Protein AF-0000000076587288 (afdb_homodimer)

Foldseek 3Di:
DCPVPPVPPVPVPPPPPPPPPPPPPPPDLPLFFQQQDPDPCLLLQLQALLLLLLLLLLLLLLVLQLVQLDDDPCSPVVSLVSLVVSVVSLVVSVVSPVCNCVVVVVCVVLCLLDLQRVLSLLSNLSSLLSSLLCLLSNVCVPPNQVSLVVSLVSLVVSVVSLVCLLPVSVVCCVPRDDDDLQPDALSNLSSLLSLLSSLLSLLSSLQRHPDLVSNVVSLVSSVVSLVRSLVVLVVSVVSNVVSCVVHPQDDLQQLLLLLLSLRSLLSSLSSQLSSLQSCLNSVLVVCVVVPDPVDDSVCSNPPVSLVSNVVSLVVSVVSLVVSVVSVVVSVVSNVVCPVVDRDDASSNSSNLSSLSSSLSSLCSSCVSVVNVVSSVVSNVSSVVSVVSSVVNVVVCVVCNRNSNHSHNVSVVVVVVVVVLVVLVVVCVPDDPPVSVVVNVVVVVVVVPPPVPVPPPDPDDPPPPPPDPDDDDDDDDDDPDDDDDDDDDDDDDDDDDDPDDDDD/DCPPPVVPPPPVPPPPPCPPPVPVPPPDLPLFFQQQDPDPCLLLQLQALLQLLLLLLLLLLLVLQLVQPDDDPCSNVVSVVSLVVSVVSLVVSVVSPVCNCVVVVVCVVLQLQDLQRVLSLLSNLSSLLSSLLCLLSRVCVPPNQVSLVVSLVSLVVSVVSLVCLLPVSVVSCVPRDDDDLQNDALSNLSSLLSLLSSLLSLLSSLQRHPDLVSNVVSLVSSVVSLVRSLVVLVVSVVSNVVSCVVHPQDDLQQLLLLLLSLRSLLSSLSSQQSSLQSCLNSVLVVCVVVPDVVDDSVCSNPPVSLVSNVVSLVVSVVSLVVSVVSVVVSVVSNVVCPVVDHDDASSNSSNLSSLSSSLSSLCSSCVSVVHVVSSVVSNVSSVVSVVSSVVNVVVCVVCNRNSNHSHNVSVVVVVVVVVLVVLVVVCVPDDPDVSVVVNVVVCVVVVPPPVPPDPPDPDDDDDDDDDDDDDDDDPDDDDDDDDDDDDDDYDDDDDDDDDDDDD

Sequence (1006 aa):
MDESRTSKSGCSSYDAMDLCSTAAPKRKRSWALLSGLPRKREAVRQFTPSWFTVTMGTGSVAITLGTFPYAFTGQQAIAWAIWWLTALLFVFFCIMLLGRAVLFSSTLPHLFRHPNQSLFLGAVPMSVSTLTNGLVLFWIPRFGAAAGVAAHAMFWVNLPGVLGCILLVPLFMFTRHEHGLHTMSALWLLPVVPACVAANTAGVLASKMADSGHALVVFYLGVCLLGVGFMLSHQICTIYYSRLTFHSLPARELIISSFLPVGPMAMTAWALLNLGTAGGVQLEAYYSKHFDPTIDVQWLHDVAVPMAAAAAAGLGLFLWGYATWWLLLALASVGTCLRKGIPFNLGWWGAIFPMGVYTGATAQLGHAAHSNTFLVFGAIATCAHVVMWLVVIVLTAVNAWSGRLFHAPCLSQSGAVQQAAAAAAAAADGGTAAAAAQIELLRVKSGVEEQLQQPATPGDVLHKHGSGRHAGHHQHDDVAAARPCCEDEEAAIGRNAISGFLVMDESRTSKSGCSSYDAMDLCSTAAPKRKRSWALLSGLPRKREAVRQFTPSWFTVTMGTGSVAITLGTFPYAFTGQQAIAWAIWWLTALLFVFFCIMLLGRAVLFSSTLPHLFRHPNQSLFLGAVPMSVSTLTNGLVLFWIPRFGAAAGVAAHAMFWVNLPGVLGCILLVPLFMFTRHEHGLHTMSALWLLPVVPACVAANTAGVLASKMADSGHALVVFYLGVCLLGVGFMLSHQICTIYYSRLTFHSLPARELIISSFLPVGPMAMTAWALLNLGTAGGVQLEAYYSKHFDPTIDVQWLHDVAVPMAAAAAAGLGLFLWGYATWWLLLALASVGTCLRKGIPFNLGWWGAIFPMGVYTGATAQLGHAAHSNTFLVFGAIATCAHVVMWLVVIVLTAVNAWSGRLFHAPCLSQSGAVQQAAAAAAAAADGGTAAAAAQIELLRVKSGVEEQLQQPATPGDVLHKHGSGRHAGHHQHDDVAAARPCCEDEEAAIGRNAISGFLV

Radius of gyration: 38.06 Å; Cα contacts (8 Å, |Δi|>4): 1273; chains: 2; bounding box: 138×104×117 Å

Organism: Tetradesmus obliquus (NCBI:txid3088)

Secondary structure (DSSP, 8-state):
-------------------------------STTTTSSSTHHHHHT--GGGHHHHHHHHHHHHHHHT-SS--TTHHHHHHHHHHHHHHHHHHHHHHHHHHHHH-GGGHHHHHHSTTTGGGGGHHHHHHHHHHHHIIIIIHHHHTHHHHHHHHHHHHHHHHHHHHHHHHHHHHHHHT----GGG--GGGGTTTHHHHHHHHHHHHHHTT-S-HHHHHHHHHHHHHHHHHHHHHHHHHHHHHHHHHHHS-PPPGGGGGGGGTTHHHHHHHHHHHHHHHHHHHHHHHHHHHHS--TT--HHHIIIIIHHHHHHHHHHHHHHHHHHHHHHHHHHHHHHHHHHTT-----GGGGGGHHHHHHHHHHHHHHHHHTT-HHHHHHHHHHHHHHHHHHHHHHHHHHHHHHHTTT---HHHHHHHHHHHHHHHHHHHHHS-HHHHHHHHHHHHHHTT--------------------------------------------------------/-------------------------------STTTTSSSTHHHHHT--GGGHHHHHHHHHHHHHHHT-SS--TTHHHHHHHHHHHHHHHHHHHHHHHHHHHHH-GGGHHHHHHSTTTGGGGGHHHHHHHHHHHHIIIIIHHHHTHHHHHHHHHHHHHHHHHHHHHHHHHHHHHHHT----GGG--GGGGTTTHHHHHHHHHHHHHHTT-S-HHHHHHHHHHHHHHHHHHHHHHHHHHHHHHHHHHHS-PPPGGGGGGGGTTHHHHHHHHHHHHHHHHHHHHHHHHHHHHS--TTS-HHHIIIIIHHHHHHHHHHHHHHHHHHHHHHHHHHHHHHHHHHTT-----GGGGGGHHHHHHHHHHHHHHHHHTT-HHHHHHHHHHHHHHHHHHHHHHHHHHHHHHHTTT---HHHHHHHHHHHHHHHHHHHHHS-HHHHHHHHHHHHHHTT--------------------------------------------------------

Nearest PDB structures (foldseek):
  7en0-assembly1_A  TM=7.155E-01  e=1.802E-06  Brachypodium distachyon
  5cwq-assembly1_A  TM=5.570E-01  e=8.765E-01  synthetic construct
  5cwq-assembly1_A  TM=5.570E-01  e=7.790E-01  synthetic construct
  6u86-assembly1_A  TM=2.592E-01  e=8.938E+00  Rattus norvegicus
  7p3r-assembly1_C  TM=1.736E-01  e=3.615E+00  Vibrio cholerae O1 biovar El Tor str. N16961

InterPro domains:
  IPR004695 Transporter protein SLAC1/Mae1/ Ssu1/TehA [PF03595] (46-396)
  IPR038665 Voltage-dependent anion channel superfamily [G3DSA:1.50.10.150] (40-407)
  IPR051629 Sulfite Efflux Tellurite-Resistance Transporter [PTHR31686] (23-415)

pLDDT: mean 75.54, std 28.27, range [13.73, 98.62]

Structure (mmCIF, N/CA/C/O backbone):
data_AF-0000000076587288-model_v1
#
loop_
_entity.id
_entity.type
_entity.pdbx_description
1 polymer 'C4-dicarboxylate transporter/malic acid transport protein'
#
loop_
_atom_site.group_PDB
_atom_site.id
_atom_site.type_symbol
_atom_site.label_atom_id
_atom_site.label_alt_id
_atom_site.label_comp_id
_atom_site.label_asym_id
_atom_site.label_entity_id
_atom_site.label_seq_id
_atom_site.pdbx_PDB_ins_code
_atom_site.Cartn_x
_atom_site.Cartn_y
_atom_site.Cartn_z
_atom_site.occupancy
_atom_site.B_iso_or_equiv
_atom_site.auth_seq_id
_atom_site.auth_comp_id
_atom_site.auth_asym_id
_atom_site.auth_atom_id
_atom_site.pdbx_PDB_model_num
ATOM 1 N N . MET A 1 1 ? -87.438 60.812 -6.555 1 23.58 1 MET A N 1
ATOM 2 C CA . MET A 1 1 ? -86.812 60.906 -5.219 1 23.58 1 MET A CA 1
ATOM 3 C C . MET A 1 1 ? -85.75 59.844 -5.043 1 23.58 1 MET A C 1
ATOM 5 O O . MET A 1 1 ? -86 58.656 -5.043 1 23.58 1 MET A O 1
ATOM 9 N N . ASP A 1 2 ? -84.625 60.156 -5.695 1 24.09 2 ASP A N 1
ATOM 10 C CA . ASP A 1 2 ? -83.375 59.562 -6.203 1 24.09 2 ASP A CA 1
ATOM 11 C C . ASP A 1 2 ? -82.5 59.125 -5.059 1 24.09 2 ASP A C 1
ATOM 13 O O . ASP A 1 2 ? -81.875 59.969 -4.367 1 24.09 2 ASP A O 1
ATOM 17 N N . GLU A 1 3 ? -83.125 58.281 -4.18 1 24.41 3 GLU A N 1
ATOM 18 C CA . GLU A 1 3 ? -82.5 57.781 -2.941 1 24.41 3 GLU A CA 1
ATOM 19 C C . GLU A 1 3 ? -81.125 57.156 -3.205 1 24.41 3 GLU A C 1
ATOM 21 O O . GLU A 1 3 ? -81.062 56.156 -3.918 1 24.41 3 GLU A O 1
ATOM 26 N N . SER A 1 4 ? -80.125 58 -3.406 1 23.23 4 SER A N 1
ATOM 27 C CA . SER A 1 4 ? -78.688 57.812 -3.68 1 23.23 4 SER A CA 1
ATOM 28 C C . SER A 1 4 ? -78.062 56.969 -2.596 1 23.23 4 SER A C 1
ATOM 30 O O . SER A 1 4 ? -77.938 57.406 -1.438 1 23.23 4 SER A O 1
ATOM 32 N N . ARG A 1 5 ? -78.438 55.688 -2.5 1 23.73 5 ARG A N 1
ATOM 33 C CA . ARG A 1 5 ? -78 54.719 -1.521 1 23.73 5 ARG A CA 1
ATOM 34 C C . ARG A 1 5 ? -76.438 54.75 -1.428 1 23.73 5 ARG A C 1
ATOM 36 O O . ARG A 1 5 ? -75.75 54.469 -2.41 1 23.73 5 ARG A O 1
ATOM 43 N N . THR A 1 6 ? -75.938 55.75 -0.769 1 23.97 6 THR A N 1
ATOM 44 C CA . THR A 1 6 ? -74.5 56 -0.502 1 23.97 6 THR A CA 1
ATOM 45 C C . THR A 1 6 ? -73.875 54.812 0.162 1 23.97 6 THR A C 1
ATOM 47 O O . THR A 1 6 ? -74.188 54.438 1.281 1 23.97 6 THR A O 1
ATOM 50 N N . SER A 1 7 ? -73.875 53.625 -0.512 1 23.78 7 SER A N 1
ATOM 51 C CA . SER A 1 7 ? -73.312 52.406 0.052 1 23.78 7 SER A CA 1
ATOM 52 C C . SER A 1 7 ? -71.875 52.688 0.572 1 23.78 7 SER A C 1
ATOM 54 O O . SER A 1 7 ? -71 53.156 -0.172 1 23.78 7 SER A O 1
ATOM 56 N N . LYS A 1 8 ? -71.875 53.188 1.837 1 25 8 LYS A N 1
ATOM 57 C CA . LYS A 1 8 ? -70.688 53.469 2.645 1 25 8 LYS A CA 1
ATOM 58 C C . LYS A 1 8 ? -69.75 52.281 2.635 1 25 8 LYS A C 1
ATOM 60 O O . LYS A 1 8 ? -70.125 51.188 3.051 1 25 8 LYS A O 1
ATOM 65 N N . SER A 1 9 ? -69.125 52.062 1.444 1 23.48 9 SER A N 1
ATOM 66 C CA . SER A 1 9 ? -68 51.094 1.321 1 23.48 9 SER A CA 1
ATOM 67 C C . SER A 1 9 ? -67 51.25 2.451 1 23.48 9 SER A C 1
ATOM 69 O O . SER A 1 9 ? -66.375 52.312 2.576 1 23.48 9 SER A O 1
ATOM 71 N N . GLY A 1 10 ? -67.5 51.094 3.736 1 23.7 10 GLY A N 1
ATOM 72 C CA . GLY A 1 10 ? -66.625 51.188 4.891 1 23.7 10 GLY A CA 1
ATOM 73 C C . GLY A 1 10 ? -65.312 50.469 4.688 1 23.7 10 GLY A C 1
ATOM 74 O O . GLY A 1 10 ? -65.25 49.219 4.547 1 23.7 10 GLY A O 1
ATOM 75 N N . CYS A 1 11 ? -64.375 51 3.822 1 25.12 11 CYS A N 1
ATOM 76 C CA . CYS A 1 11 ? -63 50.562 3.705 1 25.12 11 CYS A CA 1
ATOM 77 C C . CYS A 1 11 ? -62.344 50.438 5.078 1 25.12 11 CYS A C 1
ATOM 79 O O . CYS A 1 11 ? -62.156 51.438 5.777 1 25.12 11 CYS A O 1
ATOM 81 N N . SER A 1 12 ? -62.906 49.562 5.953 1 25.88 12 SER A N 1
ATOM 82 C CA . SER A 1 12 ? -62.188 49.312 7.207 1 25.88 12 SER A CA 1
ATOM 83 C C . SER A 1 12 ? -60.688 49.281 6.992 1 25.88 12 SER A C 1
ATOM 85 O O . SER A 1 12 ? -60.188 48.531 6.16 1 25.88 12 SER A O 1
ATOM 87 N N . SER A 1 13 ? -60.031 50.438 7.051 1 26.53 13 SER A N 1
ATOM 88 C CA . SER A 1 13 ? -58.594 50.656 7.113 1 26.53 13 SER A CA 1
ATOM 89 C C . SER A 1 13 ? -57.906 49.719 8.109 1 26.53 13 SER A C 1
ATOM 91 O O . SER A 1 13 ? -58.156 49.812 9.32 1 26.53 13 SER A O 1
ATOM 93 N N . TYR A 1 14 ? -57.906 48.375 7.863 1 26.66 14 TYR A N 1
ATOM 94 C CA . TYR A 1 14 ? -57.031 47.531 8.656 1 26.66 14 TYR A CA 1
ATOM 95 C C . TYR A 1 14 ? -55.688 48.219 8.922 1 26.66 14 TYR A C 1
ATOM 97 O O . TYR A 1 14 ? -55 48.688 7.992 1 26.66 14 TYR A O 1
ATOM 105 N N . ASP A 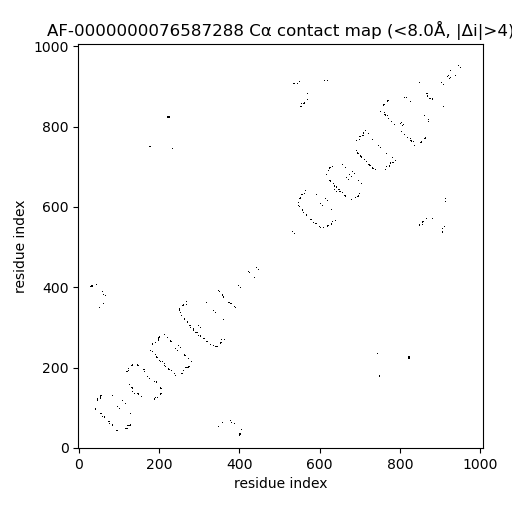1 15 ? -55.562 48.938 10.039 1 27 15 ASP A N 1
ATOM 106 C CA . ASP A 1 15 ? -54.375 49.531 10.648 1 27 15 ASP A CA 1
ATOM 107 C C . ASP A 1 15 ? -53.156 48.625 10.461 1 27 15 ASP A C 1
ATOM 109 O O . ASP A 1 15 ? -53.25 47.406 10.688 1 27 15 ASP A O 1
ATOM 113 N N . ALA A 1 16 ? -52.219 48.969 9.539 1 28.5 16 ALA A N 1
ATOM 114 C CA . ALA A 1 16 ? -50.844 48.531 9.383 1 28.5 16 ALA A CA 1
ATOM 115 C C . ALA A 1 16 ? -50.188 48.344 10.742 1 28.5 16 ALA A C 1
ATOM 117 O O . ALA A 1 16 ? -49.812 49.312 11.414 1 28.5 16 ALA A O 1
ATOM 118 N N . MET A 1 17 ? -50.719 47.469 11.656 1 28.11 17 MET A N 1
ATOM 119 C CA . MET A 1 17 ? -49.875 47.062 12.781 1 28.11 17 MET A CA 1
ATOM 120 C C . MET A 1 17 ? -48.406 46.969 12.344 1 28.11 17 MET A C 1
ATOM 122 O O . MET A 1 17 ? -48.094 46.25 11.375 1 28.11 17 MET A O 1
ATOM 126 N N . ASP A 1 18 ? -47.625 48 12.586 1 27.02 18 ASP A N 1
ATOM 127 C CA . ASP A 1 18 ? -46.156 48.125 12.523 1 27.02 18 ASP A CA 1
ATOM 128 C C . ASP A 1 18 ? -45.5 46.875 13.062 1 27.02 18 ASP A C 1
ATOM 130 O O . ASP A 1 18 ? -45.594 46.562 14.25 1 27.02 18 ASP A O 1
ATOM 134 N N . LEU A 1 19 ? -45.625 45.719 12.422 1 28.09 19 LEU A N 1
ATOM 135 C CA . LEU A 1 19 ? -44.656 44.688 12.727 1 28.09 19 LEU A CA 1
ATOM 136 C C . LEU A 1 19 ? -43.281 45.281 12.891 1 28.09 19 LEU A C 1
ATOM 138 O O . LEU A 1 19 ? -42.594 45.562 11.898 1 28.09 19 LEU A O 1
ATOM 142 N N . CYS A 1 20 ? -43.094 46.281 13.766 1 27.86 20 CYS A N 1
ATOM 143 C CA . CYS A 1 20 ? -41.75 46.656 14.219 1 27.86 20 CYS A CA 1
ATOM 144 C C . CYS A 1 20 ? -40.812 45.469 14.297 1 27.86 20 CYS A C 1
ATOM 146 O O . CYS A 1 20 ? -41.188 44.438 14.891 1 27.86 20 CYS A O 1
ATOM 148 N N . SER A 1 21 ? -40 45.375 13.273 1 31.22 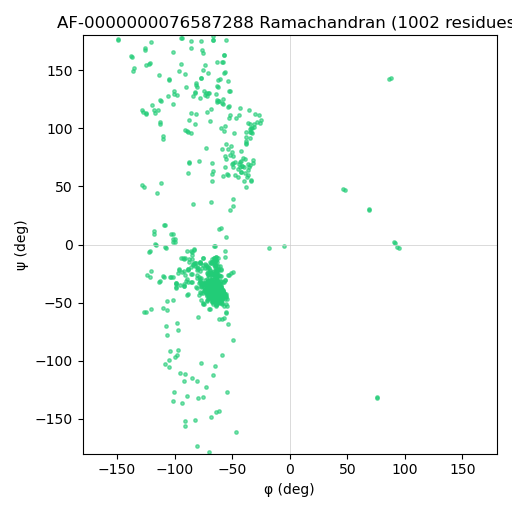21 SER A N 1
ATOM 149 C CA . SER A 1 21 ? -38.812 44.531 13.188 1 31.22 21 SER A CA 1
ATOM 150 C C . SER A 1 21 ? -38.125 44.406 14.539 1 31.22 21 SER A C 1
ATOM 152 O O . SER A 1 21 ? -37.531 45.375 15.023 1 31.22 21 SER A O 1
ATOM 154 N N . THR A 1 22 ? -38.812 43.969 15.562 1 33.62 22 THR A N 1
ATOM 155 C CA . THR A 1 22 ? -38 43.688 16.734 1 33.62 22 THR A CA 1
ATOM 156 C C . THR A 1 22 ? -36.688 43.062 16.328 1 33.62 22 THR A C 1
ATOM 158 O O . THR A 1 22 ? -36.625 41.938 15.844 1 33.62 22 THR A O 1
ATOM 161 N N . ALA A 1 23 ? -35.844 43.875 15.789 1 32.41 23 ALA A N 1
ATOM 162 C CA . ALA A 1 23 ? -34.438 43.5 15.719 1 32.41 23 ALA A CA 1
ATOM 163 C C . ALA A 1 23 ? -34.031 42.656 16.922 1 32.41 23 ALA A C 1
ATOM 165 O O . ALA A 1 23 ? -34.312 43.031 18.078 1 32.41 23 ALA A O 1
ATOM 166 N N . ALA A 1 24 ? -34.031 41.469 16.812 1 38.69 24 ALA A N 1
ATOM 167 C CA . ALA A 1 24 ? -33.469 40.625 17.859 1 38.69 24 ALA A CA 1
ATOM 168 C C . ALA A 1 24 ? -32.312 41.344 18.562 1 38.69 24 ALA A C 1
ATOM 170 O O . ALA A 1 24 ? -31.484 41.969 17.938 1 38.69 24 ALA A O 1
ATOM 171 N N . PRO A 1 25 ? -32.594 41.906 19.781 1 32.19 25 PRO A N 1
ATOM 172 C CA . PRO A 1 25 ? -31.453 42.594 20.391 1 32.19 25 PRO A CA 1
ATOM 173 C C . PRO A 1 25 ? -30.109 42.031 19.922 1 32.19 25 PRO A C 1
ATOM 175 O O . PRO A 1 25 ? -30.016 40.844 19.578 1 32.19 25 PRO A O 1
ATOM 178 N N . LYS A 1 26 ? -29.438 42.719 19.25 1 43.22 26 LYS A N 1
ATOM 179 C CA . LYS A 1 26 ? -28.016 42.438 19.109 1 43.22 26 LYS A CA 1
ATOM 180 C C . LYS A 1 26 ? -27.453 41.812 20.391 1 43.22 26 LYS A C 1
ATOM 182 O O . LYS A 1 26 ? -27.469 42.469 21.453 1 43.22 26 LYS A O 1
ATOM 187 N N . ARG A 1 27 ? -27.75 40.625 20.75 1 44.16 27 ARG A N 1
ATOM 188 C CA . ARG A 1 27 ? -27.141 40 21.922 1 44.16 27 ARG A CA 1
ATOM 189 C C . ARG A 1 27 ? -25.781 40.594 22.219 1 44.16 27 ARG A C 1
ATOM 191 O O . ARG A 1 27 ? -24.938 40.719 21.328 1 44.16 27 ARG A O 1
ATOM 198 N N . LYS A 1 28 ? -25.594 41.312 23.047 1 44.84 28 LYS A N 1
ATOM 199 C CA . LYS A 1 28 ? -24.375 41.844 23.641 1 44.84 28 LYS A CA 1
ATOM 200 C C . LYS A 1 28 ? -23.25 40.812 23.641 1 44.84 28 LYS A C 1
ATOM 202 O O . LYS A 1 28 ? -23.406 39.719 24.172 1 44.84 28 LYS A O 1
ATOM 207 N N . ARG A 1 29 ? -22.281 40.844 22.719 1 50.41 29 ARG A N 1
ATOM 208 C CA . ARG A 1 29 ? -21.062 40.031 22.688 1 50.41 29 ARG A CA 1
ATOM 209 C C . ARG A 1 29 ? -20.359 40.062 24.031 1 50.41 29 ARG A C 1
ATOM 211 O O . ARG A 1 29 ? -19.797 41.062 24.422 1 50.41 29 ARG A O 1
ATOM 218 N N . SER A 1 30 ? -20.906 39.531 25.031 1 53.25 30 SER A N 1
ATOM 219 C CA . SER A 1 30 ? -20.219 39.406 26.312 1 53.25 30 SER A CA 1
ATOM 220 C C . SER A 1 30 ? -18.812 38.875 26.125 1 53.25 30 SER A C 1
ATOM 222 O O . SER A 1 30 ? -18.594 37.938 25.328 1 53.25 30 SER A O 1
ATOM 224 N N . TRP A 1 31 ? -17.781 39.656 26.312 1 63.66 31 TRP A N 1
ATOM 225 C CA . TRP A 1 31 ? -16.359 39.344 26.281 1 63.66 31 TRP A CA 1
ATOM 226 C C . TRP A 1 31 ? -16.016 38.281 27.328 1 63.66 31 TRP A C 1
ATOM 228 O O . TRP A 1 31 ? -14.836 38.062 27.625 1 63.66 31 TRP A O 1
ATOM 238 N N . ALA A 1 32 ? -16.969 37.625 27.859 1 66.38 32 ALA A N 1
ATOM 239 C CA . ALA A 1 32 ? -16.688 36.625 28.875 1 66.38 32 ALA A CA 1
ATOM 240 C C . ALA A 1 32 ? -16.266 35.312 28.219 1 66.38 32 ALA A C 1
ATOM 242 O O . ALA A 1 32 ? -16.766 34.938 27.156 1 66.38 32 ALA A O 1
ATOM 243 N N . LEU A 1 33 ? -15.273 34.719 28.781 1 70 33 LEU A N 1
ATOM 244 C CA . LEU A 1 33 ? -14.75 33.406 28.344 1 70 33 LEU A CA 1
ATOM 245 C C . LEU A 1 33 ? -15.867 32.375 28.281 1 70 33 LEU A C 1
ATOM 247 O O . LEU A 1 33 ? -16.609 32.188 29.25 1 70 33 LEU A O 1
ATOM 251 N N . LEU A 1 34 ? -16.141 31.797 27.094 1 75.19 34 LEU A N 1
ATOM 252 C CA . LEU A 1 34 ? -17.094 30.703 26.844 1 75.19 34 LEU A CA 1
ATOM 253 C C . LEU A 1 34 ? -18.531 31.188 27.047 1 75.19 34 LEU A C 1
ATOM 255 O O . LEU A 1 34 ? -19.359 30.453 27.578 1 75.19 34 LEU A O 1
ATOM 259 N N . SER A 1 35 ? -18.812 32.312 26.828 1 69.38 35 SER A N 1
ATOM 260 C CA . SER A 1 35 ? -20.141 32.906 27.031 1 69.38 35 SER A CA 1
ATOM 261 C C . SER A 1 35 ? -21.172 32.281 26.125 1 69.38 35 SER A C 1
ATOM 263 O O . SER A 1 35 ? -22.375 32.312 26.422 1 69.38 35 SER A O 1
ATOM 265 N N . GLY A 1 36 ? -20.656 31.641 25.141 1 67.31 36 GLY A N 1
ATOM 266 C CA . GLY A 1 36 ? -21.594 31.047 24.203 1 67.31 36 GLY A CA 1
ATOM 267 C C . GLY A 1 36 ? -22.062 29.672 24.625 1 67.31 36 GLY A C 1
ATOM 268 O O . GLY A 1 36 ? -22.969 29.109 24 1 67.31 36 GLY A O 1
ATOM 269 N N . LEU A 1 37 ? -21.5 29.188 25.672 1 73.56 37 LEU A N 1
ATOM 270 C CA . LEU A 1 37 ? -21.891 27.875 26.188 1 73.56 37 LEU A CA 1
ATOM 271 C C . LEU A 1 37 ? -22.75 28 27.438 1 73.56 37 LEU A C 1
ATOM 273 O O . LEU A 1 37 ? -22.562 28.922 28.234 1 73.56 37 LEU A O 1
ATOM 277 N N . PRO A 1 38 ? -23.688 27.188 27.594 1 69.94 38 PRO A N 1
ATOM 278 C CA . PRO A 1 38 ? -24.516 27.234 28.812 1 69.94 38 PRO A CA 1
ATOM 279 C C . PRO A 1 38 ? -23.703 26.969 30.078 1 69.94 38 PRO A C 1
ATOM 281 O O . PRO A 1 38 ? -23.891 27.641 31.094 1 69.94 38 PRO A O 1
ATOM 284 N N . ARG A 1 39 ? -22.812 26 30.078 1 77.25 39 ARG A N 1
ATOM 285 C CA . ARG A 1 39 ? -21.906 25.641 31.172 1 77.25 39 ARG A CA 1
ATOM 286 C C . ARG A 1 39 ? -20.5 25.375 30.656 1 77.25 39 ARG A C 1
ATOM 288 O O . ARG A 1 39 ? -20.312 24.891 29.531 1 77.25 39 ARG A O 1
ATOM 295 N N . LYS A 1 40 ? -19.609 25.641 31.453 1 77.44 40 LYS A N 1
ATOM 296 C CA . LYS A 1 40 ? -18.203 25.469 31.078 1 77.44 40 LYS A CA 1
ATOM 297 C C . LYS A 1 40 ? -17.875 24 30.828 1 77.44 40 LYS A C 1
ATOM 299 O O . LYS A 1 40 ? -17.031 23.688 29.984 1 77.44 40 LYS A O 1
ATOM 304 N N . ARG A 1 41 ? -18.531 23.109 31.422 1 79.44 41 ARG A N 1
ATOM 305 C CA . ARG A 1 41 ? -18.297 21.672 31.281 1 79.44 41 ARG A CA 1
ATOM 306 C C . ARG A 1 41 ? -18.688 21.203 29.891 1 79.44 41 ARG A C 1
ATOM 308 O O . ARG A 1 41 ? -18.25 20.125 29.453 1 79.44 41 ARG A O 1
ATOM 315 N N . GLU A 1 42 ? -19.406 22.047 29.297 1 82.56 42 GLU A N 1
ATOM 316 C CA . GLU A 1 42 ? -19.859 21.703 27.953 1 82.56 42 GLU A CA 1
ATOM 317 C C . GLU A 1 42 ? -18.719 21.734 26.953 1 82.56 42 GLU A C 1
ATOM 319 O O . GLU A 1 42 ? -18.766 21.062 25.906 1 82.56 42 GLU A O 1
ATOM 324 N N . ALA A 1 43 ? -17.812 22.5 27.312 1 85.12 43 ALA A N 1
ATOM 325 C CA . ALA A 1 43 ? -16.641 22.547 26.438 1 85.12 43 ALA A CA 1
ATOM 326 C C . ALA A 1 43 ? -15.922 21.203 26.406 1 85.12 43 ALA A C 1
ATOM 328 O O . ALA A 1 43 ? -15.43 20.797 25.344 1 85.12 43 ALA A O 1
ATOM 329 N N . VAL A 1 44 ? -15.891 20.547 27.469 1 85.88 44 VAL A N 1
ATOM 330 C CA . VAL A 1 44 ? -15.266 19.234 27.562 1 85.88 44 VAL A CA 1
ATOM 331 C C . VAL A 1 44 ? -16.156 18.188 26.891 1 85.88 44 VAL A C 1
ATOM 333 O O . VAL A 1 44 ? -15.664 17.328 26.141 1 85.88 44 VAL A O 1
ATOM 336 N N . ARG A 1 45 ? -17.359 18.328 27.016 1 82.5 45 ARG A N 1
ATOM 337 C CA . ARG A 1 45 ? -18.328 17.375 26.484 1 82.5 45 ARG A CA 1
ATOM 338 C C . ARG A 1 45 ? -18.375 17.453 24.953 1 82.5 45 ARG A C 1
ATOM 340 O O . ARG A 1 45 ? -18.531 16.438 24.281 1 82.5 45 ARG A O 1
ATOM 347 N N . GLN A 1 46 ? -18.125 18.625 24.469 1 82.75 46 GLN A N 1
ATOM 348 C CA . GLN A 1 46 ? -18.281 18.828 23.047 1 82.75 46 GLN A CA 1
ATOM 349 C C . GLN A 1 46 ? -16.938 18.812 22.328 1 82.75 46 GLN A C 1
ATOM 351 O O . GLN A 1 46 ? -16.859 19.125 21.141 1 82.75 46 GLN A O 1
ATOM 356 N N . PHE A 1 47 ? -15.984 18.438 23.125 1 88.06 47 PHE A N 1
ATOM 357 C CA . PHE A 1 47 ? -14.648 18.391 22.531 1 88.06 47 PHE A CA 1
ATOM 358 C C . PHE A 1 47 ? -14.531 17.25 21.531 1 88.06 47 PHE A C 1
ATOM 360 O O . PHE A 1 47 ? -14.945 16.125 21.812 1 88.06 47 PHE A O 1
ATOM 367 N N . THR A 1 48 ? -14.031 17.547 20.328 1 87.56 48 THR A N 1
ATOM 368 C CA . THR A 1 48 ? -13.914 16.578 19.25 1 87.56 48 THR A CA 1
ATOM 369 C C . THR A 1 48 ? -12.461 16.438 18.797 1 87.56 48 THR A C 1
ATOM 371 O O . THR A 1 48 ? -11.648 17.328 19.031 1 87.56 48 THR A O 1
ATOM 374 N N . PRO A 1 49 ? -12.094 15.336 18.203 1 90.94 49 PRO A N 1
ATOM 375 C CA . PRO A 1 49 ? -10.727 15.117 17.734 1 90.94 49 PRO A CA 1
ATOM 376 C C . PRO A 1 49 ? -10.32 16.094 16.641 1 90.94 49 PRO A C 1
ATOM 378 O O . PRO A 1 49 ? -9.141 16.203 16.297 1 90.94 49 PRO A O 1
ATOM 381 N N . SER A 1 50 ? -11.242 16.859 16.078 1 91.75 50 SER A N 1
ATOM 382 C CA . SER A 1 50 ? -10.93 17.844 15.055 1 91.75 50 SER A CA 1
ATOM 383 C C . SER A 1 50 ? -10.016 18.938 15.594 1 91.75 50 SER A C 1
ATOM 385 O O . SER A 1 50 ? -9.297 19.594 14.828 1 91.75 50 SER A O 1
ATOM 387 N N . TRP A 1 51 ? -10.016 19.125 16.922 1 94.06 51 TRP A N 1
ATOM 388 C CA . TRP A 1 51 ? -9.18 20.141 17.547 1 94.06 51 TRP A CA 1
ATOM 389 C C . TRP A 1 51 ? -7.699 19.828 17.344 1 94.06 51 TRP A C 1
ATOM 391 O O . TRP A 1 51 ? -6.855 20.719 17.375 1 94.06 51 TRP A O 1
ATOM 401 N N . PHE A 1 52 ? -7.387 18.609 17.094 1 96.69 52 PHE A N 1
ATOM 402 C CA . PHE A 1 52 ? -5.992 18.219 16.922 1 96.69 52 PHE A CA 1
ATOM 403 C C . PHE A 1 52 ? -5.465 18.656 15.562 1 96.69 52 PHE A C 1
ATOM 405 O O . PHE A 1 52 ? -4.258 18.594 15.312 1 96.69 52 PHE A O 1
ATOM 412 N N . THR A 1 53 ? -6.344 19.078 14.68 1 96.06 53 THR A N 1
ATOM 413 C CA . THR A 1 53 ? -5.875 19.688 13.438 1 96.06 53 THR A CA 1
ATOM 414 C C . THR A 1 53 ? -5.137 21 13.727 1 96.06 53 THR A C 1
ATOM 416 O O . THR A 1 53 ? -4.246 21.391 12.977 1 96.06 53 THR A O 1
ATOM 419 N N . VAL A 1 54 ? -5.461 21.625 14.875 1 97.38 54 VAL A N 1
ATOM 420 C CA . VAL A 1 54 ? -4.789 22.844 15.305 1 97.38 54 VAL A CA 1
ATOM 421 C C . VAL A 1 54 ? -3.328 22.547 15.633 1 97.38 54 VAL A C 1
ATOM 423 O O . VAL A 1 54 ? -2.426 23.281 15.203 1 97.38 54 VAL A O 1
ATOM 426 N N . THR A 1 55 ? -3.123 21.422 16.297 1 97.94 55 THR A N 1
ATOM 427 C CA . THR A 1 55 ? -1.765 21.094 16.719 1 97.94 55 THR A CA 1
ATOM 428 C C . THR A 1 55 ? -0.947 20.578 15.531 1 97.94 55 THR A C 1
ATOM 430 O O . THR A 1 55 ? 0.225 20.922 15.383 1 97.94 55 THR A O 1
ATOM 433 N N . MET A 1 56 ? -1.494 19.766 14.695 1 96.5 56 MET A N 1
ATOM 434 C CA . MET A 1 56 ? -0.723 19.281 13.555 1 96.5 56 MET A CA 1
ATOM 435 C C . MET A 1 56 ? -0.386 20.438 12.609 1 96.5 56 MET A C 1
ATOM 437 O O . MET A 1 56 ? 0.727 20.516 12.086 1 96.5 56 MET A O 1
ATOM 441 N N . GLY A 1 57 ? -1.352 21.375 12.461 1 98 57 GLY A N 1
ATOM 442 C CA . GLY A 1 57 ? -1.103 22.547 11.633 1 98 57 GLY A CA 1
ATOM 443 C C . GLY A 1 57 ? -0.059 23.484 12.219 1 98 57 GLY A C 1
ATOM 444 O O . GLY A 1 57 ? 0.882 23.875 11.523 1 98 57 GLY A O 1
ATOM 445 N N . THR A 1 58 ? -0.23 23.812 13.461 1 98.38 58 THR A N 1
ATOM 446 C CA . THR A 1 58 ? 0.71 24.703 14.133 1 98.38 58 THR A CA 1
ATOM 447 C C . THR A 1 58 ? 2.107 24.094 14.164 1 98.38 58 THR A C 1
ATOM 449 O O . THR A 1 58 ? 3.1 24.797 13.93 1 98.38 58 THR A O 1
ATOM 452 N N . GLY A 1 59 ? 2.152 22.859 14.414 1 98.31 59 GLY A N 1
ATOM 453 C CA . GLY A 1 59 ? 3.432 22.172 14.406 1 98.31 59 GLY A CA 1
ATOM 454 C C . GLY A 1 59 ? 4.117 22.219 13.055 1 98.31 59 GLY A C 1
ATOM 455 O O . GLY A 1 59 ? 5.344 22.328 12.977 1 98.31 59 GLY A O 1
ATOM 456 N N . SER A 1 60 ? 3.359 22.062 12 1 98.25 60 SER A N 1
ATOM 457 C CA . SER A 1 60 ? 3.941 22.109 10.664 1 98.25 60 SER A CA 1
ATOM 458 C C . SER A 1 60 ? 4.559 23.469 10.375 1 98.25 60 SER A C 1
ATOM 460 O O . SER A 1 60 ? 5.559 23.578 9.664 1 98.25 60 SER A O 1
ATOM 462 N N . VAL A 1 61 ? 3.998 24.531 10.938 1 98.5 61 VAL A N 1
ATOM 463 C CA . VAL A 1 61 ? 4.547 25.875 10.781 1 98.5 61 VAL A CA 1
ATOM 464 C C . VAL A 1 61 ? 5.898 25.969 11.477 1 98.5 61 VAL A C 1
ATOM 466 O O . VAL A 1 61 ? 6.84 26.562 10.945 1 98.5 61 VAL A O 1
ATOM 469 N N . ALA A 1 62 ? 5.988 25.406 12.648 1 98.44 62 ALA A N 1
ATOM 470 C CA . ALA A 1 62 ? 7.266 25.375 13.359 1 98.44 62 ALA A CA 1
ATOM 471 C C . ALA A 1 62 ? 8.344 24.703 12.516 1 98.44 62 ALA A C 1
ATOM 473 O O . ALA A 1 62 ? 9.461 25.219 12.414 1 98.44 62 ALA A O 1
ATOM 474 N N . ILE A 1 63 ? 7.992 23.641 11.906 1 97.81 63 ILE A N 1
ATOM 475 C CA . ILE A 1 63 ? 8.953 22.859 11.133 1 97.81 63 ILE A CA 1
ATOM 476 C C . ILE A 1 63 ? 9.352 23.625 9.875 1 97.81 63 ILE A C 1
ATOM 478 O O . ILE A 1 63 ? 10.531 23.688 9.531 1 97.81 63 ILE A O 1
ATOM 482 N N . THR A 1 64 ? 8.367 24.188 9.141 1 97.56 64 THR A N 1
ATOM 483 C CA . THR A 1 64 ? 8.68 24.891 7.895 1 97.56 64 THR A CA 1
ATOM 484 C C . THR A 1 64 ? 9.492 26.156 8.172 1 97.56 64 THR A C 1
ATOM 486 O O . THR A 1 64 ? 10.375 26.516 7.391 1 97.56 64 THR A O 1
ATOM 489 N N . LEU A 1 65 ? 9.219 26.812 9.297 1 97.5 65 LEU A N 1
ATOM 490 C CA . LEU A 1 65 ? 10.023 27.969 9.68 1 97.5 65 LEU A CA 1
ATOM 491 C C . LEU A 1 65 ? 11.43 27.531 10.102 1 97.5 65 LEU A C 1
ATOM 493 O O . LEU A 1 65 ? 12.406 28.203 9.781 1 97.5 65 LEU A O 1
ATOM 497 N N . GLY A 1 66 ? 11.523 26.453 10.812 1 96.44 66 GLY A N 1
ATOM 498 C CA . GLY A 1 66 ? 12.812 25.938 11.242 1 96.44 66 GLY A CA 1
ATOM 499 C C . GLY A 1 66 ? 13.703 25.5 10.094 1 96.44 66 GLY A C 1
ATOM 500 O O . GLY A 1 66 ? 14.93 25.547 10.195 1 96.44 66 GLY A O 1
ATOM 501 N N . THR A 1 67 ? 13.055 25.094 9 1 94.81 67 THR A N 1
ATOM 502 C CA . THR A 1 67 ? 13.805 24.609 7.848 1 94.81 67 THR A CA 1
ATOM 503 C C . THR A 1 67 ? 13.734 25.609 6.699 1 94.81 67 THR A C 1
ATOM 505 O O . THR A 1 67 ? 13.945 25.25 5.539 1 94.81 67 THR A O 1
ATOM 508 N N . PHE A 1 68 ? 13.344 26.844 6.98 1 96.06 68 PHE A N 1
ATOM 509 C CA . PHE A 1 68 ? 13.281 27.906 5.984 1 96.06 68 PHE A CA 1
ATOM 510 C C . PHE A 1 68 ? 14.602 28.016 5.234 1 96.06 68 PHE A C 1
ATOM 512 O O . PHE A 1 68 ? 15.672 28.031 5.848 1 96.06 68 PHE A O 1
ATOM 519 N N . PRO A 1 69 ? 14.57 28.078 3.926 1 94.19 69 PRO A N 1
ATOM 520 C CA . PRO A 1 69 ? 15.789 27.969 3.131 1 94.19 69 PRO A CA 1
ATOM 521 C C . PRO A 1 69 ? 16.719 29.172 3.285 1 94.19 69 PRO A C 1
ATOM 523 O O . PRO A 1 69 ? 17.922 29.062 3.076 1 94.19 69 PRO A O 1
ATOM 526 N N . TYR A 1 70 ? 16.172 30.375 3.658 1 95.06 70 TYR A N 1
ATOM 527 C CA . TYR A 1 70 ? 16.984 31.578 3.82 1 95.06 70 TYR A CA 1
ATOM 528 C C . TYR A 1 70 ? 17.031 32 5.281 1 95.06 70 TYR A C 1
ATOM 530 O O . TYR A 1 70 ? 16.094 32.625 5.785 1 95.06 70 TYR A O 1
ATOM 538 N N . ALA A 1 71 ? 18.156 31.734 5.852 1 92.88 71 ALA A N 1
ATOM 539 C CA . ALA A 1 71 ? 18.328 31.969 7.285 1 92.88 71 ALA A CA 1
ATOM 540 C C . ALA A 1 71 ? 18.188 33.438 7.613 1 92.88 71 ALA A C 1
ATOM 542 O O . ALA A 1 71 ? 18.656 34.312 6.855 1 92.88 71 ALA A O 1
ATOM 543 N N . PHE A 1 72 ? 17.484 33.75 8.648 1 94.06 72 PHE A N 1
ATOM 544 C CA . PHE A 1 72 ? 17.391 35.125 9.164 1 94.06 72 PHE A CA 1
ATOM 545 C C . PHE A 1 72 ? 17.469 35.125 10.688 1 94.06 72 PHE A C 1
ATOM 547 O O . PHE A 1 72 ? 17.328 34.094 11.328 1 94.06 72 PHE A O 1
ATOM 554 N N . THR A 1 73 ? 17.766 36.281 11.227 1 94.31 73 THR A N 1
ATOM 555 C CA . THR A 1 73 ? 17.938 36.438 12.664 1 94.31 73 THR A CA 1
ATOM 556 C C . THR A 1 73 ? 16.641 36.125 13.398 1 94.31 73 THR A C 1
ATOM 558 O O . THR A 1 73 ? 15.586 36.625 13.055 1 94.31 73 THR A O 1
ATOM 561 N N . GLY A 1 74 ? 16.703 35.156 14.336 1 95.5 74 GLY A N 1
ATOM 562 C CA . GLY A 1 74 ? 15.562 34.844 15.164 1 95.5 74 GLY A CA 1
ATOM 563 C C . GLY A 1 74 ? 14.727 33.688 14.609 1 95.5 74 GLY A C 1
ATOM 564 O O . GLY A 1 74 ? 13.734 33.281 15.219 1 95.5 74 GLY A O 1
ATOM 565 N N . GLN A 1 75 ? 15.086 33.188 13.492 1 95.81 75 GLN A N 1
ATOM 566 C CA . GLN A 1 75 ? 14.344 32.125 12.82 1 95.81 75 GLN A CA 1
ATOM 567 C C . GLN A 1 75 ? 14.148 30.922 13.742 1 95.81 75 GLN A C 1
ATOM 569 O O . GLN A 1 75 ? 13.023 30.484 13.969 1 95.81 75 GLN A O 1
ATOM 574 N N . GLN A 1 76 ? 15.234 30.438 14.297 1 95.12 76 GLN A N 1
ATOM 575 C CA . GLN A 1 76 ? 15.195 29.234 15.125 1 95.12 76 GLN A CA 1
ATOM 576 C C . GLN A 1 76 ? 14.438 29.484 16.422 1 95.12 76 GLN A C 1
ATOM 578 O O . GLN A 1 76 ? 13.711 28.609 16.906 1 95.12 76 GLN A O 1
ATOM 583 N N . ALA A 1 77 ? 14.578 30.703 16.922 1 95.44 77 ALA A N 1
ATOM 584 C CA . ALA A 1 77 ? 13.883 31.062 18.172 1 95.44 77 ALA A CA 1
ATOM 585 C C . ALA A 1 77 ? 12.375 31.094 17.953 1 95.44 77 ALA A C 1
ATOM 587 O O . ALA A 1 77 ? 11.609 30.609 18.797 1 95.44 77 ALA A O 1
ATOM 588 N N . ILE A 1 78 ? 12 31.688 16.891 1 97.5 78 ILE A N 1
ATOM 589 C CA . ILE A 1 78 ? 10.578 31.781 16.562 1 97.5 78 ILE A CA 1
ATOM 590 C C . ILE A 1 78 ? 10 30.391 16.344 1 97.5 78 ILE A C 1
ATOM 592 O O . ILE A 1 78 ? 8.945 30.047 16.875 1 97.5 78 ILE A O 1
ATOM 596 N N . ALA A 1 79 ? 10.695 29.578 15.516 1 97.88 79 ALA A N 1
ATOM 597 C CA . ALA A 1 79 ? 10.258 28.219 15.242 1 97.88 79 ALA A CA 1
ATOM 598 C C . ALA A 1 79 ? 10.164 27.391 16.531 1 97.88 79 ALA A C 1
ATOM 600 O O . ALA A 1 79 ? 9.195 26.656 16.719 1 97.88 79 ALA A O 1
ATOM 601 N N . TRP A 1 80 ? 11.109 27.578 17.359 1 96.44 80 TRP A N 1
ATOM 602 C CA . TRP A 1 80 ? 11.156 26.891 18.641 1 96.44 80 TRP A CA 1
ATOM 603 C C . TRP A 1 80 ? 9.969 27.297 19.516 1 96.44 80 TRP A C 1
ATOM 605 O O . TRP A 1 80 ? 9.359 26.453 20.172 1 96.44 80 TRP A O 1
ATOM 615 N N . ALA A 1 81 ? 9.688 28.516 19.562 1 97.62 81 ALA A N 1
ATOM 616 C CA . ALA A 1 81 ? 8.562 29.016 20.328 1 97.62 81 ALA A CA 1
ATOM 617 C C . ALA A 1 81 ? 7.242 28.438 19.828 1 97.62 81 ALA A C 1
ATOM 619 O O . ALA A 1 81 ? 6.375 28.062 20.625 1 97.62 81 ALA A O 1
ATOM 620 N N . ILE A 1 82 ? 7.098 28.375 18.562 1 98.38 82 ILE A N 1
ATOM 621 C CA . ILE A 1 82 ? 5.871 27.859 17.969 1 98.38 82 ILE A CA 1
ATOM 622 C C . ILE A 1 82 ? 5.758 26.359 18.266 1 98.38 82 ILE A C 1
ATOM 624 O O . ILE A 1 82 ? 4.656 25.844 18.484 1 98.38 82 ILE A O 1
ATOM 628 N N . TRP A 1 83 ? 6.863 25.625 18.219 1 98.06 83 TRP A N 1
ATOM 629 C CA . TRP A 1 83 ? 6.848 24.219 18.578 1 98.06 83 TRP A CA 1
ATOM 630 C C . TRP A 1 83 ? 6.348 24.016 20 1 98.06 83 TRP A C 1
ATOM 632 O O . TRP A 1 83 ? 5.543 23.125 20.266 1 98.06 83 TRP A O 1
ATOM 642 N N . TRP A 1 84 ? 6.848 24.875 20.938 1 97.94 84 TRP A N 1
ATOM 643 C CA . TRP A 1 84 ? 6.398 24.797 22.312 1 97.94 84 TRP A CA 1
ATOM 644 C C . TRP A 1 84 ? 4.906 25.109 22.422 1 97.94 84 TRP A C 1
ATOM 646 O O . TRP A 1 84 ? 4.199 24.484 23.234 1 97.94 84 TRP A O 1
ATOM 656 N N . LEU A 1 85 ? 4.457 26.078 21.656 1 98.06 85 LEU A N 1
ATOM 657 C CA . LEU A 1 85 ? 3.025 26.359 21.609 1 98.06 85 LEU A CA 1
ATOM 658 C C . LEU A 1 85 ? 2.248 25.109 21.172 1 98.06 85 LEU A C 1
ATOM 660 O O . LEU A 1 85 ? 1.215 24.797 21.766 1 98.06 85 LEU A O 1
ATOM 664 N N . THR A 1 86 ? 2.746 24.438 20.172 1 98.38 86 THR A N 1
ATOM 665 C CA . THR A 1 86 ? 2.119 23.219 19.672 1 98.38 86 THR A CA 1
ATOM 666 C C . THR A 1 86 ? 2.061 22.156 20.766 1 98.38 86 THR A C 1
ATOM 668 O O . THR A 1 86 ? 1.028 21.5 20.953 1 98.38 86 THR A O 1
ATOM 671 N N . ALA A 1 87 ? 3.16 21.969 21.469 1 98.12 87 ALA A N 1
ATOM 672 C CA . ALA A 1 87 ? 3.238 20.969 22.531 1 98.12 87 ALA A CA 1
ATOM 673 C C . ALA A 1 87 ? 2.238 21.266 23.656 1 98.12 87 ALA A C 1
ATOM 675 O O . ALA A 1 87 ? 1.543 20.375 24.125 1 98.12 87 ALA A O 1
ATOM 676 N N . LEU A 1 88 ? 2.17 22.516 24 1 98.12 88 LEU A N 1
ATOM 677 C CA . LEU A 1 88 ? 1.258 22.938 25.062 1 98.12 88 LEU A CA 1
ATOM 678 C C . LEU A 1 88 ? -0.193 22.719 24.641 1 98.12 88 LEU A C 1
ATOM 680 O O . LEU A 1 88 ? -0.998 22.203 25.438 1 98.12 88 LEU A O 1
ATOM 684 N N . LEU A 1 89 ? -0.51 23.141 23.469 1 97.94 89 LEU A N 1
ATOM 685 C CA . LEU A 1 89 ? -1.862 22.938 22.969 1 97.94 89 LEU A CA 1
ATOM 686 C C . LEU A 1 89 ? -2.201 21.453 22.891 1 97.94 89 LEU A C 1
ATOM 688 O O . LEU A 1 89 ? -3.314 21.047 23.234 1 97.94 89 LEU A O 1
ATOM 692 N N . PHE A 1 90 ? -1.271 20.656 22.438 1 98.12 90 PHE A N 1
ATOM 693 C CA . PHE A 1 90 ? -1.49 19.219 22.344 1 98.12 90 PHE A CA 1
ATOM 694 C C . PHE A 1 90 ? -1.819 18.609 23.703 1 98.12 90 PHE A C 1
ATOM 696 O O . PHE A 1 90 ? -2.768 17.844 23.828 1 98.12 90 PHE A O 1
ATOM 703 N N . VAL A 1 91 ? -0.992 18.922 24.703 1 97.56 91 VAL A N 1
ATOM 704 C CA . VAL A 1 91 ? -1.214 18.422 26.062 1 97.56 91 VAL A CA 1
ATOM 705 C C . VAL A 1 91 ? -2.58 18.875 26.562 1 97.56 91 VAL A C 1
ATOM 707 O O . VAL A 1 91 ? -3.332 18.094 27.141 1 97.56 91 VAL A O 1
ATOM 710 N N . PHE A 1 92 ? -2.879 20.125 26.297 1 96.44 92 PHE A N 1
ATOM 711 C CA . PHE A 1 92 ? -4.168 20.672 26.703 1 96.44 92 PHE A CA 1
ATOM 712 C C . PHE A 1 92 ? -5.312 19.906 26.062 1 96.44 92 PHE A C 1
ATOM 714 O O . PHE A 1 92 ? -6.277 19.531 26.734 1 96.44 92 PHE A O 1
ATOM 721 N N . PHE A 1 93 ? -5.246 19.656 24.781 1 96.56 93 PHE A N 1
ATOM 722 C CA . PHE A 1 93 ? -6.293 18.953 24.062 1 96.56 93 PHE A CA 1
ATOM 723 C C . PHE A 1 93 ? -6.398 17.5 24.531 1 96.56 93 PHE A C 1
ATOM 725 O O . PHE A 1 93 ? -7.492 16.938 24.578 1 96.56 93 PHE A O 1
ATOM 732 N N . CYS A 1 94 ? -5.273 16.891 24.828 1 95.94 94 CYS A N 1
ATOM 733 C CA . CYS A 1 94 ? -5.301 15.531 25.375 1 95.94 94 CYS A CA 1
ATOM 734 C C . CYS A 1 94 ? -6.062 15.492 26.703 1 95.94 94 CYS A C 1
ATOM 736 O O . CYS A 1 94 ? -6.852 14.578 26.938 1 95.94 94 CYS A O 1
ATOM 738 N N . ILE A 1 95 ? -5.809 16.5 27.5 1 94.88 95 ILE A N 1
ATOM 739 C CA . ILE A 1 95 ? -6.492 16.578 28.797 1 94.88 95 ILE A CA 1
ATOM 740 C C . ILE A 1 95 ? -7.996 16.75 28.562 1 94.88 95 ILE A C 1
ATOM 742 O O . ILE A 1 95 ? -8.805 16.109 29.25 1 94.88 95 ILE A O 1
ATOM 746 N N . MET A 1 96 ? -8.367 17.594 27.609 1 92.38 96 MET A N 1
ATOM 747 C CA . MET A 1 96 ? -9.773 17.797 27.297 1 92.38 96 MET A CA 1
ATOM 748 C C . MET A 1 96 ? -10.422 16.516 26.797 1 92.38 96 MET A C 1
ATOM 750 O O . MET A 1 96 ? -11.531 16.172 27.203 1 92.38 96 MET A O 1
ATOM 754 N N . LEU A 1 97 ? -9.75 15.852 25.906 1 90.69 97 LEU A N 1
ATOM 755 C CA . LEU A 1 97 ? -10.289 14.617 25.359 1 90.69 97 LEU A CA 1
ATOM 756 C C . LEU A 1 97 ? -10.391 13.539 26.438 1 90.69 97 LEU A C 1
ATOM 758 O O . LEU A 1 97 ? -11.383 12.805 26.5 1 90.69 97 LEU A O 1
ATOM 762 N N . LEU A 1 98 ? -9.383 13.438 27.297 1 90.69 98 LEU A N 1
ATOM 763 C CA . LEU A 1 98 ? -9.414 12.5 28.406 1 90.69 98 LEU A CA 1
ATOM 764 C C . LEU A 1 98 ? -10.523 12.852 29.391 1 90.69 98 LEU A C 1
ATOM 766 O O . LEU A 1 98 ? -11.172 11.961 29.953 1 90.69 98 LEU A O 1
ATOM 770 N N . GLY A 1 99 ? -10.648 14.086 29.672 1 90.12 99 GLY A N 1
ATOM 771 C CA . GLY A 1 99 ? -11.75 14.531 30.5 1 90.12 99 GLY A CA 1
ATOM 772 C C . GLY A 1 99 ? -13.109 14.109 29.969 1 90.12 99 GLY A C 1
ATOM 773 O O . GLY A 1 99 ? -13.961 13.656 30.734 1 90.12 99 GLY A O 1
ATOM 774 N N . ARG A 1 100 ? -13.242 14.273 28.688 1 87.44 100 ARG A N 1
ATOM 775 C CA . ARG A 1 100 ? -14.492 13.828 28.078 1 87.44 100 ARG A CA 1
ATOM 776 C C . ARG A 1 100 ? -14.68 12.328 28.25 1 87.44 100 ARG A C 1
ATOM 778 O O . ARG A 1 100 ? -15.789 11.859 28.531 1 87.44 100 ARG A O 1
ATOM 785 N N . ALA A 1 101 ? -13.672 11.57 28.141 1 87.38 101 ALA A N 1
ATOM 786 C CA . ALA A 1 101 ? -13.727 10.109 28.234 1 87.38 101 ALA A CA 1
ATOM 787 C C . ALA A 1 101 ? -14.07 9.672 29.656 1 87.38 101 ALA A C 1
ATOM 789 O O . ALA A 1 101 ? -14.773 8.672 29.844 1 87.38 101 ALA A O 1
ATOM 790 N N . VAL A 1 102 ? -13.625 10.414 30.609 1 89.5 102 VAL A N 1
ATOM 791 C CA . VAL A 1 102 ? -13.812 10.023 32 1 89.5 102 VAL A CA 1
ATOM 792 C C . VAL A 1 102 ? -15.148 10.562 32.5 1 89.5 102 VAL A C 1
ATOM 794 O O . VAL A 1 102 ? -15.906 9.844 33.156 1 89.5 102 VAL A O 1
ATOM 797 N N . LEU A 1 103 ? -15.492 11.75 32.188 1 88 103 LEU A N 1
ATOM 798 C CA . LEU A 1 103 ? -16.656 12.422 32.75 1 88 103 LEU A CA 1
ATOM 799 C C . LEU A 1 103 ? -17.891 12.148 31.891 1 88 103 LEU A C 1
ATOM 801 O O . LEU A 1 103 ? -19.016 12.156 32.406 1 88 103 LEU A O 1
ATOM 805 N N . PHE A 1 104 ? -17.672 11.977 30.609 1 87.38 104 PHE A N 1
ATOM 806 C CA . PHE A 1 104 ? -18.797 11.805 29.703 1 87.38 104 PHE A CA 1
ATOM 807 C C . PHE A 1 104 ? -18.609 10.562 28.844 1 87.38 104 PHE A C 1
ATOM 809 O O . PHE A 1 104 ? -18.734 10.617 27.609 1 87.38 104 PHE A O 1
ATOM 816 N N . SER A 1 105 ? -18.328 9.453 29.375 1 83.94 105 SER A N 1
ATOM 817 C CA . SER A 1 105 ? -17.969 8.203 28.703 1 83.94 105 SER A CA 1
ATOM 818 C C . SER A 1 105 ? -19.109 7.723 27.797 1 83.94 105 SER A C 1
ATOM 820 O O . SER A 1 105 ? -18.859 7.004 26.828 1 83.94 105 SER A O 1
ATOM 822 N N . SER A 1 106 ? -20.281 8.078 27.953 1 80.56 106 SER A N 1
ATOM 823 C CA . SER A 1 106 ? -21.438 7.652 27.156 1 80.56 106 SER A CA 1
ATOM 824 C C . SER A 1 106 ? -21.438 8.305 25.781 1 80.56 106 SER A C 1
ATOM 826 O O . SER A 1 106 ? -22.109 7.832 24.859 1 80.56 106 SER A O 1
ATOM 828 N N . THR A 1 107 ? -20.703 9.414 25.656 1 78.06 107 THR A N 1
ATOM 829 C CA . THR A 1 107 ? -20.734 10.156 24.406 1 78.06 107 THR A CA 1
ATOM 830 C C . THR A 1 107 ? -19.641 9.664 23.453 1 78.06 107 THR A C 1
ATOM 832 O O . THR A 1 107 ? -19.688 9.938 22.25 1 78.06 107 THR A O 1
ATOM 835 N N . LEU A 1 108 ? -18.766 8.906 23.891 1 78.44 108 LEU A N 1
ATOM 836 C CA . LEU A 1 108 ? -17.594 8.516 23.109 1 78.44 108 LEU A CA 1
ATOM 837 C C . LEU A 1 108 ? -17.984 7.613 21.953 1 78.44 108 LEU A C 1
ATOM 839 O O . LEU A 1 108 ? -17.484 7.785 20.828 1 78.44 108 LEU A O 1
ATOM 843 N N . PRO A 1 109 ? -18.891 6.727 22.219 1 77.62 109 PRO A N 1
ATOM 844 C CA . PRO A 1 109 ? -19.281 5.887 21.078 1 77.62 109 PRO A CA 1
ATOM 845 C C . PRO A 1 109 ? -19.922 6.684 19.938 1 77.62 109 PRO A C 1
ATOM 847 O O . PRO A 1 109 ? -19.828 6.285 18.781 1 77.62 109 PRO A O 1
ATOM 850 N N . HIS A 1 110 ? -20.484 7.801 20.281 1 77.81 110 HIS A N 1
ATOM 851 C CA . HIS A 1 110 ? -21.094 8.641 19.25 1 77.81 110 HIS A CA 1
ATOM 852 C C . HIS A 1 110 ? -20.031 9.258 18.344 1 77.81 110 HIS A C 1
ATOM 854 O O . HIS A 1 110 ? -20.297 9.516 17.156 1 77.81 110 HIS A O 1
ATOM 860 N N . LEU A 1 111 ? -18.953 9.461 18.984 1 74.25 111 LEU A N 1
ATOM 861 C CA . LEU A 1 111 ? -17.844 9.992 18.219 1 74.25 111 LEU A CA 1
ATOM 862 C C . LEU A 1 111 ? -17.406 9.008 17.141 1 74.25 111 LEU A C 1
ATOM 864 O O . LEU A 1 111 ? -17.125 9.398 16 1 74.25 111 LEU A O 1
ATOM 868 N N . PHE A 1 112 ? -17.547 7.773 17.391 1 75.44 112 PHE A N 1
ATOM 869 C CA . PHE A 1 112 ? -17.078 6.738 16.469 1 75.44 112 PHE A CA 1
ATOM 870 C C . PHE A 1 112 ? -18.156 6.395 15.453 1 75.44 112 PHE A C 1
ATOM 872 O O . PHE A 1 112 ? -17.844 5.938 14.352 1 75.44 112 PHE A O 1
ATOM 879 N N . ARG A 1 113 ? -19.297 6.703 15.805 1 73.81 113 ARG A N 1
ATOM 880 C CA . ARG A 1 113 ? -20.406 6.324 14.922 1 73.81 113 ARG A CA 1
ATOM 881 C C . ARG A 1 113 ? -20.719 7.438 13.93 1 73.81 113 ARG A C 1
ATOM 883 O O . ARG A 1 113 ? -21.312 7.188 12.883 1 73.81 113 ARG A O 1
ATOM 890 N N . HIS A 1 114 ? -20.297 8.609 14.359 1 75.19 114 HIS A N 1
ATOM 891 C CA . HIS A 1 114 ? -20.562 9.719 13.453 1 75.19 114 HIS A CA 1
ATOM 892 C C . HIS A 1 114 ? -19.625 9.68 12.242 1 75.19 114 HIS A C 1
ATOM 894 O O . HIS A 1 114 ? -18.406 9.586 12.398 1 75.19 114 HIS A O 1
ATOM 900 N N . PRO A 1 115 ? -20.109 9.75 11.078 1 74 115 PRO A N 1
ATOM 901 C CA . PRO A 1 115 ? -19.359 9.516 9.852 1 74 115 PRO A CA 1
ATOM 902 C C . PRO A 1 115 ? -18.234 10.523 9.648 1 74 115 PRO A C 1
ATOM 904 O O . PRO A 1 115 ? -17.172 10.18 9.125 1 74 115 PRO A O 1
ATOM 907 N N . ASN A 1 116 ? -18.359 11.742 10.117 1 78.12 116 ASN A N 1
ATOM 908 C CA . ASN A 1 116 ? -17.328 12.75 9.852 1 78.12 116 ASN A CA 1
ATOM 909 C C . ASN A 1 116 ? -16.375 12.906 11.031 1 78.12 116 ASN A C 1
ATOM 911 O O . ASN A 1 116 ? -15.18 13.094 10.844 1 78.12 116 ASN A O 1
ATOM 915 N N . GLN A 1 117 ? -16.875 12.734 12.18 1 80.5 117 GLN A N 1
ATOM 916 C CA . GLN A 1 117 ? -16.062 13 13.359 1 80.5 117 GLN A CA 1
ATOM 917 C C . GLN A 1 117 ? -15.016 11.906 13.562 1 80.5 117 GLN A C 1
ATOM 919 O O . GLN A 1 117 ? -13.914 12.172 14.055 1 80.5 117 GLN A O 1
ATOM 924 N N . SER A 1 118 ? -15.383 10.711 13.188 1 84.81 118 SER A N 1
ATOM 925 C CA . SER A 1 118 ? -14.445 9.609 13.352 1 84.81 118 SER A CA 1
ATOM 926 C C . SER A 1 118 ? -13.234 9.781 12.438 1 84.81 118 SER A C 1
ATOM 928 O O . SER A 1 118 ? -12.141 9.305 12.75 1 84.81 118 SER A O 1
ATOM 930 N N . LEU A 1 119 ? -13.453 10.484 11.391 1 88.25 119 LEU A N 1
ATOM 931 C CA . LEU A 1 119 ? -12.383 10.672 10.422 1 88.25 119 LEU A CA 1
ATOM 932 C C . LEU A 1 119 ? -11.281 11.562 10.992 1 88.25 119 LEU A C 1
ATOM 934 O O . LEU A 1 119 ? -10.117 11.43 10.625 1 88.25 119 LEU A O 1
ATOM 938 N N . PHE A 1 120 ? -11.617 12.359 11.969 1 91.31 120 PHE A N 1
ATOM 939 C CA . PHE A 1 120 ? -10.672 13.32 12.531 1 91.31 120 PHE A CA 1
ATOM 940 C C . PHE A 1 120 ? -9.773 12.648 13.562 1 91.31 120 PHE A C 1
ATOM 942 O O . PHE A 1 120 ? -8.836 13.266 14.07 1 91.31 120 PHE A O 1
ATOM 949 N N . LEU A 1 121 ? -10.008 11.43 13.828 1 91.81 121 LEU A N 1
ATOM 950 C CA . LEU A 1 121 ? -9.125 10.688 14.719 1 91.81 121 LEU A CA 1
ATOM 951 C C . LEU A 1 121 ? -7.707 10.633 14.156 1 91.81 121 LEU A C 1
ATOM 953 O O . LEU A 1 121 ? -6.738 10.523 14.914 1 91.81 121 LEU A O 1
ATOM 957 N N . GLY A 1 122 ? -7.605 10.711 12.891 1 94.75 122 GLY A N 1
ATOM 958 C CA . GLY A 1 122 ? -6.305 10.703 12.242 1 94.75 122 GLY A CA 1
ATOM 959 C C . GLY A 1 122 ? -5.461 11.914 12.586 1 94.75 122 GLY A C 1
ATOM 960 O O . GLY A 1 122 ? -4.234 11.875 12.477 1 94.75 122 GLY A O 1
ATOM 961 N N . ALA A 1 123 ? -6.059 12.953 13.086 1 95.88 123 ALA A N 1
ATOM 962 C CA . ALA A 1 123 ? -5.34 14.18 13.422 1 95.88 123 ALA A CA 1
ATOM 963 C C . ALA A 1 123 ? -4.461 13.977 14.656 1 95.88 123 ALA A C 1
ATOM 965 O O . ALA A 1 123 ? -3.43 14.641 14.805 1 95.88 123 ALA A O 1
ATOM 966 N N . VAL A 1 124 ? -4.805 13.039 15.477 1 96.38 124 VAL A N 1
ATOM 967 C CA . VAL A 1 124 ? -4.074 12.828 16.719 1 96.38 124 VAL A CA 1
ATOM 968 C C . VAL A 1 124 ? -2.689 12.266 16.422 1 96.38 124 VAL A C 1
ATOM 970 O O . VAL A 1 124 ? -1.674 12.867 16.781 1 96.38 124 VAL A O 1
ATOM 973 N N . PRO A 1 125 ? -2.607 11.148 15.711 1 98 125 PRO A N 1
ATOM 974 C CA . PRO A 1 125 ? -1.262 10.648 15.422 1 98 125 PRO A CA 1
ATOM 975 C C . PRO A 1 125 ? -0.454 11.602 14.547 1 98 125 PRO A C 1
ATOM 977 O O . PRO A 1 125 ? 0.773 11.656 14.656 1 98 125 PRO A O 1
ATOM 980 N N . MET A 1 126 ? -1.082 12.336 13.688 1 97.81 126 MET A N 1
ATOM 981 C CA . MET A 1 126 ? -0.357 13.297 12.867 1 97.81 126 MET A CA 1
ATOM 982 C C . MET A 1 126 ? 0.256 14.398 13.727 1 97.81 126 MET A C 1
ATOM 984 O O . MET A 1 126 ? 1.362 14.867 13.453 1 97.81 126 MET A O 1
ATOM 988 N N . SER A 1 127 ? -0.493 14.766 14.758 1 98.31 127 SER A N 1
ATOM 989 C CA . SER A 1 127 ? 0.042 15.75 15.695 1 98.31 127 SER A CA 1
ATOM 990 C C . SER A 1 127 ? 1.269 15.203 16.422 1 98.31 127 SER A C 1
ATOM 992 O O . SER A 1 127 ? 2.271 15.906 16.562 1 98.31 127 SER A O 1
ATOM 994 N N . VAL A 1 128 ? 1.201 13.984 16.812 1 98.38 128 VAL A N 1
ATOM 995 C CA . VAL A 1 128 ? 2.324 13.367 17.516 1 98.38 128 VAL A CA 1
ATOM 996 C C . VAL A 1 128 ? 3.527 13.273 16.578 1 98.38 128 VAL A C 1
ATOM 998 O O . VAL A 1 128 ? 4.66 13.539 16.984 1 98.38 128 VAL A O 1
ATOM 1001 N N . SER A 1 129 ? 3.281 12.938 15.352 1 98.5 129 SER A N 1
ATOM 1002 C CA . SER A 1 129 ? 4.355 12.883 14.367 1 98.5 129 SER A CA 1
ATOM 1003 C C . SER A 1 129 ? 5.016 14.242 14.188 1 98.5 129 SER A C 1
ATOM 1005 O O . SER A 1 129 ? 6.242 14.344 14.141 1 98.5 129 SER A O 1
ATOM 1007 N N . THR A 1 130 ? 4.211 15.258 14.07 1 97.56 130 THR A N 1
ATOM 1008 C CA . THR A 1 130 ? 4.73 16.609 13.891 1 97.56 130 THR A CA 1
ATOM 1009 C C . THR A 1 130 ? 5.555 17.031 15.102 1 97.56 130 THR A C 1
ATOM 1011 O O . THR A 1 130 ? 6.617 17.641 14.961 1 97.56 130 THR A O 1
ATOM 1014 N N . LEU A 1 131 ? 5.062 16.703 16.25 1 98.12 131 LEU A N 1
ATOM 1015 C CA . LEU A 1 131 ? 5.797 17 17.484 1 98.12 131 LEU A CA 1
ATOM 1016 C C . LEU A 1 131 ? 7.105 16.219 17.531 1 98.12 131 LEU A C 1
ATOM 1018 O O . LEU A 1 131 ? 8.133 16.75 17.953 1 98.12 131 LEU A O 1
ATOM 1022 N N . THR A 1 132 ? 7.059 14.992 17.109 1 98.25 132 THR A N 1
ATOM 1023 C CA . THR A 1 132 ? 8.258 14.164 17.062 1 98.25 132 THR A CA 1
ATOM 1024 C C . THR A 1 132 ? 9.289 14.758 16.109 1 98.25 132 THR A C 1
ATOM 1026 O O . THR A 1 132 ? 10.477 14.828 16.438 1 98.25 132 THR A O 1
ATOM 1029 N N . ASN A 1 133 ? 8.852 15.227 14.977 1 97.62 133 ASN A N 1
ATOM 1030 C CA . ASN A 1 133 ? 9.75 15.883 14.031 1 97.62 133 ASN A CA 1
ATOM 1031 C C . ASN A 1 133 ? 10.398 17.125 14.633 1 97.62 133 ASN A C 1
ATOM 1033 O O . ASN A 1 133 ? 11.578 17.391 14.391 1 97.62 133 ASN A O 1
ATOM 1037 N N . GLY A 1 134 ? 9.625 17.859 15.398 1 96.69 134 GLY A N 1
ATOM 1038 C CA . GLY A 1 134 ? 10.172 19.016 16.078 1 96.69 134 GLY A CA 1
ATOM 1039 C C . GLY A 1 134 ? 11.211 18.656 17.125 1 96.69 134 GLY A C 1
ATOM 1040 O O . GLY A 1 134 ? 12.188 19.391 17.328 1 96.69 134 GLY A O 1
ATOM 1041 N N . LEU A 1 135 ? 11.031 17.516 17.797 1 95.94 135 LEU A N 1
ATOM 1042 C CA . LEU A 1 135 ? 12.039 17.047 18.734 1 95.94 135 LEU A CA 1
ATOM 1043 C C . LEU A 1 135 ? 13.367 16.812 18.047 1 95.94 135 LEU A C 1
ATOM 1045 O O . LEU A 1 135 ? 14.422 17.188 18.547 1 95.94 135 LEU A O 1
ATOM 1049 N N . VAL A 1 136 ? 13.281 16.203 16.891 1 96.44 136 VAL A N 1
ATOM 1050 C CA . VAL A 1 136 ? 14.492 15.898 16.141 1 96.44 136 VAL A CA 1
ATOM 1051 C C . VAL A 1 136 ? 15.148 17.188 15.656 1 96.44 136 VAL A C 1
ATOM 1053 O O . VAL A 1 136 ? 16.359 17.359 15.781 1 96.44 136 VAL A O 1
ATOM 1056 N N . LEU A 1 137 ? 14.375 18.094 15.203 1 94.94 137 LEU A N 1
ATOM 1057 C CA . LEU A 1 137 ? 14.883 19.312 14.562 1 94.94 137 LEU A CA 1
ATOM 1058 C C . LEU A 1 137 ? 15.398 20.297 15.594 1 94.94 137 LEU A C 1
ATOM 1060 O O . LEU A 1 137 ? 16.406 20.969 15.367 1 94.94 137 LEU A O 1
ATOM 1064 N N . PHE A 1 138 ? 14.75 20.375 16.781 1 95.56 138 PHE A N 1
ATOM 1065 C CA . PHE A 1 138 ? 15.047 21.469 17.688 1 95.56 138 PHE A CA 1
ATOM 1066 C C . PHE A 1 138 ? 15.742 20.953 18.953 1 95.56 138 PHE A C 1
ATOM 1068 O O . PHE A 1 138 ? 16.531 21.672 19.562 1 95.56 138 PHE A O 1
ATOM 1075 N N . TRP A 1 139 ? 15.414 19.75 19.344 1 94.44 139 TRP A N 1
ATOM 1076 C CA . TRP A 1 139 ? 15.898 19.281 20.641 1 94.44 139 TRP A CA 1
ATOM 1077 C C . TRP A 1 139 ? 17.219 18.547 20.5 1 94.44 139 TRP A C 1
ATOM 1079 O O . TRP A 1 139 ? 18.094 18.641 21.375 1 94.44 139 TRP A O 1
ATOM 1089 N N . ILE A 1 140 ? 17.422 17.828 19.469 1 92.5 140 ILE A N 1
ATOM 1090 C CA . ILE A 1 140 ? 18.641 17.047 19.312 1 92.5 140 ILE A CA 1
ATOM 1091 C C . ILE A 1 140 ? 19.844 17.984 19.266 1 92.5 140 ILE A C 1
ATOM 1093 O O . ILE A 1 140 ? 20.844 17.766 19.969 1 92.5 140 ILE A O 1
ATOM 1097 N N . PRO A 1 141 ? 19.812 19.094 18.469 1 91.62 141 PRO A N 1
ATOM 1098 C CA . PRO A 1 141 ? 20.953 20 18.469 1 91.62 141 PRO A CA 1
ATOM 1099 C C . PRO A 1 141 ? 21.203 20.656 19.828 1 91.62 141 PRO A C 1
ATOM 1101 O O . PRO A 1 141 ? 22.344 21.016 20.141 1 91.62 141 PRO A O 1
ATOM 1104 N N . ARG A 1 142 ? 20.219 20.719 20.656 1 91.94 142 ARG A N 1
ATOM 1105 C CA . ARG A 1 142 ? 20.328 21.438 21.922 1 91.94 142 ARG A CA 1
ATOM 1106 C C . ARG A 1 142 ? 20.609 20.484 23.078 1 91.94 142 ARG A C 1
ATOM 1108 O O . ARG A 1 142 ? 21.359 20.812 24 1 91.94 142 ARG A O 1
ATOM 1115 N N . PHE A 1 143 ? 20.031 19.234 22.984 1 93.56 143 PHE A N 1
ATOM 1116 C CA . PHE A 1 143 ? 20.094 18.344 24.141 1 93.56 143 PHE A CA 1
ATOM 1117 C C . PHE A 1 143 ? 20.781 17.031 23.781 1 93.56 143 PHE A C 1
ATOM 1119 O O . PHE A 1 143 ? 20.953 16.156 24.625 1 93.56 143 PHE A O 1
ATOM 1126 N N . GLY A 1 144 ? 21.094 16.797 22.547 1 90.81 144 GLY A N 1
ATOM 1127 C CA . GLY A 1 144 ? 21.906 15.672 22.109 1 90.81 144 GLY A CA 1
ATOM 1128 C C . GLY A 1 144 ? 21.172 14.352 22.109 1 90.81 144 GLY A C 1
ATOM 1129 O O . GLY A 1 144 ? 20.031 14.266 21.625 1 90.81 144 GLY A O 1
ATOM 1130 N N . ALA A 1 145 ? 21.797 13.344 22.688 1 88 145 ALA A N 1
ATOM 1131 C CA . ALA A 1 145 ? 21.359 11.945 22.578 1 88 145 ALA A CA 1
ATOM 1132 C C . ALA A 1 145 ? 20.047 11.727 23.328 1 88 145 ALA A C 1
ATOM 1134 O O . ALA A 1 145 ? 19.219 10.914 22.906 1 88 145 ALA A O 1
ATOM 1135 N N . ALA A 1 146 ? 19.938 12.445 24.375 1 91.38 146 ALA A N 1
ATOM 1136 C CA . ALA A 1 146 ? 18.719 12.273 25.156 1 91.38 146 ALA A CA 1
ATOM 1137 C C . ALA A 1 146 ? 17.484 12.656 24.344 1 91.38 146 ALA A C 1
ATOM 1139 O O . ALA A 1 146 ? 16.453 12 24.438 1 91.38 146 ALA A O 1
ATOM 1140 N N . ALA A 1 147 ? 17.625 13.68 23.578 1 93.56 147 ALA A N 1
ATOM 1141 C CA . ALA A 1 147 ? 16.531 14.109 22.703 1 93.56 147 ALA A CA 1
ATOM 1142 C C . ALA A 1 147 ? 16.234 13.062 21.641 1 93.56 147 ALA A C 1
ATOM 1144 O O . ALA A 1 147 ? 15.078 12.852 21.266 1 93.56 147 ALA A O 1
ATOM 1145 N N . GLY A 1 148 ? 17.266 12.414 21.172 1 94.12 148 GLY A N 1
ATOM 1146 C CA . GLY A 1 148 ? 17.094 11.344 20.203 1 94.12 148 GLY A CA 1
ATOM 1147 C C . GLY A 1 148 ? 16.312 10.164 20.766 1 94.12 148 GLY A C 1
ATOM 1148 O O . GLY A 1 148 ? 15.453 9.609 20.078 1 94.12 148 GLY A O 1
ATOM 1149 N N . VAL A 1 149 ? 16.594 9.852 21.953 1 94.75 149 VAL A N 1
ATOM 1150 C CA . VAL A 1 149 ? 15.906 8.742 22.609 1 94.75 149 VAL A CA 1
ATOM 1151 C C . VAL A 1 149 ? 14.43 9.086 22.797 1 94.75 149 VAL A C 1
ATOM 1153 O O . VAL A 1 149 ? 13.562 8.242 22.609 1 94.75 149 VAL A O 1
ATOM 1156 N N . ALA A 1 150 ? 14.211 10.328 23.188 1 95.94 150 ALA A N 1
ATOM 1157 C CA . ALA A 1 150 ? 12.836 10.773 23.375 1 95.94 150 ALA A CA 1
ATOM 1158 C C . ALA A 1 150 ? 12.062 10.711 22.062 1 95.94 150 ALA A C 1
ATOM 1160 O O . ALA A 1 150 ? 10.906 10.266 22.031 1 95.94 150 ALA A O 1
ATOM 1161 N N . ALA A 1 151 ? 12.68 11.18 21 1 97.5 151 ALA A N 1
ATOM 1162 C CA . ALA A 1 151 ? 12.047 11.141 19.688 1 97.5 151 ALA A CA 1
ATOM 1163 C C . ALA A 1 151 ? 11.766 9.703 19.25 1 97.5 151 ALA A C 1
ATOM 1165 O O . ALA A 1 151 ? 10.703 9.406 18.703 1 97.5 151 ALA A O 1
ATOM 1166 N N . HIS A 1 152 ? 12.695 8.836 19.5 1 97.44 152 HIS A N 1
ATOM 1167 C CA . HIS A 1 152 ? 12.555 7.422 19.188 1 97.44 152 HIS A CA 1
ATOM 1168 C C . HIS A 1 152 ? 11.391 6.801 19.953 1 97.44 152 HIS A C 1
ATOM 1170 O O . HIS A 1 152 ? 10.586 6.062 19.391 1 97.44 152 HIS A O 1
ATOM 1176 N N . ALA A 1 153 ? 11.312 7.086 21.188 1 97.38 153 ALA A N 1
ATOM 1177 C CA . ALA A 1 153 ? 10.211 6.594 22.016 1 97.38 153 ALA A CA 1
ATOM 1178 C C . ALA A 1 153 ? 8.867 7.109 21.516 1 97.38 153 ALA A C 1
ATOM 1180 O O . ALA A 1 153 ? 7.891 6.359 21.469 1 97.38 153 ALA A O 1
ATOM 1181 N N . MET A 1 154 ? 8.828 8.375 21.203 1 97.94 154 MET A N 1
ATOM 1182 C CA . MET A 1 154 ? 7.586 8.984 20.719 1 97.94 154 MET A CA 1
ATOM 1183 C C . MET A 1 154 ? 7.129 8.328 19.422 1 97.94 154 MET A C 1
ATOM 1185 O O . MET A 1 154 ? 5.926 8.18 19.188 1 97.94 154 MET A O 1
ATOM 1189 N N . PHE A 1 155 ? 8.062 7.957 18.578 1 98.12 155 PHE A N 1
ATOM 1190 C CA . PHE A 1 155 ? 7.734 7.254 17.344 1 98.12 155 PHE A CA 1
ATOM 1191 C C . PHE A 1 155 ? 6.996 5.953 17.641 1 98.12 155 PHE A C 1
ATOM 1193 O O . PHE A 1 155 ? 5.957 5.672 17.031 1 98.12 155 PHE A O 1
ATOM 1200 N N . TRP A 1 156 ? 7.457 5.215 18.625 1 97.56 156 TRP A N 1
ATOM 1201 C CA . TRP A 1 156 ? 6.867 3.926 18.984 1 97.56 156 TRP A CA 1
ATOM 1202 C C . TRP A 1 156 ? 5.516 4.113 19.656 1 97.56 156 TRP A C 1
ATOM 1204 O O . TRP A 1 156 ? 4.605 3.303 19.484 1 97.56 156 TRP A O 1
ATOM 1214 N N . VAL A 1 157 ? 5.367 5.148 20.391 1 97 157 VAL A N 1
ATOM 1215 C CA . VAL A 1 157 ? 4.109 5.441 21.062 1 97 157 VAL A CA 1
ATOM 1216 C C . VAL A 1 157 ? 3.049 5.84 20.031 1 97 157 VAL A C 1
ATOM 1218 O O . VAL A 1 157 ? 1.866 5.535 20.203 1 97 157 VAL A O 1
ATOM 1221 N N . ASN A 1 158 ? 3.486 6.484 18.984 1 97.94 158 ASN A N 1
ATOM 1222 C CA . ASN A 1 158 ? 2.582 6.988 17.969 1 97.94 158 ASN A CA 1
ATOM 1223 C C . ASN A 1 158 ? 2.123 5.871 17.031 1 97.94 158 ASN A C 1
ATOM 1225 O O . ASN A 1 158 ? 1.028 5.934 16.469 1 97.94 158 ASN A O 1
ATOM 1229 N N . LEU A 1 159 ? 2.941 4.836 16.844 1 97.69 159 LEU A N 1
ATOM 1230 C CA . LEU A 1 159 ? 2.756 3.811 15.828 1 97.69 159 LEU A CA 1
ATOM 1231 C C . LEU A 1 159 ? 1.413 3.107 16 1 97.69 159 LEU A C 1
ATOM 1233 O O . LEU A 1 159 ? 0.674 2.924 15.039 1 97.69 159 LEU A O 1
ATOM 1237 N N . PRO A 1 160 ? 0.997 2.734 17.219 1 96.38 160 PRO A N 1
ATOM 1238 C CA . PRO A 1 160 ? -0.318 2.105 17.359 1 96.38 160 PRO A CA 1
ATOM 1239 C C . PRO A 1 160 ? -1.46 3.018 16.922 1 96.38 160 PRO A C 1
ATOM 1241 O O . PRO A 1 160 ? -2.459 2.543 16.375 1 96.38 160 PRO A O 1
ATOM 1244 N N . GLY A 1 161 ? -1.338 4.301 17.234 1 96.31 161 GLY A N 1
ATOM 1245 C CA . GLY A 1 161 ? -2.344 5.242 16.781 1 96.31 161 GLY A CA 1
ATOM 1246 C C . GLY A 1 161 ? -2.439 5.316 15.266 1 96.31 161 GLY A C 1
ATOM 1247 O O . GLY A 1 161 ? -3.541 5.34 14.711 1 96.31 161 GLY A O 1
ATOM 1248 N N . VAL A 1 162 ? -1.292 5.336 14.617 1 97.44 162 VAL A N 1
ATOM 1249 C CA . VAL A 1 162 ? -1.229 5.371 13.164 1 97.44 162 VAL A CA 1
ATOM 1250 C C . VAL A 1 162 ? -1.872 4.113 12.586 1 97.44 162 VAL A C 1
ATOM 1252 O O . VAL A 1 162 ? -2.752 4.195 11.727 1 97.44 162 VAL A O 1
ATOM 1255 N N . LEU A 1 163 ? -1.494 2.973 13.086 1 95.38 163 LEU A N 1
ATOM 1256 C CA . LEU A 1 163 ? -2.01 1.691 12.617 1 95.38 163 LEU A CA 1
ATOM 1257 C C . LEU A 1 163 ? -3.502 1.565 12.906 1 95.38 163 LEU A C 1
ATOM 1259 O O . LEU A 1 163 ? -4.262 1.059 12.078 1 95.38 163 LEU A O 1
ATOM 1263 N N . GLY A 1 164 ? -3.895 2.035 14.094 1 93.81 164 GLY A N 1
ATOM 1264 C CA . GLY A 1 164 ? -5.309 2.035 14.422 1 93.81 164 GLY A CA 1
ATOM 1265 C C . GLY A 1 164 ? -6.152 2.848 13.461 1 93.81 164 GLY A C 1
ATOM 1266 O O . GLY A 1 164 ? -7.234 2.416 13.055 1 93.81 164 GLY A O 1
ATOM 1267 N N . CYS A 1 165 ? -5.652 3.943 13.055 1 93.19 165 CYS A N 1
ATOM 1268 C CA . CYS A 1 165 ? -6.398 4.828 12.164 1 93.19 165 CYS A CA 1
ATOM 1269 C C . CYS A 1 165 ? -6.527 4.219 10.773 1 93.19 165 CYS A C 1
ATOM 1271 O O . CYS A 1 165 ? -7.605 4.238 10.18 1 93.19 165 CYS A O 1
ATOM 1273 N N . ILE A 1 166 ? -5.445 3.656 10.281 1 92.81 166 ILE A N 1
ATOM 1274 C CA . ILE A 1 166 ? -5.461 3.201 8.891 1 92.81 166 ILE A CA 1
ATOM 1275 C C . ILE A 1 166 ? -6.219 1.881 8.797 1 92.81 166 ILE A C 1
ATOM 1277 O O . ILE A 1 166 ? -6.613 1.467 7.699 1 92.81 166 ILE A O 1
ATOM 1281 N N . LEU A 1 167 ? -6.461 1.2 9.922 1 90.69 167 LEU A N 1
ATOM 1282 C CA . LEU A 1 167 ? -7.141 -0.089 9.891 1 90.69 167 LEU A CA 1
ATOM 1283 C C . LEU A 1 167 ? -8.57 0.037 10.406 1 90.69 167 LEU A C 1
ATOM 1285 O O . LEU A 1 167 ? -9.523 -0.327 9.719 1 90.69 167 LEU A O 1
ATOM 1289 N N . LEU A 1 168 ? -8.758 0.667 11.516 1 84.06 168 LEU A N 1
ATOM 1290 C CA . LEU A 1 168 ? -10.039 0.631 12.211 1 84.06 168 LEU A CA 1
ATOM 1291 C C . LEU A 1 168 ? -11.023 1.616 11.594 1 84.06 168 LEU A C 1
ATOM 1293 O O . LEU A 1 168 ? -12.211 1.312 11.461 1 84.06 168 LEU A O 1
ATOM 1297 N N . VAL A 1 169 ? -10.531 2.721 11.195 1 82.69 169 VAL A N 1
ATOM 1298 C CA . VAL A 1 169 ? -11.461 3.734 10.711 1 82.69 169 VAL A CA 1
ATOM 1299 C C . VAL A 1 169 ? -12.086 3.279 9.391 1 82.69 169 VAL A C 1
ATOM 1301 O O . VAL A 1 169 ? -13.312 3.299 9.242 1 82.69 169 VAL A O 1
ATOM 1304 N N . PRO A 1 170 ? -11.289 2.748 8.523 1 81.81 170 PRO A N 1
ATOM 1305 C CA . PRO A 1 170 ? -11.914 2.207 7.316 1 81.81 170 PRO A CA 1
ATOM 1306 C C . PRO A 1 170 ? -12.852 1.04 7.613 1 81.81 170 PRO A C 1
ATOM 1308 O O . PRO A 1 170 ? -13.914 0.922 6.992 1 81.81 170 PRO A O 1
ATOM 1311 N N . LEU A 1 171 ? -12.5 0.242 8.508 1 80.31 171 LEU A N 1
ATOM 1312 C CA . LEU A 1 171 ? -13.375 -0.872 8.859 1 80.31 171 LEU A CA 1
ATOM 1313 C C . LEU A 1 171 ? -14.711 -0.366 9.391 1 80.31 171 LEU A C 1
ATOM 1315 O O . LEU A 1 171 ? -15.758 -0.935 9.086 1 80.31 171 LEU A O 1
ATOM 1319 N N . PHE A 1 172 ? -14.648 0.686 10.109 1 77.69 172 PHE A N 1
ATOM 1320 C CA . PHE A 1 172 ? -15.883 1.289 10.609 1 77.69 172 PHE A CA 1
ATOM 1321 C C . PHE A 1 172 ? -16.688 1.897 9.469 1 77.69 172 PHE A C 1
ATOM 1323 O O . PHE A 1 172 ? -17.922 1.804 9.461 1 77.69 172 PHE A O 1
ATOM 1330 N N . MET A 1 173 ? -15.984 2.465 8.625 1 76.38 173 MET A N 1
ATOM 1331 C CA . MET A 1 173 ? -16.641 3.055 7.461 1 76.38 173 MET A CA 1
ATOM 1332 C C . MET A 1 173 ? -17.359 1.986 6.645 1 76.38 173 MET A C 1
ATOM 1334 O O . MET A 1 173 ? -18.469 2.221 6.141 1 76.38 173 MET A O 1
ATOM 1338 N N . PHE A 1 174 ? -16.812 0.829 6.621 1 75.88 174 PHE A N 1
ATOM 1339 C CA . PHE A 1 174 ? -17.344 -0.249 5.801 1 75.88 174 PHE A CA 1
ATOM 1340 C C . PHE A 1 174 ? -18.531 -0.923 6.496 1 75.88 174 PHE A C 1
ATOM 1342 O O . PHE A 1 174 ? -19.391 -1.497 5.836 1 75.88 174 PHE A O 1
ATOM 1349 N N . THR A 1 175 ? -18.578 -0.863 7.75 1 71.94 175 THR A N 1
ATOM 1350 C CA . THR A 1 175 ? -19.547 -1.677 8.477 1 71.94 175 THR A CA 1
ATOM 1351 C C . THR A 1 175 ? -20.641 -0.804 9.07 1 71.94 175 THR A C 1
ATOM 1353 O O . THR A 1 175 ? -21.766 -1.269 9.273 1 71.94 175 THR A O 1
ATOM 1356 N N . ARG A 1 176 ? -20.359 0.384 9.359 1 64.19 176 ARG A N 1
ATOM 1357 C CA . ARG A 1 176 ? -21.312 1.115 10.188 1 64.19 176 ARG A CA 1
ATOM 1358 C C . ARG A 1 176 ? -21.828 2.348 9.461 1 64.19 176 ARG A C 1
ATOM 1360 O O . ARG A 1 176 ? -22.906 2.855 9.781 1 64.19 176 ARG A O 1
ATOM 1367 N N . HIS A 1 177 ? -21.094 2.762 8.562 1 60.38 177 HIS A N 1
ATOM 1368 C CA . HIS A 1 177 ? -21.484 4.051 7.996 1 60.38 177 HIS A CA 1
ATOM 1369 C C . HIS A 1 177 ? -22.219 3.879 6.676 1 60.38 177 HIS A C 1
ATOM 1371 O O . HIS A 1 177 ? -21.938 2.943 5.918 1 60.38 177 HIS A O 1
ATOM 1377 N N . GLU A 1 178 ? -23.281 4.516 6.555 1 61.94 178 GLU A N 1
ATOM 1378 C CA . GLU A 1 178 ? -23.953 4.617 5.258 1 61.94 178 GLU A CA 1
ATOM 1379 C C . GLU A 1 178 ? -23.438 5.812 4.465 1 61.94 178 GLU A C 1
ATOM 1381 O O . GLU A 1 178 ? -23.688 6.965 4.832 1 61.94 178 GLU A O 1
ATOM 1386 N N . HIS A 1 179 ? -22.516 5.496 3.607 1 62.28 179 HIS A N 1
ATOM 1387 C CA . HIS A 1 179 ? -22 6.59 2.797 1 62.28 179 HIS A CA 1
ATOM 1388 C C . HIS A 1 179 ? -22.531 6.523 1.37 1 62.28 179 HIS A C 1
ATOM 1390 O O . HIS A 1 179 ? -22.781 5.434 0.846 1 62.28 179 HIS A O 1
ATOM 1396 N N . GLY A 1 180 ? -23.078 7.578 0.903 1 63.78 180 GLY A N 1
ATOM 1397 C CA . GLY A 1 180 ? -23.312 7.727 -0.525 1 63.78 180 GLY A CA 1
ATOM 1398 C C . GLY A 1 180 ? -22.219 8.508 -1.227 1 63.78 180 GLY A C 1
ATOM 1399 O O . GLY A 1 180 ? -21.484 9.273 -0.593 1 63.78 180 GLY A O 1
ATOM 1400 N N . LE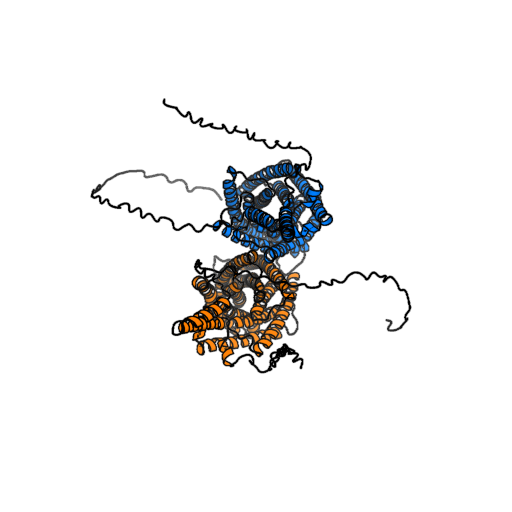U A 1 181 ? -22.031 8.164 -2.449 1 66.75 181 LEU A N 1
ATOM 1401 C CA . LEU A 1 181 ? -21.031 8.875 -3.242 1 66.75 181 LEU A CA 1
ATOM 1402 C C . LEU A 1 181 ? -21.25 10.383 -3.158 1 66.75 181 LEU A C 1
ATOM 1404 O O . LEU A 1 181 ? -20.281 11.156 -3.18 1 66.75 181 LEU A O 1
ATOM 1408 N N . HIS A 1 182 ? -22.391 10.75 -2.891 1 68.19 182 HIS A N 1
ATOM 1409 C CA . HIS A 1 182 ? -22.719 12.172 -2.908 1 68.19 182 HIS A CA 1
ATOM 1410 C C . HIS A 1 182 ? -22.266 12.859 -1.624 1 68.19 182 HIS A C 1
ATOM 1412 O O . HIS A 1 182 ? -22.031 14.07 -1.608 1 68.19 182 HIS A O 1
ATOM 1418 N N . THR A 1 183 ? -22.094 12.086 -0.636 1 69.31 183 THR A N 1
ATOM 1419 C CA . THR A 1 183 ? -21.719 12.68 0.644 1 69.31 183 THR A CA 1
ATOM 1420 C C . THR A 1 183 ? -20.234 12.516 0.911 1 69.31 183 THR A C 1
ATOM 1422 O O . THR A 1 183 ? -19.719 13 1.921 1 69.31 183 THR A O 1
ATOM 1425 N N . MET A 1 184 ? -19.641 11.984 -0.098 1 77.94 184 MET A N 1
ATOM 1426 C CA . MET A 1 184 ? -18.219 11.742 0.11 1 77.94 184 MET A CA 1
ATOM 1427 C C . MET A 1 184 ? -17.422 13.039 0.041 1 77.94 184 MET A C 1
ATOM 1429 O O . MET A 1 184 ? -17.719 13.914 -0.775 1 77.94 184 MET A O 1
ATOM 1433 N N . SER A 1 185 ? -16.531 13.297 1.004 1 81.44 185 SER A N 1
ATOM 1434 C CA . SER A 1 185 ? -15.617 14.43 0.976 1 81.44 185 SER A CA 1
ATOM 1435 C C . SER A 1 185 ? -14.172 13.969 1.146 1 81.44 185 SER A C 1
ATOM 1437 O O . SER A 1 185 ? -13.914 12.797 1.423 1 81.44 185 SER A O 1
ATOM 1439 N N . ALA A 1 186 ? -13.266 14.93 0.857 1 89.62 186 ALA A N 1
ATOM 1440 C CA . ALA A 1 186 ? -11.844 14.641 0.955 1 89.62 186 ALA A CA 1
ATOM 1441 C C . ALA A 1 186 ? -11.438 14.344 2.396 1 89.62 186 ALA A C 1
ATOM 1443 O O . ALA A 1 186 ? -10.312 13.914 2.658 1 89.62 186 ALA A O 1
ATOM 1444 N N . LEU A 1 187 ? -12.406 14.43 3.281 1 89.75 187 LEU A N 1
ATOM 1445 C CA . LEU A 1 187 ? -12.148 14.125 4.684 1 89.75 187 LEU A CA 1
ATOM 1446 C C . LEU A 1 187 ? -11.789 12.656 4.867 1 89.75 187 LEU A C 1
ATOM 1448 O O . LEU A 1 187 ? -11.172 12.281 5.871 1 89.75 187 LEU A O 1
ATOM 1452 N N . TRP A 1 188 ? -12.07 11.867 3.848 1 89.31 188 TRP A N 1
ATOM 1453 C CA . TRP A 1 188 ? -11.781 10.438 3.906 1 89.31 188 TRP A CA 1
ATOM 1454 C C . TRP A 1 188 ? -10.273 10.188 3.926 1 89.31 188 TRP A C 1
ATOM 1456 O O . TRP A 1 188 ? -9.828 9.086 4.238 1 89.31 188 TRP A O 1
ATOM 1466 N N . LEU A 1 189 ? -9.578 11.203 3.646 1 94.69 189 LEU A N 1
ATOM 1467 C CA . LEU A 1 189 ? -8.125 11.086 3.623 1 94.69 189 LEU A CA 1
ATOM 1468 C C . LEU A 1 189 ? -7.551 11.156 5.035 1 94.69 189 LEU A C 1
ATOM 1470 O O . LEU A 1 189 ? -6.426 10.711 5.277 1 94.69 189 LEU A O 1
ATOM 1474 N N . LEU A 1 190 ? -8.25 11.664 5.977 1 93.94 190 LEU A N 1
ATOM 1475 C CA . LEU A 1 190 ? -7.719 12.008 7.289 1 93.94 190 LEU A CA 1
ATOM 1476 C C . LEU A 1 190 ? -7.262 10.758 8.039 1 93.94 190 LEU A C 1
ATOM 1478 O O . LEU A 1 190 ? -6.234 10.781 8.719 1 93.94 190 LEU A O 1
ATOM 1482 N N . PRO A 1 191 ? -7.945 9.656 7.875 1 94.19 191 PRO A N 1
ATOM 1483 C CA . PRO A 1 191 ? -7.488 8.469 8.609 1 94.19 191 PRO A CA 1
ATOM 1484 C C . PRO A 1 191 ? -6.273 7.809 7.961 1 94.19 191 PRO A C 1
ATOM 1486 O O . PRO A 1 191 ? -5.59 7.004 8.602 1 94.19 191 PRO A O 1
ATOM 1489 N N . VAL A 1 192 ? -5.953 8.102 6.762 1 95.75 192 VAL A N 1
ATOM 1490 C CA . VAL A 1 192 ? -4.926 7.379 6.02 1 95.75 192 VAL A CA 1
ATOM 1491 C C . VAL A 1 192 ? -3.645 8.211 5.969 1 95.75 192 VAL A C 1
ATOM 1493 O O . VAL A 1 192 ? -2.541 7.66 5.961 1 95.75 192 VAL A O 1
ATOM 1496 N N . VAL A 1 193 ? -3.732 9.492 6.023 1 96.5 193 VAL A N 1
ATOM 1497 C CA . VAL A 1 193 ? -2.619 10.422 5.855 1 96.5 193 VAL A CA 1
ATOM 1498 C C . VAL A 1 193 ? -1.607 10.227 6.984 1 96.5 193 VAL A C 1
ATOM 1500 O O . VAL A 1 193 ? -0.404 10.406 6.785 1 96.5 193 VAL A O 1
ATOM 1503 N N . PRO A 1 194 ? -2.078 9.828 8.18 1 97.88 194 PRO A N 1
ATOM 1504 C CA . PRO A 1 194 ? -1.113 9.625 9.266 1 97.88 194 PRO A CA 1
ATOM 1505 C C . PRO A 1 194 ? -0.017 8.633 8.898 1 97.88 194 PRO A C 1
ATOM 1507 O O . PRO A 1 194 ? 1.111 8.742 9.383 1 97.88 194 PRO A O 1
ATOM 1510 N N . ALA A 1 195 ? -0.308 7.68 8.062 1 98.19 195 ALA A N 1
ATOM 1511 C CA . ALA A 1 195 ? 0.706 6.715 7.641 1 98.19 195 ALA A CA 1
ATOM 1512 C C . ALA A 1 195 ? 1.816 7.398 6.848 1 98.19 195 ALA A C 1
ATOM 1514 O O . ALA A 1 195 ? 3 7.121 7.059 1 98.19 195 ALA A O 1
ATOM 1515 N N . CYS A 1 196 ? 1.486 8.297 5.973 1 98.19 196 CYS A N 1
ATOM 1516 C CA . CYS A 1 196 ? 2.477 9.055 5.207 1 98.19 196 CYS A CA 1
ATOM 1517 C C . CYS A 1 196 ? 3.311 9.938 6.117 1 98.19 196 CYS A C 1
ATOM 1519 O O . CYS A 1 196 ? 4.527 10.031 5.957 1 98.19 196 CYS A O 1
ATOM 1521 N N . VAL A 1 197 ? 2.602 10.547 7.074 1 98.44 197 VAL A N 1
ATOM 1522 C CA . VAL A 1 197 ? 3.287 11.469 7.973 1 98.44 197 VAL A CA 1
ATOM 1523 C C . VAL A 1 197 ? 4.258 10.703 8.867 1 98.44 197 VAL A C 1
ATOM 1525 O O . VAL A 1 197 ? 5.391 11.133 9.078 1 98.44 197 VAL A O 1
ATOM 1528 N N . ALA A 1 198 ? 3.824 9.594 9.32 1 98.62 198 ALA A N 1
ATOM 1529 C CA . ALA A 1 198 ? 4.688 8.758 10.141 1 98.62 198 ALA A CA 1
ATOM 1530 C C . ALA A 1 198 ? 5.879 8.242 9.344 1 98.62 198 ALA A C 1
ATOM 1532 O O . ALA A 1 198 ? 6.977 8.078 9.883 1 98.62 198 ALA A O 1
ATOM 1533 N N . ALA A 1 199 ? 5.637 7.93 8.109 1 98.56 199 ALA A N 1
ATOM 1534 C CA . ALA A 1 199 ? 6.738 7.512 7.238 1 98.56 199 ALA A CA 1
ATOM 1535 C C . ALA A 1 199 ? 7.797 8.609 7.129 1 98.56 199 ALA A C 1
ATOM 1537 O O . ALA A 1 199 ? 8.992 8.328 7.184 1 98.56 199 ALA A O 1
ATOM 1538 N N . ASN A 1 200 ? 7.387 9.805 6.938 1 98.5 200 ASN A N 1
ATOM 1539 C CA . ASN A 1 200 ? 8.32 10.93 6.914 1 98.5 200 ASN A CA 1
ATOM 1540 C C . ASN A 1 200 ? 9.078 11.055 8.234 1 98.5 200 ASN A C 1
ATOM 1542 O O . ASN A 1 200 ? 10.289 11.273 8.242 1 98.5 200 ASN A O 1
ATOM 1546 N N . THR A 1 201 ? 8.312 10.93 9.328 1 98.56 201 THR A N 1
ATOM 1547 C CA . THR A 1 201 ? 8.93 10.992 10.648 1 98.56 201 THR A CA 1
ATOM 1548 C C . THR A 1 201 ? 9.992 9.906 10.797 1 98.56 201 THR A C 1
ATOM 1550 O O . THR A 1 201 ? 11.055 10.148 11.375 1 98.56 201 THR A O 1
ATOM 1553 N N . ALA A 1 202 ? 9.719 8.727 10.289 1 98.44 202 ALA A N 1
ATOM 1554 C CA . ALA A 1 202 ? 10.695 7.641 10.32 1 98.44 202 ALA A CA 1
ATOM 1555 C C . ALA A 1 202 ? 11.992 8.039 9.609 1 98.44 202 ALA A C 1
ATOM 1557 O O . ALA A 1 202 ? 13.086 7.762 10.102 1 98.44 202 ALA A O 1
ATOM 1558 N N . GLY A 1 203 ? 11.867 8.672 8.484 1 97.69 203 GLY A N 1
ATOM 1559 C CA . GLY A 1 203 ? 13.039 9.133 7.758 1 97.69 203 GLY A CA 1
ATOM 1560 C C . GLY A 1 203 ? 13.828 10.188 8.508 1 97.69 203 GLY A C 1
ATOM 1561 O O . GLY A 1 203 ? 15.055 10.094 8.602 1 97.69 203 GLY A O 1
ATOM 1562 N N . VAL A 1 204 ? 13.133 11.156 9.07 1 97.25 204 VAL A N 1
ATOM 1563 C CA . VAL A 1 204 ? 13.758 12.258 9.805 1 97.25 204 VAL A CA 1
ATOM 1564 C C . VAL A 1 204 ? 14.461 11.719 11.039 1 97.25 204 VAL A C 1
ATOM 1566 O O . VAL A 1 204 ? 15.602 12.094 11.328 1 97.25 204 VAL A O 1
ATOM 1569 N N . LEU A 1 205 ? 13.805 10.844 11.703 1 97.56 205 LEU A N 1
ATOM 1570 C CA . LEU A 1 205 ? 14.312 10.281 12.953 1 97.56 205 LEU A CA 1
ATOM 1571 C C . LEU A 1 205 ? 15.477 9.336 12.688 1 97.56 205 LEU A C 1
ATOM 1573 O O . LEU A 1 205 ? 16.531 9.461 13.305 1 97.56 205 LEU A O 1
ATOM 1577 N N . ALA A 1 206 ? 15.336 8.422 11.75 1 96.94 206 ALA A N 1
ATOM 1578 C CA . ALA A 1 206 ? 16.328 7.391 11.484 1 96.94 206 ALA A CA 1
ATOM 1579 C C . ALA A 1 206 ? 17.672 8.016 11.062 1 96.94 206 ALA A C 1
ATOM 1581 O O . ALA A 1 206 ? 18.734 7.5 11.406 1 96.94 206 ALA A O 1
ATOM 1582 N N . SER A 1 207 ? 17.641 9.078 10.359 1 94.25 207 SER A N 1
ATOM 1583 C CA . SER A 1 207 ? 18.859 9.703 9.852 1 94.25 207 SER A CA 1
ATOM 1584 C C . SER A 1 207 ? 19.688 10.281 10.992 1 94.25 207 SER A C 1
ATOM 1586 O O . SER A 1 207 ? 20.891 10.531 10.82 1 94.25 207 SER A O 1
ATOM 1588 N N . LYS A 1 208 ? 19.109 10.43 12.164 1 94.75 208 LYS A N 1
ATOM 1589 C CA . LYS A 1 208 ? 19.812 11.094 13.258 1 94.75 208 LYS A CA 1
ATOM 1590 C C . LYS A 1 208 ? 20.062 10.141 14.422 1 94.75 208 LYS A C 1
ATOM 1592 O O . LYS A 1 208 ? 20.656 10.516 15.43 1 94.75 208 LYS A O 1
ATOM 1597 N N . MET A 1 209 ? 19.625 8.961 14.258 1 94.06 209 MET A N 1
ATOM 1598 C CA . MET A 1 209 ? 19.781 7.984 15.336 1 94.06 209 MET A CA 1
ATOM 1599 C C . MET A 1 209 ? 21.219 7.461 15.391 1 94.06 209 MET A C 1
ATOM 1601 O O . MET A 1 209 ? 21.844 7.238 14.359 1 94.06 209 MET A O 1
ATOM 1605 N N . ALA A 1 210 ? 21.703 7.234 16.562 1 90.75 210 ALA A N 1
ATOM 1606 C CA . ALA A 1 210 ? 23.078 6.785 16.781 1 90.75 210 ALA A CA 1
ATOM 1607 C C . ALA A 1 210 ? 23.219 5.289 16.5 1 90.75 210 ALA A C 1
ATOM 1609 O O . ALA A 1 210 ? 24.203 4.844 15.938 1 90.75 210 ALA A O 1
ATOM 1610 N N . ASP A 1 211 ? 22.25 4.504 16.969 1 93.19 211 ASP A N 1
ATOM 1611 C CA . ASP A 1 211 ? 22.25 3.059 16.75 1 93.19 211 ASP A CA 1
ATOM 1612 C C . ASP A 1 211 ? 21.703 2.705 15.367 1 93.19 211 ASP A C 1
ATOM 1614 O O . ASP A 1 211 ? 20.5 2.814 15.133 1 93.19 211 ASP A O 1
ATOM 1618 N N . SER A 1 212 ? 22.578 2.191 14.523 1 92.62 212 SER A N 1
ATOM 1619 C CA . SER A 1 212 ? 22.188 1.916 13.148 1 92.62 212 SER A CA 1
ATOM 1620 C C . SER A 1 212 ? 21.203 0.752 13.078 1 92.62 212 SER A C 1
ATOM 1622 O O . SER A 1 212 ? 20.344 0.708 12.188 1 92.62 212 SER A O 1
ATOM 1624 N N . GLY A 1 213 ? 21.328 -0.219 13.945 1 90.88 213 GLY A N 1
ATOM 1625 C CA . GLY A 1 213 ? 20.375 -1.319 13.977 1 90.88 213 GLY A CA 1
ATOM 1626 C C . GLY A 1 213 ? 18.953 -0.866 14.211 1 90.88 213 GLY A C 1
ATOM 1627 O O . GLY A 1 213 ? 18.047 -1.218 13.453 1 90.88 213 GLY A O 1
ATOM 1628 N N . HIS A 1 214 ? 18.797 -0.069 15.258 1 93.12 214 HIS A N 1
ATOM 1629 C CA . HIS A 1 214 ? 17.484 0.471 15.57 1 93.12 214 HIS A CA 1
ATOM 1630 C C . HIS A 1 214 ? 17 1.431 14.484 1 93.12 214 HIS A C 1
ATOM 1632 O O . HIS A 1 214 ? 15.812 1.484 14.18 1 93.12 214 HIS A O 1
ATOM 1638 N N . ALA A 1 215 ? 17.922 2.18 13.945 1 95.56 215 ALA A N 1
ATOM 1639 C CA . ALA A 1 215 ? 17.594 3.133 12.883 1 95.56 215 ALA A CA 1
ATOM 1640 C C . ALA A 1 215 ? 17.031 2.416 11.656 1 95.56 215 ALA A C 1
ATOM 1642 O O . ALA A 1 215 ? 16.078 2.887 11.031 1 95.56 215 ALA A O 1
ATOM 1643 N N . LEU A 1 216 ? 17.625 1.284 11.336 1 92.75 216 LEU A N 1
ATOM 1644 C CA . LEU A 1 216 ? 17.203 0.541 10.156 1 92.75 216 LEU A CA 1
ATOM 1645 C C . LEU A 1 216 ? 15.805 -0.049 10.359 1 92.75 216 LEU A C 1
ATOM 1647 O O . LEU A 1 216 ? 15.023 -0.137 9.414 1 92.75 216 LEU A O 1
ATOM 1651 N N . VAL A 1 217 ? 15.484 -0.439 11.562 1 92.94 217 VAL A N 1
ATOM 1652 C CA . VAL A 1 217 ? 14.133 -0.913 11.852 1 92.94 217 VAL A CA 1
ATOM 1653 C C . VAL A 1 217 ? 13.125 0.205 11.602 1 92.94 217 VAL A C 1
ATOM 1655 O O . VAL A 1 217 ? 12.102 -0.012 10.945 1 92.94 217 VAL A O 1
ATOM 1658 N N . VAL A 1 218 ? 13.43 1.364 12.102 1 96 218 VAL A N 1
ATOM 1659 C CA . VAL A 1 218 ? 12.562 2.527 11.914 1 96 218 VAL A CA 1
ATOM 1660 C C . VAL A 1 218 ? 12.461 2.857 10.422 1 96 218 VAL A C 1
ATOM 1662 O O . VAL A 1 218 ? 11.375 3.174 9.93 1 96 218 VAL A O 1
ATOM 1665 N N . PHE A 1 219 ? 13.594 2.76 9.711 1 95.69 219 PHE A N 1
ATOM 1666 C CA . PHE A 1 219 ? 13.641 3.027 8.281 1 95.69 219 PHE A CA 1
ATOM 1667 C C . PHE A 1 219 ? 12.734 2.07 7.516 1 95.69 219 PHE A C 1
ATOM 1669 O O . PHE A 1 219 ? 11.914 2.498 6.703 1 95.69 219 PHE A O 1
ATOM 1676 N N . TYR A 1 220 ? 12.812 0.737 7.738 1 94 220 TYR A N 1
ATOM 1677 C CA . TYR A 1 220 ? 12.008 -0.259 7.035 1 94 220 TYR A CA 1
ATOM 1678 C C . TYR A 1 220 ? 10.523 -0.074 7.336 1 94 220 TYR A C 1
ATOM 1680 O O . TYR A 1 220 ? 9.688 -0.194 6.441 1 94 220 TYR A O 1
ATOM 1688 N N . LEU A 1 221 ? 10.227 0.224 8.555 1 95.44 221 LEU A N 1
ATOM 1689 C CA . LEU A 1 221 ? 8.844 0.501 8.922 1 95.44 221 LEU A CA 1
ATOM 1690 C C . LEU A 1 221 ? 8.32 1.729 8.188 1 95.44 221 LEU A C 1
ATOM 1692 O O . LEU A 1 221 ? 7.16 1.757 7.762 1 95.44 221 LEU A O 1
ATOM 1696 N N . GLY A 1 222 ? 9.195 2.729 8.109 1 97.81 222 GLY A N 1
ATOM 1697 C CA . GLY A 1 222 ? 8.828 3.92 7.359 1 97.81 222 GLY A CA 1
ATOM 1698 C C . GLY A 1 222 ? 8.492 3.635 5.906 1 97.81 222 GLY A C 1
ATOM 1699 O O . GLY A 1 222 ? 7.504 4.145 5.379 1 97.81 222 GLY A O 1
ATOM 1700 N N . VAL A 1 223 ? 9.281 2.811 5.234 1 96.38 223 VAL A N 1
ATOM 1701 C CA . VAL A 1 223 ? 9.047 2.469 3.836 1 96.38 223 VAL A CA 1
ATOM 1702 C C . VAL A 1 223 ? 7.727 1.72 3.697 1 96.38 223 VAL A C 1
ATOM 1704 O O . VAL A 1 223 ? 6.941 1.996 2.787 1 96.38 223 VAL A O 1
ATOM 1707 N N . CYS A 1 224 ? 7.391 0.859 4.629 1 96 224 CYS A N 1
ATOM 1708 C CA . CYS A 1 224 ? 6.133 0.12 4.629 1 96 224 CYS A CA 1
ATOM 1709 C C . CYS A 1 224 ? 4.949 1.062 4.805 1 96 224 CYS A C 1
ATOM 1711 O O . CYS A 1 224 ? 3.971 0.979 4.059 1 96 224 CYS A O 1
ATOM 1713 N N . LEU A 1 225 ? 5.117 1.896 5.762 1 97.81 225 LEU A N 1
ATOM 1714 C CA . LEU A 1 225 ? 4.039 2.838 6.047 1 97.81 225 LEU A CA 1
ATOM 1715 C C . LEU A 1 225 ? 3.799 3.766 4.863 1 97.81 225 LEU A C 1
ATOM 1717 O O . LEU A 1 225 ? 2.658 4.141 4.582 1 97.81 225 LEU A O 1
ATOM 1721 N N . LEU A 1 226 ? 4.871 4.141 4.223 1 98 226 LEU A N 1
ATOM 1722 C CA . LEU A 1 226 ? 4.746 5 3.051 1 98 226 LEU A CA 1
ATOM 1723 C C . LEU A 1 226 ? 3.967 4.297 1.944 1 98 226 LEU A C 1
ATOM 1725 O O . LEU A 1 226 ? 3.135 4.918 1.274 1 98 226 LEU A O 1
ATOM 1729 N N . GLY A 1 227 ? 4.23 3.037 1.74 1 96.75 227 GLY A N 1
ATOM 1730 C CA . GLY A 1 227 ? 3.488 2.262 0.758 1 96.75 227 GLY A CA 1
ATOM 1731 C C . GLY A 1 227 ? 1.999 2.209 1.038 1 96.75 227 GLY A C 1
ATOM 1732 O O . GLY A 1 227 ? 1.186 2.469 0.15 1 96.75 227 GLY A O 1
ATOM 1733 N N . VAL A 1 228 ? 1.693 1.956 2.238 1 96.69 228 VAL A N 1
ATOM 1734 C CA . VAL A 1 228 ? 0.295 1.888 2.652 1 96.69 228 VAL A CA 1
ATOM 1735 C C . VAL A 1 228 ? -0.362 3.256 2.482 1 96.69 228 VAL A C 1
ATOM 1737 O O . VAL A 1 228 ? -1.412 3.371 1.846 1 96.69 228 VAL A O 1
ATOM 1740 N N . GLY A 1 229 ? 0.313 4.203 3.07 1 97.56 229 GLY A N 1
ATOM 1741 C CA . GLY A 1 229 ? -0.253 5.543 3.074 1 97.56 229 GLY A CA 1
ATOM 1742 C C . GLY A 1 229 ? -0.473 6.102 1.681 1 97.56 229 GLY A C 1
ATOM 1743 O O . GLY A 1 229 ? -1.548 6.625 1.379 1 97.56 229 GLY A O 1
ATOM 1744 N N . PHE A 1 230 ? 0.496 5.992 0.825 1 97.25 230 PHE A N 1
ATOM 1745 C CA . PHE A 1 230 ? 0.402 6.566 -0.511 1 97.25 230 PHE A CA 1
ATOM 1746 C C . PHE A 1 230 ? -0.647 5.836 -1.342 1 97.25 230 PHE A C 1
ATOM 1748 O O . PHE A 1 230 ? -1.484 6.473 -1.988 1 97.25 230 PHE A O 1
ATOM 1755 N N . MET A 1 231 ? -0.579 4.512 -1.35 1 96.44 231 MET A N 1
ATOM 1756 C CA . MET A 1 231 ? -1.49 3.74 -2.189 1 96.44 231 MET A CA 1
ATOM 1757 C C . MET A 1 231 ? -2.939 3.977 -1.779 1 96.44 231 MET A C 1
ATOM 1759 O O . MET A 1 231 ? -3.807 4.18 -2.633 1 96.44 231 MET A O 1
ATOM 1763 N N . LEU A 1 232 ? -3.217 3.992 -0.54 1 95.75 232 LEU A N 1
ATOM 1764 C CA . LEU A 1 232 ? -4.574 4.23 -0.067 1 95.75 232 LEU A CA 1
ATOM 1765 C C . LEU A 1 232 ? -5.016 5.66 -0.366 1 95.75 232 LEU A C 1
ATOM 1767 O O . LEU A 1 232 ? -6.156 5.891 -0.771 1 95.75 232 LEU A O 1
ATOM 1771 N N . SER A 1 233 ? -4.094 6.609 -0.083 1 96.69 233 SER A N 1
ATOM 1772 C CA . SER A 1 233 ? -4.434 8 -0.376 1 96.69 233 SER A CA 1
ATOM 1773 C C . SER A 1 233 ? -4.738 8.195 -1.857 1 96.69 233 SER A C 1
ATOM 1775 O O . SER A 1 233 ? -5.672 8.914 -2.215 1 96.69 233 SER A O 1
ATOM 1777 N N . HIS A 1 234 ? -3.941 7.574 -2.652 1 95.12 234 HIS A N 1
ATOM 1778 C CA . HIS A 1 234 ? -4.168 7.691 -4.09 1 95.12 234 HIS A CA 1
ATOM 1779 C C . HIS A 1 234 ? -5.512 7.094 -4.488 1 95.12 234 HIS A C 1
ATOM 1781 O O . HIS A 1 234 ? -6.191 7.621 -5.371 1 95.12 234 HIS A O 1
ATOM 1787 N N . GLN A 1 235 ? -5.887 5.988 -3.879 1 93.88 235 GLN A N 1
ATOM 1788 C CA . GLN A 1 235 ? -7.203 5.398 -4.117 1 93.88 235 GLN A CA 1
ATOM 1789 C C . GLN A 1 235 ? -8.32 6.371 -3.74 1 93.88 235 GLN A C 1
ATOM 1791 O O . GLN A 1 235 ? -9.25 6.582 -4.516 1 93.88 235 GLN A O 1
ATOM 1796 N N . ILE A 1 236 ? -8.227 6.957 -2.621 1 93.31 236 ILE A N 1
ATOM 1797 C CA . ILE A 1 236 ? -9.25 7.871 -2.129 1 93.31 236 ILE A CA 1
ATOM 1798 C C . ILE A 1 236 ? -9.32 9.102 -3.027 1 93.31 236 ILE A C 1
ATOM 1800 O O . ILE A 1 236 ? -10.414 9.586 -3.344 1 93.31 236 ILE A O 1
ATOM 1804 N N . CYS A 1 237 ? -8.156 9.555 -3.457 1 94.44 237 CYS A N 1
ATOM 1805 C CA . CYS A 1 237 ? -8.117 10.703 -4.355 1 94.44 237 CYS A CA 1
ATOM 1806 C C . CYS A 1 237 ? -8.797 10.375 -5.684 1 94.44 237 CYS A C 1
ATOM 1808 O O . CYS A 1 237 ? -9.414 11.242 -6.297 1 94.44 237 CYS A O 1
ATOM 1810 N N . THR A 1 238 ? -8.625 9.133 -6.113 1 91.88 238 THR A N 1
ATOM 1811 C CA . THR A 1 238 ? -9.281 8.703 -7.344 1 91.88 238 THR A CA 1
ATOM 1812 C C . THR A 1 238 ? -10.797 8.727 -7.184 1 91.88 238 THR A C 1
ATOM 1814 O O . THR A 1 238 ? -11.516 9.211 -8.062 1 91.88 238 THR A O 1
ATOM 1817 N N . ILE A 1 239 ? -11.281 8.242 -6.098 1 89.62 239 ILE A N 1
ATOM 1818 C CA . ILE A 1 239 ? -12.711 8.242 -5.812 1 89.62 239 ILE A CA 1
ATOM 1819 C C . ILE A 1 239 ? -13.211 9.68 -5.688 1 89.62 239 ILE A C 1
ATOM 1821 O O . ILE A 1 239 ? -14.281 10.016 -6.203 1 89.62 239 ILE A O 1
ATOM 1825 N N . TYR A 1 240 ? -12.492 10.5 -4.977 1 90.12 240 TYR A N 1
ATOM 1826 C CA . TYR A 1 240 ? -12.844 11.906 -4.812 1 90.12 240 TYR A CA 1
ATOM 1827 C C . TYR A 1 240 ? -12.906 12.617 -6.16 1 90.12 240 TYR A C 1
ATOM 1829 O O . TYR A 1 240 ? -13.812 13.406 -6.41 1 90.12 240 TYR A O 1
ATOM 1837 N N . TYR A 1 241 ? -11.867 12.359 -7.004 1 88.25 241 TYR A N 1
ATOM 1838 C CA . TYR A 1 241 ? -11.859 12.906 -8.359 1 88.25 241 TYR A CA 1
ATOM 1839 C C . TYR A 1 241 ? -13.125 12.508 -9.117 1 88.25 241 TYR A C 1
ATOM 1841 O O . TYR A 1 241 ? -13.734 13.328 -9.797 1 88.25 241 TYR A O 1
ATOM 1849 N N . SER A 1 242 ? -13.453 11.227 -8.969 1 85.38 242 SER A N 1
ATOM 1850 C CA . SER A 1 242 ? -14.68 10.742 -9.602 1 85.38 242 SER A CA 1
ATOM 1851 C C . SER A 1 242 ? -15.906 11.477 -9.07 1 85.38 242 SER A C 1
ATOM 1853 O O . SER A 1 242 ? -16.781 11.859 -9.844 1 85.38 242 SER A O 1
ATOM 1855 N N . ARG A 1 243 ? -15.969 11.625 -7.805 1 84.31 243 ARG A N 1
ATOM 1856 C CA . ARG A 1 243 ? -17.078 12.344 -7.184 1 84.31 243 ARG A CA 1
ATOM 1857 C C . ARG A 1 243 ? -17.156 13.773 -7.711 1 84.31 243 ARG A C 1
ATOM 1859 O O . ARG A 1 243 ? -18.25 14.289 -7.957 1 84.31 243 ARG A O 1
ATOM 1866 N N . LEU A 1 244 ? -16.078 14.477 -7.816 1 83.88 244 LEU A N 1
ATOM 1867 C CA . LEU A 1 244 ? -16.047 15.852 -8.312 1 83.88 244 LEU A CA 1
ATOM 1868 C C . LEU A 1 244 ? -16.531 15.922 -9.75 1 83.88 244 LEU A C 1
ATOM 1870 O O . LEU A 1 244 ? -17.156 16.906 -10.156 1 83.88 244 LEU A O 1
ATOM 1874 N N . THR A 1 245 ? -16.266 14.898 -10.484 1 77.25 245 THR A N 1
ATOM 1875 C CA . THR A 1 245 ? -16.656 14.852 -11.891 1 77.25 245 THR A CA 1
ATOM 1876 C C . THR A 1 245 ? -18.172 14.609 -12.031 1 77.25 245 THR A C 1
ATOM 1878 O O . THR A 1 245 ? -18.812 15.188 -12.898 1 77.25 245 THR A O 1
ATOM 1881 N N . PHE A 1 246 ? -18.672 13.719 -11.156 1 77.44 246 PHE A N 1
ATOM 1882 C CA . PHE A 1 246 ? -20.062 13.328 -11.297 1 77.44 246 PHE A CA 1
ATOM 1883 C C . PHE A 1 246 ? -20.969 14.266 -10.508 1 77.44 246 PHE A C 1
ATOM 1885 O O . PHE A 1 246 ? -22.156 14.414 -10.828 1 77.44 246 PHE A O 1
ATOM 1892 N N . HIS A 1 247 ? -20.25 14.68 -9.516 1 77 247 HIS A N 1
ATOM 1893 C CA . HIS A 1 247 ? -21.031 15.586 -8.672 1 77 247 HIS A CA 1
ATOM 1894 C C . HIS A 1 247 ? -20.375 16.969 -8.594 1 77 247 HIS A C 1
ATOM 1896 O O . HIS A 1 247 ? -19.281 17.172 -9.148 1 77 247 HIS A O 1
ATOM 1902 N N . SER A 1 248 ? -20.859 17.891 -8.055 1 77.88 248 SER A N 1
ATOM 1903 C CA . SER A 1 248 ? -20.359 19.266 -7.957 1 77.88 248 SER A CA 1
ATOM 1904 C C . SER A 1 248 ? -19.406 19.422 -6.777 1 77.88 248 SER A C 1
ATOM 1906 O O . SER A 1 248 ? -19.062 18.438 -6.117 1 77.88 248 SER A O 1
ATOM 1908 N N . LEU A 1 249 ? -18.891 20.547 -6.711 1 79 249 LEU A N 1
ATOM 1909 C CA . LEU A 1 249 ? -18 20.891 -5.617 1 79 249 LEU A CA 1
ATOM 1910 C C . LEU A 1 249 ? -18.672 20.688 -4.27 1 79 249 LEU A C 1
ATOM 1912 O O . LEU A 1 249 ? -19.906 20.75 -4.172 1 79 249 LEU A O 1
ATOM 1916 N N . PRO A 1 250 ? -17.875 20.328 -3.266 1 79.62 250 PRO A N 1
ATOM 1917 C CA . PRO A 1 250 ? -18.469 20.188 -1.932 1 79.62 250 PRO A CA 1
ATOM 1918 C C . PRO A 1 250 ? -19.156 21.469 -1.455 1 79.62 250 PRO A C 1
ATOM 1920 O O . PRO A 1 250 ? -18.922 22.547 -2.014 1 79.62 250 PRO A O 1
ATOM 1923 N N . ALA A 1 251 ? -19.984 21.312 -0.458 1 81.25 251 ALA A N 1
ATOM 1924 C CA . ALA A 1 251 ? -20.656 22.469 0.145 1 81.25 251 ALA A CA 1
ATOM 1925 C C . ALA A 1 251 ? -19.641 23.484 0.673 1 81.25 251 ALA A C 1
ATOM 1927 O O . ALA A 1 251 ? -18.484 23.125 0.922 1 81.25 251 ALA A O 1
ATOM 1928 N N . ARG A 1 252 ? -20.031 24.688 0.812 1 84.94 252 ARG A N 1
ATOM 1929 C CA . ARG A 1 252 ? -19.156 25.781 1.22 1 84.94 252 ARG A CA 1
ATOM 1930 C C . ARG A 1 252 ? -18.516 25.484 2.568 1 84.94 252 ARG A C 1
ATOM 1932 O O . ARG A 1 252 ? -17.359 25.859 2.803 1 84.94 252 ARG A O 1
ATOM 1939 N N . GLU A 1 253 ? -19.219 24.781 3.41 1 83 253 GLU A N 1
ATOM 1940 C CA . GLU A 1 253 ? -18.719 24.484 4.75 1 83 253 GLU A CA 1
ATOM 1941 C C . GLU A 1 253 ? -17.562 23.484 4.703 1 83 253 GLU A C 1
ATOM 1943 O O . GLU A 1 253 ? -16.766 23.422 5.633 1 83 253 GLU A O 1
ATOM 1948 N N . LEU A 1 254 ? -17.5 22.766 3.525 1 86.44 254 LEU A N 1
ATOM 1949 C CA . LEU A 1 254 ? -16.5 21.719 3.418 1 86.44 254 LEU A CA 1
ATOM 1950 C C . LEU A 1 254 ? -15.508 22.016 2.301 1 86.44 254 LEU A C 1
ATOM 1952 O O . LEU A 1 254 ? -14.633 21.203 1.994 1 86.44 254 LEU A O 1
ATOM 1956 N N . ILE A 1 255 ? -15.508 23.219 1.748 1 89.75 255 ILE A N 1
ATOM 1957 C CA . ILE A 1 255 ? -14.758 23.531 0.537 1 89.75 255 ILE A CA 1
ATOM 1958 C C . ILE A 1 255 ? -13.258 23.547 0.851 1 89.75 255 ILE A C 1
ATOM 1960 O O . ILE A 1 255 ? -12.438 23.234 -0.005 1 89.75 255 ILE A O 1
ATOM 1964 N N . ILE A 1 256 ? -12.938 23.922 2.074 1 92.19 256 ILE A N 1
ATOM 1965 C CA . ILE A 1 256 ? -11.531 24.016 2.471 1 92.19 256 ILE A CA 1
ATOM 1966 C C . ILE A 1 256 ? -10.906 22.625 2.471 1 92.19 256 ILE A C 1
ATOM 1968 O O . ILE A 1 256 ? -9.695 22.469 2.275 1 92.19 256 ILE A O 1
ATOM 1972 N N . SER A 1 257 ? -11.688 21.547 2.592 1 90.38 257 SER A N 1
ATOM 1973 C CA . SER A 1 257 ? -11.188 20.172 2.594 1 90.38 257 SER A CA 1
ATOM 1974 C C . SER A 1 257 ? -10.586 19.812 1.242 1 90.38 257 SER A C 1
ATOM 1976 O O . SER A 1 257 ? -9.875 18.812 1.124 1 90.38 257 SER A O 1
ATOM 1978 N N . SER A 1 258 ? -10.82 20.656 0.24 1 93.25 258 SER A N 1
ATOM 1979 C CA . SER A 1 258 ? -10.258 20.422 -1.085 1 93.25 258 SER A CA 1
ATOM 1980 C C . SER A 1 258 ? -8.734 20.5 -1.064 1 93.25 258 SER A C 1
ATOM 1982 O O . SER A 1 258 ? -8.07 20.047 -2.006 1 93.25 258 SER A O 1
ATOM 1984 N N . PHE A 1 259 ? -8.156 21 0.013 1 96.56 259 PHE A N 1
ATOM 1985 C CA . PHE A 1 259 ? -6.707 21.062 0.157 1 96.56 259 PHE A CA 1
ATOM 1986 C C . PHE A 1 259 ? -6.156 19.719 0.639 1 96.56 259 PHE A C 1
ATOM 1988 O O . PHE A 1 259 ? -4.953 19.484 0.558 1 96.56 259 PHE A O 1
ATOM 1995 N N . LEU A 1 260 ? -6.984 18.891 1.126 1 95.88 260 LEU A N 1
ATOM 1996 C CA . LEU A 1 260 ? -6.543 17.688 1.838 1 95.88 260 LEU A CA 1
ATOM 1997 C C . LEU A 1 260 ? -5.781 16.75 0.907 1 95.88 260 LEU A C 1
ATOM 1999 O O . LEU A 1 260 ? -4.766 16.172 1.298 1 95.88 260 LEU A O 1
ATOM 2003 N N . PRO A 1 261 ? -6.141 16.641 -0.397 1 96.75 261 PRO A N 1
ATOM 2004 C CA . PRO A 1 261 ? -5.395 15.758 -1.294 1 96.75 261 PRO A CA 1
ATOM 2005 C C . PRO A 1 261 ? -3.939 16.188 -1.474 1 96.75 261 PRO A C 1
ATOM 2007 O O . PRO A 1 261 ? -3.074 15.352 -1.752 1 96.75 261 PRO A O 1
ATOM 2010 N N . VAL A 1 262 ? -3.656 17.438 -1.287 1 97.5 262 VAL A N 1
ATOM 2011 C CA . VAL A 1 262 ? -2.293 17.938 -1.4 1 97.5 262 VAL A CA 1
ATOM 2012 C C . VAL A 1 262 ? -1.402 17.266 -0.355 1 97.5 262 VAL A C 1
ATOM 2014 O O . VAL A 1 262 ? -0.241 16.953 -0.627 1 97.5 262 VAL A O 1
ATOM 2017 N N . GLY A 1 263 ? -1.935 16.984 0.76 1 97.19 263 GLY A N 1
ATOM 2018 C CA . GLY A 1 263 ? -1.208 16.5 1.926 1 97.19 263 GLY A CA 1
ATOM 2019 C C . GLY A 1 263 ? -0.46 15.211 1.674 1 97.19 263 GLY A C 1
ATOM 2020 O O . GLY A 1 263 ? 0.772 15.188 1.668 1 97.19 263 GLY A O 1
ATOM 2021 N N . PRO A 1 264 ? -1.196 14.172 1.388 1 97.31 264 PRO A N 1
ATOM 2022 C CA . PRO A 1 264 ? -0.514 12.883 1.237 1 97.31 264 PRO A CA 1
ATOM 2023 C C . PRO A 1 264 ? 0.412 12.844 0.024 1 97.31 264 PRO A C 1
ATOM 2025 O O . PRO A 1 264 ? 1.457 12.188 0.061 1 97.31 264 PRO A O 1
ATOM 2028 N N . MET A 1 265 ? 0.135 13.555 -1.08 1 97.25 265 MET A N 1
ATOM 2029 C CA . MET A 1 265 ? 1.002 13.555 -2.254 1 97.25 265 MET A CA 1
ATOM 2030 C C . MET A 1 265 ? 2.311 14.289 -1.965 1 97.25 265 MET A C 1
ATOM 2032 O O . MET A 1 265 ? 3.391 13.766 -2.252 1 97.25 265 MET A O 1
ATOM 2036 N N . ALA A 1 266 ? 2.139 15.391 -1.368 1 98.19 266 ALA A N 1
ATOM 2037 C CA . ALA A 1 266 ? 3.332 16.156 -1.004 1 98.19 266 ALA A CA 1
ATOM 2038 C C . ALA A 1 266 ? 4.109 15.453 0.11 1 98.19 266 ALA A C 1
ATOM 2040 O O . ALA A 1 266 ? 5.34 15.453 0.109 1 98.19 266 ALA A O 1
ATOM 2041 N N . MET A 1 267 ? 3.377 14.891 1.047 1 98.31 267 MET A N 1
ATOM 2042 C CA . MET A 1 267 ? 4.016 14.188 2.15 1 98.31 267 MET A CA 1
ATOM 2043 C C . MET A 1 267 ? 4.805 12.984 1.643 1 98.31 267 MET A C 1
ATOM 2045 O O . MET A 1 267 ? 5.879 12.672 2.162 1 98.31 267 MET A O 1
ATOM 2049 N N . THR A 1 268 ? 4.285 12.312 0.688 1 98 268 THR A N 1
ATOM 2050 C CA . THR A 1 268 ? 5.004 11.18 0.117 1 98 268 THR A CA 1
ATOM 2051 C C . THR A 1 268 ? 6.301 11.633 -0.543 1 98 268 THR A C 1
ATOM 2053 O O . THR A 1 268 ? 7.344 11 -0.384 1 98 268 THR A O 1
ATOM 2056 N N . ALA A 1 269 ? 6.238 12.727 -1.269 1 97.56 269 ALA A N 1
ATOM 2057 C CA . ALA A 1 269 ? 7.453 13.289 -1.853 1 97.56 269 ALA A CA 1
ATOM 2058 C C . ALA A 1 269 ? 8.484 13.609 -0.772 1 97.56 269 ALA A C 1
ATOM 2060 O O . ALA A 1 269 ? 9.656 13.242 -0.895 1 97.56 269 ALA A O 1
ATOM 2061 N N . TRP A 1 270 ? 7.988 14.227 0.239 1 98.12 270 TRP A N 1
ATOM 2062 C CA . TRP A 1 270 ? 8.859 14.625 1.339 1 98.12 270 TRP A CA 1
ATOM 2063 C C . TRP A 1 270 ? 9.438 13.406 2.045 1 98.12 270 TRP A C 1
ATOM 2065 O O . TRP A 1 270 ? 10.633 13.359 2.344 1 98.12 270 TRP A O 1
ATOM 2075 N N . ALA A 1 271 ? 8.641 12.422 2.277 1 98.38 271 ALA A N 1
ATOM 2076 C CA . ALA A 1 271 ? 9.047 11.195 2.965 1 98.38 271 ALA A CA 1
ATOM 2077 C C . ALA A 1 271 ? 10.078 10.43 2.146 1 98.38 271 ALA A C 1
ATOM 2079 O O . ALA A 1 271 ? 11.023 9.859 2.701 1 98.38 271 ALA A O 1
ATOM 2080 N N . LEU A 1 272 ? 9.891 10.406 0.82 1 97.38 272 LEU A N 1
ATOM 2081 C CA . LEU A 1 272 ? 10.852 9.734 -0.046 1 97.38 272 LEU A CA 1
ATOM 2082 C C . LEU A 1 272 ? 12.234 10.352 0.09 1 97.38 272 LEU A C 1
ATOM 2084 O O . LEU A 1 272 ? 13.234 9.641 0.173 1 97.38 272 LEU A O 1
ATOM 2088 N N . LEU A 1 273 ? 12.297 11.625 0.145 1 96.62 273 LEU A N 1
ATOM 2089 C CA . LEU A 1 273 ? 13.562 12.328 0.269 1 96.62 273 LEU A CA 1
ATOM 2090 C C . LEU A 1 273 ? 14.227 12.031 1.609 1 96.62 273 LEU A C 1
ATOM 2092 O O . LEU A 1 273 ? 15.414 11.711 1.661 1 96.62 273 LEU A O 1
ATOM 2096 N N . ASN A 1 274 ? 13.422 12.047 2.65 1 97.06 274 ASN A N 1
ATOM 2097 C CA . ASN A 1 274 ? 13.977 11.82 3.982 1 97.06 274 ASN A CA 1
ATOM 2098 C C . ASN A 1 274 ? 14.336 10.352 4.195 1 97.06 274 ASN A C 1
ATOM 2100 O O . ASN A 1 274 ? 15.375 10.047 4.789 1 97.06 274 ASN A O 1
ATOM 2104 N N . LEU A 1 275 ? 13.547 9.469 3.721 1 96.62 275 LEU A N 1
ATOM 2105 C CA . LEU A 1 275 ? 13.852 8.039 3.828 1 96.62 275 LEU A CA 1
ATOM 2106 C C . LEU A 1 275 ? 15.055 7.676 2.973 1 96.62 275 LEU A C 1
ATOM 2108 O O . LEU A 1 275 ? 15.859 6.824 3.359 1 96.62 275 LEU A O 1
ATOM 2112 N N . GLY A 1 276 ? 15.117 8.289 1.789 1 93.31 276 GLY A N 1
ATOM 2113 C CA . GLY A 1 276 ? 16.297 8.078 0.963 1 93.31 276 GLY A CA 1
ATOM 2114 C C . GLY A 1 276 ? 17.594 8.438 1.664 1 93.31 276 GLY A C 1
ATOM 2115 O O . GLY A 1 276 ? 18.562 7.672 1.624 1 93.31 276 GLY A O 1
ATOM 2116 N N . THR A 1 277 ? 17.609 9.508 2.328 1 91.44 277 THR A N 1
ATOM 2117 C CA . THR A 1 277 ? 18.766 9.953 3.08 1 91.44 277 THR A CA 1
ATOM 2118 C C . THR A 1 277 ? 19.031 9.023 4.262 1 91.44 277 THR A C 1
ATOM 2120 O O . THR A 1 277 ? 20.172 8.586 4.473 1 91.44 277 THR A O 1
ATOM 2123 N N . ALA A 1 278 ? 18.031 8.695 4.98 1 94.12 278 ALA A N 1
ATOM 2124 C CA . ALA A 1 278 ? 18.156 7.84 6.16 1 94.12 278 ALA A CA 1
ATOM 2125 C C . ALA A 1 278 ? 18.672 6.457 5.781 1 94.12 278 ALA A C 1
ATOM 2127 O O . ALA A 1 278 ? 19.562 5.914 6.445 1 94.12 278 ALA A O 1
ATOM 2128 N N . GLY A 1 279 ? 18.125 5.91 4.75 1 91.56 279 GLY A N 1
ATOM 2129 C CA . GLY A 1 279 ? 18.578 4.598 4.301 1 91.56 279 GLY A CA 1
ATOM 2130 C C . GLY A 1 279 ? 20.047 4.559 3.924 1 91.56 279 GLY A C 1
ATOM 2131 O O . GLY A 1 279 ? 20.766 3.643 4.316 1 91.56 279 GLY A O 1
ATOM 2132 N N . GLY A 1 280 ? 20.453 5.531 3.213 1 88.44 280 GLY A N 1
ATOM 2133 C CA . GLY A 1 280 ? 21.859 5.598 2.801 1 88.44 280 GLY A CA 1
ATOM 2134 C C . GLY A 1 280 ? 22.812 5.703 3.969 1 88.44 280 GLY A C 1
ATOM 2135 O O . GLY A 1 280 ? 23.75 4.91 4.082 1 88.44 280 GLY A O 1
ATOM 2136 N N . VAL A 1 281 ? 22.516 6.543 4.863 1 89.38 281 VAL A N 1
ATOM 2137 C CA . VAL A 1 281 ? 23.406 6.828 5.984 1 89.38 281 VAL A CA 1
ATOM 2138 C C . VAL A 1 281 ? 23.453 5.629 6.93 1 89.38 281 VAL A C 1
ATOM 2140 O O . VAL A 1 281 ? 24.516 5.223 7.387 1 89.38 281 VAL A O 1
ATOM 2143 N N . GLN A 1 282 ? 22.328 5.047 7.113 1 91.81 282 GLN A N 1
ATOM 2144 C CA . GLN A 1 282 ? 22.234 4.035 8.164 1 91.81 282 GLN A CA 1
ATOM 2145 C C . GLN A 1 282 ? 22.672 2.666 7.641 1 91.81 282 GLN A C 1
ATOM 2147 O O . GLN A 1 282 ? 23.234 1.859 8.391 1 91.81 282 GLN A O 1
ATOM 2152 N N . LEU A 1 283 ? 22.438 2.393 6.395 1 88.62 283 LEU A N 1
ATOM 2153 C CA . LEU A 1 283 ? 22.922 1.146 5.816 1 88.62 283 LEU A CA 1
ATOM 2154 C C . LEU A 1 283 ? 24.453 1.12 5.793 1 88.62 283 LEU A C 1
ATOM 2156 O O . LEU A 1 283 ? 25.062 0.103 6.125 1 88.62 283 LEU A O 1
ATOM 2160 N N . GLU A 1 284 ? 25.016 2.232 5.434 1 88.06 284 GLU A N 1
ATOM 2161 C CA . GLU A 1 284 ? 26.469 2.35 5.453 1 88.06 284 GLU A CA 1
ATOM 2162 C C . GLU A 1 284 ? 27.016 2.176 6.867 1 88.06 284 GLU A C 1
ATOM 2164 O O . GLU A 1 284 ? 27.969 1.424 7.082 1 88.06 284 GLU A O 1
ATOM 2169 N N . ALA A 1 285 ? 26.391 2.805 7.762 1 90.75 285 ALA A N 1
ATOM 2170 C CA . ALA A 1 285 ? 26.828 2.734 9.148 1 90.75 285 ALA A CA 1
ATOM 2171 C C . ALA A 1 285 ? 26.688 1.319 9.703 1 90.75 285 ALA A C 1
ATOM 2173 O O . ALA A 1 285 ? 27.562 0.836 10.422 1 90.75 285 ALA A O 1
ATOM 2174 N N . TYR A 1 286 ? 25.672 0.708 9.422 1 90.81 286 TYR A N 1
ATOM 2175 C CA . TYR A 1 286 ? 25.391 -0.627 9.938 1 90.81 286 TYR A CA 1
ATOM 2176 C C . TYR A 1 286 ? 26.391 -1.64 9.414 1 90.81 286 TYR A C 1
ATOM 2178 O O . TYR A 1 286 ? 26.984 -2.389 10.188 1 90.81 286 TYR A O 1
ATOM 2186 N N . TYR A 1 287 ? 26.672 -1.637 8.148 1 89.44 287 TYR A N 1
ATOM 2187 C CA . TYR A 1 287 ? 27.531 -2.652 7.547 1 89.44 287 TYR A CA 1
ATOM 2188 C C . TYR A 1 287 ? 29 -2.309 7.734 1 89.44 287 TYR A C 1
ATOM 2190 O O . TYR A 1 287 ? 29.875 -3.17 7.594 1 89.44 287 TYR A O 1
ATOM 2198 N N . SER A 1 288 ? 29.281 -1.092 8.031 1 89.69 288 SER A N 1
ATOM 2199 C CA . SER A 1 288 ? 30.625 -0.748 8.445 1 89.69 288 SER A CA 1
ATOM 2200 C C . SER A 1 288 ? 30.969 -1.368 9.797 1 89.69 288 SER A C 1
ATOM 2202 O O . SER A 1 288 ? 32.125 -1.709 10.055 1 89.69 288 SER A O 1
ATOM 2204 N N . LYS A 1 289 ? 29.953 -1.546 10.594 1 89.94 289 LYS A N 1
ATOM 2205 C CA . LYS A 1 289 ? 30.156 -2.098 11.93 1 89.94 289 LYS A CA 1
ATOM 2206 C C . LYS A 1 289 ? 29.938 -3.609 11.938 1 89.94 289 LYS A C 1
ATOM 2208 O O . LYS A 1 289 ? 30.531 -4.32 12.758 1 89.94 289 LYS A O 1
ATOM 2213 N N . HIS A 1 290 ? 29.031 -4.039 11.141 1 87 290 HIS A N 1
ATOM 2214 C CA . HIS A 1 290 ? 28.703 -5.457 11.055 1 87 290 HIS A CA 1
ATOM 2215 C C . HIS A 1 290 ? 29.156 -6.051 9.727 1 87 290 HIS A C 1
ATOM 2217 O O . HIS A 1 290 ? 28.406 -6.039 8.75 1 87 290 HIS A O 1
ATOM 2223 N N . PHE A 1 291 ? 30.297 -6.59 9.734 1 76.38 291 PHE A N 1
ATOM 2224 C CA . PHE A 1 291 ? 30.922 -7.086 8.508 1 76.38 291 PHE A CA 1
ATOM 2225 C C . PHE A 1 291 ? 30.062 -8.188 7.883 1 76.38 291 PHE A C 1
ATOM 2227 O O . PHE A 1 291 ? 29.625 -9.102 8.57 1 76.38 291 PHE A O 1
ATOM 2234 N N . ASP A 1 292 ? 29.703 -8 6.691 1 77.94 292 ASP A N 1
ATOM 2235 C CA . ASP A 1 292 ? 29.047 -8.992 5.828 1 77.94 292 ASP A CA 1
ATOM 2236 C C . ASP A 1 292 ? 29.781 -9.109 4.492 1 77.94 292 ASP A C 1
ATOM 2238 O O . ASP A 1 292 ? 29.844 -8.141 3.725 1 77.94 292 ASP A O 1
ATOM 2242 N N . PRO A 1 293 ? 30.359 -10.297 4.234 1 76.44 293 PRO A N 1
ATOM 2243 C CA . PRO A 1 293 ? 31.172 -10.445 3.025 1 76.44 293 PRO A CA 1
ATOM 2244 C C . PRO A 1 293 ? 30.359 -10.258 1.742 1 76.44 293 PRO A C 1
ATOM 2246 O O . PRO A 1 293 ? 30.938 -10.016 0.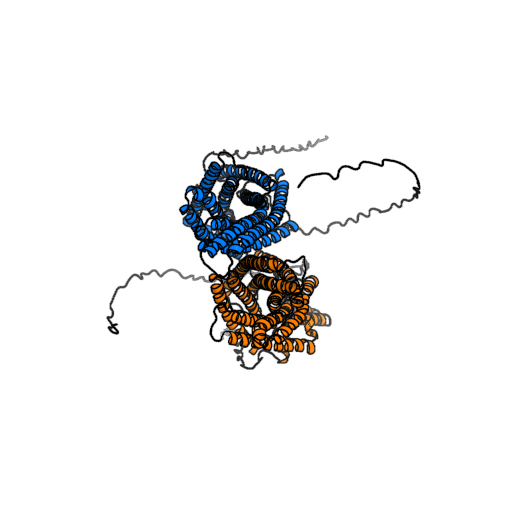679 1 76.44 293 PRO A O 1
ATOM 2249 N N . THR A 1 294 ? 29.094 -10.305 1.869 1 75.69 294 THR A N 1
ATOM 2250 C CA . THR A 1 294 ? 28.25 -10.211 0.677 1 75.69 294 THR A CA 1
ATOM 2251 C C . THR A 1 294 ? 27.922 -8.75 0.365 1 75.69 294 THR A C 1
ATOM 2253 O O . THR A 1 294 ? 27.406 -8.445 -0.708 1 75.69 294 THR A O 1
ATOM 2256 N N . ILE A 1 295 ? 28.359 -7.906 1.284 1 78.31 295 ILE A N 1
ATOM 2257 C CA . ILE A 1 295 ? 28.031 -6.496 1.115 1 78.31 295 ILE A CA 1
ATOM 2258 C C . ILE A 1 295 ? 29.312 -5.676 1.009 1 78.31 295 ILE A C 1
ATOM 2260 O O . ILE A 1 295 ? 30.172 -5.73 1.896 1 78.31 295 ILE A O 1
ATOM 2264 N N . ASP A 1 296 ? 29.547 -4.98 -0.044 1 82.31 296 ASP A N 1
ATOM 2265 C CA . ASP A 1 296 ? 30.672 -4.062 -0.23 1 82.31 296 ASP A CA 1
ATOM 2266 C C . ASP A 1 296 ? 30.328 -2.668 0.289 1 82.31 296 ASP A C 1
ATOM 2268 O O . ASP A 1 296 ? 29.625 -1.906 -0.378 1 82.31 296 ASP A O 1
ATOM 2272 N N . VAL A 1 297 ? 30.891 -2.289 1.408 1 86.69 297 VAL A N 1
ATOM 2273 C CA . VAL A 1 297 ? 30.594 -1.035 2.086 1 86.69 297 VAL A CA 1
ATOM 2274 C C . VAL A 1 297 ? 31.031 0.143 1.225 1 86.69 297 VAL A C 1
ATOM 2276 O O . VAL A 1 297 ? 30.391 1.192 1.21 1 86.69 297 VAL A O 1
ATOM 2279 N N . GLN A 1 298 ? 32.188 -0.013 0.542 1 85.88 298 GLN A N 1
ATOM 2280 C CA . GLN A 1 298 ? 32.688 1.051 -0.333 1 85.88 298 GLN A CA 1
ATOM 2281 C C . GLN A 1 298 ? 31.703 1.3 -1.48 1 85.88 298 GLN A C 1
ATOM 2283 O O . GLN A 1 298 ? 31.469 2.447 -1.859 1 85.88 298 GLN A O 1
ATOM 2288 N N . TRP A 1 299 ? 31.141 0.214 -2 1 82.69 299 TRP A N 1
ATOM 2289 C CA . TRP A 1 299 ? 30.125 0.322 -3.037 1 82.69 299 TRP A CA 1
ATOM 2290 C C . TRP A 1 299 ? 28.875 1.023 -2.506 1 82.69 299 TRP A C 1
ATOM 2292 O O . TRP A 1 299 ? 28.281 1.849 -3.199 1 82.69 299 TRP A O 1
ATOM 2302 N N . LEU A 1 300 ? 28.578 0.665 -1.282 1 84.69 300 LEU A N 1
ATOM 2303 C CA . LEU A 1 300 ? 27.438 1.312 -0.648 1 84.69 300 LEU A CA 1
ATOM 2304 C C . LEU A 1 300 ? 27.641 2.822 -0.575 1 84.69 300 LEU A C 1
ATOM 2306 O O . LEU A 1 300 ? 26.75 3.59 -0.969 1 84.69 300 LEU A O 1
ATOM 2310 N N . HIS A 1 301 ? 28.734 3.221 -0.151 1 86.5 301 HIS A N 1
ATOM 2311 C CA . HIS A 1 301 ? 29.062 4.629 0.045 1 86.5 301 HIS A CA 1
ATOM 2312 C C . HIS A 1 301 ? 29.156 5.363 -1.288 1 86.5 301 HIS A C 1
ATOM 2314 O O . HIS A 1 301 ? 28.578 6.441 -1.447 1 86.5 301 HIS A O 1
ATOM 2320 N N . ASP A 1 302 ? 29.812 4.77 -2.24 1 86.81 302 ASP A N 1
ATOM 2321 C CA . ASP A 1 302 ? 30.172 5.473 -3.467 1 86.81 302 ASP A CA 1
ATOM 2322 C C . ASP A 1 302 ? 29.047 5.422 -4.484 1 86.81 302 ASP A C 1
ATOM 2324 O O . ASP A 1 302 ? 28.922 6.309 -5.328 1 86.81 302 ASP A O 1
ATOM 2328 N N . VAL A 1 303 ? 28.203 4.422 -4.398 1 86 303 VAL A N 1
ATOM 2329 C CA . VAL A 1 303 ? 27.266 4.211 -5.492 1 86 303 VAL A CA 1
ATOM 2330 C C . VAL A 1 303 ? 25.844 4.16 -4.949 1 86 303 VAL A C 1
ATOM 2332 O O . VAL A 1 303 ? 25 4.996 -5.305 1 86 303 VAL A O 1
ATOM 2335 N N . ALA A 1 304 ? 25.578 3.266 -4.062 1 85.06 304 ALA A N 1
ATOM 2336 C CA . ALA A 1 304 ? 24.219 2.984 -3.621 1 85.06 304 ALA A CA 1
ATOM 2337 C C . ALA A 1 304 ? 23.594 4.207 -2.959 1 85.06 304 ALA A C 1
ATOM 2339 O O . ALA A 1 304 ? 22.438 4.555 -3.238 1 85.06 304 ALA A O 1
ATOM 2340 N N . VAL A 1 305 ? 24.328 4.836 -2.078 1 86.31 305 VAL A N 1
ATOM 2341 C CA . VAL A 1 305 ? 23.812 5.949 -1.288 1 86.31 305 VAL A CA 1
ATOM 2342 C C . VAL A 1 305 ? 23.469 7.121 -2.205 1 86.31 305 VAL A C 1
ATOM 2344 O O . VAL A 1 305 ? 22.344 7.605 -2.217 1 86.31 305 VAL A O 1
ATOM 2347 N N . PRO A 1 306 ? 24.406 7.531 -3.051 1 88.25 306 PRO A N 1
ATOM 2348 C CA . PRO A 1 306 ? 24.062 8.648 -3.936 1 88.25 306 PRO A CA 1
ATOM 2349 C C . PRO A 1 306 ? 22.969 8.281 -4.938 1 88.25 306 PRO A C 1
ATOM 2351 O O . PRO A 1 306 ? 22.141 9.133 -5.301 1 88.25 306 PRO A O 1
ATOM 2354 N N . MET A 1 307 ? 22.906 7.094 -5.434 1 86.38 307 MET A N 1
ATOM 2355 C CA . MET A 1 307 ? 21.875 6.684 -6.391 1 86.38 307 MET A CA 1
ATOM 2356 C C . MET A 1 307 ? 20.5 6.66 -5.738 1 86.38 307 MET A C 1
ATOM 2358 O O . MET A 1 307 ? 19.516 7.031 -6.363 1 86.38 307 MET A O 1
ATOM 2362 N N . ALA A 1 308 ? 20.484 6.199 -4.535 1 88.06 308 ALA A N 1
ATOM 2363 C CA . ALA A 1 308 ? 19.234 6.203 -3.793 1 88.06 308 ALA A CA 1
ATOM 2364 C C . ALA A 1 308 ? 18.719 7.625 -3.578 1 88.06 308 ALA A C 1
ATOM 2366 O O . ALA A 1 308 ? 17.531 7.887 -3.709 1 88.06 308 ALA A O 1
ATOM 2367 N N . ALA A 1 309 ? 19.625 8.5 -3.232 1 89.19 309 ALA A N 1
ATOM 2368 C CA . ALA A 1 309 ? 19.266 9.906 -3.051 1 89.19 309 ALA A CA 1
ATOM 2369 C C . ALA A 1 309 ? 18.75 10.508 -4.348 1 89.19 309 ALA A C 1
ATOM 2371 O O . ALA A 1 309 ? 17.766 11.25 -4.344 1 89.19 309 ALA A O 1
ATOM 2372 N N . ALA A 1 310 ? 19.391 10.195 -5.438 1 89.25 310 ALA A N 1
ATOM 2373 C CA . ALA A 1 310 ? 18.953 10.703 -6.738 1 89.25 310 ALA A CA 1
ATOM 2374 C C . ALA A 1 310 ? 17.594 10.148 -7.125 1 89.25 310 ALA A C 1
ATOM 2376 O O . ALA A 1 310 ? 16.75 10.867 -7.656 1 89.25 310 ALA A O 1
ATOM 2377 N N . ALA A 1 311 ? 17.375 8.883 -6.855 1 90.25 311 ALA A N 1
ATOM 2378 C CA . ALA A 1 311 ? 16.094 8.258 -7.141 1 90.25 311 ALA A CA 1
ATOM 2379 C C . ALA A 1 311 ? 14.984 8.883 -6.305 1 90.25 311 ALA A C 1
ATOM 2381 O O . ALA A 1 311 ? 13.891 9.148 -6.805 1 90.25 311 ALA A O 1
ATOM 2382 N N . ALA A 1 312 ? 15.281 9.094 -5.066 1 93.75 312 ALA A N 1
ATOM 2383 C CA . ALA A 1 312 ? 14.32 9.742 -4.176 1 93.75 312 ALA A CA 1
ATOM 2384 C C . ALA A 1 312 ? 13.969 11.141 -4.672 1 93.75 312 ALA A C 1
ATOM 2386 O O . ALA A 1 312 ? 12.805 11.539 -4.656 1 93.75 312 ALA A O 1
ATOM 2387 N N . ALA A 1 313 ? 14.945 11.883 -5.125 1 93.12 313 ALA A N 1
ATOM 2388 C CA . ALA A 1 313 ? 14.727 13.227 -5.648 1 93.12 313 ALA A CA 1
ATOM 2389 C C . ALA A 1 313 ? 13.875 13.188 -6.914 1 93.12 313 ALA A C 1
ATOM 2391 O O . ALA A 1 313 ? 12.961 14 -7.078 1 93.12 313 ALA A O 1
ATOM 2392 N N . GLY A 1 314 ? 14.211 12.289 -7.828 1 93.31 314 GLY A N 1
ATOM 2393 C CA . GLY A 1 314 ? 13.43 12.148 -9.047 1 93.31 314 GLY A CA 1
ATOM 2394 C C . GLY A 1 314 ? 11.984 11.789 -8.789 1 93.31 314 GLY A C 1
ATOM 2395 O O . GLY A 1 314 ? 11.07 12.422 -9.328 1 93.31 314 GLY A O 1
ATOM 2396 N N . LEU A 1 315 ? 11.758 10.797 -7.922 1 93.81 315 LEU A N 1
ATOM 2397 C CA . LEU A 1 315 ? 10.398 10.383 -7.582 1 93.81 315 LEU A CA 1
ATOM 2398 C C . LEU A 1 315 ? 9.688 11.461 -6.777 1 93.81 315 LEU A C 1
ATOM 2400 O O . LEU A 1 315 ? 8.477 11.664 -6.934 1 93.81 315 LEU A O 1
ATOM 2404 N N . GLY A 1 316 ? 10.469 12.086 -5.848 1 95.94 316 GLY A N 1
ATOM 2405 C CA . GLY A 1 316 ? 9.906 13.211 -5.117 1 95.94 316 GLY A CA 1
ATOM 2406 C C . GLY A 1 316 ? 9.398 14.312 -6.023 1 95.94 316 GLY A C 1
ATOM 2407 O O . GLY A 1 316 ? 8.305 14.844 -5.816 1 95.94 316 GLY A O 1
ATOM 2408 N N . LEU A 1 317 ? 10.18 14.664 -7.059 1 94.69 317 LEU A N 1
ATOM 2409 C CA . LEU A 1 317 ? 9.781 15.688 -8.023 1 94.69 317 LEU A CA 1
ATOM 2410 C C . LEU A 1 317 ? 8.547 15.258 -8.797 1 94.69 317 LEU A C 1
ATOM 2412 O O . LEU A 1 317 ? 7.648 16.062 -9.047 1 94.69 317 LEU A O 1
ATOM 2416 N N . PHE A 1 318 ? 8.492 14.016 -9.172 1 93.88 318 PHE A N 1
ATOM 2417 C CA . PHE A 1 318 ? 7.344 13.438 -9.867 1 93.88 318 PHE A CA 1
ATOM 2418 C C . PHE A 1 318 ? 6.066 13.625 -9.055 1 93.88 318 PHE A C 1
ATOM 2420 O O . PHE A 1 318 ? 5.062 14.117 -9.562 1 93.88 318 PHE A O 1
ATOM 2427 N N . LEU A 1 319 ? 6.145 13.32 -7.762 1 96.69 319 LEU A N 1
ATOM 2428 C CA . LEU A 1 319 ? 4.973 13.391 -6.895 1 96.69 319 LEU A CA 1
ATOM 2429 C C . LEU A 1 319 ? 4.664 14.836 -6.508 1 96.69 319 LEU A C 1
ATOM 2431 O O . LEU A 1 319 ? 3.5 15.195 -6.32 1 96.69 319 LEU A O 1
ATOM 2435 N N . TRP A 1 320 ? 5.672 15.648 -6.387 1 96.62 320 TRP A N 1
ATOM 2436 C CA . TRP A 1 320 ? 5.488 17.078 -6.156 1 96.62 320 TRP A CA 1
ATOM 2437 C C . TRP A 1 320 ? 4.648 17.703 -7.262 1 96.62 320 TRP A C 1
ATOM 2439 O O . TRP A 1 320 ? 3.773 18.531 -6.996 1 96.62 320 TRP A O 1
ATOM 2449 N N . GLY A 1 321 ? 4.945 17.312 -8.531 1 95.38 321 GLY A N 1
ATOM 2450 C CA . GLY A 1 321 ? 4.109 17.781 -9.633 1 95.38 321 GLY A CA 1
ATOM 2451 C C . GLY A 1 321 ? 2.648 17.406 -9.461 1 95.38 321 GLY A C 1
ATOM 2452 O O . GLY A 1 321 ? 1.764 18.234 -9.688 1 95.38 321 GLY A O 1
ATOM 2453 N N . TYR A 1 322 ? 2.432 16.172 -9.062 1 95.94 322 TYR A N 1
ATOM 2454 C CA . TYR A 1 322 ? 1.074 15.703 -8.82 1 95.94 322 TYR A CA 1
ATOM 2455 C C . TYR A 1 322 ? 0.424 16.469 -7.68 1 95.94 322 TYR A C 1
ATOM 2457 O O . TYR A 1 322 ? -0.741 16.875 -7.773 1 95.94 322 TYR A O 1
ATOM 2465 N N . ALA A 1 323 ? 1.131 16.75 -6.586 1 97.5 323 ALA A N 1
ATOM 2466 C CA . ALA A 1 323 ? 0.643 17.562 -5.465 1 97.5 323 ALA A CA 1
ATOM 2467 C C . ALA A 1 323 ? 0.3 18.969 -5.906 1 97.5 323 ALA A C 1
ATOM 2469 O O . ALA A 1 323 ? -0.678 19.562 -5.438 1 97.5 323 ALA A O 1
ATOM 2470 N N . THR A 1 324 ? 1.083 19.484 -6.809 1 97.06 324 THR A N 1
ATOM 2471 C CA . THR A 1 324 ? 0.861 20.828 -7.316 1 97.06 324 THR A CA 1
ATOM 2472 C C . THR A 1 324 ? -0.458 20.906 -8.078 1 97.06 324 THR A C 1
ATOM 2474 O O . THR A 1 324 ? -1.184 21.906 -7.977 1 97.06 324 THR A O 1
ATOM 2477 N N . TRP A 1 325 ? -0.756 19.891 -8.805 1 95.88 325 TRP A N 1
ATOM 2478 C CA . TRP A 1 325 ? -2.037 19.859 -9.5 1 95.88 325 TRP A CA 1
ATOM 2479 C C . TRP A 1 325 ? -3.197 19.953 -8.516 1 95.88 325 TRP A C 1
ATOM 2481 O O . TRP A 1 325 ? -4.125 20.75 -8.711 1 95.88 325 TRP A O 1
ATOM 2491 N N . TRP A 1 326 ? -3.178 19.203 -7.469 1 96.75 326 TRP A N 1
ATOM 2492 C CA . TRP A 1 326 ? -4.227 19.219 -6.457 1 96.75 326 TRP A CA 1
ATOM 2493 C C . TRP A 1 326 ? -4.285 20.578 -5.762 1 96.75 326 TRP A C 1
ATOM 2495 O O . TRP A 1 326 ? -5.363 21.047 -5.398 1 96.75 326 TRP A O 1
ATOM 2505 N N . LEU A 1 327 ? -3.117 21.172 -5.543 1 97 327 LEU A N 1
ATOM 2506 C CA . LEU A 1 327 ? -3.07 22.5 -4.922 1 97 327 LEU A CA 1
ATOM 2507 C C . LEU A 1 327 ? -3.779 23.531 -5.789 1 97 327 LEU A C 1
ATOM 2509 O O . LEU A 1 327 ? -4.586 24.312 -5.289 1 97 327 LEU A O 1
ATOM 2513 N N . LEU A 1 328 ? -3.482 23.5 -7.078 1 95.5 328 LEU A N 1
ATOM 2514 C CA . LEU A 1 328 ? -4.109 24.453 -7.996 1 95.5 328 LEU A CA 1
ATOM 2515 C C . LEU A 1 328 ? -5.617 24.234 -8.055 1 95.5 328 LEU A C 1
ATOM 2517 O O . LEU A 1 328 ? -6.387 25.188 -8.109 1 95.5 328 LEU A O 1
ATOM 2521 N N . LEU A 1 329 ? -5.996 23.016 -8 1 92.94 329 LEU A N 1
ATOM 2522 C CA . LEU A 1 329 ? -7.426 22.719 -7.996 1 92.94 329 LEU A CA 1
ATOM 2523 C C . LEU A 1 329 ? -8.086 23.219 -6.715 1 92.94 329 LEU A C 1
ATOM 2525 O O . LEU A 1 329 ? -9.195 23.734 -6.75 1 92.94 329 LEU A O 1
ATOM 2529 N N . ALA A 1 330 ? -7.449 22.984 -5.59 1 95.31 330 ALA A N 1
ATOM 2530 C CA . ALA A 1 330 ? -7.969 23.453 -4.309 1 95.31 330 ALA A CA 1
ATOM 2531 C C . ALA A 1 330 ? -8.109 24.969 -4.301 1 95.31 330 ALA A C 1
ATOM 2533 O O . ALA A 1 330 ? -9.133 25.5 -3.861 1 95.31 330 ALA A O 1
ATOM 2534 N N . LEU A 1 331 ? -7.137 25.672 -4.82 1 94.62 331 LEU A N 1
ATOM 2535 C CA . LEU A 1 331 ? -7.18 27.125 -4.898 1 94.62 331 LEU A CA 1
ATOM 2536 C C . LEU A 1 331 ? -8.32 27.594 -5.797 1 94.62 331 LEU A C 1
ATOM 2538 O O . LEU A 1 331 ? -9.039 28.531 -5.461 1 94.62 331 LEU A O 1
ATOM 2542 N N . ALA A 1 332 ? -8.469 26.891 -6.902 1 92.69 332 ALA A N 1
ATOM 2543 C CA . ALA A 1 332 ? -9.562 27.219 -7.812 1 92.69 332 ALA A CA 1
ATOM 2544 C C . ALA A 1 332 ? -10.914 26.969 -7.16 1 92.69 332 ALA A C 1
ATOM 2546 O O . ALA A 1 332 ? -11.836 27.781 -7.301 1 92.69 332 ALA A O 1
ATOM 2547 N N . SER A 1 333 ? -10.992 25.891 -6.477 1 90.88 333 SER A N 1
ATOM 2548 C CA . SER A 1 333 ? -12.242 25.531 -5.82 1 90.88 333 SER A CA 1
ATOM 2549 C C . SER A 1 333 ? -12.617 26.547 -4.75 1 90.88 333 SER A C 1
ATOM 2551 O O . SER A 1 333 ? -13.758 27.016 -4.695 1 90.88 333 SER A O 1
ATOM 2553 N N . VAL A 1 334 ? -11.727 26.938 -3.93 1 92.12 334 VAL A N 1
ATOM 2554 C CA . VAL A 1 334 ? -11.961 27.922 -2.885 1 92.12 334 VAL A CA 1
ATOM 2555 C C . VAL A 1 334 ? -12.25 29.281 -3.518 1 92.12 334 VAL A C 1
ATOM 2557 O O . VAL A 1 334 ? -13.094 30.047 -3.025 1 92.12 334 VAL A O 1
ATOM 2560 N N . GLY A 1 335 ? -11.57 29.547 -4.602 1 92 335 GLY A N 1
ATOM 2561 C CA . GLY A 1 335 ? -11.773 30.797 -5.312 1 92 335 GLY A CA 1
ATOM 2562 C C . GLY A 1 335 ? -13.203 30.984 -5.789 1 92 335 GLY A C 1
ATOM 2563 O O . GLY A 1 335 ? -13.727 32.094 -5.789 1 92 335 GLY A O 1
ATOM 2564 N N . THR A 1 336 ? -13.836 29.906 -6.098 1 88.81 336 THR A N 1
ATOM 2565 C CA . THR A 1 336 ? -15.211 29.969 -6.586 1 88.81 336 THR A CA 1
ATOM 2566 C C . THR A 1 336 ? -16.172 30.328 -5.453 1 88.81 336 THR A C 1
ATOM 2568 O O . THR A 1 336 ? -17.281 30.812 -5.695 1 88.81 336 THR A O 1
ATOM 2571 N N . CYS A 1 337 ? -15.719 30.141 -4.238 1 88.38 337 CYS A N 1
ATOM 2572 C CA . CYS A 1 337 ? -16.609 30.344 -3.105 1 88.38 337 CYS A CA 1
ATOM 2573 C C . CYS A 1 337 ? -16.25 31.594 -2.33 1 88.38 337 CYS A C 1
ATOM 2575 O O . CYS A 1 337 ? -16.969 32 -1.418 1 88.38 337 CYS A O 1
ATOM 2577 N N . LEU A 1 338 ? -15.25 32.281 -2.691 1 86.88 338 LEU A N 1
ATOM 2578 C CA . LEU A 1 338 ? -14.727 33.406 -1.925 1 86.88 338 LEU A CA 1
ATOM 2579 C C . LEU A 1 338 ? -15.711 34.562 -1.93 1 86.88 338 LEU A C 1
ATOM 2581 O O . LEU A 1 338 ? -15.883 35.25 -0.914 1 86.88 338 LEU A O 1
ATOM 2585 N N . ARG A 1 339 ? -16.359 34.719 -3.055 1 86.75 339 ARG A N 1
ATOM 2586 C CA . ARG A 1 339 ? -17.297 35.844 -3.166 1 86.75 339 ARG A CA 1
ATOM 2587 C C . ARG A 1 339 ? -18.516 35.625 -2.287 1 86.75 339 ARG A C 1
ATOM 2589 O O . ARG A 1 339 ? -19.062 36.562 -1.724 1 86.75 339 ARG A O 1
ATOM 2596 N N . LYS A 1 340 ? -18.938 34.406 -2.121 1 87.31 340 LYS A N 1
ATOM 2597 C CA . LYS A 1 340 ? -20.109 34.094 -1.325 1 87.31 340 LYS A CA 1
ATOM 2598 C C . LYS A 1 340 ? -19.766 33.969 0.153 1 87.31 340 LYS A C 1
ATOM 2600 O O . LYS A 1 340 ? -20.641 34 1.014 1 87.31 340 LYS A O 1
ATOM 2605 N N . GLY A 1 341 ? -18.531 33.906 0.415 1 89 341 GLY A N 1
ATOM 2606 C CA . GLY A 1 341 ? -18.094 33.75 1.792 1 89 341 GLY A CA 1
ATOM 2607 C C . GLY A 1 341 ? -18.031 32.312 2.242 1 89 341 GLY A C 1
ATOM 2608 O O . GLY A 1 341 ? -18.875 31.5 1.86 1 89 341 GLY A O 1
ATOM 2609 N N . ILE A 1 342 ? -17.062 32 3.008 1 89.5 342 ILE A N 1
ATOM 2610 C CA . ILE A 1 342 ? -16.891 30.672 3.582 1 89.5 342 ILE A CA 1
ATOM 2611 C C . ILE A 1 342 ? -16.984 30.75 5.105 1 89.5 342 ILE A C 1
ATOM 2613 O O . ILE A 1 342 ? -16.156 31.406 5.742 1 89.5 342 ILE A O 1
ATOM 2617 N N . PRO A 1 343 ? -18.047 30.141 5.676 1 89.12 343 PRO A N 1
ATOM 2618 C CA . PRO A 1 343 ? -18.141 30.203 7.137 1 89.12 343 PRO A CA 1
ATOM 2619 C C . PRO A 1 343 ? -16.953 29.547 7.836 1 89.12 343 PRO A C 1
ATOM 2621 O O . PRO A 1 343 ? -16.469 28.5 7.387 1 89.12 343 PRO A O 1
ATOM 2624 N N . PHE A 1 344 ? -16.531 30.172 8.938 1 91.94 344 PHE A N 1
ATOM 2625 C CA . PHE A 1 344 ? -15.352 29.656 9.633 1 91.94 344 PHE A CA 1
ATOM 2626 C C . PHE A 1 344 ? -15.727 28.5 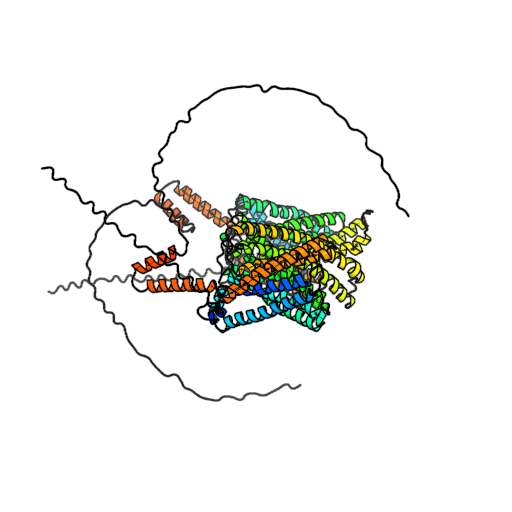10.539 1 91.94 344 PHE A C 1
ATOM 2628 O O . PHE A 1 344 ? -16.719 28.547 11.258 1 91.94 344 PHE A O 1
ATOM 2635 N N . ASN A 1 345 ? -15.039 27.453 10.461 1 90.19 345 ASN A N 1
ATOM 2636 C CA . ASN A 1 345 ? -15.086 26.281 11.344 1 90.19 345 ASN A CA 1
ATOM 2637 C C . ASN A 1 345 ? -13.727 25.609 11.453 1 90.19 345 ASN A C 1
ATOM 2639 O O . ASN A 1 345 ? -12.75 26.062 10.844 1 90.19 345 ASN A O 1
ATOM 2643 N N . LEU A 1 346 ? -13.625 24.656 12.219 1 91.06 346 LEU A N 1
ATOM 2644 C CA . LEU A 1 346 ? -12.344 24 12.445 1 91.06 346 LEU A CA 1
ATOM 2645 C C . LEU A 1 346 ? -11.836 23.328 11.18 1 91.06 346 LEU A C 1
ATOM 2647 O O . LEU A 1 346 ? -10.656 23 11.078 1 91.06 346 LEU A O 1
ATOM 2651 N N . GLY A 1 347 ? -12.68 23.172 10.172 1 90.5 347 GLY A N 1
ATOM 2652 C CA . GLY A 1 347 ? -12.305 22.594 8.891 1 90.5 347 GLY A CA 1
ATOM 2653 C C . GLY A 1 347 ? -11.273 23.422 8.148 1 90.5 347 GLY A C 1
ATOM 2654 O O . GLY A 1 347 ? -10.57 22.922 7.277 1 90.5 347 GLY A O 1
ATOM 2655 N N . TRP A 1 348 ? -11.141 24.719 8.5 1 93.62 348 TRP A N 1
ATOM 2656 C CA . TRP A 1 348 ? -10.172 25.609 7.867 1 93.62 348 TRP A CA 1
ATOM 2657 C C . TRP A 1 348 ? -8.742 25.125 8.133 1 93.62 348 TRP A C 1
ATOM 2659 O O . TRP A 1 348 ? -7.836 25.391 7.34 1 93.62 348 TRP A O 1
ATOM 2669 N N . TRP A 1 349 ? -8.594 24.453 9.227 1 95.94 349 TRP A N 1
ATOM 2670 C CA . TRP A 1 349 ? -7.273 23.922 9.57 1 95.94 349 TRP A CA 1
ATOM 2671 C C . TRP A 1 349 ? -6.852 22.828 8.602 1 95.94 349 TRP A C 1
ATOM 2673 O O . TRP A 1 349 ? -5.672 22.484 8.523 1 95.94 349 TRP A O 1
ATOM 2683 N N . GLY A 1 350 ? -7.777 22.297 7.816 1 94.69 350 GLY A N 1
ATOM 2684 C CA . GLY A 1 350 ? -7.5 21.281 6.812 1 94.69 350 GLY A CA 1
ATOM 2685 C C . GLY A 1 350 ? -6.594 21.781 5.699 1 94.69 350 GLY A C 1
ATOM 2686 O O . GLY A 1 350 ? -6.016 20.969 4.961 1 94.69 350 GLY A O 1
ATOM 2687 N N . ALA A 1 351 ? -6.41 23.078 5.621 1 96.75 351 ALA A N 1
ATOM 2688 C CA . ALA A 1 351 ? -5.555 23.641 4.578 1 96.75 351 ALA A CA 1
ATOM 2689 C C . ALA A 1 351 ? -4.141 23.875 5.102 1 96.75 351 ALA A C 1
ATOM 2691 O O . ALA A 1 351 ? -3.189 23.953 4.32 1 96.75 351 ALA A O 1
ATOM 2692 N N . ILE A 1 352 ? -3.992 23.984 6.383 1 98.12 352 ILE A N 1
ATOM 2693 C CA . ILE A 1 352 ? -2.732 24.422 6.961 1 98.12 352 ILE A CA 1
ATOM 2694 C C . ILE A 1 352 ? -1.698 23.312 6.879 1 98.12 352 ILE A C 1
ATOM 2696 O O . ILE A 1 352 ? -0.599 23.5 6.359 1 98.12 352 ILE A O 1
ATOM 2700 N N . PHE A 1 353 ? -2.07 22.156 7.344 1 97.62 353 PHE A N 1
ATOM 2701 C CA . PHE A 1 353 ? -1.114 21.047 7.371 1 97.62 353 PHE A CA 1
ATOM 2702 C C . PHE A 1 353 ? -0.698 20.656 5.957 1 97.62 353 PHE A C 1
ATOM 2704 O O . PHE A 1 353 ? 0.494 20.547 5.664 1 97.62 353 PHE A O 1
ATOM 2711 N N . PRO A 1 354 ? -1.609 20.5 4.988 1 97.94 354 PRO A N 1
ATOM 2712 C CA . PRO A 1 354 ? -1.222 20.188 3.609 1 97.94 354 PRO A CA 1
ATOM 2713 C C . PRO A 1 354 ? -0.287 21.25 3.014 1 97.94 354 PRO A C 1
ATOM 2715 O O . PRO A 1 354 ? 0.669 20.906 2.314 1 97.94 354 PRO A O 1
ATOM 2718 N N . MET A 1 355 ? -0.571 22.484 3.342 1 97.88 355 MET A N 1
ATOM 2719 C CA . MET A 1 355 ? 0.313 23.531 2.861 1 97.88 355 MET A CA 1
ATOM 2720 C C . MET A 1 355 ? 1.696 23.422 3.49 1 97.88 355 MET A C 1
ATOM 2722 O O . MET A 1 355 ? 2.707 23.672 2.834 1 97.88 355 MET A O 1
ATOM 2726 N N . GLY A 1 356 ? 1.708 23.109 4.711 1 98.25 356 GLY A N 1
ATOM 2727 C CA . GLY A 1 356 ? 2.979 22.906 5.387 1 98.25 356 GLY A CA 1
ATOM 2728 C C . GLY A 1 356 ? 3.811 21.797 4.777 1 98.25 356 GLY A C 1
ATOM 2729 O O . GLY A 1 356 ? 5.012 21.969 4.562 1 98.25 356 GLY A O 1
ATOM 2730 N N . VAL A 1 357 ? 3.193 20.688 4.516 1 97.69 357 VAL A N 1
ATOM 2731 C CA . VAL A 1 357 ? 3.9 19.531 3.963 1 97.69 357 VAL A CA 1
ATOM 2732 C C . VAL A 1 357 ? 4.355 19.844 2.537 1 97.69 357 VAL A C 1
ATOM 2734 O O . VAL A 1 357 ? 5.453 19.453 2.133 1 97.69 357 VAL A O 1
ATOM 2737 N N . TYR A 1 358 ? 3.48 20.547 1.781 1 98.38 358 TYR A N 1
ATOM 2738 C CA . TYR A 1 358 ? 3.859 20.969 0.44 1 98.38 358 TYR A CA 1
ATOM 2739 C C . TYR A 1 358 ? 5.086 21.875 0.483 1 98.38 358 TYR A C 1
ATOM 2741 O O . TYR A 1 358 ? 6.008 21.719 -0.324 1 98.38 358 TYR A O 1
ATOM 2749 N N . THR A 1 359 ? 5.09 22.766 1.399 1 98.12 359 THR A N 1
ATOM 2750 C CA . THR A 1 359 ? 6.195 23.688 1.6 1 98.12 359 THR A CA 1
ATOM 2751 C C . THR A 1 359 ? 7.473 22.938 1.955 1 98.12 359 THR A C 1
ATOM 2753 O O . THR A 1 359 ? 8.531 23.188 1.364 1 98.12 359 THR A O 1
ATOM 2756 N N . GLY A 1 360 ? 7.367 22.062 2.898 1 97.25 360 GLY A N 1
ATOM 2757 C CA . GLY A 1 360 ? 8.523 21.281 3.297 1 97.25 360 GLY A CA 1
ATOM 2758 C C . GLY A 1 360 ? 9.094 20.453 2.162 1 97.25 360 GLY A C 1
ATOM 2759 O O . GLY A 1 360 ? 10.312 20.406 1.974 1 97.25 360 GLY A O 1
ATOM 2760 N N . ALA A 1 361 ? 8.25 19.812 1.403 1 98 361 ALA A N 1
ATOM 2761 C CA . ALA A 1 361 ? 8.68 19.016 0.258 1 98 361 ALA A CA 1
ATOM 2762 C C . ALA A 1 361 ? 9.375 19.891 -0.785 1 98 361 ALA A C 1
ATOM 2764 O O . ALA A 1 361 ? 10.398 19.5 -1.354 1 98 361 ALA A O 1
ATOM 2765 N N . THR A 1 362 ? 8.828 21.062 -1.019 1 97.81 362 THR A N 1
ATOM 2766 C CA . THR A 1 362 ? 9.383 21.984 -2.004 1 97.81 362 THR A CA 1
ATOM 2767 C C . THR A 1 362 ? 10.789 22.422 -1.606 1 97.81 362 THR A C 1
ATOM 2769 O O . THR A 1 362 ? 11.711 22.375 -2.422 1 97.81 362 THR A O 1
ATOM 2772 N N . ALA A 1 363 ? 10.93 22.781 -0.393 1 96.69 363 ALA A N 1
ATOM 2773 C CA . ALA A 1 363 ? 12.227 23.234 0.097 1 96.69 363 ALA A CA 1
ATOM 2774 C C . ALA A 1 363 ? 13.25 22.094 0.057 1 96.69 363 ALA A C 1
ATOM 2776 O O . ALA A 1 363 ? 14.398 22.297 -0.347 1 96.69 363 ALA A O 1
ATOM 2777 N N . GLN A 1 364 ? 12.836 20.953 0.458 1 96.56 364 GLN A N 1
ATOM 2778 C CA . GLN A 1 364 ? 13.758 19.828 0.475 1 96.56 364 GLN A CA 1
ATOM 2779 C C . GLN A 1 364 ? 14.164 19.422 -0.94 1 96.56 364 GLN A C 1
ATOM 2781 O O . GLN A 1 364 ? 15.297 18.984 -1.168 1 96.56 364 GLN A O 1
ATOM 2786 N N . LEU A 1 365 ? 13.234 19.516 -1.872 1 95.88 365 LEU A N 1
ATOM 2787 C CA . LEU A 1 365 ? 13.57 19.281 -3.27 1 95.88 365 LEU A CA 1
ATOM 2788 C C . LEU A 1 365 ? 14.625 20.266 -3.756 1 95.88 365 LEU A C 1
ATOM 2790 O O . LEU A 1 365 ? 15.484 19.922 -4.562 1 95.88 365 LEU A O 1
ATOM 2794 N N . GLY A 1 366 ? 14.539 21.5 -3.279 1 95.69 366 GLY A N 1
ATOM 2795 C CA . GLY A 1 366 ? 15.547 22.484 -3.611 1 95.69 366 GLY A CA 1
ATOM 2796 C C . GLY A 1 366 ? 16.938 22.094 -3.148 1 95.69 366 GLY A C 1
ATOM 2797 O O . GLY A 1 366 ? 17.906 22.25 -3.891 1 95.69 366 GLY A O 1
ATOM 2798 N N . HIS A 1 367 ? 17.031 21.562 -1.998 1 93.75 367 HIS A N 1
ATOM 2799 C CA . HIS A 1 367 ? 18.328 21.125 -1.463 1 93.75 367 HIS A CA 1
ATOM 2800 C C . HIS A 1 367 ? 18.812 19.875 -2.189 1 93.75 367 HIS A C 1
ATOM 2802 O O . HIS A 1 367 ? 20 19.797 -2.553 1 93.75 367 HIS A O 1
ATOM 2808 N N . ALA A 1 368 ? 17.891 18.969 -2.428 1 91.88 368 ALA A N 1
ATOM 2809 C CA . ALA A 1 368 ? 18.266 17.703 -3.053 1 91.88 368 ALA A CA 1
ATOM 2810 C C . ALA A 1 368 ? 18.719 17.922 -4.496 1 91.88 368 ALA A C 1
ATOM 2812 O O . ALA A 1 368 ? 19.625 17.234 -4.977 1 91.88 368 ALA A O 1
ATOM 2813 N N . ALA A 1 369 ? 18.109 18.891 -5.121 1 91 369 ALA A N 1
ATOM 2814 C CA . ALA A 1 369 ? 18.406 19.156 -6.527 1 91 369 ALA A CA 1
ATOM 2815 C C . ALA A 1 369 ? 19.375 20.328 -6.676 1 91 369 ALA A C 1
ATOM 2817 O O . ALA A 1 369 ? 19.703 20.719 -7.793 1 91 369 ALA A O 1
ATOM 2818 N N . HIS A 1 370 ? 19.797 20.844 -5.586 1 92.19 370 HIS A N 1
ATOM 2819 C CA . HIS A 1 370 ? 20.641 22.031 -5.621 1 92.19 370 HIS A CA 1
ATOM 2820 C C . HIS A 1 370 ? 20.062 23.094 -6.551 1 92.19 370 HIS A C 1
ATOM 2822 O O . HIS A 1 370 ? 20.781 23.625 -7.406 1 92.19 370 HIS A O 1
ATOM 2828 N N . SER A 1 371 ? 18.812 23.312 -6.395 1 94.44 371 SER A N 1
ATOM 2829 C CA . SER A 1 371 ? 18.094 24.25 -7.242 1 94.44 371 SER A CA 1
ATOM 2830 C C . SER A 1 371 ? 17.656 25.484 -6.453 1 94.44 371 SER A C 1
ATOM 2832 O O . SER A 1 371 ? 16.812 25.391 -5.559 1 94.44 371 SER A O 1
ATOM 2834 N N . ASN A 1 372 ? 18.062 26.625 -6.902 1 94.25 372 ASN A N 1
ATOM 2835 C CA . ASN A 1 372 ? 17.656 27.875 -6.266 1 94.25 372 ASN A CA 1
ATOM 2836 C C . ASN A 1 372 ? 16.188 28.188 -6.543 1 94.25 372 ASN A C 1
ATOM 2838 O O . ASN A 1 372 ? 15.516 28.781 -5.703 1 94.25 372 ASN A O 1
ATOM 2842 N N . THR A 1 373 ? 15.781 27.781 -7.73 1 94.69 373 THR A N 1
ATOM 2843 C CA . THR A 1 373 ? 14.391 28.016 -8.086 1 94.69 373 THR A CA 1
ATOM 2844 C C . THR A 1 373 ? 13.453 27.359 -7.082 1 94.69 373 THR A C 1
ATOM 2846 O O . THR A 1 373 ? 12.516 27.984 -6.59 1 94.69 373 THR A O 1
ATOM 2849 N N . PHE A 1 374 ? 13.742 26.156 -6.703 1 96.38 374 PHE A N 1
ATOM 2850 C CA . PHE A 1 374 ? 12.906 25.438 -5.746 1 96.38 374 PHE A CA 1
ATOM 2851 C C . PHE A 1 374 ? 13.055 26.031 -4.348 1 96.38 374 PHE A C 1
ATOM 2853 O O . PHE A 1 374 ? 12.102 26.047 -3.568 1 96.38 374 PHE A O 1
ATOM 2860 N N . LEU A 1 375 ? 14.227 26.531 -4.02 1 96.69 375 LEU A N 1
ATOM 2861 C CA . LEU A 1 375 ? 14.422 27.172 -2.723 1 96.69 375 LEU A CA 1
ATOM 2862 C C . LEU A 1 375 ? 13.594 28.453 -2.619 1 96.69 375 LEU A C 1
ATOM 2864 O O . LEU A 1 375 ? 12.992 28.719 -1.579 1 96.69 375 LEU A O 1
ATOM 2868 N N . VAL A 1 376 ? 13.555 29.172 -3.711 1 96.88 376 VAL A N 1
ATOM 2869 C CA . VAL A 1 376 ? 12.766 30.406 -3.734 1 96.88 376 VAL A CA 1
ATOM 2870 C C . VAL A 1 376 ? 11.281 30.062 -3.611 1 96.88 376 VAL A C 1
ATOM 2872 O O . VAL A 1 376 ? 10.555 30.688 -2.846 1 96.88 376 VAL A O 1
ATOM 2875 N N . PHE A 1 377 ? 10.852 29.031 -4.352 1 97.06 377 PHE A N 1
ATOM 2876 C CA . PHE A 1 377 ? 9.469 28.594 -4.254 1 97.06 377 PHE A CA 1
ATOM 2877 C C . PHE A 1 377 ? 9.141 28.125 -2.838 1 97.06 377 PHE A C 1
ATOM 2879 O O . PHE A 1 377 ? 8.039 28.375 -2.336 1 97.06 377 PHE A O 1
ATOM 2886 N N . GLY A 1 378 ? 10.109 27.438 -2.25 1 97.38 378 GLY A N 1
ATOM 2887 C CA . GLY A 1 378 ? 9.93 27.016 -0.87 1 97.38 378 GLY A CA 1
ATOM 2888 C C . GLY A 1 378 ? 9.789 28.172 0.096 1 97.38 378 GLY A C 1
ATOM 2889 O O . GLY A 1 378 ? 8.977 28.125 1.019 1 97.38 378 GLY A O 1
ATOM 2890 N N . ALA A 1 379 ? 10.523 29.188 -0.113 1 97.5 379 ALA A N 1
ATOM 2891 C CA . ALA A 1 379 ? 10.453 30.375 0.731 1 97.5 379 ALA A CA 1
ATOM 2892 C C . ALA A 1 379 ? 9.102 31.078 0.586 1 97.5 379 ALA A C 1
ATOM 2894 O O . ALA A 1 379 ? 8.492 31.484 1.582 1 97.5 379 ALA A O 1
ATOM 2895 N N . ILE A 1 380 ? 8.664 31.203 -0.655 1 97.81 380 ILE A N 1
ATOM 2896 C CA . ILE A 1 380 ? 7.379 31.844 -0.915 1 97.81 380 ILE A CA 1
ATOM 2897 C C . ILE A 1 380 ? 6.262 31.016 -0.276 1 97.81 380 ILE A C 1
ATOM 2899 O O . ILE A 1 380 ? 5.367 31.578 0.368 1 97.81 380 ILE A O 1
ATOM 2903 N N . ALA A 1 381 ? 6.336 29.734 -0.446 1 98 381 ALA A N 1
ATOM 2904 C CA . ALA A 1 381 ? 5.34 28.844 0.13 1 98 381 ALA A CA 1
ATOM 2905 C C . ALA A 1 381 ? 5.34 28.922 1.653 1 98 381 ALA A C 1
ATOM 2907 O O . ALA A 1 381 ? 4.285 28.859 2.287 1 98 381 ALA A O 1
ATOM 2908 N N . THR A 1 382 ? 6.535 29.031 2.246 1 98.12 382 THR A N 1
ATOM 2909 C CA . THR A 1 382 ? 6.629 29.172 3.695 1 98.12 382 THR A CA 1
ATOM 2910 C C . THR A 1 382 ? 5.93 30.453 4.16 1 98.12 382 THR A C 1
ATOM 2912 O O . THR A 1 382 ? 5.184 30.438 5.141 1 98.12 382 THR A O 1
ATOM 2915 N N . CYS A 1 383 ? 6.141 31.516 3.455 1 97.94 383 CYS A N 1
ATOM 2916 C CA . CYS A 1 383 ? 5.492 32.781 3.803 1 97.94 383 CYS A CA 1
ATOM 2917 C C . CYS A 1 383 ? 3.977 32.656 3.709 1 97.94 383 CYS A C 1
ATOM 2919 O O . CYS A 1 383 ? 3.256 33.094 4.605 1 97.94 383 CYS A O 1
ATOM 2921 N N . ALA A 1 384 ? 3.533 32.062 2.631 1 97.81 384 ALA A N 1
ATOM 2922 C CA . ALA A 1 384 ? 2.1 31.828 2.467 1 97.81 384 ALA A CA 1
ATOM 2923 C C . ALA A 1 384 ? 1.544 30.953 3.588 1 97.81 384 ALA A C 1
ATOM 2925 O O . ALA A 1 384 ? 0.461 31.234 4.113 1 97.81 384 ALA A O 1
ATOM 2926 N N . HIS A 1 385 ? 2.293 29.906 3.916 1 98.12 385 HIS A N 1
ATOM 2927 C CA . HIS A 1 385 ? 1.92 28.984 4.984 1 98.12 385 HIS A CA 1
ATOM 2928 C C . HIS A 1 385 ? 1.782 29.719 6.316 1 98.12 385 HIS A C 1
ATOM 2930 O O . HIS A 1 385 ? 0.797 29.531 7.035 1 98.12 385 HIS A O 1
ATOM 2936 N N . VAL A 1 386 ? 2.697 30.594 6.645 1 98 386 VAL A N 1
ATOM 2937 C CA . VAL A 1 386 ? 2.697 31.359 7.895 1 98 386 VAL A CA 1
ATOM 2938 C C . VAL A 1 386 ? 1.52 32.312 7.91 1 98 386 VAL A C 1
ATOM 2940 O O . VAL A 1 386 ? 0.822 32.438 8.922 1 98 386 VAL A O 1
ATOM 2943 N N . VAL A 1 387 ? 1.277 32.969 6.812 1 97.94 387 VAL A N 1
ATOM 2944 C CA . VAL A 1 387 ? 0.177 33.938 6.734 1 97.94 387 VAL A CA 1
ATOM 2945 C C . VAL A 1 387 ? -1.152 33.219 6.926 1 97.94 387 VAL A C 1
ATOM 2947 O O . VAL A 1 387 ? -2.014 33.656 7.68 1 97.94 387 VAL A O 1
ATOM 2950 N N . MET A 1 388 ? -1.32 32.094 6.223 1 97.56 388 MET A N 1
ATOM 2951 C CA . MET A 1 388 ? -2.541 31.297 6.363 1 97.56 388 MET A CA 1
ATOM 2952 C C . MET A 1 388 ? -2.742 30.859 7.809 1 97.56 388 MET A C 1
ATOM 2954 O O . MET A 1 388 ? -3.854 30.938 8.336 1 97.56 388 MET A O 1
ATOM 2958 N N . TRP A 1 389 ? -1.687 30.422 8.43 1 98.19 389 TRP A N 1
ATOM 2959 C CA . TRP A 1 389 ? -1.745 29.984 9.812 1 98.19 389 TRP A CA 1
ATOM 2960 C C . TRP A 1 389 ? -2.139 31.125 10.742 1 98.19 389 TRP A C 1
ATOM 2962 O O . TRP A 1 389 ? -2.965 30.953 11.641 1 98.19 389 TRP A O 1
ATOM 2972 N N . LEU A 1 390 ? -1.564 32.344 10.555 1 97.94 390 LEU A N 1
ATOM 2973 C CA . LEU A 1 390 ? -1.874 33.5 11.383 1 97.94 390 LEU A CA 1
ATOM 2974 C C . LEU A 1 390 ? -3.355 33.844 11.297 1 97.94 390 LEU A C 1
ATOM 2976 O O . LEU A 1 390 ? -3.992 34.125 12.312 1 97.94 390 LEU A O 1
ATOM 2980 N N . VAL A 1 391 ? -3.916 33.781 10.102 1 96.31 391 VAL A N 1
ATOM 2981 C CA . VAL A 1 391 ? -5.328 34.094 9.906 1 96.31 391 VAL A CA 1
ATOM 2982 C C . VAL A 1 391 ? -6.191 33.062 10.633 1 96.31 391 VAL A C 1
ATOM 2984 O O . VAL A 1 391 ? -7.094 33.406 11.391 1 96.31 391 VAL A O 1
ATOM 2987 N N . VAL A 1 392 ? -5.875 31.781 10.445 1 96.88 392 VAL A N 1
ATOM 2988 C CA . VAL A 1 392 ? -6.715 30.703 10.961 1 96.88 392 VAL A CA 1
ATOM 2989 C C . VAL A 1 392 ? -6.578 30.625 12.484 1 96.88 392 VAL A C 1
ATOM 2991 O O . VAL A 1 392 ? -7.562 30.391 13.188 1 96.88 392 VAL A O 1
ATOM 2994 N N . ILE A 1 393 ? -5.371 30.859 13.023 1 97 393 ILE A N 1
ATOM 2995 C CA . ILE A 1 393 ? -5.172 30.75 14.469 1 97 393 ILE A CA 1
ATOM 2996 C C . ILE A 1 393 ? -5.891 31.891 15.18 1 97 393 ILE A C 1
ATOM 2998 O O . ILE A 1 393 ? -6.414 31.703 16.281 1 97 393 ILE A O 1
ATOM 3002 N N . VAL A 1 394 ? -5.895 33.094 14.625 1 95.56 394 VAL A N 1
ATOM 3003 C CA . VAL A 1 394 ? -6.594 34.25 15.203 1 95.56 394 VAL A CA 1
ATOM 3004 C C . VAL A 1 394 ? -8.102 33.969 15.18 1 95.56 394 VAL A C 1
ATOM 3006 O O . VAL A 1 394 ? -8.781 34.188 16.188 1 95.56 394 VAL A O 1
ATOM 3009 N N . LEU A 1 395 ? -8.594 33.5 14.031 1 93.69 395 LEU A N 1
ATOM 3010 C CA . LEU A 1 395 ? -10.016 33.188 13.93 1 93.69 395 LEU A CA 1
ATOM 3011 C C . LEU A 1 395 ? -10.398 32.094 14.906 1 93.69 395 LEU A C 1
ATOM 3013 O O . LEU A 1 395 ? -11.492 32.094 15.477 1 93.69 395 LEU A O 1
ATOM 3017 N N . THR A 1 396 ? -9.531 31.125 15.055 1 94.56 396 THR A N 1
ATOM 3018 C CA . THR A 1 396 ? -9.781 30.031 15.992 1 94.56 396 THR A CA 1
ATOM 3019 C C . THR A 1 396 ? -9.828 30.562 17.422 1 94.56 396 THR A C 1
ATOM 3021 O O . THR A 1 396 ? -10.734 30.203 18.188 1 94.56 396 THR A O 1
ATOM 3024 N N . ALA A 1 397 ? -8.906 31.453 17.828 1 92.88 397 ALA A N 1
ATOM 3025 C CA . ALA A 1 397 ? -8.844 32 19.172 1 92.88 397 ALA A CA 1
ATOM 3026 C C . ALA A 1 397 ? -10.078 32.844 19.484 1 92.88 397 ALA A C 1
ATOM 3028 O O . ALA A 1 397 ? -10.672 32.719 20.547 1 92.88 397 ALA A O 1
ATOM 3029 N N . VAL A 1 398 ? -10.523 33.594 18.531 1 90.12 398 VAL A N 1
ATOM 3030 C CA . VAL A 1 398 ? -11.664 34.5 18.703 1 90.12 398 VAL A CA 1
ATOM 3031 C C . VAL A 1 398 ? -12.945 33.656 18.859 1 90.12 398 VAL A C 1
ATOM 3033 O O . VAL A 1 398 ? -13.75 33.906 19.766 1 90.12 398 VAL A O 1
ATOM 3036 N N . ASN A 1 399 ? -13.062 32.656 18.047 1 88.19 399 ASN A N 1
ATOM 3037 C CA . ASN A 1 399 ? -14.289 31.859 18.078 1 88.19 399 ASN A CA 1
ATOM 3038 C C . ASN A 1 399 ? -14.266 30.844 19.219 1 88.19 399 ASN A C 1
ATOM 3040 O O . ASN A 1 399 ? -15.32 30.469 19.734 1 88.19 399 ASN A O 1
ATOM 3044 N N . ALA A 1 400 ? -13.148 30.422 19.578 1 86.81 400 ALA A N 1
ATOM 3045 C CA . ALA A 1 400 ? -13.047 29.531 20.719 1 86.81 400 ALA A CA 1
ATOM 3046 C C . ALA A 1 400 ? -13.352 30.281 22.016 1 86.81 400 ALA A C 1
ATOM 3048 O O . ALA A 1 400 ? -13.953 29.719 22.938 1 86.81 400 ALA A O 1
ATOM 3049 N N . TRP A 1 401 ? -12.906 31.5 22.094 1 83.94 401 TRP A N 1
ATOM 3050 C CA . TRP A 1 401 ? -13.156 32.344 23.266 1 83.94 401 TRP A CA 1
ATOM 3051 C C . TRP A 1 401 ? -14.648 32.531 23.484 1 83.94 401 TRP A C 1
ATOM 3053 O O . TRP A 1 401 ? -15.125 32.5 24.625 1 83.94 401 TRP A O 1
ATOM 3063 N N . SER A 1 402 ? -15.406 32.594 22.453 1 77.38 402 SER A N 1
ATOM 3064 C CA . SER A 1 402 ? -16.844 32.812 22.531 1 77.38 402 SER A CA 1
ATOM 3065 C C . SER A 1 402 ? -17.578 31.484 22.781 1 77.38 402 SER A C 1
ATOM 3067 O O . SER A 1 402 ? -18.734 31.484 23.188 1 77.38 402 SER A O 1
ATOM 3069 N N . GLY A 1 403 ? -16.844 30.375 22.531 1 76.75 403 GLY A N 1
ATOM 3070 C CA . GLY A 1 403 ? -17.438 29.062 22.719 1 76.75 403 GLY A CA 1
ATOM 3071 C C . GLY A 1 403 ? -18.109 28.531 21.484 1 76.75 403 GLY A C 1
ATOM 3072 O O . GLY A 1 403 ? -18.641 27.406 21.484 1 76.75 403 GLY A O 1
ATOM 3073 N N . ARG A 1 404 ? -18.062 29.203 20.469 1 73.5 404 ARG A N 1
ATOM 3074 C CA . ARG A 1 404 ? -18.812 28.875 19.25 1 73.5 404 ARG A CA 1
ATOM 3075 C C . ARG A 1 404 ? -18.203 27.656 18.547 1 73.5 404 ARG A C 1
ATOM 3077 O O . ARG A 1 404 ? -18.891 26.984 17.766 1 73.5 404 ARG A O 1
ATOM 3084 N N . LEU A 1 405 ? -17.031 27.312 18.844 1 80.25 405 LEU A N 1
ATOM 3085 C CA . LEU A 1 405 ? -16.344 26.234 18.125 1 80.25 405 LEU A CA 1
ATOM 3086 C C . LEU A 1 405 ? -16.562 24.891 18.812 1 80.25 405 LEU A C 1
ATOM 3088 O O . LEU A 1 405 ? -16.266 23.844 18.234 1 80.25 405 LEU A O 1
ATOM 3092 N N . PHE A 1 406 ? -17.078 25.031 20.016 1 75.88 406 PHE A N 1
ATOM 3093 C CA . PHE A 1 406 ? -17.297 23.797 20.75 1 75.88 406 PHE A CA 1
ATOM 3094 C C . PHE A 1 406 ? -18.656 23.203 20.438 1 75.88 406 PHE A C 1
ATOM 3096 O O . PHE A 1 406 ? -19.625 23.453 21.156 1 75.88 406 PHE A O 1
ATOM 3103 N N . HIS A 1 407 ? -18.891 22.672 19.297 1 70 407 HIS A N 1
ATOM 3104 C CA . HIS A 1 407 ? -20.109 21.984 18.891 1 70 407 HIS A CA 1
ATOM 3105 C C . HIS A 1 407 ? -19.797 20.609 18.328 1 70 407 HIS A C 1
ATOM 3107 O O . HIS A 1 407 ? -19.031 20.484 17.359 1 70 407 HIS A O 1
ATOM 3113 N N . ALA A 1 408 ? -20.266 19.625 19.062 1 65.62 408 ALA A N 1
ATOM 3114 C CA . ALA A 1 408 ? -20.125 18.25 18.594 1 65.62 408 ALA A CA 1
ATOM 3115 C C . ALA A 1 408 ? -21.328 17.828 17.766 1 65.62 408 ALA A C 1
ATOM 3117 O O . ALA A 1 408 ? -22.391 17.516 18.312 1 65.62 408 ALA A O 1
ATOM 3118 N N . PRO A 1 409 ? -21.141 17.906 16.453 1 59.66 409 PRO A N 1
ATOM 3119 C CA . PRO A 1 409 ? -22.297 17.547 15.617 1 59.66 409 PRO A CA 1
ATOM 3120 C C . PRO A 1 409 ? -22.859 16.172 15.953 1 59.66 409 PRO A C 1
ATOM 3122 O O . PRO A 1 409 ? -24.031 15.906 15.695 1 59.66 409 PRO A O 1
ATOM 3125 N N . CYS A 1 410 ? -22.016 15.336 16.469 1 58.72 410 CYS A N 1
ATOM 3126 C CA . CYS A 1 410 ? -22.438 13.969 16.781 1 58.72 410 CYS A CA 1
ATOM 3127 C C . CYS A 1 410 ? -23.469 13.953 17.891 1 58.72 410 CYS A C 1
ATOM 3129 O O . CYS A 1 410 ? -24.234 12.992 18 1 58.72 410 CYS A O 1
ATOM 3131 N N . LEU A 1 411 ? -23.469 14.961 18.734 1 56.91 411 LEU A N 1
ATOM 3132 C CA . LEU A 1 411 ? -24.406 15.008 19.859 1 56.91 411 LEU A CA 1
ATOM 3133 C C . LEU A 1 411 ? -25.703 15.672 19.453 1 56.91 411 LEU A C 1
ATOM 3135 O O . LEU A 1 411 ? -26.734 15.469 20.094 1 56.91 411 LEU A O 1
ATOM 3139 N N . SER A 1 412 ? -25.594 16.422 18.438 1 54.09 412 SER A N 1
ATOM 3140 C CA . SER A 1 412 ? -26.828 17.047 17.953 1 54.09 412 SER A CA 1
ATOM 3141 C C . SER A 1 412 ? -27.688 16.047 17.203 1 54.09 412 SER A C 1
ATOM 3143 O O . SER A 1 412 ? -28.922 16.078 17.297 1 54.09 412 SER A O 1
ATOM 3145 N N . GLN A 1 413 ? -27.078 15.156 16.547 1 49.44 413 GLN A N 1
ATOM 3146 C CA . GLN A 1 413 ? -27.859 14.172 15.812 1 49.44 413 GLN A CA 1
ATOM 3147 C C . GLN A 1 413 ? -28.406 13.102 16.75 1 49.44 413 GLN A C 1
ATOM 3149 O O . GLN A 1 413 ? -29.5 12.57 16.516 1 49.44 413 GLN A O 1
ATOM 3154 N N . SER A 1 414 ? -27.75 12.773 17.781 1 46.59 414 SER A N 1
ATOM 3155 C CA . SER A 1 414 ? -28.266 11.797 18.734 1 46.59 414 SER A CA 1
ATOM 3156 C C . SER A 1 414 ? -29.484 12.344 19.484 1 46.59 414 SER A C 1
ATOM 3158 O O . SER A 1 414 ? -30.422 11.602 19.766 1 46.59 414 SER A O 1
ATOM 3160 N N . GLY A 1 415 ? -29.484 13.547 19.875 1 42.72 415 GLY A N 1
ATOM 3161 C CA . GLY A 1 415 ? -30.672 14.133 20.5 1 42.72 415 GLY A CA 1
ATOM 3162 C C . GLY A 1 415 ? -31.875 14.188 19.578 1 42.72 415 GLY A C 1
ATOM 3163 O O . GLY A 1 415 ? -33 13.992 20.031 1 42.72 415 GLY A O 1
ATOM 3164 N N . ALA A 1 416 ? -31.562 14.469 18.344 1 44.94 416 ALA A N 1
ATOM 3165 C CA . ALA A 1 416 ?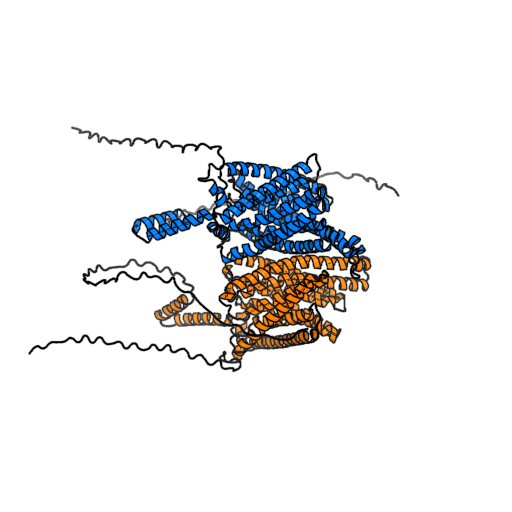 -32.688 14.484 17.406 1 44.94 416 ALA A CA 1
ATOM 3166 C C . ALA A 1 416 ? -33.312 13.102 17.266 1 44.94 416 ALA A C 1
ATOM 3168 O O . ALA A 1 416 ? -34.531 12.961 17.219 1 44.94 416 ALA A O 1
ATOM 3169 N N . VAL A 1 417 ? -32.5 12.117 17.281 1 46.62 417 VAL A N 1
ATOM 3170 C CA . VAL A 1 417 ? -33 10.75 17.203 1 46.62 417 VAL A CA 1
ATOM 3171 C C . VAL A 1 417 ? -33.688 10.391 18.516 1 46.62 417 VAL A C 1
ATOM 3173 O O . VAL A 1 417 ? -34.781 9.781 18.5 1 46.62 417 VAL A O 1
ATOM 3176 N N . GLN A 1 418 ? -33.188 10.875 19.562 1 44.09 418 GLN A N 1
ATOM 3177 C CA . GLN A 1 418 ? -33.844 10.648 20.844 1 44.09 418 GLN A CA 1
ATOM 3178 C C . GLN A 1 418 ? -35.125 11.477 20.953 1 44.09 418 GLN A C 1
ATOM 3180 O O . GLN A 1 418 ? -36.125 11 21.453 1 44.09 418 GLN A O 1
ATOM 3185 N N . GLN A 1 419 ? -35.094 12.68 20.516 1 44.09 419 GLN A N 1
ATOM 3186 C CA . GLN A 1 419 ? -36.281 13.5 20.516 1 44.09 419 GLN A CA 1
ATOM 3187 C C . GLN A 1 419 ? -37.344 12.961 19.547 1 44.09 419 GLN A C 1
ATOM 3189 O O . GLN A 1 419 ? -38.531 12.969 19.844 1 44.09 419 GLN A O 1
ATOM 3194 N N . ALA A 1 420 ? -36.844 12.523 18.406 1 45.97 420 ALA A N 1
ATOM 3195 C CA . ALA A 1 420 ? -37.75 11.836 17.484 1 45.97 420 ALA A CA 1
ATOM 3196 C C . ALA A 1 420 ? -38.281 10.531 18.078 1 45.97 420 ALA A C 1
ATOM 3198 O O . ALA A 1 420 ? -39.438 10.211 17.953 1 45.97 420 ALA A O 1
ATOM 3199 N N . ALA A 1 421 ? -37.344 9.797 18.672 1 48.72 421 ALA A N 1
ATOM 3200 C CA . ALA A 1 421 ? -37.75 8.562 19.344 1 48.72 421 ALA A CA 1
ATOM 3201 C C . ALA A 1 421 ? -38.688 8.859 20.531 1 48.72 421 ALA A C 1
ATOM 3203 O O . ALA A 1 421 ? -39.656 8.156 20.734 1 48.72 421 ALA A O 1
ATOM 3204 N N . ALA A 1 422 ? -38.406 9.852 21.297 1 47.66 422 ALA A N 1
ATOM 3205 C CA . ALA A 1 422 ? -39.281 10.281 22.391 1 47.66 422 ALA A CA 1
ATOM 3206 C C . ALA A 1 422 ? -40.594 10.82 21.859 1 47.66 422 ALA A C 1
ATOM 3208 O O . ALA A 1 422 ? -41.656 10.547 22.422 1 47.66 422 ALA A O 1
ATOM 3209 N N . ALA A 1 423 ? -40.531 11.508 20.781 1 46.56 423 ALA A N 1
ATOM 3210 C CA . ALA A 1 423 ? -41.75 11.977 20.141 1 46.56 423 ALA A CA 1
ATOM 3211 C C . ALA A 1 423 ? -42.562 10.812 19.547 1 46.56 423 ALA A C 1
ATOM 3213 O O . ALA A 1 423 ? -43.781 10.773 19.656 1 46.56 423 ALA A O 1
ATOM 3214 N N . ALA A 1 424 ? -41.75 9.867 19.016 1 46.16 424 ALA A N 1
ATOM 3215 C CA . ALA A 1 424 ? -42.406 8.664 18.516 1 46.16 424 ALA A CA 1
ATOM 3216 C C . ALA A 1 424 ? -43.031 7.848 19.656 1 46.16 424 ALA A C 1
ATOM 3218 O O . ALA A 1 424 ? -44.125 7.316 19.531 1 46.16 424 ALA A O 1
ATOM 3219 N N . ALA A 1 425 ? -42.312 7.691 20.719 1 46.47 425 ALA A N 1
ATOM 3220 C CA . ALA A 1 425 ? -42.812 7.004 21.906 1 46.47 425 ALA A CA 1
ATOM 3221 C C . ALA A 1 425 ? -44 7.762 22.516 1 46.47 425 ALA A C 1
ATOM 3223 O O . ALA A 1 425 ? -45 7.148 22.938 1 46.47 425 ALA A O 1
ATOM 3224 N N . ALA A 1 426 ? -43.875 9.102 22.688 1 44.97 426 ALA A N 1
ATOM 3225 C CA . ALA A 1 426 ? -45 9.922 23.156 1 44.97 426 ALA A CA 1
ATOM 3226 C C . ALA A 1 426 ? -46.188 9.836 22.219 1 44.97 426 ALA A C 1
ATOM 3228 O O . ALA A 1 426 ? -47.344 9.867 22.656 1 44.97 426 ALA A O 1
ATOM 3229 N N . ALA A 1 427 ? -45.812 9.758 20.922 1 39.16 427 ALA A N 1
ATOM 3230 C CA . ALA A 1 427 ? -46.875 9.547 19.922 1 39.16 427 ALA A CA 1
ATOM 3231 C C . ALA A 1 427 ? -47.5 8.172 20.078 1 39.16 427 ALA A C 1
ATOM 3233 O O . ALA A 1 427 ? -48.688 8 19.844 1 39.16 427 ALA A O 1
ATOM 3234 N N . ALA A 1 428 ? -46.656 7.312 20.328 1 42.38 428 ALA A N 1
ATOM 3235 C CA . ALA A 1 428 ? -47.188 5.969 20.531 1 42.38 428 ALA A CA 1
ATOM 3236 C C . ALA A 1 428 ? -48.125 5.934 21.75 1 42.38 428 ALA A C 1
ATOM 3238 O O . ALA A 1 428 ? -49 5.066 21.844 1 42.38 428 ALA A O 1
ATOM 3239 N N . ASP A 1 429 ? -47.75 6.625 22.75 1 40.66 429 ASP A N 1
ATOM 3240 C CA . ASP A 1 429 ? -48.75 6.633 23.844 1 40.66 429 ASP A CA 1
ATOM 3241 C C . ASP A 1 429 ? -50 7.359 23.438 1 40.66 429 ASP A C 1
ATOM 3243 O O . ASP A 1 429 ? -51.125 6.863 23.656 1 40.66 429 ASP A O 1
ATOM 3247 N N . GLY A 1 430 ? -50.406 8.43 23.891 1 37.88 430 GLY A N 1
ATOM 3248 C CA . GLY A 1 430 ? -51.75 9 23.875 1 37.88 430 GLY A CA 1
ATOM 3249 C C . GLY A 1 430 ? -52.156 9.492 22.5 1 37.88 430 GLY A C 1
ATOM 3250 O O . GLY A 1 430 ? -52.438 8.695 21.609 1 37.88 430 GLY A O 1
ATOM 3251 N N . GLY A 1 431 ? -52.531 10.828 22.312 1 35.66 431 GLY A N 1
ATOM 3252 C CA . GLY A 1 431 ? -53.438 11.43 21.359 1 35.66 431 GLY A CA 1
ATOM 3253 C C . GLY A 1 431 ? -52.906 11.461 19.953 1 35.66 431 GLY A C 1
ATOM 3254 O O . GLY A 1 431 ? -51.719 11.711 19.75 1 35.66 431 GLY A O 1
ATOM 3255 N N . THR A 1 432 ? -53.5 10.742 18.984 1 38.72 432 THR A N 1
ATOM 3256 C CA . THR A 1 432 ? -53.219 10.188 17.656 1 38.72 432 THR A CA 1
ATOM 3257 C C . THR A 1 432 ? -52.75 11.281 16.703 1 38.72 432 THR A C 1
ATOM 3259 O O . THR A 1 432 ? -51.812 11.055 15.914 1 38.72 432 THR A O 1
ATOM 3262 N N . ALA A 1 433 ? -53.594 12.375 16.484 1 38.28 433 ALA A N 1
ATOM 3263 C CA . ALA A 1 433 ? -53.594 13.258 15.32 1 38.28 433 ALA A CA 1
ATOM 3264 C C . ALA A 1 433 ? -52.406 14.234 15.375 1 38.28 433 ALA A C 1
ATOM 3266 O O . ALA A 1 433 ? -51.781 14.5 14.359 1 38.28 433 ALA A O 1
ATOM 3267 N N . ALA A 1 434 ? -52.281 14.852 16.453 1 38.34 434 ALA A N 1
ATOM 3268 C CA . ALA A 1 434 ? -51.312 15.945 16.578 1 38.34 434 ALA A CA 1
ATOM 3269 C C . ALA A 1 434 ? -49.875 15.43 16.531 1 38.34 434 ALA A C 1
ATOM 3271 O O . ALA A 1 434 ? -48.969 16.109 16.047 1 38.34 434 ALA A O 1
ATOM 3272 N N . ALA A 1 435 ? -49.625 14.258 17 1 39 435 ALA A N 1
ATOM 3273 C CA . ALA A 1 435 ? -48.281 13.664 16.984 1 39 435 ALA A CA 1
ATOM 3274 C C . ALA A 1 435 ? -47.875 13.266 15.578 1 39 435 ALA A C 1
ATOM 3276 O O . ALA A 1 435 ? -46.719 13.414 15.195 1 39 435 ALA A O 1
ATOM 3277 N N . ALA A 1 436 ? -48.875 12.82 14.766 1 44.16 436 ALA A N 1
ATOM 3278 C CA . ALA A 1 436 ? -48.625 12.578 13.344 1 44.16 436 ALA A CA 1
ATOM 3279 C C . ALA A 1 436 ? -48.219 13.867 12.633 1 44.16 436 ALA A C 1
ATOM 3281 O O . ALA A 1 436 ? -47.344 13.867 11.781 1 44.16 436 ALA A O 1
ATOM 3282 N N . ALA A 1 437 ? -48.844 15.039 12.984 1 43.75 437 ALA A N 1
ATOM 3283 C CA . ALA A 1 437 ? -48.531 16.328 12.367 1 43.75 437 ALA A CA 1
ATOM 3284 C C . ALA A 1 437 ? -47.125 16.797 12.766 1 43.75 437 ALA A C 1
ATOM 3286 O O . ALA A 1 437 ? -46.406 17.359 11.953 1 43.75 437 ALA A O 1
ATOM 3287 N N . GLN A 1 438 ? -46.75 16.562 13.992 1 43.41 438 GLN A N 1
ATOM 3288 C CA . GLN A 1 438 ? -45.406 16.953 14.438 1 43.41 438 GLN A CA 1
ATOM 3289 C C . GLN A 1 438 ? -44.344 16.031 13.852 1 43.41 438 GLN A C 1
ATOM 3291 O O . GLN A 1 438 ? -43.25 16.469 13.523 1 43.41 438 GLN A O 1
ATOM 3296 N N . ILE A 1 439 ? -44.656 14.695 13.664 1 45.09 439 ILE A N 1
ATOM 3297 C CA . ILE A 1 439 ? -43.75 13.82 12.945 1 45.09 439 ILE A CA 1
ATOM 3298 C C . ILE A 1 439 ? -43.656 14.242 11.477 1 45.09 439 ILE A C 1
ATOM 3300 O O . ILE A 1 439 ? -42.594 14.273 10.883 1 45.09 439 ILE A O 1
ATOM 3304 N N . GLU A 1 440 ? -44.844 14.586 10.859 1 47.25 440 GLU A N 1
ATOM 3305 C CA . GLU A 1 440 ? -44.844 15.117 9.5 1 47.25 440 GLU A CA 1
ATOM 3306 C C . GLU A 1 440 ? -44.094 16.453 9.422 1 47.25 440 GLU A C 1
ATOM 3308 O O . GLU A 1 440 ? -43.344 16.688 8.461 1 47.25 440 GLU A O 1
ATOM 3313 N N . LEU A 1 441 ? -44.219 17.359 10.422 1 43.59 441 LEU A N 1
ATOM 3314 C CA . LEU A 1 441 ? -43.5 18.625 10.438 1 43.59 441 LEU A CA 1
ATOM 3315 C C . LEU A 1 441 ? -42 18.375 10.633 1 43.59 441 LEU A C 1
ATOM 3317 O O . LEU A 1 441 ? -41.156 19.031 10 1 43.59 441 LEU A O 1
ATOM 3321 N N . LEU A 1 442 ? -41.594 17.484 11.586 1 42 442 LEU A N 1
ATOM 3322 C CA . LEU A 1 442 ? -40.156 17.156 11.742 1 42 442 LEU A CA 1
ATOM 3323 C C . LEU A 1 442 ? -39.656 16.406 10.523 1 42 442 LEU A C 1
ATOM 3325 O O . LEU A 1 442 ? -38.469 16.578 10.133 1 42 442 LEU A O 1
ATOM 3329 N N . ARG A 1 443 ? -40.375 15.453 9.852 1 43.09 443 ARG A N 1
ATOM 3330 C CA . ARG A 1 443 ? -40 14.891 8.555 1 43.09 443 ARG A CA 1
ATOM 3331 C C . ARG A 1 443 ? -39.906 15.977 7.496 1 43.09 443 ARG A C 1
ATOM 3333 O O . ARG A 1 443 ? -39 15.945 6.652 1 43.09 443 ARG A O 1
ATOM 3340 N N . VAL A 1 444 ? -40.875 16.953 7.383 1 41.41 444 VAL A N 1
ATOM 3341 C CA . VAL A 1 444 ? -40.812 18.047 6.422 1 41.41 444 VAL A CA 1
ATOM 3342 C C . VAL A 1 444 ? -39.594 18.922 6.742 1 41.41 444 VAL A C 1
ATOM 3344 O O . VAL A 1 444 ? -38.906 19.406 5.832 1 41.41 444 VAL A O 1
ATOM 3347 N N . LYS A 1 445 ? -39.312 19.266 8.055 1 37.59 445 LYS A N 1
ATOM 3348 C CA . LYS A 1 445 ? -38.156 20.078 8.422 1 37.59 445 LYS A CA 1
ATOM 3349 C C . LYS A 1 445 ? -36.875 19.312 8.188 1 37.59 445 LYS A C 1
ATOM 3351 O O . LYS A 1 445 ? -35.781 19.906 8.195 1 37.59 445 LYS A O 1
ATOM 3356 N N . SER A 1 446 ? -36.75 17.969 8.602 1 36.22 446 SER A N 1
ATOM 3357 C CA . SER A 1 446 ? -35.594 17.25 8.062 1 36.22 446 SER A CA 1
ATOM 3358 C C . SER A 1 446 ? -35.625 17.234 6.535 1 36.22 446 SER A C 1
ATOM 3360 O O . SER A 1 446 ? -36.688 17.031 5.93 1 36.22 446 SER A O 1
ATOM 3362 N N . GLY A 1 447 ? -35.219 18.172 5.801 1 33.88 447 GLY A N 1
ATOM 3363 C CA . GLY A 1 447 ? -35.156 18.656 4.43 1 33.88 447 GLY A CA 1
ATOM 3364 C C . GLY A 1 447 ? -35.406 17.578 3.4 1 33.88 447 GLY A C 1
ATOM 3365 O O . GLY A 1 447 ? -35.094 17.75 2.219 1 33.88 447 GLY A O 1
ATOM 3366 N N . VAL A 1 448 ? -35.594 16.281 3.783 1 31.27 448 VAL A N 1
ATOM 3367 C CA . VAL A 1 448 ? -35.812 15.469 2.592 1 31.27 448 VAL A CA 1
ATOM 3368 C C . VAL A 1 448 ? -37.156 15.844 1.953 1 31.27 448 VAL A C 1
ATOM 3370 O O . VAL A 1 448 ? -38.219 15.562 2.512 1 31.27 448 VAL A O 1
ATOM 3373 N N . GLU A 1 449 ? -37.312 17.094 1.539 1 29.31 449 GLU A N 1
ATOM 3374 C CA . GLU A 1 449 ? -38.406 17.391 0.618 1 29.31 449 GLU A CA 1
ATOM 3375 C C . GLU A 1 449 ? -38.656 16.234 -0.34 1 29.31 449 GLU A C 1
ATOM 3377 O O . GLU A 1 449 ? -37.781 15.898 -1.155 1 29.31 449 GLU A O 1
ATOM 3382 N N . GLU A 1 450 ? -39.125 15.172 0.172 1 29.62 450 GLU A N 1
ATOM 3383 C CA . GLU A 1 450 ? -39.75 14.328 -0.84 1 29.62 450 GLU A CA 1
ATOM 3384 C C . GLU A 1 450 ? -40.594 15.164 -1.795 1 29.62 450 GLU A C 1
ATOM 3386 O O . GLU A 1 450 ? -41.594 15.766 -1.384 1 29.62 450 GLU A O 1
ATOM 3391 N N . GLN A 1 451 ? -39.938 15.977 -2.678 1 26.34 451 GLN A N 1
ATOM 3392 C CA . GLN A 1 451 ? -40.688 16.609 -3.756 1 26.34 451 GLN A CA 1
ATOM 3393 C C . GLN A 1 451 ? -41.812 15.688 -4.277 1 26.34 451 GLN A C 1
ATOM 3395 O O . GLN A 1 451 ? -41.5 14.656 -4.879 1 26.34 451 GLN A O 1
ATOM 3400 N N . LEU A 1 452 ? -42.75 15.445 -3.477 1 26.81 452 LEU A N 1
ATOM 3401 C CA . LEU A 1 452 ? -44.031 14.883 -3.953 1 26.81 452 LEU A CA 1
ATOM 3402 C C . LEU A 1 452 ? -44.438 15.5 -5.289 1 26.81 452 LEU A C 1
ATOM 3404 O O . LEU A 1 452 ? -44.812 16.672 -5.344 1 26.81 452 LEU A O 1
ATOM 3408 N N . GLN A 1 453 ? -43.562 15.266 -6.301 1 24.89 453 GLN A N 1
ATOM 3409 C CA . GLN A 1 453 ? -43.938 15.688 -7.641 1 24.89 453 GLN A CA 1
ATOM 3410 C C . GLN A 1 453 ? -45.406 15.352 -7.918 1 24.89 453 GLN A C 1
ATOM 3412 O O . GLN A 1 453 ? -45.812 14.195 -7.824 1 24.89 453 GLN A O 1
ATOM 3417 N N . GLN A 1 454 ? -46.25 16.219 -7.414 1 26.34 454 GLN A N 1
ATOM 3418 C CA . GLN A 1 454 ? -47.656 16.203 -7.789 1 26.34 454 GLN A CA 1
ATOM 3419 C C . GLN A 1 454 ? -47.844 15.82 -9.258 1 26.34 454 GLN A C 1
ATOM 3421 O O . GLN A 1 454 ? -47.094 16.297 -10.117 1 26.34 454 GLN A O 1
ATOM 3426 N N . PRO A 1 455 ? -48.5 14.672 -9.484 1 25.56 455 PRO A N 1
ATOM 3427 C CA . PRO A 1 455 ? -48.688 14.273 -10.883 1 25.56 455 PRO A CA 1
ATOM 3428 C C . PRO A 1 455 ? -49.219 15.406 -11.75 1 25.56 455 PRO A C 1
ATOM 3430 O O . PRO A 1 455 ? -50.062 16.188 -11.305 1 25.56 455 PRO A O 1
ATOM 3433 N N . ALA A 1 456 ? -48.281 16.125 -12.445 1 23.72 456 ALA A N 1
ATOM 3434 C CA . ALA A 1 456 ? -48.656 17.156 -13.414 1 23.72 456 ALA A CA 1
ATOM 3435 C C . ALA A 1 456 ? -49.938 16.781 -14.141 1 23.72 456 ALA A C 1
ATOM 3437 O O . ALA A 1 456 ? -50.125 15.625 -14.547 1 23.72 456 ALA A O 1
ATOM 3438 N N . THR A 1 457 ? -51 17.328 -13.703 1 22.91 457 THR A N 1
ATOM 3439 C CA . THR A 1 457 ? -52.25 17.234 -14.414 1 22.91 457 THR A CA 1
ATOM 3440 C C . THR A 1 457 ? -52.062 17.438 -15.914 1 22.91 457 THR A C 1
ATOM 3442 O O . THR A 1 457 ? -51.219 18.25 -16.328 1 22.91 457 THR A O 1
ATOM 3445 N N . PRO A 1 458 ? -52.375 16.422 -16.812 1 24.8 458 PRO A N 1
ATOM 3446 C CA . PRO A 1 458 ? -52.125 16.391 -18.25 1 24.8 458 PRO A CA 1
ATOM 3447 C C . PRO A 1 458 ? -52.656 17.625 -18.969 1 24.8 458 PRO A C 1
ATOM 3449 O O . PRO A 1 458 ? -52.719 17.672 -20.203 1 24.8 458 PRO A O 1
ATOM 3452 N N . GLY A 1 459 ? -52.688 18.828 -18.234 1 20.5 459 GLY A N 1
ATOM 3453 C CA . GLY A 1 459 ? -53.5 19.781 -18.984 1 20.5 459 GLY A CA 1
ATOM 3454 C C . GLY A 1 459 ? -53.125 19.828 -20.469 1 20.5 459 GLY A C 1
ATOM 3455 O O . GLY A 1 459 ? -52.156 19.219 -20.891 1 20.5 459 GLY A O 1
ATOM 3456 N N . ASP A 1 460 ? -53.594 21.031 -21.109 1 20.55 460 ASP A N 1
ATOM 3457 C CA . ASP A 1 460 ? -54.062 21.5 -22.391 1 20.55 460 ASP A CA 1
ATOM 3458 C C . ASP A 1 460 ? -52.938 21.609 -23.406 1 20.55 460 ASP A C 1
ATOM 3460 O O . ASP A 1 460 ? -51.969 22.344 -23.203 1 20.55 460 ASP A O 1
ATOM 3464 N N . VAL A 1 461 ? -52.594 20.5 -24.047 1 21.41 461 VAL A N 1
ATOM 3465 C CA . VAL A 1 461 ? -51.656 20.438 -25.156 1 21.41 461 VAL A CA 1
ATOM 3466 C C . VAL A 1 461 ? -52 21.484 -26.203 1 21.41 461 VAL A C 1
ATOM 3468 O O . VAL A 1 461 ? -52.969 21.312 -26.953 1 21.41 461 VAL A O 1
ATOM 3471 N N . LEU A 1 462 ? -52.438 22.781 -25.766 1 18.55 462 LEU A N 1
ATOM 3472 C CA . LEU A 1 462 ? -52.875 23.578 -26.906 1 18.55 462 LEU A CA 1
ATOM 3473 C C . LEU A 1 462 ? -51.812 23.594 -28 1 18.55 462 LEU A C 1
ATOM 3475 O O . LEU A 1 462 ? -50.625 23.766 -27.703 1 18.55 462 LEU A O 1
ATOM 3479 N N . HIS A 1 463 ? -52.188 22.906 -29.141 1 19.61 463 HIS A N 1
ATOM 3480 C CA . HIS A 1 463 ? -51.562 22.656 -30.422 1 19.61 463 HIS A CA 1
ATOM 3481 C C . HIS A 1 463 ? -51.031 23.953 -31.047 1 19.61 463 HIS A C 1
ATOM 3483 O O . HIS A 1 463 ? -50.562 23.953 -32.188 1 19.61 463 HIS A O 1
ATOM 3489 N N . LYS A 1 464 ? -50.562 24.922 -30.234 1 18.66 464 LYS A N 1
ATOM 3490 C CA . LYS A 1 464 ? -50.438 26.109 -31.094 1 18.66 464 LYS A CA 1
ATOM 3491 C C . LYS A 1 464 ? -49.625 25.797 -32.344 1 18.66 464 LYS A C 1
ATOM 3493 O O . LYS A 1 464 ? -48.562 25.203 -32.281 1 18.66 464 LYS A O 1
ATOM 3498 N N . HIS A 1 465 ? -50.344 25.75 -33.562 1 17.97 465 HIS A N 1
ATOM 3499 C CA . HIS A 1 465 ? -50.094 25.453 -34.969 1 17.97 465 HIS A CA 1
ATOM 3500 C C . HIS A 1 465 ? -49 26.328 -35.531 1 17.97 465 HIS A C 1
ATOM 3502 O O . HIS A 1 465 ? -48.531 26.094 -36.656 1 17.97 465 HIS A O 1
ATOM 3508 N N . GLY A 1 466 ? -48.5 27.391 -34.875 1 17.42 466 GLY A N 1
ATOM 3509 C CA . GLY A 1 466 ? -48.281 28.406 -35.875 1 17.42 466 GLY A CA 1
ATOM 3510 C C . GLY A 1 466 ? -47.438 27.938 -37.031 1 17.42 466 GLY A C 1
ATOM 3511 O O . GLY A 1 466 ? -46.625 27.016 -36.875 1 17.42 466 GLY A O 1
ATOM 3512 N N . SER A 1 467 ? -47.844 28.406 -38.25 1 17.31 467 SER A N 1
ATOM 3513 C CA . SER A 1 467 ? -47.656 28.344 -39.688 1 17.31 467 SER A CA 1
ATOM 3514 C C . SER A 1 467 ? -46.219 28.656 -40.062 1 17.31 467 SER A C 1
ATOM 3516 O O . SER A 1 467 ? -45.625 29.609 -39.531 1 17.31 467 SER A O 1
ATOM 3518 N N . GLY A 1 468 ? -45.406 27.688 -40.375 1 17.78 468 GLY A N 1
ATOM 3519 C CA . GLY A 1 468 ? -44.031 27.625 -40.812 1 17.78 468 GLY A CA 1
ATOM 3520 C C . GLY A 1 468 ? -43.75 28.469 -42.062 1 17.78 468 GLY A C 1
ATOM 3521 O O . GLY A 1 468 ? -42.656 28.391 -42.625 1 17.78 468 GLY A O 1
ATOM 3522 N N . ARG A 1 469 ? -44.75 29.328 -42.594 1 15.69 469 ARG A N 1
ATOM 3523 C CA . ARG A 1 469 ? -44.625 29.203 -44.031 1 15.69 469 ARG A CA 1
ATOM 3524 C C . ARG A 1 469 ? -43.188 29.562 -44.469 1 15.69 469 ARG A C 1
ATOM 3526 O O . ARG A 1 469 ? -42.594 28.859 -45.312 1 15.69 469 ARG A O 1
ATOM 3533 N N . HIS A 1 470 ? -42.75 30.828 -44.25 1 16.11 470 HIS A N 1
ATOM 3534 C CA . HIS A 1 470 ? -42.469 31.5 -45.531 1 16.11 470 HIS A CA 1
ATOM 3535 C C . HIS A 1 470 ? -41.156 31 -46.156 1 16.11 470 HIS A C 1
ATOM 3537 O O . HIS A 1 470 ? -40.281 30.531 -45.438 1 16.11 470 HIS A O 1
ATOM 3543 N N . ALA A 1 471 ? -41.031 31 -47.562 1 16.52 471 ALA A N 1
ATOM 3544 C CA . ALA A 1 471 ? -40.406 30.453 -48.75 1 16.52 471 ALA A CA 1
ATOM 3545 C C . ALA A 1 471 ? -39 31.016 -48.906 1 16.52 471 ALA A C 1
ATOM 3547 O O . ALA A 1 471 ? -38.094 30.344 -49.438 1 16.52 471 ALA A O 1
ATOM 3548 N N . GLY A 1 472 ? -38.719 32.406 -48.531 1 15.38 472 GLY A N 1
ATOM 3549 C CA . GLY A 1 472 ? -38.219 33.094 -49.719 1 15.38 472 GLY A CA 1
ATOM 3550 C C . GLY A 1 472 ? -36.875 32.594 -50.188 1 15.38 472 GLY A C 1
ATOM 3551 O O . GLY A 1 472 ? -36.156 31.906 -49.438 1 15.38 472 GLY A O 1
ATOM 3552 N N . HIS A 1 473 ? -36.344 33.188 -51.312 1 16.25 473 HIS A N 1
ATOM 3553 C CA . HIS A 1 473 ? -35.688 33.031 -52.625 1 16.25 473 HIS A CA 1
ATOM 3554 C C . HIS A 1 473 ? -34.188 32.906 -52.469 1 16.25 473 HIS A C 1
ATOM 3556 O O . HIS A 1 473 ? -33.594 31.859 -52.812 1 16.25 473 HIS A O 1
ATOM 3562 N N . HIS A 1 474 ? -33.469 33.969 -53.031 1 15.59 474 HIS A N 1
ATOM 3563 C CA . HIS A 1 474 ? -32.781 33.906 -54.312 1 15.59 474 HIS A CA 1
ATOM 3564 C C . HIS A 1 474 ? -31.281 33.625 -54.094 1 15.59 474 HIS A C 1
ATOM 3566 O O . HIS A 1 474 ? -30.75 32.688 -54.688 1 15.59 474 HIS A O 1
ATOM 3572 N N . GLN A 1 475 ? -30.438 34.812 -54.062 1 15.91 475 GLN A N 1
ATOM 3573 C CA . GLN A 1 475 ? -29.547 35.188 -55.125 1 15.91 475 GLN A CA 1
ATOM 3574 C C . GLN A 1 475 ? -28.125 34.688 -54.906 1 15.91 475 GLN A C 1
ATOM 3576 O O . GLN A 1 475 ? -27.734 34.406 -53.781 1 15.91 475 GLN A O 1
ATOM 3581 N N . HIS A 1 476 ? -27.359 34.531 -56.031 1 16.45 476 HIS A N 1
ATOM 3582 C CA . HIS A 1 476 ? -26.25 33.875 -56.688 1 16.45 476 HIS A CA 1
ATOM 3583 C C . HIS A 1 476 ? -24.906 34.312 -56.125 1 16.45 476 HIS A C 1
ATOM 3585 O O . HIS A 1 476 ? -23.938 33.562 -56.188 1 16.45 476 HIS A O 1
ATOM 3591 N N . ASP A 1 477 ? -24.703 35.594 -55.625 1 15.77 477 ASP A N 1
ATOM 3592 C CA . ASP A 1 477 ? -23.672 36.281 -56.406 1 15.77 477 ASP A CA 1
ATOM 3593 C C . ASP A 1 477 ? -22.281 35.688 -56.125 1 15.77 477 ASP A C 1
ATOM 3595 O O . ASP A 1 477 ? -22.031 35.188 -55.062 1 15.77 477 ASP A O 1
ATOM 3599 N N . ASP A 1 478 ? -21.438 35.719 -57.219 1 16.67 478 ASP A N 1
ATOM 3600 C CA . ASP A 1 478 ? -20.25 35.25 -57.906 1 16.67 478 ASP A CA 1
ATOM 3601 C C . ASP A 1 478 ? -18.969 35.719 -57.188 1 16.67 478 ASP A C 1
ATOM 3603 O O . ASP A 1 478 ? -17.875 35.562 -57.719 1 16.67 478 ASP A O 1
ATOM 3607 N N . VAL A 1 479 ? -18.906 35.781 -55.969 1 15.38 479 VAL A N 1
ATOM 3608 C CA . VAL A 1 479 ? -17.766 36.625 -55.688 1 15.38 479 VAL A CA 1
ATOM 3609 C C . VAL A 1 479 ? -16.5 36.031 -56.281 1 15.38 479 VAL A C 1
ATOM 3611 O O . VAL A 1 479 ? -16.109 34.906 -55.938 1 15.38 479 VAL A O 1
ATOM 3614 N N . ALA A 1 480 ? -16.062 36.531 -57.438 1 14.66 480 ALA A N 1
ATOM 3615 C CA . ALA A 1 480 ? -14.945 36.25 -58.344 1 14.66 480 ALA A CA 1
ATOM 3616 C C . ALA A 1 480 ? -13.617 36.281 -57.594 1 14.66 480 ALA A C 1
ATOM 3618 O O . ALA A 1 480 ? -12.758 35.438 -57.812 1 14.66 480 ALA A O 1
ATOM 3619 N N . ALA A 1 481 ? -13.141 37.531 -57.094 1 14.07 481 ALA A N 1
ATOM 3620 C CA . ALA A 1 481 ? -11.969 38.156 -57.688 1 14.07 481 ALA A CA 1
ATOM 3621 C C . ALA A 1 481 ? -10.688 37.438 -57.25 1 14.07 481 ALA A C 1
ATOM 3623 O O . ALA A 1 481 ? -10.617 36.906 -56.156 1 14.07 481 ALA A O 1
ATOM 3624 N N . ALA A 1 482 ? -9.469 37.75 -58.062 1 15.11 482 ALA A N 1
ATOM 3625 C CA . ALA A 1 482 ? -8.195 37.344 -58.656 1 15.11 482 ALA A CA 1
ATOM 3626 C C . ALA A 1 482 ? -7.066 37.375 -57.625 1 15.11 482 ALA A C 1
ATOM 3628 O O . ALA A 1 482 ? -6.363 36.375 -57.438 1 15.11 482 ALA A O 1
ATOM 3629 N N . ARG A 1 483 ? -5.902 38.375 -57.906 1 14.88 483 ARG A N 1
ATOM 3630 C CA . ARG A 1 483 ? -4.594 38.188 -58.5 1 14.88 483 ARG A CA 1
ATOM 3631 C C . ARG A 1 483 ? -3.488 38.188 -57.469 1 14.88 483 ARG A C 1
ATOM 3633 O O . ARG A 1 483 ? -2.652 37.281 -57.438 1 14.88 483 ARG A O 1
ATOM 3640 N N . PRO A 1 484 ? -2.771 39.5 -57.094 1 15.18 484 PRO A N 1
ATOM 3641 C CA . PRO A 1 484 ? -1.451 39.812 -57.656 1 15.18 484 PRO A CA 1
ATOM 3642 C C . PRO A 1 484 ? -0.312 39.25 -56.781 1 15.18 484 PRO A C 1
ATOM 3644 O O . PRO A 1 484 ? -0.549 38.781 -55.688 1 15.18 484 PRO A O 1
ATOM 3647 N N . CYS A 1 485 ? 0.765 40.281 -56.469 1 15.09 485 CYS A N 1
ATOM 3648 C CA . CYS A 1 485 ? 2.133 40.531 -56.906 1 15.09 485 CYS A CA 1
ATOM 3649 C C . CYS A 1 485 ? 3.131 40.156 -55.812 1 15.09 485 CYS A C 1
ATOM 3651 O O . CYS A 1 485 ? 4.141 39.5 -56.094 1 15.09 485 CYS A O 1
ATOM 3653 N N . CYS A 1 486 ? 3.346 41.031 -54.688 1 15.23 486 CYS A N 1
ATOM 3654 C CA . CYS A 1 486 ? 4.605 41.75 -54.656 1 15.23 486 CYS A CA 1
ATOM 3655 C C . CYS A 1 486 ? 5.727 40.906 -54.094 1 15.23 486 CYS A C 1
ATOM 3657 O O . CYS A 1 486 ? 5.469 39.906 -53.438 1 15.23 486 CYS A O 1
ATOM 3659 N N . GLU A 1 487 ? 6.793 41.688 -53.406 1 15.3 487 GLU A N 1
ATOM 3660 C CA . GLU A 1 487 ? 8.195 42.094 -53.594 1 15.3 487 GLU A CA 1
ATOM 3661 C C . GLU A 1 487 ? 9.102 41.281 -52.688 1 15.3 487 GLU A C 1
ATOM 3663 O O . GLU A 1 487 ? 10.078 40.656 -53.125 1 15.3 487 GLU A O 1
ATOM 3668 N N . ASP A 1 488 ? 9.641 41.938 -51.531 1 15.06 488 ASP A N 1
ATOM 3669 C CA . ASP A 1 488 ? 11.016 42.438 -51.469 1 15.06 488 ASP A CA 1
ATOM 3670 C C . ASP A 1 488 ? 11.945 41.375 -50.844 1 15.06 488 ASP A C 1
ATOM 3672 O O . ASP A 1 488 ? 11.477 40.406 -50.25 1 15.06 488 ASP A O 1
ATOM 3676 N N . GLU A 1 489 ? 12.867 41.969 -49.875 1 15.22 489 GLU A N 1
ATOM 3677 C CA . GLU A 1 489 ? 14.305 42.219 -49.906 1 15.22 489 GLU A CA 1
ATOM 3678 C C . GLU A 1 489 ? 15.07 41.125 -49.125 1 15.22 489 GLU A C 1
ATOM 3680 O O . GLU A 1 489 ? 16.031 40.562 -49.656 1 15.22 489 GLU A O 1
ATOM 3685 N N . GLU A 1 490 ? 15.414 41.438 -47.781 1 15.87 490 GLU A N 1
ATOM 3686 C CA . GLU A 1 490 ? 16.797 41.719 -47.406 1 15.87 490 GLU A CA 1
ATOM 3687 C C . GLU A 1 490 ? 17.516 40.438 -47 1 15.87 490 GLU A C 1
ATOM 3689 O O . GLU A 1 490 ? 16.938 39.562 -46.344 1 15.87 490 GLU A O 1
ATOM 3694 N N . ALA A 1 491 ? 18.781 40.281 -47.5 1 15.8 491 ALA A N 1
ATOM 3695 C CA . ALA A 1 491 ? 19.906 39.406 -47.688 1 15.8 491 ALA A CA 1
ATOM 3696 C C . ALA A 1 491 ? 20.469 38.875 -46.375 1 15.8 491 ALA A C 1
ATOM 3698 O O . ALA A 1 491 ? 20.625 37.688 -46.156 1 15.8 491 ALA A O 1
ATOM 3699 N N . ALA A 1 492 ? 21.609 39.625 -45.812 1 15.41 492 ALA A N 1
ATOM 3700 C CA . ALA A 1 492 ? 23.016 39.25 -45.812 1 15.41 492 ALA A CA 1
ATOM 3701 C C . ALA A 1 492 ? 23.406 38.625 -44.469 1 15.41 492 ALA A C 1
ATOM 3703 O O . ALA A 1 492 ? 24.391 37.906 -44.406 1 15.41 492 ALA A O 1
ATOM 3704 N N . ILE A 1 493 ? 22.969 39 -43.281 1 16.44 493 ILE A N 1
ATOM 3705 C CA . ILE A 1 493 ? 24.062 39.375 -42.406 1 16.44 493 ILE A CA 1
ATOM 3706 C C . ILE A 1 493 ? 24.922 38.188 -42.062 1 16.44 493 ILE A C 1
ATOM 3708 O O . ILE A 1 493 ? 24.438 37.031 -42.031 1 16.44 493 ILE A O 1
ATOM 3712 N N . GLY A 1 494 ? 26.141 38.438 -41.25 1 16.23 494 GLY A N 1
ATOM 3713 C CA . GLY A 1 494 ? 27.562 38.281 -41.031 1 16.23 494 GLY A CA 1
ATOM 3714 C C . GLY A 1 494 ? 27.906 37 -40.312 1 16.23 494 GLY A C 1
ATOM 3715 O O . GLY A 1 494 ? 27.031 36.375 -39.656 1 16.23 494 GLY A O 1
ATOM 3716 N N . ARG A 1 495 ? 29.234 36.625 -40.25 1 17.2 495 ARG A N 1
ATOM 3717 C CA . ARG A 1 495 ? 30.297 35.625 -40.188 1 17.2 495 ARG A CA 1
ATOM 3718 C C . ARG A 1 495 ? 30.609 35.219 -38.75 1 17.2 495 ARG A C 1
ATOM 3720 O O . ARG A 1 495 ? 31.453 34.344 -38.531 1 17.2 495 ARG A O 1
ATOM 3727 N N . ASN A 1 496 ? 30.188 35.938 -37.719 1 16.5 496 ASN A N 1
ATOM 3728 C CA . ASN A 1 496 ? 31.234 36.062 -36.719 1 16.5 496 ASN A CA 1
ATOM 3729 C C . ASN A 1 496 ? 31.734 34.688 -36.281 1 16.5 496 ASN A C 1
ATOM 3731 O O . ASN A 1 496 ? 31.031 33.688 -36.375 1 16.5 496 ASN A O 1
ATOM 3735 N N . ALA A 1 497 ? 32.875 34.719 -35.312 1 18 497 ALA A N 1
ATOM 3736 C CA . ALA A 1 497 ? 34.188 34.281 -34.844 1 18 497 ALA A CA 1
ATOM 3737 C C . ALA A 1 497 ? 34.094 33 -34.031 1 18 497 ALA A C 1
ATOM 3739 O O . ALA A 1 497 ? 33.156 32.844 -33.219 1 18 497 ALA A O 1
ATOM 3740 N N . ILE A 1 498 ? 34.875 31.984 -34.375 1 18.86 498 ILE A N 1
ATOM 3741 C CA . ILE A 1 498 ? 35.344 30.641 -34.125 1 18.86 498 ILE A CA 1
ATOM 3742 C C . ILE A 1 498 ? 35.969 30.594 -32.719 1 18.86 498 ILE A C 1
ATOM 3744 O O . ILE A 1 498 ? 36.312 29.516 -32.219 1 18.86 498 ILE A O 1
ATOM 3748 N N . SER A 1 499 ? 36.406 31.812 -32.156 1 16.67 499 SER A N 1
ATOM 3749 C CA . SER A 1 499 ? 37.75 31.766 -31.562 1 16.67 499 SER A CA 1
ATOM 3750 C C . SER A 1 499 ? 37.844 30.656 -30.531 1 16.67 499 SER A C 1
ATOM 3752 O O . SER A 1 499 ? 38.688 29.766 -30.656 1 16.67 499 SER A O 1
ATOM 3754 N N . GLY A 1 500 ? 38.312 31.078 -29.297 1 16.41 500 GLY A N 1
ATOM 3755 C CA . GLY A 1 500 ? 39.5 31.062 -28.469 1 16.41 500 GLY A CA 1
ATOM 3756 C C . GLY A 1 500 ? 39.5 29.938 -27.438 1 16.41 500 GLY A C 1
ATOM 3757 O O . GLY A 1 500 ? 40.562 29.406 -27.094 1 16.41 500 GLY A O 1
ATOM 3758 N N . PHE A 1 501 ? 38.75 30.031 -26.438 1 18.53 501 PHE A N 1
ATOM 3759 C CA . PHE A 1 501 ? 39.562 29.938 -25.25 1 18.53 501 PHE A CA 1
ATOM 3760 C C . PHE A 1 501 ? 40.25 28.578 -25.156 1 18.53 501 PHE A C 1
ATOM 3762 O O . PHE A 1 501 ? 39.75 27.594 -25.672 1 18.53 501 PHE A O 1
ATOM 3769 N N . LEU A 1 502 ? 41.375 28.531 -24.391 1 17.73 502 LEU A N 1
ATOM 3770 C CA . LEU A 1 502 ? 42.75 28.062 -24.172 1 17.73 502 LEU A CA 1
ATOM 3771 C C . LEU A 1 502 ? 42.781 26.531 -24.031 1 17.73 502 LEU A C 1
ATOM 3773 O O . LEU A 1 502 ? 41.75 25.906 -23.844 1 17.73 502 LEU A O 1
ATOM 3777 N N . VAL A 1 503 ? 43.781 26.094 -23.062 1 17.73 503 VAL A N 1
ATOM 3778 C CA . VAL A 1 503 ? 44.719 24.953 -22.984 1 17.73 503 VAL A CA 1
ATOM 3779 C C . VAL A 1 503 ? 43.938 23.688 -22.672 1 17.73 503 VAL A C 1
ATOM 3781 O O . VAL A 1 503 ? 43 23.688 -21.844 1 17.73 503 VAL A O 1
ATOM 3784 N N . MET B 1 1 ? -94.688 -34.406 28.781 1 23.89 1 MET B N 1
ATOM 3785 C CA . MET B 1 1 ? -93.625 -35.25 28.156 1 23.89 1 MET B CA 1
ATOM 3786 C C . MET B 1 1 ? -92.625 -34.375 27.438 1 23.89 1 MET B C 1
ATOM 3788 O O . MET B 1 1 ? -92.938 -33.656 26.484 1 23.89 1 MET B O 1
ATOM 3792 N N . ASP B 1 2 ? -91.75 -33.781 28.219 1 24.56 2 ASP B N 1
ATOM 3793 C CA . ASP B 1 2 ? -90.75 -32.656 28.344 1 24.56 2 ASP B CA 1
ATOM 3794 C C . ASP B 1 2 ? -89.562 -32.844 27.422 1 24.56 2 ASP B C 1
ATOM 3796 O O . ASP B 1 2 ? -88.75 -33.75 27.625 1 24.56 2 ASP B O 1
ATOM 3800 N N . GLU B 1 3 ? -89.812 -32.844 26.109 1 24.61 3 GLU B N 1
ATOM 3801 C CA . GLU B 1 3 ? -88.938 -33.125 24.953 1 24.61 3 GLU B CA 1
ATOM 3802 C C . GLU B 1 3 ? -87.75 -32.188 24.938 1 24.61 3 GLU B C 1
ATOM 3804 O O . GLU B 1 3 ? -87.875 -31.016 24.562 1 24.61 3 GLU B O 1
ATOM 3809 N N . SER B 1 4 ? -86.938 -32.188 26 1 25.17 4 SER B N 1
ATOM 3810 C CA . SER B 1 4 ? -85.75 -31.375 26.266 1 25.17 4 SER B CA 1
ATOM 3811 C C . SER B 1 4 ? -84.75 -31.531 25.156 1 25.17 4 SER B C 1
ATOM 3813 O O . SER B 1 4 ? -84.188 -32.625 24.938 1 25.17 4 SER B O 1
ATOM 3815 N N . ARG B 1 5 ? -85 -30.891 24 1 25.36 5 ARG B N 1
ATOM 3816 C CA . ARG B 1 5 ? -84.188 -30.891 22.766 1 25.36 5 ARG B CA 1
ATOM 3817 C C . ARG B 1 5 ? -82.75 -30.484 23.031 1 25.36 5 ARG B C 1
ATOM 3819 O O . ARG B 1 5 ? -82.5 -29.312 23.281 1 25.36 5 ARG B O 1
ATOM 3826 N N . THR B 1 6 ? -82.062 -31.219 23.859 1 25.55 6 THR B N 1
ATOM 3827 C CA . THR B 1 6 ? -80.688 -30.906 24.219 1 25.55 6 THR B CA 1
ATOM 3828 C C . THR B 1 6 ? -79.812 -30.797 22.969 1 25.55 6 THR B C 1
ATOM 3830 O O . THR B 1 6 ? -79.75 -31.734 22.156 1 25.55 6 THR B O 1
ATOM 3833 N N . SER B 1 7 ? -80 -29.656 22.203 1 25.36 7 SER B N 1
ATOM 3834 C CA . SER B 1 7 ? -79.25 -29.359 21 1 25.36 7 SER B CA 1
ATOM 3835 C C . SER B 1 7 ? -77.75 -29.562 21.25 1 25.36 7 SER B C 1
ATOM 3837 O O . SER B 1 7 ? -77.125 -28.891 22.094 1 25.36 7 SER B O 1
ATOM 3839 N N . LYS B 1 8 ? -77.375 -30.844 21.391 1 25.69 8 LYS B N 1
ATOM 3840 C CA . LYS B 1 8 ? -76 -31.281 21.562 1 25.69 8 LYS B CA 1
ATOM 3841 C C . LYS B 1 8 ? -75.062 -30.672 20.5 1 25.69 8 LYS B C 1
ATOM 3843 O O . LYS B 1 8 ? -75.312 -30.859 19.297 1 25.69 8 LYS B O 1
ATOM 3848 N N . SER B 1 9 ? -74.875 -29.344 20.656 1 25.44 9 SER B N 1
ATOM 3849 C CA . SER B 1 9 ? -73.875 -28.656 19.812 1 25.44 9 SER B CA 1
ATOM 3850 C C . SER B 1 9 ? -72.625 -29.5 19.641 1 25.44 9 SER B C 1
ATOM 3852 O O . SER B 1 9 ? -72 -29.938 20.609 1 25.44 9 SER B O 1
ATOM 3854 N N . GLY B 1 10 ? -72.75 -30.547 18.797 1 22.41 10 GLY B N 1
ATOM 3855 C CA . GLY B 1 10 ? -71.688 -31.438 18.391 1 22.41 10 GLY B CA 1
ATOM 3856 C C . GLY B 1 10 ? -70.375 -30.719 18.078 1 22.41 10 GLY B C 1
ATOM 3857 O O . GLY B 1 10 ? -70.312 -29.938 17.125 1 22.41 10 GLY B O 1
ATOM 3858 N N . CYS B 1 11 ? -69.812 -30.047 19.125 1 25.44 11 CYS B N 1
ATOM 3859 C CA . CYS B 1 11 ? -68.438 -29.547 18.953 1 25.44 11 CYS B CA 1
ATOM 3860 C C . CYS B 1 11 ? -67.562 -30.562 18.25 1 25.44 11 CYS B C 1
ATOM 3862 O O . CYS B 1 11 ? -67.312 -31.672 18.766 1 25.44 11 CYS B O 1
ATOM 3864 N N . SER B 1 12 ? -67.875 -30.812 16.953 1 24.92 12 SER B N 1
ATOM 3865 C CA . SER B 1 12 ? -67 -31.672 16.172 1 24.92 12 SER B CA 1
ATOM 3866 C C . SER B 1 12 ? -65.5 -31.391 16.547 1 24.92 12 SER B C 1
ATOM 3868 O O . SER B 1 12 ? -65.062 -30.25 16.5 1 24.92 12 SER B O 1
ATOM 3870 N N . SER B 1 13 ? -65.062 -32.062 17.562 1 26.84 13 SER B N 1
ATOM 3871 C CA . SER B 1 13 ? -63.625 -32.156 17.906 1 26.84 13 SER B CA 1
ATOM 3872 C C . SER B 1 13 ? -62.781 -32.344 16.656 1 26.84 13 SER B C 1
ATOM 3874 O O . SER B 1 13 ? -62.844 -33.375 15.977 1 26.84 13 SER B O 1
ATOM 3876 N N . TYR B 1 14 ? -62.688 -31.312 15.734 1 26.48 14 TYR B N 1
ATOM 3877 C CA . TYR B 1 14 ? -61.656 -31.406 14.727 1 26.48 14 TYR B CA 1
ATOM 3878 C C . TYR B 1 14 ? -60.375 -32 15.32 1 26.48 14 TYR B C 1
ATOM 3880 O O . TYR B 1 14 ? -59.844 -31.5 16.312 1 26.48 14 TYR B O 1
ATOM 3888 N N . ASP B 1 15 ? -60.25 -33.312 15.297 1 25.94 15 ASP B N 1
ATOM 3889 C CA . ASP B 1 15 ? -59.062 -34.094 15.57 1 25.94 15 ASP B CA 1
ATOM 3890 C C . ASP B 1 15 ? -57.812 -33.344 15.086 1 25.94 15 ASP B C 1
ATOM 3892 O O . ASP B 1 15 ? -57.781 -32.844 13.969 1 25.94 15 ASP B O 1
ATOM 3896 N N . ALA B 1 16 ? -57.062 -32.75 16.047 1 28 16 ALA B N 1
ATOM 3897 C CA . ALA B 1 16 ? -55.656 -32.344 15.891 1 28 16 ALA B CA 1
ATOM 3898 C C . ALA B 1 16 ? -54.906 -33.344 15.023 1 28 16 ALA B C 1
ATOM 3900 O O . ALA B 1 16 ? -54.594 -34.469 15.469 1 28 16 ALA B O 1
ATOM 3901 N N . MET B 1 17 ? -55.312 -33.594 13.727 1 26.83 17 MET B N 1
ATOM 3902 C CA . MET B 1 17 ? -54.344 -34.281 12.875 1 26.83 17 MET B CA 1
ATOM 3903 C C . MET B 1 17 ? -52.906 -33.875 13.234 1 26.83 17 MET B C 1
ATOM 3905 O O . MET B 1 17 ? -52.594 -32.688 13.289 1 26.83 17 MET B O 1
ATOM 3909 N N . ASP B 1 18 ? -52.25 -34.688 14.055 1 27.56 18 ASP B N 1
ATOM 3910 C CA . ASP B 1 18 ? -50.812 -34.719 14.328 1 27.56 18 ASP B CA 1
ATOM 3911 C C . ASP B 1 18 ? -50.031 -34.406 13.078 1 27.56 18 ASP B C 1
ATOM 3913 O O . ASP B 1 18 ? -50.031 -35.188 12.117 1 27.56 18 ASP B O 1
ATOM 3917 N N . LEU B 1 19 ? -50.125 -33.219 12.492 1 27.61 19 LEU B N 1
ATOM 3918 C CA . LEU B 1 19 ? -49.031 -32.875 11.586 1 27.61 19 LEU B CA 1
ATOM 3919 C C . LEU B 1 19 ? -47.688 -33.375 12.125 1 27.61 19 LEU B C 1
ATOM 3921 O O . LEU B 1 19 ? -47.125 -32.75 13.031 1 27.61 19 LEU B O 1
ATOM 3925 N N . CYS B 1 20 ? -47.562 -34.656 12.547 1 28.34 20 CYS B N 1
ATOM 3926 C CA . CYS B 1 20 ? -46.281 -35.281 12.742 1 28.34 20 CYS B CA 1
ATOM 3927 C C . CYS B 1 20 ? -45.25 -34.719 11.781 1 28.34 20 CYS B C 1
ATOM 3929 O O . CYS B 1 20 ? -45.5 -34.625 10.578 1 28.34 20 CYS B O 1
ATOM 3931 N N . SER B 1 21 ? -44.406 -33.875 12.352 1 31.89 21 SER B N 1
ATOM 3932 C CA . SER B 1 21 ? -43.125 -33.375 11.82 1 31.89 21 SER B CA 1
ATOM 3933 C C . SER B 1 21 ? -42.438 -34.438 10.992 1 31.89 21 SER B C 1
ATOM 3935 O O . SER B 1 21 ? -41.938 -35.438 11.539 1 31.89 21 SER B O 1
ATOM 3937 N N . THR B 1 22 ? -43.031 -35 10.016 1 32.62 22 THR B N 1
ATOM 3938 C CA . THR B 1 22 ? -42.219 -35.812 9.148 1 32.62 22 THR B CA 1
ATOM 3939 C C . THR B 1 22 ? -40.812 -35.188 8.984 1 32.62 22 THR B C 1
ATOM 3941 O O . THR B 1 22 ? -40.688 -34.125 8.352 1 32.62 22 THR B O 1
ATOM 3944 N N . ALA B 1 23 ? -40.031 -35.219 10.07 1 34.5 23 ALA B N 1
ATOM 3945 C CA . ALA B 1 23 ? -38.594 -35.031 9.875 1 34.5 23 ALA B CA 1
ATOM 3946 C C . ALA B 1 23 ? -38.156 -35.656 8.547 1 34.5 23 ALA B C 1
ATOM 3948 O O . ALA B 1 23 ? -38.438 -36.812 8.258 1 34.5 23 ALA B O 1
ATOM 3949 N N . ALA B 1 24 ? -38.156 -34.938 7.551 1 36.78 24 ALA B N 1
ATOM 3950 C CA . ALA B 1 24 ? -37.5 -35.438 6.352 1 36.78 24 ALA B CA 1
ATOM 3951 C C . ALA B 1 24 ? -36.375 -36.406 6.711 1 36.78 24 ALA B C 1
ATOM 3953 O O . ALA B 1 24 ? -35.656 -36.188 7.676 1 36.78 24 ALA B O 1
ATOM 3954 N N . PRO B 1 25 ? -36.562 -37.688 6.523 1 32.72 25 PRO B N 1
ATOM 3955 C CA . PRO B 1 25 ? -35.469 -38.594 6.902 1 32.72 25 PRO B CA 1
ATOM 3956 C C . PRO B 1 25 ? -34.094 -37.969 6.77 1 32.72 25 PRO B C 1
ATOM 3958 O O . PRO B 1 25 ? -33.906 -37.062 5.945 1 32.72 25 PRO B O 1
ATOM 3961 N N . LYS B 1 26 ? -33.5 -37.781 7.816 1 43.72 26 LYS B N 1
ATOM 3962 C CA . LYS B 1 26 ? -32.062 -37.531 7.73 1 43.72 26 LYS B CA 1
ATOM 3963 C C . LYS B 1 26 ? -31.438 -38.281 6.562 1 43.72 26 LYS B C 1
ATOM 3965 O O . LYS B 1 26 ? -31.484 -39.531 6.523 1 43.72 26 LYS B O 1
ATOM 3970 N N . ARG B 1 27 ? -31.625 -37.938 5.34 1 41.69 27 ARG B N 1
ATOM 3971 C CA . ARG B 1 27 ? -31 -38.594 4.203 1 41.69 27 ARG B CA 1
ATOM 3972 C C . ARG B 1 27 ? -29.703 -39.281 4.613 1 41.69 27 ARG B C 1
ATOM 3974 O O . ARG B 1 27 ? -28.844 -38.625 5.246 1 41.69 27 ARG B O 1
ATOM 3981 N N . LYS B 1 28 ? -29.547 -40.406 4.723 1 44.38 28 LYS B N 1
ATOM 3982 C CA . LYS B 1 28 ? -28.391 -41.281 4.902 1 44.38 28 LYS B CA 1
ATOM 3983 C C . LYS B 1 28 ? -27.203 -40.781 4.078 1 44.38 28 LYS B C 1
ATOM 3985 O O . LYS B 1 28 ? -27.312 -40.625 2.861 1 44.38 28 LYS B O 1
ATOM 3990 N N . ARG B 1 29 ? -26.25 -40.031 4.641 1 49.44 29 ARG B N 1
ATOM 3991 C CA . ARG B 1 29 ? -24.984 -39.688 4 1 49.44 29 ARG B CA 1
ATOM 3992 C C . ARG B 1 29 ? -24.391 -40.875 3.281 1 49.44 29 ARG B C 1
ATOM 3994 O O . ARG B 1 29 ? -23.922 -41.812 3.922 1 49.44 29 ARG B O 1
ATOM 4001 N N . SER B 1 30 ? -25 -41.406 2.32 1 52.47 30 SER B N 1
ATOM 4002 C CA . SER B 1 30 ? -24.391 -42.469 1.538 1 52.47 30 SER B CA 1
ATOM 4003 C C . SER B 1 30 ? -22.953 -42.156 1.199 1 52.47 30 SER B C 1
ATOM 4005 O O . SER B 1 30 ? -22.625 -41.031 0.851 1 52.47 30 SER B O 1
ATOM 4007 N N . TRP B 1 31 ? -21.969 -42.844 1.728 1 61.94 31 TRP B N 1
ATOM 4008 C CA . TRP B 1 31 ? -20.531 -42.781 1.499 1 61.94 31 TRP B CA 1
ATOM 4009 C C . TRP B 1 31 ? -20.203 -43.125 0.049 1 61.94 31 TRP B C 1
ATOM 4011 O O . TRP B 1 31 ? -19.031 -43.344 -0.289 1 61.94 31 TRP B O 1
ATOM 4021 N N . ALA B 1 32 ? -21.156 -43.156 -0.784 1 67.06 32 ALA B N 1
ATOM 4022 C CA . ALA B 1 32 ? -20.875 -43.5 -2.178 1 67.06 32 ALA B CA 1
ATOM 4023 C C . ALA B 1 32 ? -20.359 -42.281 -2.936 1 67.06 32 ALA B C 1
ATOM 4025 O O . ALA B 1 32 ? -20.75 -41.125 -2.65 1 67.06 32 ALA B O 1
ATOM 4026 N N . LEU B 1 33 ? -19.359 -42.469 -3.787 1 70.38 33 LEU B N 1
ATOM 4027 C CA . LEU B 1 33 ? -18.734 -41.469 -4.629 1 70.38 33 LEU B CA 1
ATOM 4028 C C . LEU B 1 33 ? -19.797 -40.75 -5.477 1 70.38 33 LEU B C 1
ATOM 4030 O O . LEU B 1 33 ? -20.594 -41.406 -6.145 1 70.38 33 LEU B O 1
ATOM 4034 N N . LEU B 1 34 ? -19.984 -39.406 -5.336 1 75.81 34 LEU B N 1
ATOM 4035 C CA . LEU B 1 34 ? -20.844 -38.531 -6.121 1 75.81 34 LEU B CA 1
ATOM 4036 C C . LEU B 1 34 ? -22.312 -38.844 -5.84 1 75.81 34 LEU B C 1
ATOM 4038 O O . LEU B 1 34 ? -23.141 -38.844 -6.758 1 75.81 34 LEU B O 1
ATOM 4042 N N . SER B 1 35 ? -22.672 -39.281 -4.758 1 71 35 SER B N 1
ATOM 4043 C CA . SER B 1 35 ? -24.031 -39.656 -4.375 1 71 35 SER B CA 1
ATOM 4044 C C . SER B 1 35 ? -24.969 -38.469 -4.422 1 71 35 SER B C 1
ATOM 4046 O O . SER B 1 35 ? -26.188 -38.625 -4.543 1 71 35 SER B O 1
ATOM 4048 N N . GLY B 1 36 ? -24.359 -37.344 -4.402 1 68.5 36 GLY B N 1
ATOM 4049 C CA . GLY B 1 36 ? -25.188 -36.156 -4.391 1 68.5 36 GLY B CA 1
ATOM 4050 C C . GLY B 1 36 ? -25.625 -35.719 -5.777 1 68.5 36 GLY B C 1
ATOM 4051 O O . GLY B 1 36 ? -26.453 -34.812 -5.918 1 68.5 36 GLY B O 1
ATOM 4052 N N . LEU B 1 37 ? -25.109 -36.375 -6.793 1 73.31 37 LEU B N 1
ATOM 4053 C CA . LEU B 1 37 ? -25.469 -36.062 -8.172 1 73.31 37 LEU B CA 1
ATOM 4054 C C . LEU B 1 37 ? -26.406 -37.094 -8.75 1 73.31 37 LEU B C 1
ATOM 4056 O O . LEU B 1 37 ? -26.312 -38.281 -8.406 1 73.31 37 LEU B O 1
ATOM 4060 N N . PRO B 1 38 ? -27.328 -36.688 -9.5 1 70.5 38 PRO B N 1
ATOM 4061 C CA . PRO B 1 38 ? -28.219 -37.688 -10.125 1 70.5 38 PRO B CA 1
ATOM 4062 C C . PRO B 1 38 ? -27.5 -38.656 -11.039 1 70.5 38 PRO B C 1
ATOM 4064 O O . PRO B 1 38 ? -27.797 -39.844 -11.039 1 70.5 38 PRO B O 1
ATOM 4067 N N . ARG B 1 39 ? -26.547 -38.219 -11.867 1 78.12 39 ARG B N 1
ATOM 4068 C CA . ARG B 1 39 ? -25.703 -39 -12.758 1 78.12 39 ARG B CA 1
ATOM 4069 C C . ARG B 1 39 ? -24.25 -38.562 -12.68 1 78.12 39 ARG B C 1
ATOM 4071 O O . ARG B 1 39 ? -23.969 -37.375 -12.477 1 78.12 39 ARG B O 1
ATOM 4078 N N . LYS B 1 40 ? -23.406 -39.438 -12.93 1 77.94 40 LYS B N 1
ATOM 4079 C CA . LYS B 1 40 ? -21.984 -39.156 -12.852 1 77.94 40 LYS B CA 1
ATOM 4080 C C . LYS B 1 40 ? -21.547 -38.188 -13.938 1 77.94 40 LYS B C 1
ATOM 4082 O O . LYS B 1 40 ? -20.625 -37.375 -13.734 1 77.94 40 LYS B O 1
ATOM 4087 N N . ARG B 1 41 ? -22.203 -38.188 -15 1 79.69 41 ARG B N 1
ATOM 4088 C CA . ARG B 1 41 ? -21.875 -37.312 -16.125 1 79.69 41 ARG B CA 1
ATOM 4089 C C . ARG B 1 41 ? -22.156 -35.844 -15.773 1 79.69 41 ARG B C 1
ATOM 4091 O O . ARG B 1 41 ? -21.625 -34.938 -16.406 1 79.69 41 ARG B O 1
ATOM 4098 N N . GLU B 1 42 ? -22.891 -35.719 -14.742 1 82.69 42 GLU B N 1
ATOM 4099 C CA . GLU B 1 42 ? -23.234 -34.375 -14.312 1 82.69 42 GLU B CA 1
ATOM 4100 C C . GLU B 1 42 ? -22.031 -33.625 -13.719 1 82.69 42 GLU B C 1
ATOM 4102 O O . GLU B 1 42 ? -21.969 -32.406 -13.727 1 82.69 42 GLU B O 1
ATOM 4107 N N . ALA B 1 43 ? -21.172 -34.438 -13.289 1 85 43 ALA B N 1
ATOM 4108 C CA . ALA B 1 43 ? -19.938 -33.812 -12.758 1 85 43 ALA B CA 1
ATOM 4109 C C . ALA B 1 43 ? -19.156 -33.125 -13.859 1 85 43 ALA B C 1
ATOM 4111 O O . ALA B 1 43 ? -18.578 -32.062 -13.625 1 85 43 ALA B O 1
ATOM 4112 N N . VAL B 1 44 ? -19.172 -33.688 -14.977 1 86.31 44 VAL B N 1
ATOM 4113 C CA . VAL B 1 44 ? -18.484 -33.094 -16.125 1 86.31 44 VAL B CA 1
ATOM 4114 C C . VAL B 1 44 ? -19.266 -31.906 -16.641 1 86.31 44 VAL B C 1
ATOM 4116 O O . VAL B 1 44 ? -18.688 -30.859 -16.953 1 86.31 44 VAL B O 1
ATOM 4119 N N . ARG B 1 45 ? -20.516 -31.984 -16.578 1 82.5 45 ARG B N 1
ATOM 4120 C CA . ARG B 1 45 ? -21.391 -30.938 -17.094 1 82.5 45 ARG B CA 1
ATOM 4121 C C . ARG B 1 45 ? -21.344 -29.703 -16.203 1 82.5 45 ARG B C 1
ATOM 4123 O O . ARG B 1 45 ? -21.406 -28.578 -16.688 1 82.5 45 ARG B O 1
ATOM 4130 N N . GLN B 1 46 ? -21.109 -29.922 -14.969 1 82.81 46 GLN B N 1
ATOM 4131 C CA . GLN B 1 46 ? -21.188 -28.828 -14.008 1 82.81 46 GLN B CA 1
ATOM 4132 C C . GLN B 1 46 ? -19.797 -28.344 -13.617 1 82.81 46 GLN B C 1
ATOM 4134 O O . GLN B 1 46 ? -19.656 -27.531 -12.703 1 82.81 46 GLN B O 1
ATOM 4139 N N . PHE B 1 47 ? -18.875 -28.906 -14.398 1 87.94 47 PHE B N 1
ATOM 4140 C CA . PHE B 1 47 ? -17.516 -28.5 -14.094 1 87.94 47 PHE B CA 1
ATOM 4141 C C . PHE B 1 47 ? -17.266 -27.062 -14.5 1 87.94 47 PHE B C 1
ATOM 4143 O O . PHE B 1 47 ? -17.641 -26.641 -15.594 1 87.94 47 PHE B O 1
ATOM 4150 N N . THR B 1 48 ? -16.703 -26.25 -13.586 1 87.44 48 THR B N 1
ATOM 4151 C CA . THR B 1 48 ? -16.469 -24.828 -13.812 1 87.44 48 THR B CA 1
ATOM 4152 C C . THR B 1 48 ? -14.984 -24.5 -13.656 1 87.44 48 THR B C 1
ATOM 4154 O O . THR B 1 48 ? -14.242 -25.25 -13.023 1 87.44 48 THR B O 1
ATOM 4157 N N . PRO B 1 49 ? -14.531 -23.422 -14.289 1 90.62 49 PRO B N 1
ATOM 4158 C CA . PRO B 1 49 ? -13.125 -23.031 -14.195 1 90.62 49 PRO B CA 1
ATOM 4159 C C . PRO B 1 49 ? -12.703 -22.688 -12.773 1 90.62 49 PRO B C 1
ATOM 4161 O O . PRO B 1 49 ? -11.508 -22.562 -12.492 1 90.62 49 PRO B O 1
ATOM 4164 N N . SER B 1 50 ? -13.617 -22.531 -11.812 1 91.69 50 SER B N 1
ATOM 4165 C CA . SER B 1 50 ? -13.297 -22.234 -10.422 1 91.69 50 SER B CA 1
ATOM 4166 C C . SER B 1 50 ? -12.477 -23.359 -9.797 1 91.69 50 SER B C 1
ATOM 4168 O O . SER B 1 50 ? -11.75 -23.125 -8.82 1 91.69 50 SER B O 1
ATOM 4170 N N . TRP B 1 51 ? -12.555 -24.562 -10.398 1 93.94 51 TRP B N 1
ATOM 4171 C CA . TRP B 1 51 ? -11.82 -25.719 -9.883 1 93.94 51 TRP B CA 1
ATOM 4172 C C . TRP B 1 51 ? -10.312 -25.5 -10.031 1 93.94 51 TRP B C 1
ATOM 4174 O O . TRP B 1 51 ? -9.523 -26.078 -9.281 1 93.94 51 TRP B O 1
ATOM 4184 N N . PHE B 1 52 ? -9.938 -24.672 -10.922 1 96.56 52 PHE B N 1
ATOM 4185 C CA . PHE B 1 52 ? -8.516 -24.438 -11.148 1 96.56 52 PHE B CA 1
ATOM 4186 C C . PHE B 1 52 ? -7.922 -23.578 -10.031 1 96.56 52 PHE B C 1
ATOM 4188 O O . PHE B 1 52 ? -6.699 -23.438 -9.938 1 96.56 52 PHE B O 1
ATOM 4195 N N . THR B 1 53 ? -8.75 -22.969 -9.172 1 95.94 53 THR B N 1
ATOM 4196 C CA . THR B 1 53 ? -8.234 -22.312 -7.973 1 95.94 53 THR B CA 1
ATOM 4197 C C . THR B 1 53 ? -7.59 -23.312 -7.031 1 95.94 53 THR B C 1
ATOM 4199 O O . THR B 1 53 ? -6.672 -22.984 -6.281 1 95.94 53 THR B O 1
ATOM 4202 N N . VAL B 1 54 ? -8.008 -24.594 -7.172 1 97.31 54 VAL B N 1
ATOM 4203 C CA . VAL B 1 54 ? -7.426 -25.672 -6.375 1 97.31 54 VAL B CA 1
ATOM 4204 C C . VAL B 1 54 ? -5.973 -25.891 -6.793 1 97.31 54 VAL B C 1
ATOM 4206 O O . VAL B 1 54 ? -5.086 -26.016 -5.945 1 97.31 54 VAL B O 1
ATOM 4209 N N . THR B 1 55 ? -5.758 -25.875 -8.086 1 97.94 55 THR B N 1
ATOM 4210 C CA . THR B 1 55 ? -4.414 -26.156 -8.578 1 97.94 55 THR B CA 1
ATOM 4211 C C . THR B 1 55 ? -3.492 -24.969 -8.359 1 97.94 55 THR B C 1
ATOM 4213 O O . THR B 1 55 ? -2.336 -25.125 -7.969 1 97.94 55 THR B O 1
ATOM 4216 N N . MET B 1 56 ? -3.941 -23.766 -8.594 1 96.38 56 MET B N 1
ATOM 4217 C CA . MET B 1 56 ? -3.076 -22.609 -8.352 1 96.38 56 MET B CA 1
ATOM 4218 C C . MET B 1 56 ? -2.74 -22.484 -6.871 1 96.38 56 MET B C 1
ATOM 4220 O O . MET B 1 56 ? -1.6 -22.188 -6.512 1 96.38 56 MET B O 1
ATOM 4224 N N . GLY B 1 57 ? -3.746 -22.766 -6.016 1 98 57 GLY B N 1
ATOM 4225 C CA . GLY B 1 57 ? -3.508 -22.734 -4.582 1 98 57 GLY B CA 1
ATOM 4226 C C . GLY B 1 57 ? -2.555 -23.812 -4.109 1 98 57 GLY B C 1
ATOM 4227 O O . GLY B 1 57 ? -1.595 -23.531 -3.389 1 98 57 GLY B O 1
ATOM 4228 N N . THR B 1 58 ? -2.811 -25.031 -4.52 1 98.31 58 THR B N 1
ATOM 4229 C CA . THR B 1 58 ? -1.962 -26.156 -4.137 1 98.31 58 THR B CA 1
ATOM 4230 C C . THR B 1 58 ? -0.54 -25.953 -4.656 1 98.31 58 THR B C 1
ATOM 4232 O O . THR B 1 58 ? 0.429 -26.219 -3.943 1 98.31 58 THR B O 1
ATOM 4235 N N . GLY B 1 59 ? -0.442 -25.531 -5.844 1 98.31 59 GLY B N 1
ATOM 4236 C CA . GLY B 1 59 ? 0.871 -25.25 -6.402 1 98.31 59 GLY B CA 1
ATOM 4237 C C . GLY B 1 59 ? 1.638 -24.203 -5.621 1 98.31 59 GLY B C 1
ATOM 4238 O O . GLY B 1 59 ? 2.857 -24.297 -5.469 1 98.31 59 GLY B O 1
ATOM 4239 N N . SER B 1 60 ? 0.952 -23.172 -5.156 1 98.25 60 SER B N 1
ATOM 4240 C CA . SER B 1 60 ? 1.612 -22.125 -4.375 1 98.25 60 SER B CA 1
ATOM 4241 C C . SER B 1 60 ? 2.172 -22.688 -3.07 1 98.25 60 SER B C 1
ATOM 4243 O O . SER B 1 60 ? 3.211 -22.219 -2.59 1 98.25 60 SER B O 1
ATOM 4245 N N . VAL B 1 61 ? 1.536 -23.672 -2.527 1 98.5 61 VAL B N 1
ATOM 4246 C CA . VAL B 1 61 ? 2.021 -24.297 -1.308 1 98.5 61 VAL B CA 1
ATOM 4247 C C . VAL B 1 61 ? 3.322 -25.047 -1.596 1 98.5 61 VAL B C 1
ATOM 4249 O O . VAL B 1 61 ? 4.262 -25 -0.797 1 98.5 61 VAL B O 1
ATOM 4252 N N . ALA B 1 62 ? 3.365 -25.734 -2.711 1 98.5 62 ALA B N 1
ATOM 4253 C CA . ALA B 1 62 ? 4.594 -26.422 -3.111 1 98.5 62 ALA B CA 1
ATOM 4254 C C . ALA B 1 62 ? 5.758 -25.438 -3.203 1 98.5 62 ALA B C 1
ATOM 4256 O O . ALA B 1 62 ? 6.852 -25.703 -2.701 1 98.5 62 ALA B O 1
ATOM 4257 N N . ILE B 1 63 ? 5.496 -24.297 -3.748 1 97.81 63 ILE B N 1
ATOM 4258 C CA . ILE B 1 63 ? 6.535 -23.312 -3.973 1 97.81 63 ILE B CA 1
ATOM 4259 C C . ILE B 1 63 ? 6.969 -22.703 -2.641 1 97.81 63 ILE B C 1
ATOM 4261 O O . ILE B 1 63 ? 8.164 -22.562 -2.375 1 97.81 63 ILE B O 1
ATOM 4265 N N . THR B 1 64 ? 6.004 -22.344 -1.765 1 97.5 64 THR B N 1
ATOM 4266 C CA . THR B 1 64 ? 6.352 -21.703 -0.495 1 97.5 64 THR B CA 1
ATOM 4267 C C . THR B 1 64 ? 7.082 -22.688 0.415 1 97.5 64 THR B C 1
ATOM 4269 O O . THR B 1 64 ? 7.988 -22.312 1.153 1 97.5 64 THR B O 1
ATOM 4272 N N . LEU B 1 65 ? 6.723 -23.953 0.328 1 97.44 65 LEU B N 1
ATOM 4273 C CA . LEU B 1 65 ? 7.445 -24.969 1.093 1 97.44 65 LEU B CA 1
ATOM 4274 C C . LEU B 1 65 ? 8.844 -25.188 0.516 1 97.44 65 LEU B C 1
ATOM 4276 O O . LEU B 1 65 ? 9.805 -25.375 1.263 1 97.44 65 LEU B O 1
ATOM 4280 N N . GLY B 1 66 ? 8.945 -25.234 -0.767 1 96.62 66 GLY B N 1
ATOM 4281 C CA . GLY B 1 66 ? 10.234 -25.422 -1.424 1 96.62 66 GLY B CA 1
ATOM 4282 C C . GLY B 1 66 ? 11.211 -24.281 -1.148 1 96.62 66 GLY B C 1
ATOM 4283 O O . GLY B 1 66 ? 12.422 -24.484 -1.157 1 96.62 66 GLY B O 1
ATOM 4284 N N . THR B 1 67 ? 10.656 -23.078 -0.899 1 94.94 67 THR B N 1
ATOM 4285 C CA . THR B 1 67 ? 11.492 -21.906 -0.668 1 94.94 67 THR B CA 1
ATOM 4286 C C . THR B 1 67 ? 11.445 -21.5 0.798 1 94.94 67 THR B C 1
ATOM 4288 O O . THR B 1 67 ? 11.742 -20.344 1.13 1 94.94 67 THR B O 1
ATOM 4291 N N . PHE B 1 68 ? 11 -22.375 1.649 1 95.81 68 PHE B N 1
ATOM 4292 C CA . PHE B 1 68 ? 10.945 -22.109 3.082 1 95.81 68 PHE B CA 1
ATOM 4293 C C . PHE B 1 68 ? 12.305 -21.641 3.598 1 95.81 68 PHE B C 1
ATOM 4295 O O . PHE B 1 68 ? 13.328 -22.25 3.293 1 95.81 68 PHE B O 1
ATOM 4302 N N . PRO B 1 69 ? 12.344 -20.578 4.367 1 94.06 69 PRO B N 1
ATOM 4303 C CA . PRO B 1 69 ? 13.617 -19.953 4.719 1 94.06 69 PRO B CA 1
ATOM 4304 C C . PRO B 1 69 ? 14.461 -20.812 5.656 1 94.06 69 PRO B C 1
ATOM 4306 O O . PRO B 1 69 ? 15.688 -20.672 5.695 1 94.06 69 PRO B O 1
ATOM 4309 N N . TYR B 1 70 ? 13.859 -21.719 6.453 1 95 70 TYR B N 1
ATOM 4310 C CA . TYR B 1 70 ? 14.586 -22.562 7.387 1 95 70 TYR B CA 1
ATOM 4311 C C . TYR B 1 70 ? 14.523 -24.031 6.949 1 95 70 TYR B C 1
ATOM 4313 O O . TYR B 1 70 ? 13.531 -24.719 7.199 1 95 70 TYR B O 1
ATOM 4321 N N . ALA B 1 71 ? 15.633 -24.438 6.41 1 93.06 71 ALA B N 1
ATOM 4322 C CA . ALA B 1 71 ? 15.703 -25.766 5.832 1 93.06 71 ALA B CA 1
ATOM 4323 C C . ALA B 1 71 ? 15.477 -26.844 6.895 1 93.06 71 ALA B C 1
ATOM 4325 O O . ALA B 1 71 ? 15.938 -26.703 8.031 1 93.06 71 ALA B O 1
ATOM 4326 N N . PHE B 1 72 ? 14.68 -27.812 6.562 1 93.94 72 PHE B N 1
ATOM 4327 C CA . PHE B 1 72 ? 14.484 -28.984 7.426 1 93.94 72 PHE B CA 1
ATOM 4328 C C . PHE B 1 72 ? 14.477 -30.266 6.605 1 93.94 72 PHE B C 1
ATOM 4330 O O . PHE B 1 72 ? 14.344 -30.234 5.383 1 93.94 72 PHE B O 1
ATOM 4337 N N . THR B 1 73 ? 14.688 -31.359 7.289 1 94.19 73 THR B N 1
ATOM 4338 C CA . THR B 1 73 ? 14.766 -32.656 6.625 1 94.19 73 THR B CA 1
ATOM 4339 C C . THR B 1 73 ? 13.438 -33 5.953 1 94.19 73 THR B C 1
ATOM 4341 O O . THR B 1 73 ? 12.375 -32.938 6.578 1 94.19 73 THR B O 1
ATOM 4344 N N . GLY B 1 74 ? 13.484 -33.281 4.629 1 95.69 74 GLY B N 1
ATOM 4345 C CA . GLY B 1 74 ? 12.297 -33.719 3.898 1 95.69 74 GLY B CA 1
ATOM 4346 C C . GLY B 1 74 ? 11.555 -32.562 3.246 1 95.69 74 GLY B C 1
ATOM 4347 O O . GLY B 1 74 ? 10.547 -32.781 2.568 1 95.69 74 GLY B O 1
ATOM 4348 N N . GLN B 1 75 ? 12 -31.375 3.439 1 95.94 75 GLN B N 1
ATOM 4349 C CA . GLN B 1 75 ? 11.352 -30.188 2.908 1 95.94 75 GLN B CA 1
ATOM 4350 C C . GLN B 1 75 ? 11.172 -30.281 1.397 1 95.94 75 GLN B C 1
ATOM 4352 O O . GLN B 1 75 ? 10.055 -30.141 0.893 1 95.94 75 GLN B O 1
ATOM 4357 N N . GLN B 1 76 ? 12.227 -30.594 0.684 1 95.12 76 GLN B N 1
ATOM 4358 C CA . GLN B 1 76 ? 12.195 -30.641 -0.775 1 95.12 76 GLN B CA 1
ATOM 4359 C C . GLN B 1 76 ? 11.344 -31.797 -1.275 1 95.12 76 GLN B C 1
ATOM 4361 O O . GLN B 1 76 ? 10.641 -31.672 -2.277 1 95.12 76 GLN B O 1
ATOM 4366 N N . ALA B 1 77 ? 11.375 -32.906 -0.539 1 95.56 77 ALA B N 1
ATOM 4367 C CA . ALA B 1 77 ? 10.586 -34.062 -0.928 1 95.56 77 ALA B CA 1
ATOM 4368 C C . ALA B 1 77 ? 9.094 -33.781 -0.793 1 95.56 77 ALA B C 1
ATOM 4370 O O . ALA B 1 77 ? 8.305 -34.156 -1.669 1 95.56 77 ALA B O 1
ATOM 4371 N N . ILE B 1 78 ? 8.766 -33.156 0.286 1 97.62 78 ILE B N 1
ATOM 4372 C CA . ILE B 1 78 ? 7.367 -32.844 0.528 1 97.62 78 ILE B CA 1
ATOM 4373 C C . ILE B 1 78 ? 6.883 -31.844 -0.526 1 97.62 78 ILE B C 1
ATOM 4375 O O . ILE B 1 78 ? 5.809 -32.031 -1.11 1 97.62 78 ILE B O 1
ATOM 4379 N N . ALA B 1 79 ? 7.652 -30.781 -0.755 1 97.94 79 ALA B N 1
ATOM 4380 C CA . ALA B 1 79 ? 7.309 -29.766 -1.754 1 97.94 79 ALA B CA 1
ATOM 4381 C C . ALA B 1 79 ? 7.172 -30.391 -3.139 1 97.94 79 ALA B C 1
ATOM 4383 O O . ALA B 1 79 ? 6.23 -30.094 -3.877 1 97.94 79 ALA B O 1
ATOM 4384 N N . TRP B 1 80 ? 8.055 -31.312 -3.414 1 96.5 80 TRP B N 1
ATOM 4385 C CA . TRP B 1 80 ? 8.047 -32.031 -4.688 1 96.5 80 TRP B CA 1
ATOM 4386 C C . TRP B 1 80 ? 6.785 -32.875 -4.832 1 96.5 80 TRP B C 1
ATOM 4388 O O . TRP B 1 80 ? 6.172 -32.906 -5.902 1 96.5 80 TRP B O 1
ATOM 4398 N N . ALA B 1 81 ? 6.43 -33.5 -3.854 1 97.75 81 ALA B N 1
ATOM 4399 C CA . ALA B 1 81 ? 5.227 -34.344 -3.859 1 97.75 81 ALA B CA 1
ATOM 4400 C C . ALA B 1 81 ? 3.98 -33.469 -4.082 1 97.75 81 ALA B C 1
ATOM 4402 O O . ALA B 1 81 ? 3.088 -33.875 -4.844 1 97.75 81 ALA B O 1
ATOM 4403 N N . ILE B 1 82 ? 3.939 -32.375 -3.449 1 98.38 82 ILE B N 1
ATOM 4404 C CA . ILE B 1 82 ? 2.783 -31.484 -3.574 1 98.38 82 ILE B CA 1
ATOM 4405 C C . ILE B 1 82 ? 2.727 -30.906 -4.984 1 98.38 82 ILE B C 1
ATOM 4407 O O . ILE B 1 82 ? 1.643 -30.719 -5.543 1 98.38 82 ILE B O 1
ATOM 4411 N N . TRP B 1 83 ? 3.873 -30.594 -5.555 1 98.06 83 TRP B N 1
ATOM 4412 C CA . TRP B 1 83 ? 3.906 -30.125 -6.938 1 98.06 83 TRP B CA 1
ATOM 4413 C C . TRP B 1 83 ? 3.32 -31.172 -7.879 1 98.06 83 TRP B C 1
ATOM 4415 O O . TRP B 1 83 ? 2.545 -30.844 -8.781 1 98.06 83 TRP B O 1
ATOM 4425 N N . TRP B 1 84 ? 3.688 -32.469 -7.66 1 98.06 84 TRP B N 1
ATOM 4426 C CA . TRP B 1 84 ? 3.148 -33.531 -8.484 1 98.06 84 TRP B CA 1
ATOM 4427 C C . TRP B 1 84 ? 1.641 -33.656 -8.297 1 98.06 84 TRP B C 1
ATOM 4429 O O . TRP B 1 84 ? 0.91 -33.938 -9.258 1 98.06 84 TRP B O 1
ATOM 4439 N N . LEU B 1 85 ? 1.214 -33.5 -7.074 1 98.19 85 LEU B N 1
ATOM 4440 C CA . LEU B 1 85 ? -0.224 -33.5 -6.828 1 98.19 85 LEU B CA 1
ATOM 4441 C C . LEU B 1 85 ? -0.905 -32.406 -7.641 1 98.19 85 LEU B C 1
ATOM 4443 O O . LEU B 1 85 ? -1.958 -32.625 -8.242 1 98.19 85 LEU B O 1
ATOM 4447 N N . THR B 1 86 ? -0.302 -31.219 -7.656 1 98.38 86 THR B N 1
ATOM 4448 C CA . THR B 1 86 ? -0.832 -30.094 -8.414 1 98.38 86 THR B CA 1
ATOM 4449 C C . THR B 1 86 ? -0.906 -30.422 -9.898 1 98.38 86 THR B C 1
ATOM 4451 O O . THR B 1 86 ? -1.913 -30.156 -10.555 1 98.38 86 THR B O 1
ATOM 4454 N N . ALA B 1 87 ? 0.136 -31.031 -10.43 1 98 87 ALA B N 1
ATOM 4455 C CA . ALA B 1 87 ? 0.197 -31.391 -11.844 1 98 87 ALA B CA 1
ATOM 4456 C C . ALA B 1 87 ? -0.889 -32.406 -12.203 1 98 87 ALA B C 1
ATOM 4458 O O . ALA B 1 87 ? -1.569 -32.25 -13.219 1 98 87 ALA B O 1
ATOM 4459 N N . LEU B 1 88 ? -1.062 -33.375 -11.352 1 98.19 88 LEU B N 1
ATOM 4460 C CA . LEU B 1 88 ? -2.064 -34.406 -11.586 1 98.19 88 LEU B CA 1
ATOM 4461 C C . LEU B 1 88 ? -3.471 -33.812 -11.555 1 98.19 88 LEU B C 1
ATOM 4463 O O . LEU B 1 88 ? -4.297 -34.125 -12.422 1 98.19 88 LEU B O 1
ATOM 4467 N N . LEU B 1 89 ? -3.713 -33 -10.562 1 97.81 89 LEU B N 1
ATOM 4468 C CA . LEU B 1 89 ? -5.016 -32.375 -10.469 1 97.81 89 LEU B CA 1
ATOM 4469 C C . LEU B 1 89 ? -5.27 -31.469 -11.688 1 97.81 89 LEU B C 1
ATOM 4471 O O . LEU B 1 89 ? -6.383 -31.438 -12.211 1 97.81 89 LEU B O 1
ATOM 4475 N N . PHE B 1 90 ? -4.266 -30.75 -12.109 1 98 90 PHE B N 1
ATOM 4476 C CA . PHE B 1 90 ? -4.398 -29.859 -13.258 1 98 90 PHE B CA 1
ATOM 4477 C C . PHE B 1 90 ? -4.789 -30.641 -14.508 1 98 90 PHE B C 1
ATOM 4479 O O . PHE B 1 90 ? -5.703 -30.234 -15.234 1 98 90 PHE B O 1
ATOM 4486 N N . VAL B 1 91 ? -4.059 -31.734 -14.766 1 97.5 91 VAL B N 1
ATOM 4487 C CA . VAL B 1 91 ? -4.348 -32.562 -15.93 1 97.5 91 VAL B CA 1
ATOM 4488 C C . VAL B 1 91 ? -5.766 -33.125 -15.828 1 97.5 91 VAL B C 1
ATOM 4490 O O . VAL B 1 91 ? -6.512 -33.125 -16.812 1 97.5 91 VAL B O 1
ATOM 4493 N N . PHE B 1 92 ? -6.113 -33.562 -14.641 1 96.44 92 PHE B N 1
ATOM 4494 C CA . PHE B 1 92 ? -7.453 -34.094 -14.414 1 96.44 92 PHE B CA 1
ATOM 4495 C C . PHE B 1 92 ? -8.508 -33.031 -14.711 1 96.44 92 PHE B C 1
ATOM 4497 O O . PHE B 1 92 ? -9.5 -33.312 -15.398 1 96.44 92 PHE B O 1
ATOM 4504 N N . PHE B 1 93 ? -8.336 -31.828 -14.227 1 96.31 93 PHE B N 1
ATOM 4505 C CA . PHE B 1 93 ? -9.297 -30.75 -14.43 1 96.31 93 PHE B CA 1
ATOM 4506 C C . PHE B 1 93 ? -9.352 -30.344 -15.898 1 96.31 93 PHE B C 1
ATOM 4508 O O . PHE B 1 93 ? -10.422 -30 -16.406 1 96.31 93 PHE B O 1
ATOM 4515 N N . CYS B 1 94 ? -8.211 -30.375 -16.562 1 95.56 94 CYS B N 1
ATOM 4516 C CA . CYS B 1 94 ? -8.203 -30.094 -18 1 95.56 94 CYS B CA 1
ATOM 4517 C C . CYS B 1 94 ? -9.055 -31.109 -18.75 1 95.56 94 CYS B C 1
ATOM 4519 O O . CYS B 1 94 ? -9.805 -30.75 -19.656 1 95.56 94 CYS B O 1
ATOM 4521 N N . ILE B 1 95 ? -8.93 -32.375 -18.344 1 94.94 95 ILE B N 1
ATOM 4522 C CA . ILE B 1 95 ? -9.703 -33.438 -18.984 1 94.94 95 ILE B CA 1
ATOM 4523 C C . ILE B 1 95 ? -11.195 -33.188 -18.734 1 94.94 95 ILE B C 1
ATOM 4525 O O . ILE B 1 95 ? -12.016 -33.344 -19.641 1 94.94 95 ILE B O 1
ATOM 4529 N N . MET B 1 96 ? -11.531 -32.812 -17.516 1 92.25 96 MET B N 1
ATOM 4530 C CA . MET B 1 96 ? -12.922 -32.531 -17.172 1 92.25 96 MET B CA 1
ATOM 4531 C C . MET B 1 96 ? -13.469 -31.375 -17.984 1 92.25 96 MET B C 1
ATOM 4533 O O . MET B 1 96 ? -14.578 -31.438 -18.5 1 92.25 96 MET B O 1
ATOM 4537 N N . LEU B 1 97 ? -12.688 -30.328 -18.047 1 90.56 97 LEU B N 1
ATOM 4538 C CA . LEU B 1 97 ? -13.133 -29.156 -18.781 1 90.56 97 LEU B CA 1
ATOM 4539 C C . LEU B 1 97 ? -13.25 -29.469 -20.266 1 90.56 97 LEU B C 1
ATOM 4541 O O . LEU B 1 97 ? -14.195 -29.031 -20.922 1 90.56 97 LEU B O 1
ATOM 4545 N N . LEU B 1 98 ? -12.297 -30.219 -20.812 1 90.62 98 LEU B N 1
ATOM 4546 C CA . LEU B 1 98 ? -12.344 -30.641 -22.219 1 90.62 98 LEU B CA 1
ATOM 4547 C C . LEU B 1 98 ? -13.539 -31.562 -22.453 1 90.62 98 LEU B C 1
ATOM 4549 O O . LEU B 1 98 ? -14.172 -31.484 -23.516 1 90.62 98 LEU B O 1
ATOM 4553 N N . GLY B 1 99 ? -13.758 -32.438 -21.547 1 90.25 99 GLY B N 1
ATOM 4554 C CA . GLY B 1 99 ? -14.938 -33.281 -21.641 1 90.25 99 GLY B CA 1
ATOM 4555 C C . GLY B 1 99 ? -16.234 -32.5 -21.719 1 90.25 99 GLY B C 1
ATOM 4556 O O . GLY B 1 99 ? -17.109 -32.812 -22.516 1 90.25 99 GLY B O 1
ATOM 4557 N N . ARG B 1 100 ? -16.281 -31.5 -20.875 1 87.19 100 ARG B N 1
ATOM 4558 C CA . ARG B 1 100 ? -17.453 -30.656 -20.922 1 87.19 100 ARG B CA 1
ATOM 4559 C C . ARG B 1 100 ? -17.578 -29.969 -22.266 1 87.19 100 ARG B C 1
ATOM 4561 O O . ARG B 1 100 ? -18.688 -29.844 -22.828 1 87.19 100 ARG B O 1
ATOM 4568 N N . ALA B 1 101 ? -16.531 -29.547 -22.875 1 87.44 101 ALA B N 1
ATOM 4569 C CA . ALA B 1 101 ? -16.531 -28.828 -24.141 1 87.44 101 ALA B CA 1
ATOM 4570 C C . ALA B 1 101 ? -16.953 -29.75 -25.281 1 87.44 101 ALA B C 1
ATOM 4572 O O . ALA B 1 101 ? -17.609 -29.312 -26.234 1 87.44 101 ALA B O 1
ATOM 4573 N N . VAL B 1 102 ? -16.625 -30.984 -25.172 1 89.75 102 VAL B N 1
ATOM 4574 C CA . VAL B 1 102 ? -16.875 -31.922 -26.25 1 89.75 102 VAL B CA 1
ATOM 4575 C C . VAL B 1 102 ? -18.266 -32.531 -26.078 1 89.75 102 VAL B C 1
ATOM 4577 O O . VAL B 1 102 ? -19.031 -32.625 -27.047 1 89.75 102 VAL B O 1
ATOM 4580 N N . LEU B 1 103 ? -18.641 -32.906 -24.891 1 88.38 103 LEU B N 1
ATOM 4581 C CA . LEU B 1 103 ? -19.875 -33.625 -24.641 1 88.38 103 LEU B CA 1
ATOM 4582 C C . LEU B 1 103 ? -21.047 -32.688 -24.406 1 88.38 103 LEU B C 1
ATOM 4584 O O . LEU B 1 103 ? -22.203 -33.031 -24.672 1 88.38 103 LEU B O 1
ATOM 4588 N N . PHE B 1 104 ? -20.719 -31.562 -23.828 1 87.38 104 PHE B N 1
ATOM 4589 C CA . PHE B 1 104 ? -21.766 -30.609 -23.484 1 87.38 104 PHE B CA 1
ATOM 4590 C C . PHE B 1 104 ? -21.469 -29.234 -24.047 1 87.38 104 PHE B C 1
ATOM 4592 O O . PHE B 1 104 ? -21.516 -28.219 -23.328 1 87.38 104 PHE B O 1
ATOM 4599 N N . SER B 1 105 ? -21.156 -29.141 -25.281 1 84.5 105 SER B N 1
ATOM 4600 C CA . SER B 1 105 ? -20.703 -27.922 -25.969 1 84.5 105 SER B CA 1
ATOM 4601 C C . SER B 1 105 ? -21.75 -26.812 -25.891 1 84.5 105 SER B C 1
ATOM 4603 O O . SER B 1 105 ? -21.422 -25.641 -25.953 1 84.5 105 SER B O 1
ATOM 4605 N N . SER B 1 106 ? -23 -27.031 -25.656 1 80.69 106 SER B N 1
ATOM 4606 C CA . SER B 1 106 ? -24.078 -26.047 -25.594 1 80.69 106 SER B CA 1
ATOM 4607 C C . SER B 1 106 ? -24.016 -25.25 -24.297 1 80.69 106 SER B C 1
ATOM 4609 O O . SER B 1 106 ? -24.594 -24.172 -24.203 1 80.69 106 SER B O 1
ATOM 4611 N N . THR B 1 107 ? -23.297 -25.766 -23.312 1 78.25 107 THR B N 1
ATOM 4612 C CA . THR B 1 107 ? -23.281 -25.109 -22 1 78.25 107 THR B CA 1
ATOM 4613 C C . THR B 1 107 ? -22.094 -24.156 -21.891 1 78.25 107 THR B C 1
ATOM 4615 O O . THR B 1 107 ? -22.078 -23.297 -21.016 1 78.25 107 THR B O 1
ATOM 4618 N N . LEU B 1 108 ? -21.203 -24.203 -22.766 1 78.75 108 LEU B N 1
ATOM 4619 C CA . LEU B 1 108 ? -19.969 -23.438 -22.672 1 78.75 108 LEU B CA 1
ATOM 4620 C C . LEU B 1 108 ? -20.234 -21.953 -22.781 1 78.75 108 LEU B C 1
ATOM 4622 O O . LEU B 1 108 ? -19.672 -21.141 -22.031 1 78.75 108 LEU B O 1
ATOM 4626 N N . PRO B 1 109 ? -21.094 -21.594 -23.688 1 78.06 109 PRO B N 1
ATOM 4627 C CA . PRO B 1 109 ? -21.359 -20.156 -23.781 1 78.06 109 PRO B CA 1
ATOM 4628 C C . PRO B 1 109 ? -21.953 -19.578 -22.5 1 78.06 109 PRO B C 1
ATOM 4630 O O . PRO B 1 109 ? -21.781 -18.391 -22.203 1 78.06 109 PRO B O 1
ATOM 4633 N N . HIS B 1 110 ? -22.625 -20.391 -21.734 1 77.81 110 HIS B N 1
ATOM 4634 C CA . HIS B 1 110 ? -23.203 -19.938 -20.484 1 77.81 110 HIS B CA 1
ATOM 4635 C C . HIS B 1 110 ? -22.125 -19.609 -19.453 1 77.81 110 HIS B C 1
ATOM 4637 O O . HIS B 1 110 ? -22.328 -18.734 -18.594 1 77.81 110 HIS B O 1
ATOM 4643 N N . LEU B 1 111 ? -21.109 -20.344 -19.625 1 74.12 111 LEU B N 1
ATOM 4644 C CA . LEU B 1 111 ? -19.984 -20.094 -18.75 1 74.12 111 LEU B CA 1
ATOM 4645 C C . LEU B 1 111 ? -19.406 -18.703 -18.984 1 74.12 111 LEU B C 1
ATOM 4647 O O . LEU B 1 111 ? -19.078 -17.984 -18.031 1 74.12 111 LEU B O 1
ATOM 4651 N N . PHE B 1 112 ? -19.438 -18.25 -20.172 1 75.06 112 PHE B N 1
ATOM 4652 C CA . PHE B 1 112 ? -18.844 -16.969 -20.547 1 75.06 112 PHE B CA 1
ATOM 4653 C C . PHE B 1 112 ? -19.828 -15.82 -20.297 1 75.06 112 PHE B C 1
ATOM 4655 O O . PHE B 1 112 ? -19.406 -14.68 -20.094 1 75.06 112 PHE B O 1
ATOM 4662 N N . ARG B 1 113 ? -21.047 -16.172 -20.203 1 73.12 113 ARG B N 1
ATOM 4663 C CA . ARG B 1 113 ? -22.062 -15.133 -20.062 1 73.12 113 ARG B CA 1
ATOM 4664 C C . ARG B 1 113 ? -22.375 -14.875 -18.594 1 73.12 113 ARG B C 1
ATOM 4666 O O . ARG B 1 113 ? -22.891 -13.812 -18.234 1 73.12 113 ARG B O 1
ATOM 4673 N N . HIS B 1 114 ? -22.094 -15.891 -17.828 1 74.88 114 HIS B N 1
ATOM 4674 C CA . HIS B 1 114 ? -22.344 -15.703 -16.406 1 74.88 114 HIS B CA 1
ATOM 4675 C C . HIS B 1 114 ? -21.344 -14.758 -15.781 1 74.88 114 HIS B C 1
ATOM 4677 O O . HIS B 1 114 ? -20.125 -14.953 -15.914 1 74.88 114 HIS B O 1
ATOM 4683 N N . PRO B 1 115 ? -21.734 -13.781 -15.109 1 73.5 115 PRO B N 1
ATOM 4684 C CA . PRO B 1 115 ? -20.875 -12.688 -14.633 1 73.5 115 PRO B CA 1
ATOM 4685 C C . PRO B 1 115 ? -19.797 -13.164 -13.648 1 73.5 115 PRO B C 1
ATOM 4687 O O . PRO B 1 115 ? -18.688 -12.633 -13.641 1 73.5 115 PRO B O 1
ATOM 4690 N N . ASN B 1 116 ? -20.031 -14.156 -12.922 1 78.12 116 ASN B N 1
ATOM 4691 C CA . ASN B 1 116 ? -19.062 -14.57 -11.906 1 78.12 116 ASN B CA 1
ATOM 4692 C C . ASN B 1 116 ? -18.203 -15.727 -12.398 1 78.12 116 ASN B C 1
ATOM 4694 O O . ASN B 1 116 ? -17 -15.773 -12.117 1 78.12 116 ASN B O 1
ATOM 4698 N N . GLN B 1 117 ? -18.75 -16.594 -13.211 1 80.06 117 GLN B N 1
ATOM 4699 C CA . GLN B 1 117 ? -18.031 -17.781 -13.617 1 80.06 117 GLN B CA 1
ATOM 4700 C C . GLN B 1 117 ? -16.938 -17.453 -14.641 1 80.06 117 GLN B C 1
ATOM 4702 O O . GLN B 1 117 ? -15.891 -18.094 -14.664 1 80.06 117 GLN B O 1
ATOM 4707 N N . SER B 1 118 ? -17.234 -16.469 -15.445 1 83.19 118 SER B N 1
ATOM 4708 C CA . SER B 1 118 ? -16.25 -16.094 -16.453 1 83.19 118 SER B CA 1
ATOM 4709 C C . SER B 1 118 ? -14.992 -15.516 -15.812 1 83.19 118 SER B C 1
ATOM 4711 O O . SER B 1 118 ? -13.898 -15.625 -16.375 1 83.19 118 SER B O 1
ATOM 4713 N N . LEU B 1 119 ? -15.164 -14.992 -14.664 1 87.75 119 LEU B N 1
ATOM 4714 C CA . LEU B 1 119 ? -14.039 -14.375 -13.977 1 87.75 119 LEU B CA 1
ATOM 4715 C C . LEU B 1 119 ? -13.031 -15.422 -13.531 1 87.75 119 LEU B C 1
ATOM 4717 O O . LEU B 1 119 ? -11.828 -15.133 -13.445 1 87.75 119 LEU B O 1
ATOM 4721 N N . PHE B 1 120 ? -13.469 -16.625 -13.406 1 90.81 120 PHE B N 1
ATOM 4722 C CA . PHE B 1 120 ? -12.609 -17.688 -12.898 1 90.81 120 PHE B CA 1
ATOM 4723 C C . PHE B 1 120 ? -11.742 -18.266 -14.008 1 90.81 120 PHE B C 1
ATOM 4725 O O . PHE B 1 120 ? -10.883 -19.109 -13.758 1 90.81 120 PHE B O 1
ATOM 4732 N N . LEU B 1 121 ? -11.938 -17.828 -15.203 1 91 121 LEU B N 1
ATOM 4733 C CA . LEU B 1 121 ? -11.078 -18.25 -16.297 1 91 121 LEU B CA 1
ATOM 4734 C C . LEU B 1 121 ? -9.625 -17.875 -16.031 1 91 121 LEU B C 1
ATOM 4736 O O . LEU B 1 121 ? -8.711 -18.516 -16.531 1 91 121 LEU B O 1
ATOM 4740 N N . GLY B 1 122 ? -9.43 -16.844 -15.258 1 94.31 122 GLY B N 1
ATOM 4741 C CA . GLY B 1 122 ? -8.086 -16.406 -14.898 1 94.31 122 GLY B CA 1
ATOM 4742 C C . GLY B 1 122 ? -7.332 -17.422 -14.062 1 94.31 122 GLY B C 1
ATOM 4743 O O . GLY B 1 122 ? -6.102 -17.422 -14.023 1 94.31 122 GLY B O 1
ATOM 4744 N N . ALA B 1 123 ? -8.016 -18.328 -13.484 1 95.56 123 ALA B N 1
ATOM 4745 C CA . ALA B 1 123 ? -7.391 -19.328 -12.633 1 95.56 123 ALA B CA 1
ATOM 4746 C C . ALA B 1 123 ? -6.582 -20.328 -13.453 1 95.56 123 ALA B C 1
ATOM 4748 O O . ALA B 1 123 ? -5.605 -20.906 -12.969 1 95.56 123 ALA B O 1
ATOM 4749 N N . VAL B 1 124 ? -6.934 -20.516 -14.703 1 96.06 124 VAL B N 1
ATOM 4750 C CA . VAL B 1 124 ? -6.277 -21.516 -15.555 1 96.06 124 VAL B CA 1
ATOM 4751 C C . VAL B 1 124 ? -4.844 -21.062 -15.852 1 96.06 124 VAL B C 1
ATOM 4753 O O . VAL B 1 124 ? -3.889 -21.766 -15.523 1 96.06 124 VAL B O 1
ATOM 4756 N N . PRO B 1 125 ? -4.664 -19.859 -16.391 1 97.81 125 PRO B N 1
ATOM 4757 C CA . PRO B 1 125 ? -3.275 -19.453 -16.641 1 97.81 125 PRO B CA 1
ATOM 4758 C C . PRO B 1 125 ? -2.465 -19.312 -15.359 1 97.81 125 PRO B C 1
ATOM 4760 O O . PRO B 1 125 ? -1.252 -19.531 -15.359 1 97.81 125 PRO B O 1
ATOM 4763 N N . MET B 1 126 ? -3.049 -18.922 -14.266 1 97.81 126 MET B N 1
ATOM 4764 C CA . MET B 1 126 ? -2.324 -18.828 -13 1 97.81 126 MET B CA 1
ATOM 4765 C C . MET B 1 126 ? -1.833 -20.188 -12.539 1 97.81 126 MET B C 1
ATOM 4767 O O . MET B 1 126 ? -0.74 -20.312 -11.984 1 97.81 126 MET B O 1
ATOM 4771 N N . SER B 1 127 ? -2.658 -21.188 -12.805 1 98.25 127 SER B N 1
ATOM 4772 C CA . SER B 1 127 ? -2.238 -22.547 -12.484 1 98.25 127 SER B CA 1
ATOM 4773 C C . SER B 1 127 ? -1.033 -22.969 -13.328 1 98.25 127 SER B C 1
ATOM 4775 O O . SER B 1 127 ? -0.081 -23.547 -12.805 1 98.25 127 SER B O 1
ATOM 4777 N N . VAL B 1 128 ? -1.07 -22.641 -14.57 1 98.31 128 VAL B N 1
ATOM 4778 C CA . VAL B 1 128 ? 0.039 -22.984 -15.461 1 98.31 128 VAL B CA 1
ATOM 4779 C C . VAL B 1 128 ? 1.303 -22.25 -15.008 1 98.31 128 VAL B C 1
ATOM 4781 O O . VAL B 1 128 ? 2.391 -22.828 -15 1 98.31 128 VAL B O 1
ATOM 4784 N N . SER B 1 129 ? 1.159 -21 -14.609 1 98.5 129 SER B N 1
ATOM 4785 C CA . SER B 1 129 ? 2.297 -20.25 -14.109 1 98.5 129 SER B CA 1
ATOM 4786 C C . SER B 1 129 ? 2.887 -20.891 -12.859 1 98.5 129 SER B C 1
ATOM 4788 O O . SER B 1 129 ? 4.105 -21.016 -12.734 1 98.5 129 SER B O 1
ATOM 4790 N N . THR B 1 130 ? 2.037 -21.281 -11.977 1 97.56 130 THR B N 1
ATOM 4791 C CA . THR B 1 130 ? 2.488 -21.891 -10.734 1 97.56 130 THR B CA 1
ATOM 4792 C C . THR B 1 130 ? 3.211 -23.203 -11.023 1 97.56 130 THR B C 1
ATOM 4794 O O . THR B 1 130 ? 4.246 -23.5 -10.422 1 97.56 130 THR B O 1
ATOM 4797 N N . LEU B 1 131 ? 2.684 -23.984 -11.953 1 98.06 131 LEU B N 1
ATOM 4798 C CA . LEU B 1 131 ? 3.324 -25.234 -12.367 1 98.06 131 LEU B CA 1
ATOM 4799 C C . LEU B 1 131 ? 4.672 -24.953 -13.023 1 98.06 131 LEU B C 1
ATOM 4801 O O . LEU B 1 131 ? 5.641 -25.672 -12.797 1 98.06 131 LEU B O 1
ATOM 4805 N N . THR B 1 132 ? 4.699 -23.922 -13.828 1 98.19 132 THR B N 1
ATOM 4806 C CA . THR B 1 132 ? 5.941 -23.531 -14.477 1 98.19 132 THR B CA 1
ATOM 4807 C C . THR B 1 132 ? 7 -23.141 -13.453 1 98.19 132 THR B C 1
ATOM 4809 O O . THR B 1 132 ? 8.156 -23.562 -13.555 1 98.19 132 THR B O 1
ATOM 4812 N N . ASN B 1 133 ? 6.609 -22.391 -12.445 1 97.69 133 ASN B N 1
ATOM 4813 C CA . ASN B 1 133 ? 7.527 -22.031 -11.367 1 97.69 133 ASN B CA 1
ATOM 4814 C C . ASN B 1 133 ? 8.062 -23.266 -10.648 1 97.69 133 ASN B C 1
ATOM 4816 O O . ASN B 1 133 ? 9.234 -23.312 -10.266 1 97.69 133 ASN B O 1
ATOM 4820 N N . GLY B 1 134 ? 7.199 -24.234 -10.516 1 96.69 134 GLY B N 1
ATOM 4821 C CA . GLY B 1 134 ? 7.637 -25.484 -9.906 1 96.69 134 GLY B CA 1
ATOM 4822 C C . GLY B 1 134 ? 8.625 -26.25 -10.773 1 96.69 134 GLY B C 1
ATOM 4823 O O . GLY B 1 134 ? 9.539 -26.891 -10.25 1 96.69 134 GLY B O 1
ATOM 4824 N N . LEU B 1 135 ? 8.477 -26.188 -12.086 1 95.94 135 LEU B N 1
ATOM 4825 C CA . LEU B 1 135 ? 9.445 -26.812 -12.984 1 95.94 135 LEU B CA 1
ATOM 4826 C C . LEU B 1 135 ? 10.828 -26.203 -12.789 1 95.94 135 LEU B C 1
ATOM 4828 O O . LEU B 1 135 ? 11.82 -26.938 -12.734 1 95.94 135 LEU B O 1
ATOM 4832 N N . VAL B 1 136 ? 10.859 -24.906 -12.641 1 96.38 136 VAL B N 1
ATOM 4833 C CA . VAL B 1 136 ? 12.125 -24.203 -12.477 1 96.38 136 VAL B CA 1
ATOM 4834 C C . VAL B 1 136 ? 12.742 -24.562 -11.125 1 96.38 136 VAL B C 1
ATOM 4836 O O . VAL B 1 136 ? 13.93 -24.859 -11.031 1 96.38 136 VAL B O 1
ATOM 4839 N N . LEU B 1 137 ? 11.953 -24.609 -10.125 1 95 137 LEU B N 1
ATOM 4840 C CA . LEU B 1 137 ? 12.43 -24.766 -8.75 1 95 137 LEU B CA 1
ATOM 4841 C C . LEU B 1 137 ? 12.828 -26.203 -8.477 1 95 137 LEU B C 1
ATOM 4843 O O . LEU B 1 137 ? 13.812 -26.469 -7.785 1 95 137 LEU B O 1
ATOM 4847 N N . PHE B 1 138 ? 12.109 -27.188 -9.094 1 95.56 138 PHE B N 1
ATOM 4848 C CA . PHE B 1 138 ? 12.289 -28.578 -8.664 1 95.56 138 PHE B CA 1
ATOM 4849 C C . PHE B 1 138 ? 12.922 -29.406 -9.773 1 95.56 138 PHE B C 1
ATOM 4851 O O . PHE B 1 138 ? 13.641 -30.375 -9.5 1 95.56 138 PHE B O 1
ATOM 4858 N N . TRP B 1 139 ? 12.641 -29.078 -11 1 94.44 139 TRP B N 1
ATOM 4859 C CA . TRP B 1 139 ? 13.062 -29.953 -12.094 1 94.44 139 TRP B CA 1
ATOM 4860 C C . TRP B 1 139 ? 14.43 -29.547 -12.617 1 94.44 139 TRP B C 1
ATOM 4862 O O . TRP B 1 139 ? 15.242 -30.391 -13 1 94.44 139 TRP B O 1
ATOM 4872 N N . ILE B 1 140 ? 14.75 -28.312 -12.656 1 92.44 140 ILE B N 1
ATOM 4873 C CA . ILE B 1 140 ? 16.016 -27.859 -13.211 1 92.44 140 ILE B CA 1
ATOM 4874 C C . ILE B 1 140 ? 17.172 -28.422 -12.391 1 92.44 140 ILE B C 1
ATOM 4876 O O . ILE B 1 140 ? 18.125 -28.984 -12.945 1 92.44 140 ILE B O 1
ATOM 4880 N N . PRO B 1 141 ? 17.109 -28.344 -11.023 1 91.81 141 PRO B N 1
ATOM 4881 C CA . PRO B 1 141 ? 18.203 -28.922 -10.242 1 91.81 141 PRO B CA 1
ATOM 4882 C C . PRO B 1 141 ? 18.328 -30.438 -10.43 1 91.81 141 PRO B C 1
ATOM 4884 O O . PRO B 1 141 ? 19.422 -30.984 -10.281 1 91.81 141 PRO B O 1
ATOM 4887 N N . ARG B 1 142 ? 17.281 -31.109 -10.859 1 91.94 142 ARG B N 1
ATOM 4888 C CA . ARG B 1 142 ? 17.266 -32.562 -10.945 1 91.94 142 ARG B CA 1
ATOM 4889 C C . ARG B 1 142 ? 17.547 -33.031 -12.375 1 91.94 142 ARG B C 1
ATOM 4891 O O . ARG B 1 142 ? 18.203 -34.062 -12.586 1 91.94 142 ARG B O 1
ATOM 4898 N N . PHE B 1 143 ? 17.016 -32.25 -13.367 1 93.31 143 PHE B N 1
ATOM 4899 C CA . PHE B 1 143 ? 17.062 -32.75 -14.742 1 93.31 143 PHE B CA 1
ATOM 4900 C C . PHE B 1 143 ? 17.828 -31.781 -15.633 1 93.31 143 PHE B C 1
ATOM 4902 O O . PHE B 1 143 ? 18 -32.031 -16.828 1 93.31 143 PHE B O 1
ATOM 4909 N N . GLY B 1 144 ? 18.25 -30.609 -15.141 1 90.56 144 GLY B N 1
ATOM 4910 C CA . GLY B 1 144 ? 19.156 -29.703 -15.828 1 90.56 144 GLY B CA 1
ATOM 4911 C C . GLY B 1 144 ? 18.484 -28.938 -16.953 1 90.56 144 GLY B C 1
ATOM 4912 O O . GLY B 1 144 ? 17.391 -28.391 -16.781 1 90.56 144 GLY B O 1
ATOM 4913 N N . ALA B 1 145 ? 19.109 -28.922 -18.094 1 88 145 ALA B N 1
ATOM 4914 C CA . ALA B 1 145 ? 18.766 -28.047 -19.219 1 88 145 ALA B CA 1
ATOM 4915 C C . ALA B 1 145 ? 17.422 -28.438 -19.828 1 88 145 ALA B C 1
ATOM 4917 O O . ALA B 1 145 ? 16.672 -27.578 -20.281 1 88 145 ALA B O 1
ATOM 4918 N N . ALA B 1 146 ? 17.172 -29.719 -19.828 1 91.12 146 ALA B N 1
ATOM 4919 C CA . ALA B 1 146 ? 15.914 -30.172 -20.406 1 91.12 146 ALA B CA 1
ATOM 4920 C C . ALA B 1 146 ? 14.719 -29.594 -19.656 1 91.12 146 ALA B C 1
ATOM 4922 O O . ALA B 1 146 ? 13.711 -29.234 -20.266 1 91.12 146 ALA B O 1
ATOM 4923 N N . ALA B 1 147 ? 14.852 -29.5 -18.375 1 93.56 147 ALA B N 1
ATOM 4924 C CA . ALA B 1 147 ? 13.805 -28.922 -17.547 1 93.56 147 ALA B CA 1
ATOM 4925 C C . ALA B 1 147 ? 13.633 -27.438 -17.844 1 93.56 147 ALA B C 1
ATOM 4927 O O . ALA B 1 147 ? 12.516 -26.922 -17.844 1 93.56 147 ALA B O 1
ATOM 4928 N N . GLY B 1 148 ? 14.727 -26.766 -18.109 1 94.12 148 GLY B N 1
ATOM 4929 C CA . GLY B 1 148 ? 14.672 -25.375 -18.484 1 94.12 148 GLY B CA 1
ATOM 4930 C C . GLY B 1 148 ? 13.922 -25.125 -19.781 1 94.12 148 GLY B C 1
ATOM 4931 O O . GLY B 1 148 ? 13.148 -24.172 -19.891 1 94.12 148 GLY B O 1
ATOM 4932 N N . VAL B 1 149 ? 14.156 -25.984 -20.703 1 94.69 149 VAL B N 1
ATOM 4933 C CA . VAL B 1 149 ? 13.492 -25.875 -22 1 94.69 149 VAL B CA 1
ATOM 4934 C C . VAL B 1 149 ? 11.992 -26.094 -21.828 1 94.69 149 VAL B C 1
ATOM 4936 O O . VAL B 1 149 ? 11.18 -25.406 -22.438 1 94.69 149 VAL B O 1
ATOM 4939 N N . ALA B 1 150 ? 11.664 -27.078 -21.031 1 96 150 ALA B N 1
ATOM 4940 C CA . ALA B 1 150 ? 10.25 -27.359 -20.766 1 96 150 ALA B CA 1
ATOM 4941 C C . ALA B 1 150 ? 9.57 -26.172 -20.109 1 96 150 ALA B C 1
ATOM 4943 O O . ALA B 1 150 ? 8.453 -25.797 -20.469 1 96 150 ALA B O 1
ATOM 4944 N N . ALA B 1 151 ? 10.234 -25.578 -19.125 1 97.56 151 ALA B N 1
ATOM 4945 C CA . ALA B 1 151 ? 9.695 -24.406 -18.438 1 97.56 151 ALA B CA 1
ATOM 4946 C C . ALA B 1 151 ? 9.523 -23.234 -19.406 1 97.56 151 ALA B C 1
ATOM 4948 O O . ALA B 1 151 ? 8.516 -22.531 -19.359 1 97.56 151 ALA B O 1
ATOM 4949 N N . HIS B 1 152 ? 10.484 -23.047 -20.234 1 97.56 152 HIS B N 1
ATOM 4950 C CA . HIS B 1 152 ? 10.438 -22 -21.25 1 97.56 152 HIS B CA 1
ATOM 4951 C C . HIS B 1 152 ? 9.266 -22.203 -22.203 1 97.56 152 HIS B C 1
ATOM 4953 O O . HIS B 1 152 ? 8.547 -21.25 -22.516 1 97.56 152 HIS B O 1
ATOM 4959 N N . ALA B 1 153 ? 9.086 -23.391 -22.625 1 97.44 153 ALA B N 1
ATOM 4960 C CA . ALA B 1 153 ? 7.973 -23.734 -23.516 1 97.44 153 ALA B CA 1
ATOM 4961 C C . ALA B 1 153 ? 6.637 -23.469 -22.812 1 97.44 153 ALA B C 1
ATOM 4963 O O . ALA B 1 153 ? 5.707 -22.938 -23.422 1 97.44 153 ALA B O 1
ATOM 4964 N N . MET B 1 154 ? 6.539 -23.891 -21.594 1 98 154 MET B N 1
ATOM 4965 C CA . MET B 1 154 ? 5.305 -23.703 -20.828 1 98 154 MET B CA 1
ATOM 4966 C C . MET B 1 154 ? 4.965 -22.234 -20.672 1 98 154 MET B C 1
ATOM 4968 O O . MET B 1 154 ? 3.793 -21.859 -20.672 1 98 154 MET B O 1
ATOM 4972 N N . PHE B 1 155 ? 5.973 -21.375 -20.516 1 98.25 155 PHE B N 1
ATOM 4973 C CA . PHE B 1 155 ? 5.762 -19.938 -20.438 1 98.25 155 PHE B CA 1
ATOM 4974 C C . PHE B 1 155 ? 5.082 -19.422 -21.688 1 98.25 155 PHE B C 1
ATOM 4976 O O . PHE B 1 155 ? 4.105 -18.672 -21.609 1 98.25 155 PHE B O 1
ATOM 4983 N N . TRP B 1 156 ? 5.52 -19.891 -22.844 1 97.75 156 TRP B N 1
ATOM 4984 C CA . TRP B 1 156 ? 4.98 -19.422 -24.125 1 97.75 156 TRP B CA 1
ATOM 4985 C C . TRP B 1 156 ? 3.58 -19.984 -24.344 1 97.75 156 TRP B C 1
ATOM 4987 O O . TRP B 1 156 ? 2.727 -19.312 -24.938 1 97.75 156 TRP B O 1
ATOM 4997 N N . VAL B 1 157 ? 3.334 -21.172 -23.891 1 97.25 157 VAL B N 1
ATOM 4998 C CA . VAL B 1 157 ? 2.02 -21.797 -24.031 1 97.25 157 VAL B CA 1
ATOM 4999 C C . VAL B 1 157 ? 1.01 -21.062 -23.156 1 97.25 157 VAL B C 1
ATOM 5001 O O . VAL B 1 157 ? -0.161 -20.938 -23.516 1 97.25 157 VAL B O 1
ATOM 5004 N N . ASN B 1 158 ? 1.477 -20.578 -22.016 1 98.06 158 ASN B N 1
ATOM 5005 C CA . ASN B 1 158 ? 0.614 -19.922 -21.031 1 98.06 158 ASN B CA 1
ATOM 5006 C C . ASN B 1 158 ? 0.275 -18.5 -21.469 1 98.06 158 ASN B C 1
ATOM 5008 O O . ASN B 1 158 ? -0.785 -17.969 -21.125 1 98.06 158 ASN B O 1
ATOM 5012 N N . LEU B 1 159 ? 1.159 -17.828 -22.234 1 97.81 159 LEU B N 1
ATOM 5013 C CA . LEU B 1 159 ? 1.099 -16.406 -22.531 1 97.81 159 LEU B CA 1
ATOM 5014 C C . LEU B 1 159 ? -0.211 -16.047 -23.234 1 97.81 159 LEU B C 1
ATOM 5016 O O . LEU B 1 159 ? -0.871 -15.078 -22.859 1 97.81 159 LEU B O 1
ATOM 5020 N N . PRO B 1 160 ? -0.689 -16.859 -24.234 1 96.69 160 PRO B N 1
ATOM 5021 C CA . PRO B 1 160 ? -1.974 -16.516 -24.859 1 96.69 160 PRO B CA 1
ATOM 5022 C C . PRO B 1 160 ? -3.133 -16.562 -23.859 1 96.69 160 PRO B C 1
ATOM 5024 O O . PRO B 1 160 ? -4.066 -15.75 -23.969 1 96.69 160 PRO B O 1
ATOM 5027 N N . GLY B 1 161 ? -3.115 -17.516 -22.969 1 96.5 161 GLY B N 1
ATOM 5028 C CA . GLY B 1 161 ? -4.141 -17.562 -21.922 1 96.5 161 GLY B CA 1
ATOM 5029 C C . GLY B 1 161 ? -4.141 -16.344 -21.031 1 96.5 161 GLY B C 1
ATOM 5030 O O . GLY B 1 161 ? -5.203 -15.797 -20.719 1 96.5 161 GLY B O 1
ATOM 5031 N N . VAL B 1 162 ? -2.963 -15.891 -20.641 1 97.62 162 VAL B N 1
ATOM 5032 C CA . VAL B 1 162 ? -2.812 -14.695 -19.812 1 97.62 162 VAL B CA 1
ATOM 5033 C C . VAL B 1 162 ? -3.354 -13.477 -20.562 1 97.62 162 VAL B C 1
ATOM 5035 O O . VAL B 1 162 ? -4.18 -12.734 -20.031 1 97.62 162 VAL B O 1
ATOM 5038 N N . LEU B 1 163 ? -2.947 -13.297 -21.781 1 95.38 163 LEU B N 1
ATOM 5039 C CA . LEU B 1 163 ? -3.363 -12.164 -22.594 1 95.38 163 LEU B CA 1
ATOM 5040 C C . LEU B 1 163 ? -4.859 -12.219 -22.891 1 95.38 163 LEU B C 1
ATOM 5042 O O . LEU B 1 163 ? -5.535 -11.188 -22.875 1 95.38 163 LEU B O 1
ATOM 5046 N N . GLY B 1 164 ? -5.34 -13.414 -23.172 1 93.75 164 GLY B N 1
ATOM 5047 C CA . GLY B 1 164 ? -6.77 -13.586 -23.391 1 93.75 164 GLY B CA 1
ATOM 5048 C C . GLY B 1 164 ? -7.598 -13.164 -22.188 1 93.75 164 GLY B C 1
ATOM 5049 O O . GLY B 1 164 ? -8.633 -12.508 -22.344 1 93.75 164 GLY B O 1
ATOM 5050 N N . CYS B 1 165 ? -7.18 -13.5 -21.016 1 93.06 165 CYS B N 1
ATOM 5051 C CA . CYS B 1 165 ? -7.922 -13.18 -19.812 1 93.06 165 CYS B CA 1
ATOM 5052 C C . CYS B 1 165 ? -7.934 -11.672 -19.562 1 93.06 165 CYS B C 1
ATOM 5054 O O . CYS B 1 165 ? -8.977 -11.102 -19.234 1 93.06 165 CYS B O 1
ATOM 5056 N N . ILE B 1 166 ? -6.77 -10.984 -19.734 1 92.44 166 ILE B N 1
ATOM 5057 C CA . ILE B 1 166 ? -6.668 -9.578 -19.359 1 92.44 166 ILE B CA 1
ATOM 5058 C C . ILE B 1 166 ? -7.371 -8.719 -20.406 1 92.44 166 ILE B C 1
ATOM 5060 O O . ILE B 1 166 ? -7.762 -7.586 -20.141 1 92.44 166 ILE B O 1
ATOM 5064 N N . LEU B 1 167 ? -7.562 -9.266 -21.625 1 90.25 167 LEU B N 1
ATOM 5065 C CA . LEU B 1 167 ? -8.164 -8.484 -22.688 1 90.25 167 LEU B CA 1
ATOM 5066 C C . LEU B 1 167 ? -9.641 -8.844 -22.875 1 90.25 167 LEU B C 1
ATOM 5068 O O . LEU B 1 167 ? -10.508 -7.973 -22.844 1 90.25 167 LEU B O 1
ATOM 5072 N N . LEU B 1 168 ? -9.961 -10.109 -22.938 1 81.81 168 LEU B N 1
ATOM 5073 C CA . LEU B 1 168 ? -11.289 -10.555 -23.359 1 81.81 168 LEU B CA 1
ATOM 5074 C C . LEU B 1 168 ? -12.281 -10.469 -22.203 1 81.81 168 LEU B C 1
ATOM 5076 O O . LEU B 1 168 ? -13.438 -10.086 -22.391 1 81.81 168 LEU B O 1
ATOM 5080 N N . VAL B 1 169 ? -11.852 -10.758 -21.016 1 80.5 169 VAL B N 1
ATOM 5081 C CA . VAL B 1 169 ? -12.805 -10.82 -19.906 1 80.5 169 VAL B CA 1
ATOM 5082 C C . VAL B 1 169 ? -13.305 -9.414 -19.594 1 80.5 169 VAL B C 1
ATOM 5084 O O . VAL B 1 169 ? -14.516 -9.188 -19.484 1 80.5 169 VAL B O 1
ATOM 5087 N N . PRO B 1 170 ? -12.422 -8.43 -19.547 1 79.62 170 PRO B N 1
ATOM 5088 C CA . PRO B 1 170 ? -12.938 -7.066 -19.359 1 79.62 170 PRO B CA 1
ATOM 5089 C C . PRO B 1 170 ? -13.828 -6.613 -20.516 1 79.62 170 PRO B C 1
ATOM 5091 O O . PRO B 1 170 ? -14.828 -5.918 -20.297 1 79.62 170 PRO B O 1
ATOM 5094 N N . LEU B 1 171 ? -13.508 -7.031 -21.688 1 78.94 171 LEU B N 1
ATOM 5095 C CA . LEU B 1 171 ? -14.352 -6.684 -22.828 1 78.94 171 LEU B CA 1
ATOM 5096 C C . LEU B 1 171 ? -15.742 -7.277 -22.672 1 78.94 171 LEU B C 1
ATOM 5098 O O . LEU B 1 171 ? -16.734 -6.617 -22.969 1 78.94 171 LEU B O 1
ATOM 5102 N N . PHE B 1 172 ? -15.828 -8.422 -22.172 1 76.81 172 PHE B N 1
ATOM 5103 C CA . PHE B 1 172 ? -17.109 -9.07 -21.922 1 76.81 172 PHE B CA 1
ATOM 5104 C C . PHE B 1 172 ? -17.859 -8.375 -20.797 1 76.81 172 PHE B C 1
ATOM 5106 O O . PHE B 1 172 ? -19.078 -8.211 -20.844 1 76.81 172 PHE B O 1
ATOM 5113 N N . MET B 1 173 ? -17.141 -7.988 -19.797 1 75.12 173 MET B N 1
ATOM 5114 C CA . MET B 1 173 ? -17.75 -7.277 -18.672 1 75.12 173 MET B CA 1
ATOM 5115 C C . MET B 1 173 ? -18.375 -5.965 -19.125 1 75.12 173 MET B C 1
ATOM 5117 O O . MET B 1 173 ? -19.453 -5.59 -18.656 1 75.12 173 MET B O 1
ATOM 5121 N N . PHE B 1 174 ? -17.734 -5.316 -20.062 1 73.88 174 PHE B N 1
ATOM 5122 C CA . PHE B 1 174 ? -18.188 -4.004 -20.516 1 73.88 174 PHE B CA 1
ATOM 5123 C C . PHE B 1 174 ? -19.375 -4.137 -21.469 1 73.88 174 PHE B C 1
ATOM 5125 O O . PHE B 1 174 ? -20.188 -3.227 -21.562 1 73.88 174 PHE B O 1
ATOM 5132 N N . THR B 1 175 ? -19.5 -5.246 -22.062 1 70.75 175 THR B N 1
ATOM 5133 C CA . THR B 1 175 ? -20.484 -5.344 -23.156 1 70.75 175 THR B CA 1
ATOM 5134 C C . THR B 1 175 ? -21.656 -6.215 -22.734 1 70.75 175 THR B C 1
ATOM 5136 O O . THR B 1 175 ? -22.781 -6.027 -23.219 1 70.75 175 THR B O 1
ATOM 5139 N N . ARG B 1 176 ? -21.453 -7.082 -21.875 1 62.72 176 ARG B N 1
ATOM 5140 C CA . ARG B 1 176 ? -22.484 -8.094 -21.703 1 62.72 176 ARG B CA 1
ATOM 5141 C C . ARG B 1 176 ? -23.016 -8.094 -20.281 1 62.72 176 ARG B C 1
ATOM 5143 O O . ARG B 1 176 ? -24.156 -8.516 -20.031 1 62.72 176 ARG B O 1
ATOM 5150 N N . HIS B 1 177 ? -22.203 -7.699 -19.422 1 59.91 177 HIS B N 1
ATOM 5151 C CA . HIS B 1 177 ? -22.594 -7.871 -18.031 1 59.91 177 HIS B CA 1
ATOM 5152 C C . HIS B 1 177 ? -23.188 -6.582 -17.453 1 59.91 177 HIS B C 1
ATOM 5154 O O . HIS B 1 177 ? -22.781 -5.484 -17.859 1 59.91 177 HIS B O 1
ATOM 5160 N N . GLU B 1 178 ? -24.328 -6.676 -16.859 1 59.31 178 GLU B N 1
ATOM 5161 C CA . GLU B 1 178 ? -24.844 -5.566 -16.062 1 59.31 178 GLU B CA 1
ATOM 5162 C C . GLU B 1 178 ? -24.312 -5.625 -14.625 1 59.31 178 GLU B C 1
ATOM 5164 O O . GLU B 1 178 ? -24.672 -6.527 -13.867 1 59.31 178 GLU B O 1
ATOM 5169 N N . HIS B 1 179 ? -23.281 -4.887 -14.422 1 61.38 179 HIS B N 1
ATOM 5170 C CA . HIS B 1 179 ? -22.734 -4.859 -13.062 1 61.38 179 HIS B CA 1
ATOM 5171 C C . HIS B 1 179 ? -23.156 -3.586 -12.328 1 61.38 179 HIS B C 1
ATOM 5173 O O . HIS B 1 179 ? -23.188 -2.508 -12.93 1 61.38 179 HIS B O 1
ATOM 5179 N N . GLY B 1 180 ? -23.859 -3.74 -11.195 1 61.38 180 GLY B N 1
ATOM 5180 C CA . GLY B 1 180 ? -24 -2.631 -10.266 1 61.38 180 GLY B CA 1
ATOM 5181 C C . GLY B 1 180 ? -22.906 -2.594 -9.211 1 61.38 180 GLY B C 1
ATOM 5182 O O . GLY B 1 180 ? -22.281 -3.619 -8.914 1 61.38 180 GLY B O 1
ATOM 5183 N N . LEU B 1 181 ? -22.578 -1.394 -8.852 1 66.56 181 LEU B N 1
ATOM 5184 C CA . LEU B 1 181 ? -21.562 -1.229 -7.82 1 66.56 181 LEU B CA 1
ATOM 5185 C C . LEU B 1 181 ? -21.875 -2.109 -6.613 1 66.56 181 LEU B C 1
ATOM 5187 O O . LEU B 1 181 ? -20.953 -2.613 -5.961 1 66.56 181 LEU B O 1
ATOM 5191 N N . HIS B 1 182 ? -23.078 -2.414 -6.512 1 67.88 182 HIS B N 1
ATOM 5192 C CA . HIS B 1 182 ? -23.469 -3.168 -5.324 1 67.88 182 HIS B CA 1
ATOM 5193 C C . HIS B 1 182 ? -23.141 -4.648 -5.48 1 67.88 182 HIS B C 1
ATOM 5195 O O . HIS B 1 182 ? -22.984 -5.363 -4.488 1 67.88 182 HIS B O 1
ATOM 5201 N N . THR B 1 183 ? -23 -5.09 -6.738 1 68.44 183 THR B N 1
ATOM 5202 C CA . THR B 1 183 ? -22.766 -6.508 -6.957 1 68.44 183 THR B CA 1
ATOM 5203 C C . THR B 1 183 ? -21.281 -6.766 -7.234 1 68.44 183 THR B C 1
ATOM 5205 O O . THR B 1 183 ? -20.859 -7.914 -7.391 1 68.44 183 THR B O 1
ATOM 5208 N N . MET B 1 184 ? -20.625 -5.664 -7.148 1 78.31 184 MET B N 1
ATOM 5209 C CA . MET B 1 184 ? -19.203 -5.809 -7.453 1 78.31 184 MET B CA 1
ATOM 5210 C C . MET B 1 184 ? -18.469 -6.531 -6.324 1 78.31 184 MET B C 1
ATOM 5212 O O . MET B 1 184 ? -18.766 -6.316 -5.148 1 78.31 184 MET B O 1
ATOM 5216 N N . SER B 1 185 ? -17.688 -7.539 -6.676 1 80.81 185 SER B N 1
ATOM 5217 C CA . SER B 1 185 ? -16.828 -8.211 -5.699 1 80.81 185 SER B CA 1
ATOM 5218 C C . SER B 1 185 ? -15.375 -8.227 -6.156 1 80.81 185 SER B C 1
ATOM 5220 O O . SER B 1 185 ? -15.07 -7.848 -7.289 1 80.81 185 SER B O 1
ATOM 5222 N N . ALA B 1 186 ? -14.531 -8.609 -5.203 1 89.12 186 ALA B N 1
ATOM 5223 C CA . ALA B 1 186 ? -13.094 -8.664 -5.488 1 89.12 186 ALA B CA 1
ATOM 5224 C C . ALA B 1 186 ? -12.781 -9.742 -6.52 1 89.12 186 ALA B C 1
ATOM 5226 O O . ALA B 1 186 ? -11.656 -9.82 -7.023 1 89.12 186 ALA B O 1
ATOM 5227 N N . LEU B 1 187 ? -13.789 -10.453 -6.977 1 89.12 187 LEU B N 1
ATOM 5228 C CA . LEU B 1 187 ? -13.617 -11.477 -8 1 89.12 187 LEU B CA 1
ATOM 5229 C C . LEU B 1 187 ? -13.195 -10.859 -9.328 1 89.12 187 LEU B C 1
ATOM 5231 O O . LEU B 1 187 ? -12.641 -11.539 -10.195 1 89.12 187 LEU B O 1
ATOM 5235 N N . TRP B 1 188 ? -13.406 -9.562 -9.43 1 88.94 188 TRP B N 1
ATOM 5236 C CA . TRP B 1 188 ? -13.039 -8.852 -10.656 1 88.94 188 TRP B CA 1
ATOM 5237 C C . TRP B 1 188 ? -11.531 -8.867 -10.859 1 88.94 188 TRP B C 1
ATOM 5239 O O . TRP B 1 188 ? -11.047 -8.555 -11.953 1 88.94 188 TRP B O 1
ATOM 5249 N N . LEU B 1 189 ? -10.859 -9.219 -9.859 1 94.25 189 LEU B N 1
ATOM 5250 C CA . LEU B 1 189 ? -9.406 -9.258 -9.938 1 94.25 189 LEU B CA 1
ATOM 5251 C C . LEU B 1 189 ? -8.93 -10.523 -10.641 1 94.25 189 LEU B C 1
ATOM 5253 O O . LEU B 1 189 ? -7.809 -10.57 -11.148 1 94.25 189 LEU B O 1
ATOM 5257 N N . LEU B 1 190 ? -9.688 -11.531 -10.734 1 93.56 190 LEU B N 1
ATOM 5258 C CA . LEU B 1 190 ? -9.266 -12.859 -11.156 1 93.56 190 LEU B CA 1
ATOM 5259 C C . LEU B 1 190 ? -8.789 -12.852 -12.602 1 93.56 190 LEU B C 1
ATOM 5261 O O . LEU B 1 190 ? -7.801 -13.5 -12.945 1 93.56 190 LEU B O 1
ATOM 5265 N N . PRO B 1 191 ? -9.398 -12.062 -13.461 1 93.62 191 PRO B N 1
ATOM 5266 C CA . PRO B 1 191 ? -8.93 -12.07 -14.852 1 93.62 191 PRO B CA 1
ATOM 5267 C C . PRO B 1 191 ? -7.645 -11.273 -15.039 1 93.62 191 PRO B C 1
ATOM 5269 O O . PRO B 1 191 ? -6.961 -11.422 -16.062 1 93.62 191 PRO B O 1
ATOM 5272 N N . VAL B 1 192 ? -7.246 -10.438 -14.117 1 95.25 192 VAL B N 1
ATOM 5273 C CA . VAL B 1 192 ? -6.133 -9.516 -14.312 1 95.25 192 VAL B CA 1
ATOM 5274 C C . VAL B 1 192 ? -4.902 -10.023 -13.57 1 95.25 192 VAL B C 1
ATOM 5276 O O . VAL B 1 192 ? -3.77 -9.812 -14.008 1 95.25 192 VAL B O 1
ATOM 5279 N N . VAL B 1 193 ? -5.082 -10.758 -12.523 1 96.19 193 VAL B N 1
ATOM 5280 C CA . VAL B 1 193 ? -4.016 -11.211 -11.641 1 96.19 193 VAL B CA 1
ATOM 5281 C C . VAL B 1 193 ? -3.066 -12.133 -12.406 1 96.19 193 VAL B C 1
ATOM 5283 O O . VAL B 1 193 ? -1.866 -12.172 -12.125 1 96.19 193 VAL B O 1
ATOM 5286 N N . PRO B 1 194 ? -3.58 -12.883 -13.406 1 97.81 194 PRO B N 1
ATOM 5287 C CA . PRO B 1 194 ? -2.676 -13.758 -14.156 1 97.81 194 PRO B CA 1
ATOM 5288 C C . PRO B 1 194 ? -1.501 -13.008 -14.773 1 97.81 194 PRO B C 1
ATOM 5290 O O . PRO B 1 194 ? -0.412 -13.57 -14.922 1 97.81 194 PRO B O 1
ATOM 5293 N N . ALA B 1 195 ? -1.681 -11.758 -15.125 1 98 195 ALA B N 1
ATOM 5294 C CA . ALA B 1 195 ? -0.59 -10.969 -15.688 1 98 195 ALA B CA 1
ATOM 5295 C C . ALA B 1 195 ? 0.523 -10.758 -14.664 1 98 195 ALA B C 1
ATOM 5297 O O . ALA B 1 195 ? 1.706 -10.883 -14.992 1 98 195 ALA B O 1
ATOM 5298 N N . CYS B 1 196 ? 0.193 -10.484 -13.43 1 98.25 196 CYS B N 1
ATOM 5299 C CA . CYS B 1 196 ? 1.184 -10.336 -12.375 1 98.25 196 CYS B CA 1
ATOM 5300 C C . CYS B 1 196 ? 1.907 -11.656 -12.109 1 98.25 196 CYS B C 1
ATOM 5302 O O . CYS B 1 196 ? 3.125 -11.672 -11.914 1 98.25 196 CYS B O 1
ATOM 5304 N N . VAL B 1 197 ? 1.127 -12.75 -12.125 1 98.31 197 VAL B N 1
ATOM 5305 C CA . VAL B 1 197 ? 1.698 -14.055 -11.836 1 98.31 197 VAL B CA 1
ATOM 5306 C C . VAL B 1 197 ? 2.656 -14.461 -12.953 1 98.31 197 VAL B C 1
ATOM 5308 O O . VAL B 1 197 ? 3.75 -14.969 -12.688 1 98.31 197 VAL B O 1
ATOM 5311 N N . ALA B 1 198 ? 2.246 -14.211 -14.141 1 98.62 198 ALA B N 1
ATOM 5312 C CA . ALA B 1 198 ? 3.102 -14.516 -15.281 1 98.62 198 ALA B CA 1
ATOM 5313 C C . ALA B 1 198 ? 4.367 -13.664 -15.266 1 98.62 198 ALA B C 1
ATOM 5315 O O . ALA B 1 198 ? 5.438 -14.125 -15.68 1 98.62 198 ALA B O 1
ATOM 5316 N N . ALA B 1 199 ? 4.238 -12.438 -14.859 1 98.62 199 ALA B N 1
ATOM 5317 C CA . ALA B 1 199 ? 5.406 -11.578 -14.719 1 98.62 199 ALA B CA 1
ATOM 5318 C C . ALA B 1 199 ? 6.41 -12.164 -13.734 1 98.62 199 ALA B C 1
ATOM 5320 O O . ALA B 1 199 ? 7.617 -12.156 -13.984 1 98.62 199 ALA B O 1
ATOM 5321 N N . ASN B 1 200 ? 5.93 -12.633 -12.617 1 98.56 200 ASN B N 1
ATOM 5322 C CA . ASN B 1 200 ? 6.801 -13.297 -11.656 1 98.56 200 ASN B CA 1
ATOM 5323 C C . ASN B 1 200 ? 7.465 -14.531 -12.25 1 98.56 200 ASN B C 1
ATOM 5325 O O . ASN B 1 200 ? 8.656 -14.758 -12.047 1 98.56 200 ASN B O 1
ATOM 5329 N N . THR B 1 201 ? 6.672 -15.328 -12.953 1 98.62 201 THR B N 1
ATOM 5330 C CA . THR B 1 201 ? 7.203 -16.516 -13.609 1 98.62 201 THR B CA 1
ATOM 5331 C C . THR B 1 201 ? 8.312 -16.141 -14.586 1 98.62 201 THR B C 1
ATOM 5333 O O . THR B 1 201 ? 9.32 -16.844 -14.68 1 98.62 201 THR B O 1
ATOM 5336 N N . ALA B 1 202 ? 8.102 -15.055 -15.32 1 98.56 202 ALA B N 1
ATOM 5337 C CA . ALA B 1 202 ? 9.133 -14.578 -16.234 1 98.56 202 ALA B CA 1
ATOM 5338 C C . ALA B 1 202 ? 10.438 -14.305 -15.5 1 98.56 202 ALA B C 1
ATOM 5340 O O . ALA B 1 202 ? 11.516 -14.648 -15.992 1 98.56 202 ALA B O 1
ATOM 5341 N N . GLY B 1 203 ? 10.344 -13.711 -14.352 1 98 203 GLY B N 1
ATOM 5342 C CA . GLY B 1 203 ? 11.531 -13.445 -13.562 1 98 203 GLY B CA 1
ATOM 5343 C C . GLY B 1 203 ? 12.219 -14.703 -13.078 1 98 203 GLY B C 1
ATOM 5344 O O . GLY B 1 203 ? 13.438 -14.836 -13.18 1 98 203 GLY B O 1
ATOM 5345 N N . VAL B 1 204 ? 11.469 -15.625 -12.586 1 97.31 204 VAL B N 1
ATOM 5346 C CA . VAL B 1 204 ? 11.984 -16.891 -12.055 1 97.31 204 VAL B CA 1
ATOM 5347 C C . VAL B 1 204 ? 12.641 -17.688 -13.172 1 97.31 204 VAL B C 1
ATOM 5349 O O . VAL B 1 204 ? 13.734 -18.234 -12.992 1 97.31 204 VAL B O 1
ATOM 5352 N N . LEU B 1 205 ? 11.992 -17.703 -14.289 1 97.69 205 LEU B N 1
ATOM 5353 C CA . LEU B 1 205 ? 12.453 -18.484 -15.43 1 97.69 205 LEU B CA 1
ATOM 5354 C C . LEU B 1 205 ? 13.688 -17.859 -16.062 1 97.69 205 LEU B C 1
ATOM 5356 O O . LEU B 1 205 ? 14.695 -18.531 -16.266 1 97.69 205 LEU B O 1
ATOM 5360 N N . ALA B 1 206 ? 13.648 -16.562 -16.297 1 97.31 206 ALA B N 1
ATOM 5361 C CA . ALA B 1 206 ? 14.719 -15.859 -17.016 1 97.31 206 ALA B CA 1
ATOM 5362 C C . ALA B 1 206 ? 16.031 -15.953 -16.25 1 97.31 206 ALA B C 1
ATOM 5364 O O . ALA B 1 206 ? 17.109 -16.062 -16.859 1 97.31 206 ALA B O 1
ATOM 5365 N N . SER B 1 207 ? 15.977 -15.953 -14.969 1 94.75 207 SER B N 1
ATOM 5366 C CA . SER B 1 207 ? 17.188 -15.961 -14.148 1 94.75 207 SER B CA 1
ATOM 5367 C C . SER B 1 207 ? 17.922 -17.297 -14.266 1 94.75 207 SER B C 1
ATOM 5369 O O . SER B 1 207 ? 19.109 -17.391 -13.945 1 94.75 207 SER B O 1
ATOM 5371 N N . LYS B 1 208 ? 17.281 -18.344 -14.797 1 94.75 208 LYS B N 1
ATOM 5372 C CA . LYS B 1 208 ? 17.875 -19.672 -14.82 1 94.75 208 LYS B CA 1
ATOM 5373 C C . LYS B 1 208 ? 18.094 -20.156 -16.25 1 94.75 208 LYS B C 1
ATOM 5375 O O . LYS B 1 208 ? 18.641 -21.234 -16.469 1 94.75 208 LYS B O 1
ATOM 5380 N N . MET B 1 209 ? 17.734 -19.344 -17.141 1 94.31 209 MET B N 1
ATOM 5381 C CA . MET B 1 209 ? 17.891 -19.75 -18.547 1 94.31 209 MET B CA 1
ATOM 5382 C C . MET B 1 209 ? 19.344 -19.625 -19 1 94.31 209 MET B C 1
ATOM 5384 O O . MET B 1 209 ? 20.047 -18.688 -18.609 1 94.31 209 MET B O 1
ATOM 5388 N N . ALA B 1 210 ? 19.781 -20.516 -19.797 1 90.69 210 ALA B N 1
ATOM 5389 C CA . ALA B 1 210 ? 21.156 -20.578 -20.266 1 90.69 210 ALA B CA 1
ATOM 5390 C C . ALA B 1 210 ? 21.406 -19.547 -21.375 1 90.69 210 ALA B C 1
ATOM 5392 O O . ALA B 1 210 ? 22.469 -18.922 -21.422 1 90.69 210 ALA B O 1
ATOM 5393 N N . ASP B 1 211 ? 20.453 -19.406 -22.266 1 93.5 211 ASP B N 1
ATOM 5394 C CA . ASP B 1 211 ? 20.578 -18.453 -23.375 1 93.5 211 ASP B CA 1
ATOM 5395 C C . ASP B 1 211 ? 20.125 -17.062 -22.938 1 93.5 211 ASP B C 1
ATOM 5397 O O . ASP B 1 211 ? 18.922 -16.812 -22.766 1 93.5 211 ASP B O 1
ATOM 5401 N N . SER B 1 212 ? 21.062 -16.156 -22.891 1 94.25 212 SER B N 1
ATOM 5402 C CA . SER B 1 212 ? 20.766 -14.82 -22.375 1 94.25 212 SER B CA 1
ATOM 5403 C C . SER B 1 212 ? 19.875 -14.047 -23.328 1 94.25 212 SER B C 1
ATOM 5405 O O . SER B 1 212 ? 19.078 -13.203 -22.906 1 94.25 212 SER B O 1
ATOM 5407 N N . GLY B 1 213 ? 20 -14.234 -24.625 1 93.5 213 GLY B N 1
ATOM 5408 C CA . GLY B 1 213 ? 19.109 -13.586 -25.578 1 93.5 213 GLY B CA 1
ATOM 5409 C C . GLY B 1 213 ? 17.641 -13.906 -25.344 1 93.5 213 GLY B C 1
ATOM 5410 O O . GLY B 1 213 ? 16.812 -13.008 -25.234 1 93.5 213 GLY B O 1
ATOM 5411 N N . HIS B 1 214 ? 17.391 -15.211 -25.281 1 95.38 214 HIS B N 1
ATOM 5412 C CA . HIS B 1 214 ? 16.031 -15.656 -25.031 1 95.38 214 HIS B CA 1
ATOM 5413 C C . HIS B 1 214 ? 15.562 -15.234 -23.641 1 95.38 214 HIS B C 1
ATOM 5415 O O . HIS B 1 214 ? 14.391 -14.898 -23.438 1 95.38 214 HIS B O 1
ATOM 5421 N N . ALA B 1 215 ? 16.453 -15.258 -22.688 1 97.06 215 ALA B N 1
ATOM 5422 C CA . ALA B 1 215 ? 16.141 -14.867 -21.328 1 97.06 215 ALA B CA 1
ATOM 5423 C C . ALA B 1 215 ? 15.703 -13.398 -21.266 1 97.06 215 ALA B C 1
ATOM 5425 O O . ALA B 1 215 ? 14.766 -13.055 -20.547 1 97.06 215 ALA B O 1
ATOM 5426 N N . LEU B 1 216 ? 16.375 -12.547 -22.016 1 95.69 216 LEU B N 1
ATOM 5427 C CA . LEU B 1 216 ? 16.062 -11.125 -22 1 95.69 216 LEU B CA 1
ATOM 5428 C C . LEU B 1 216 ? 14.695 -10.867 -22.625 1 95.69 216 LEU B C 1
ATOM 5430 O O . LEU B 1 216 ? 13.977 -9.961 -22.203 1 95.69 216 LEU B O 1
ATOM 5434 N N . VAL B 1 217 ? 14.352 -11.633 -23.625 1 96 217 VAL B N 1
ATOM 5435 C CA . VAL B 1 217 ? 13.016 -11.508 -24.203 1 96 217 VAL B CA 1
ATOM 5436 C C . VAL B 1 217 ? 11.961 -11.812 -23.141 1 96 217 VAL B C 1
ATOM 5438 O O . VAL B 1 217 ? 10.992 -11.062 -22.984 1 96 217 VAL B O 1
ATOM 5441 N N . VAL B 1 218 ? 12.156 -12.898 -22.422 1 97.81 218 VAL B N 1
ATOM 5442 C CA . VAL B 1 218 ? 11.242 -13.297 -21.359 1 97.81 218 VAL B CA 1
ATOM 5443 C C . VAL B 1 218 ? 11.211 -12.227 -20.266 1 97.81 218 VAL B C 1
ATOM 5445 O O . VAL B 1 218 ? 10.141 -11.883 -19.766 1 97.81 218 VAL B O 1
ATOM 5448 N N . PHE B 1 219 ? 12.336 -11.656 -19.984 1 97.56 219 PHE B N 1
ATOM 5449 C CA . PHE B 1 219 ? 12.453 -10.594 -18.984 1 97.56 219 PHE B CA 1
ATOM 5450 C C . PHE B 1 219 ? 11.648 -9.367 -19.391 1 97.56 219 PHE B C 1
ATOM 5452 O O . PHE B 1 219 ? 10.852 -8.844 -18.609 1 97.56 219 PHE B O 1
ATOM 5459 N N . TYR B 1 220 ? 11.836 -8.859 -20.625 1 95.94 220 TYR B N 1
ATOM 5460 C CA . TYR B 1 220 ? 11.133 -7.668 -21.094 1 95.94 220 TYR B CA 1
ATOM 5461 C C . TYR B 1 220 ? 9.625 -7.898 -21.125 1 95.94 220 TYR B C 1
ATOM 5463 O O . TYR B 1 220 ? 8.852 -7.012 -20.75 1 95.94 220 TYR B O 1
ATOM 5471 N N . LEU B 1 221 ? 9.258 -9.07 -21.516 1 96.31 221 LEU B N 1
ATOM 5472 C CA . LEU B 1 221 ? 7.836 -9.398 -21.5 1 96.31 221 LEU B CA 1
ATOM 5473 C C . LEU B 1 221 ? 7.293 -9.406 -20.078 1 96.31 221 LEU B C 1
ATOM 5475 O O . LEU B 1 221 ? 6.168 -8.961 -19.844 1 96.31 221 LEU B O 1
ATOM 5479 N N . GLY B 1 222 ? 8.086 -9.953 -19.172 1 98.31 222 GLY B N 1
ATOM 5480 C CA . GLY B 1 222 ? 7.699 -9.945 -17.781 1 98.31 222 GLY B CA 1
ATOM 5481 C C . GLY B 1 222 ? 7.473 -8.555 -17.234 1 98.31 222 GLY B C 1
ATOM 5482 O O . GLY B 1 222 ? 6.484 -8.305 -16.531 1 98.31 222 GLY B O 1
ATOM 5483 N N . VAL B 1 223 ? 8.352 -7.578 -17.547 1 96.69 223 VAL B N 1
ATOM 5484 C CA . VAL B 1 223 ? 8.227 -6.199 -17.094 1 96.69 223 VAL B CA 1
ATOM 5485 C C . VAL B 1 223 ? 6.953 -5.574 -17.656 1 96.69 223 VAL B C 1
ATOM 5487 O O . VAL B 1 223 ? 6.211 -4.898 -16.938 1 96.69 223 VAL B O 1
ATOM 5490 N N . CYS B 1 224 ? 6.668 -5.844 -18.922 1 95.38 224 CYS B N 1
ATOM 5491 C CA . CYS B 1 224 ? 5.465 -5.328 -19.562 1 95.38 224 CYS B CA 1
ATOM 5492 C C . CYS B 1 224 ? 4.211 -5.887 -18.906 1 95.38 224 CYS B C 1
ATOM 5494 O O . CYS B 1 224 ? 3.283 -5.141 -18.594 1 95.38 224 CYS B O 1
ATOM 5496 N N . LEU B 1 225 ? 4.242 -7.199 -18.703 1 97.44 225 LEU B N 1
ATOM 5497 C CA . LEU B 1 225 ? 3.096 -7.852 -18.078 1 97.44 225 LEU B CA 1
ATOM 5498 C C . LEU B 1 225 ? 2.875 -7.336 -16.656 1 97.44 225 LEU B C 1
ATOM 5500 O O . LEU B 1 225 ? 1.733 -7.188 -16.219 1 97.44 225 LEU B O 1
ATOM 5504 N N . LEU B 1 226 ? 3.939 -7.082 -15.969 1 97.75 226 LEU B N 1
ATOM 5505 C CA . LEU B 1 226 ? 3.834 -6.562 -14.609 1 97.75 226 LEU B CA 1
ATOM 5506 C C . LEU B 1 226 ? 3.156 -5.195 -14.594 1 97.75 226 LEU B C 1
ATOM 5508 O O . LEU B 1 226 ? 2.32 -4.918 -13.734 1 97.75 226 LEU B O 1
ATOM 5512 N N . GLY B 1 227 ? 3.551 -4.332 -15.555 1 95.38 227 GLY B N 1
ATOM 5513 C CA . GLY B 1 227 ? 2.912 -3.029 -15.672 1 95.38 227 GLY B CA 1
ATOM 5514 C C . GLY B 1 227 ? 1.413 -3.115 -15.883 1 95.38 227 GLY B C 1
ATOM 5515 O O . GLY B 1 227 ? 0.643 -2.441 -15.203 1 95.38 227 GLY B O 1
ATOM 5516 N N . VAL B 1 228 ? 1.021 -3.951 -16.719 1 94.12 228 VAL B N 1
ATOM 5517 C CA . VAL B 1 228 ? -0.391 -4.129 -17.031 1 94.12 228 VAL B CA 1
ATOM 5518 C C . VAL B 1 228 ? -1.128 -4.695 -15.82 1 94.12 228 VAL B C 1
ATOM 5520 O O . VAL B 1 228 ? -2.158 -4.16 -15.406 1 94.12 228 VAL B O 1
ATOM 5523 N N . GLY B 1 229 ? -0.572 -5.75 -15.328 1 96.31 229 GLY B N 1
ATOM 5524 C CA . GLY B 1 229 ? -1.216 -6.438 -14.219 1 96.31 229 GLY B CA 1
ATOM 5525 C C . GLY B 1 229 ? -1.372 -5.57 -12.984 1 96.31 229 GLY B C 1
ATOM 5526 O O . GLY B 1 229 ? -2.453 -5.508 -12.398 1 96.31 229 GLY B O 1
ATOM 5527 N N . PHE B 1 230 ? -0.325 -4.859 -12.609 1 96.94 230 PHE B N 1
ATOM 5528 C CA . PHE B 1 230 ? -0.35 -4.043 -11.398 1 96.94 230 PHE B CA 1
ATOM 5529 C C . PHE B 1 230 ? -1.314 -2.875 -11.555 1 96.94 230 PHE B C 1
ATOM 5531 O O . PHE B 1 230 ? -2.141 -2.625 -10.672 1 96.94 230 PHE B O 1
ATOM 5538 N N . MET B 1 231 ? -1.219 -2.148 -12.664 1 94.12 231 MET B N 1
ATOM 5539 C CA . MET B 1 231 ? -2.037 -0.956 -12.852 1 94.12 231 MET B CA 1
ATOM 5540 C C . MET B 1 231 ? -3.52 -1.313 -12.898 1 94.12 231 MET B C 1
ATOM 5542 O O . MET B 1 231 ? -4.34 -0.656 -12.258 1 94.12 231 MET B O 1
ATOM 5546 N N . LEU B 1 232 ? -3.854 -2.34 -13.547 1 92.75 232 LEU B N 1
ATOM 5547 C CA . LEU B 1 232 ? -5.25 -2.746 -13.625 1 92.75 232 LEU B CA 1
ATOM 5548 C C . LEU B 1 232 ? -5.75 -3.248 -12.273 1 92.75 232 LEU B C 1
ATOM 5550 O O . LEU B 1 232 ? -6.875 -2.945 -11.875 1 92.75 232 LEU B O 1
ATOM 5554 N N . SER B 1 233 ? -4.922 -4.066 -11.641 1 96.31 233 SER B N 1
ATOM 5555 C CA . SER B 1 233 ? -5.309 -4.562 -10.32 1 96.31 233 SER B CA 1
ATOM 5556 C C . SER B 1 233 ? -5.527 -3.414 -9.344 1 96.31 233 SER B C 1
ATOM 5558 O O . SER B 1 233 ? -6.477 -3.438 -8.555 1 96.31 233 SER B O 1
ATOM 5560 N N . HIS B 1 234 ? -4.637 -2.432 -9.391 1 95.06 234 HIS B N 1
ATOM 5561 C CA . HIS B 1 234 ? -4.777 -1.284 -8.5 1 95.06 234 HIS B CA 1
ATOM 5562 C C . HIS B 1 234 ? -6.07 -0.522 -8.789 1 95.06 234 HIS B C 1
ATOM 5564 O O . HIS B 1 234 ? -6.727 -0.034 -7.867 1 95.06 234 HIS B O 1
ATOM 5570 N N . GLN B 1 235 ? -6.441 -0.373 -10.039 1 92.19 235 GLN B N 1
ATOM 5571 C CA . GLN B 1 235 ? -7.699 0.269 -10.414 1 92.19 235 GLN B CA 1
ATOM 5572 C C . GLN B 1 235 ? -8.891 -0.494 -9.852 1 92.19 235 GLN B C 1
ATOM 5574 O O . GLN B 1 235 ? -9.805 0.106 -9.281 1 92.19 235 GLN B O 1
ATOM 5579 N N . ILE B 1 236 ? -8.859 -1.748 -9.992 1 92.69 236 ILE B N 1
ATOM 5580 C CA . ILE B 1 236 ? -9.953 -2.576 -9.508 1 92.69 236 ILE B CA 1
ATOM 5581 C C . ILE B 1 236 ? -10.031 -2.498 -7.984 1 92.69 236 ILE B C 1
ATOM 5583 O O . ILE B 1 236 ? -11.117 -2.412 -7.414 1 92.69 236 ILE B O 1
ATOM 5587 N N . CYS B 1 237 ? -8.891 -2.502 -7.336 1 94.56 237 CYS B N 1
ATOM 5588 C CA . CYS B 1 237 ? -8.859 -2.379 -5.883 1 94.56 237 CYS B CA 1
ATOM 5589 C C . CYS B 1 237 ? -9.438 -1.042 -5.438 1 94.56 237 CYS B C 1
ATOM 5591 O O . CYS B 1 237 ? -10.055 -0.953 -4.379 1 94.56 237 CYS B O 1
ATOM 5593 N N . THR B 1 238 ? -9.234 -0.032 -6.219 1 92.12 238 THR B N 1
ATOM 5594 C CA . THR B 1 238 ? -9.805 1.276 -5.922 1 92.12 238 THR B CA 1
ATOM 5595 C C . THR B 1 238 ? -11.328 1.228 -5.984 1 92.12 238 THR B C 1
ATOM 5597 O O . THR B 1 238 ? -12.008 1.744 -5.098 1 92.12 238 THR B O 1
ATOM 5600 N N . ILE B 1 239 ? -11.844 0.612 -6.996 1 88.62 239 ILE B N 1
ATOM 5601 C CA . ILE B 1 239 ? -13.289 0.469 -7.152 1 88.62 239 ILE B CA 1
ATOM 5602 C C . ILE B 1 239 ? -13.844 -0.392 -6.023 1 88.62 239 ILE B C 1
ATOM 5604 O O . ILE B 1 239 ? -14.891 -0.071 -5.449 1 88.62 239 ILE B O 1
ATOM 5608 N N . TYR B 1 240 ? -13.156 -1.389 -5.75 1 90.19 240 TYR B N 1
ATOM 5609 C CA . TYR B 1 240 ? -13.578 -2.273 -4.668 1 90.19 240 TYR B CA 1
ATOM 5610 C C . TYR B 1 240 ? -13.586 -1.539 -3.334 1 90.19 240 TYR B C 1
ATOM 5612 O O . TYR B 1 240 ? -14.508 -1.697 -2.537 1 90.19 240 TYR B O 1
ATOM 5620 N N . TYR B 1 241 ? -12.531 -0.802 -3.096 1 88.5 241 TYR B N 1
ATOM 5621 C CA . TYR B 1 241 ? -12.477 0.023 -1.895 1 88.5 241 TYR B CA 1
ATOM 5622 C C . TYR B 1 241 ? -13.672 0.958 -1.814 1 88.5 241 TYR B C 1
ATOM 5624 O O . TYR B 1 241 ? -14.273 1.113 -0.75 1 88.5 241 TYR B O 1
ATOM 5632 N N . SER B 1 242 ? -13.961 1.504 -2.914 1 85.06 242 SER B N 1
ATOM 5633 C CA . SER B 1 242 ? -15.117 2.393 -2.986 1 85.06 242 SER B CA 1
ATOM 5634 C C . SER B 1 242 ? -16.406 1.646 -2.676 1 85.06 242 SER B C 1
ATOM 5636 O O . SER B 1 242 ? -17.25 2.146 -1.937 1 85.06 242 SER B O 1
ATOM 5638 N N . ARG B 1 243 ? -16.5 0.509 -3.213 1 83.62 243 ARG B N 1
ATOM 5639 C CA . ARG B 1 243 ? -17.688 -0.308 -2.977 1 83.62 243 ARG B CA 1
ATOM 5640 C C . ARG B 1 243 ? -17.812 -0.666 -1.499 1 83.62 243 ARG B C 1
ATOM 5642 O O . ARG B 1 243 ? -18.922 -0.672 -0.953 1 83.62 243 ARG B O 1
ATOM 5649 N N . LEU B 1 244 ? -16.797 -1.024 -0.885 1 83.5 244 LEU B N 1
ATOM 5650 C CA . LEU B 1 244 ? -16.812 -1.367 0.532 1 83.5 244 LEU B CA 1
ATOM 5651 C C . LEU B 1 244 ? -17.266 -0.178 1.374 1 83.5 244 LEU B C 1
ATOM 5653 O O . LEU B 1 244 ? -17.938 -0.352 2.393 1 83.5 244 LEU B O 1
ATOM 5657 N N . THR B 1 245 ? -16.906 0.945 0.93 1 76.75 245 THR B N 1
ATOM 5658 C CA . THR B 1 245 ? -17.219 2.158 1.671 1 76.75 245 THR B CA 1
ATOM 5659 C C . THR B 1 245 ? -18.703 2.504 1.521 1 76.75 245 THR B C 1
ATOM 5661 O O . THR B 1 245 ? -19.344 2.973 2.469 1 76.75 245 THR B O 1
ATOM 5664 N N . PHE B 1 246 ? -19.141 2.283 0.347 1 75.81 246 PHE B N 1
ATOM 5665 C CA . PHE B 1 246 ? -20.5 2.738 0.064 1 75.81 246 PHE B CA 1
ATOM 5666 C C . PHE B 1 246 ? -21.516 1.645 0.371 1 75.81 246 PHE B C 1
ATOM 5668 O O . PHE B 1 246 ? -22.672 1.932 0.651 1 75.81 246 PHE B O 1
ATOM 5675 N N . HIS B 1 247 ? -20.766 0.567 0.22 1 75.56 247 HIS B N 1
ATOM 5676 C CA . HIS B 1 247 ? -21.641 -0.58 0.471 1 75.56 247 HIS B CA 1
ATOM 5677 C C . HIS B 1 247 ? -21.062 -1.479 1.559 1 75.56 247 HIS B C 1
ATOM 5679 O O . HIS B 1 247 ? -19.938 -1.251 2.031 1 75.56 247 HIS B O 1
ATOM 5685 N N . SER B 1 248 ? -21.672 -2.18 2.246 1 75.81 248 SER B N 1
ATOM 5686 C CA . SER B 1 248 ? -21.25 -3.035 3.348 1 75.81 248 SER B CA 1
ATOM 5687 C C . SER B 1 248 ? -20.375 -4.18 2.85 1 75.81 248 SER B C 1
ATOM 5689 O O . SER B 1 248 ? -20 -4.219 1.674 1 75.81 248 SER B O 1
ATOM 5691 N N . LEU B 1 249 ? -19.938 -4.863 3.736 1 77.94 249 LEU B N 1
ATOM 5692 C CA . LEU B 1 249 ? -19.125 -6.039 3.438 1 77.94 249 LEU B CA 1
ATOM 5693 C C . LEU B 1 249 ? -19.891 -7.012 2.543 1 77.94 249 LEU B C 1
ATOM 5695 O O . LEU B 1 249 ? -21.125 -7.027 2.547 1 77.94 249 LEU B O 1
ATOM 5699 N N . PRO B 1 250 ? -19.125 -7.719 1.677 1 78.56 250 PRO B N 1
ATOM 5700 C CA . PRO B 1 250 ? -19.797 -8.703 0.828 1 78.56 250 PRO B CA 1
ATOM 5701 C C . PRO B 1 250 ? -20.578 -9.742 1.632 1 78.56 250 PRO B C 1
ATOM 5703 O O . PRO B 1 250 ? -20.344 -9.891 2.836 1 78.56 250 PRO B O 1
ATOM 5706 N N . ALA B 1 251 ? -21.422 -10.383 0.94 1 80.88 251 ALA B N 1
ATOM 5707 C CA . ALA B 1 251 ? -22.188 -11.461 1.567 1 80.88 251 ALA B CA 1
ATOM 5708 C C . ALA B 1 251 ? -21.266 -12.547 2.117 1 80.88 251 ALA B C 1
ATOM 5710 O O . ALA B 1 251 ? -20.109 -12.656 1.695 1 80.88 251 ALA B O 1
ATOM 5711 N N . ARG B 1 252 ? -21.734 -13.281 3.041 1 84.12 252 ARG B N 1
ATOM 5712 C CA . ARG B 1 252 ? -20.953 -14.297 3.736 1 84.12 252 ARG B CA 1
ATOM 5713 C C . ARG B 1 252 ? -20.375 -15.32 2.756 1 84.12 252 ARG B C 1
ATOM 5715 O O . ARG B 1 252 ? -19.266 -15.82 2.951 1 84.12 252 ARG B O 1
ATOM 5722 N N . GLU B 1 253 ? -21.094 -15.586 1.695 1 82.19 253 GLU B N 1
ATOM 5723 C CA . GLU B 1 253 ? -20.672 -16.578 0.709 1 82.19 253 GLU B CA 1
ATOM 5724 C C . GLU B 1 253 ? -19.453 -16.094 -0.086 1 82.19 253 GLU B C 1
ATOM 5726 O O . GLU B 1 253 ? -18.719 -16.891 -0.648 1 82.19 253 GLU B O 1
ATOM 5731 N N . LEU B 1 254 ? -19.281 -14.742 -0.046 1 85.38 254 LEU B N 1
ATOM 5732 C CA . LEU B 1 254 ? -18.234 -14.156 -0.863 1 85.38 254 LEU B CA 1
ATOM 5733 C C . LEU B 1 254 ? -17.188 -13.469 0.01 1 85.38 254 LEU B C 1
ATOM 5735 O O . LEU B 1 254 ? -16.266 -12.836 -0.503 1 85.38 254 LEU B O 1
ATOM 5739 N N . ILE B 1 255 ? -17.234 -13.641 1.317 1 88.94 255 ILE B N 1
ATOM 5740 C CA . ILE B 1 255 ? -16.406 -12.859 2.24 1 88.94 255 ILE B CA 1
ATOM 5741 C C . ILE B 1 255 ? -14.945 -13.266 2.102 1 88.94 255 ILE B C 1
ATOM 5743 O O . ILE B 1 255 ? -14.047 -12.453 2.307 1 88.94 255 ILE B O 1
ATOM 5747 N N . ILE B 1 256 ? -14.727 -14.516 1.709 1 91.69 256 ILE B N 1
ATOM 5748 C CA . ILE B 1 256 ? -13.359 -15.016 1.574 1 91.69 256 ILE B CA 1
ATOM 5749 C C . ILE B 1 256 ? -12.664 -14.312 0.411 1 91.69 256 ILE B C 1
ATOM 5751 O O . ILE B 1 256 ? -11.438 -14.18 0.402 1 91.69 256 ILE B O 1
ATOM 5755 N N . SER B 1 257 ? -13.43 -13.812 -0.543 1 90 257 SER B N 1
ATOM 5756 C CA . SER B 1 257 ? -12.867 -13.109 -1.689 1 90 257 SER B CA 1
ATOM 5757 C C . SER B 1 257 ? -12.156 -11.828 -1.258 1 90 257 SER B C 1
ATOM 5759 O O . SER B 1 257 ? -11.398 -11.242 -2.031 1 90 257 SER B O 1
ATOM 5761 N N . SER B 1 258 ? -12.344 -11.43 0.007 1 92.69 258 SER B N 1
ATOM 5762 C CA . SER B 1 258 ? -11.68 -10.234 0.532 1 92.69 258 SER B CA 1
ATOM 5763 C C . SER B 1 258 ? -10.172 -10.422 0.59 1 92.69 258 SER B C 1
ATOM 5765 O O . SER B 1 258 ? -9.422 -9.453 0.735 1 92.69 258 SER B O 1
ATOM 5767 N N . PHE B 1 259 ? -9.688 -11.641 0.401 1 96.38 259 PHE B N 1
ATOM 5768 C CA . PHE B 1 259 ? -8.258 -11.914 0.383 1 96.38 259 PHE B CA 1
ATOM 5769 C C . PHE B 1 259 ? -7.672 -11.633 -0.996 1 96.38 259 PHE B C 1
ATOM 5771 O O . PHE B 1 259 ? -6.449 -11.531 -1.149 1 96.38 259 PHE B O 1
ATOM 5778 N N . LEU B 1 260 ? -8.5 -11.523 -1.968 1 95.31 260 LEU B N 1
ATOM 5779 C CA . LEU B 1 260 ? -8.039 -11.5 -3.354 1 95.31 260 LEU B CA 1
ATOM 5780 C C . LEU B 1 260 ? -7.176 -10.273 -3.621 1 95.31 260 LEU B C 1
ATOM 5782 O O . LEU B 1 260 ? -6.156 -10.367 -4.312 1 95.31 260 LEU B O 1
ATOM 5786 N N . PRO B 1 261 ? -7.434 -9.117 -3.008 1 96.5 261 PRO B N 1
ATOM 5787 C CA . PRO B 1 261 ? -6.586 -7.945 -3.256 1 96.5 261 PRO B CA 1
ATOM 5788 C C . PRO B 1 261 ? -5.148 -8.148 -2.789 1 96.5 261 PRO B C 1
ATOM 5790 O O . PRO B 1 261 ? -4.227 -7.535 -3.332 1 96.5 261 PRO B O 1
ATOM 5793 N N . VAL B 1 262 ? -4.945 -9 -1.858 1 97.69 262 VAL B N 1
ATOM 5794 C CA . VAL B 1 262 ? -3.604 -9.289 -1.36 1 97.69 262 VAL B CA 1
ATOM 5795 C C . VAL B 1 262 ? -2.748 -9.867 -2.484 1 97.69 262 VAL B C 1
ATOM 5797 O O . VAL B 1 262 ? -1.554 -9.578 -2.578 1 97.69 262 VAL B O 1
ATOM 5800 N N . GLY B 1 263 ? -3.328 -10.57 -3.352 1 97 263 GLY B N 1
ATOM 5801 C CA . GLY B 1 263 ? -2.65 -11.344 -4.379 1 97 263 GLY B CA 1
ATOM 5802 C C . GLY B 1 263 ? -1.816 -10.492 -5.316 1 97 263 GLY B C 1
ATOM 5803 O O . GLY B 1 263 ? -0.586 -10.57 -5.305 1 97 263 GLY B O 1
ATOM 5804 N N . PRO B 1 264 ? -2.5 -9.641 -6.043 1 96.94 264 PRO B N 1
ATOM 5805 C CA . PRO B 1 264 ? -1.74 -8.875 -7.031 1 96.94 264 PRO B CA 1
ATOM 5806 C C . PRO B 1 264 ? -0.743 -7.91 -6.391 1 96.94 264 PRO B C 1
ATOM 5808 O O . PRO B 1 264 ? 0.328 -7.66 -6.949 1 96.94 264 PRO B O 1
ATOM 5811 N N . MET B 1 265 ? -0.989 -7.391 -5.227 1 97.25 265 MET B N 1
ATOM 5812 C CA . MET B 1 265 ? -0.06 -6.473 -4.578 1 97.25 265 MET B CA 1
ATOM 5813 C C . MET B 1 265 ? 1.19 -7.203 -4.105 1 97.25 265 MET B C 1
ATOM 5815 O O . MET B 1 265 ? 2.311 -6.762 -4.367 1 97.25 265 MET B O 1
ATOM 5819 N N . ALA B 1 266 ? 0.933 -8.289 -3.471 1 98.12 266 ALA B N 1
ATOM 5820 C CA . ALA B 1 266 ? 2.062 -9.102 -3.02 1 98.12 266 ALA B CA 1
ATOM 5821 C C . ALA B 1 266 ? 2.807 -9.711 -4.203 1 98.12 266 ALA B C 1
ATOM 5823 O O . ALA B 1 266 ? 4.035 -9.805 -4.188 1 98.12 266 ALA B O 1
ATOM 5824 N N . MET B 1 267 ? 2.041 -10.125 -5.191 1 98.25 267 MET B N 1
ATOM 5825 C CA . MET B 1 267 ? 2.654 -10.711 -6.379 1 98.25 267 MET B CA 1
ATOM 5826 C C . MET B 1 267 ? 3.533 -9.695 -7.098 1 98.25 267 MET B C 1
ATOM 5828 O O . MET B 1 267 ? 4.59 -10.039 -7.625 1 98.25 267 MET B O 1
ATOM 5832 N N . THR B 1 268 ? 3.107 -8.484 -7.148 1 98 268 THR B N 1
ATOM 5833 C CA . THR B 1 268 ? 3.912 -7.441 -7.773 1 98 268 THR B CA 1
ATOM 5834 C C . THR B 1 268 ? 5.223 -7.242 -7.012 1 98 268 THR B C 1
ATOM 5836 O O . THR B 1 268 ? 6.285 -7.113 -7.621 1 98 268 THR B O 1
ATOM 5839 N N . ALA B 1 269 ? 5.133 -7.234 -5.707 1 98 269 ALA B N 1
ATOM 5840 C CA . ALA B 1 269 ? 6.348 -7.148 -4.898 1 98 269 ALA B CA 1
ATOM 5841 C C . ALA B 1 269 ? 7.293 -8.305 -5.203 1 98 269 ALA B C 1
ATOM 5843 O O . ALA B 1 269 ? 8.484 -8.102 -5.43 1 98 269 ALA B O 1
ATOM 5844 N N . TRP B 1 270 ? 6.742 -9.469 -5.266 1 98 270 TRP B N 1
ATOM 5845 C CA . TRP B 1 270 ? 7.531 -10.672 -5.52 1 98 270 TRP B CA 1
ATOM 5846 C C . TRP B 1 270 ? 8.133 -10.641 -6.922 1 98 270 TRP B C 1
ATOM 5848 O O . TRP B 1 270 ? 9.312 -10.953 -7.105 1 98 270 TRP B O 1
ATOM 5858 N N . ALA B 1 271 ? 7.328 -10.234 -7.875 1 98.38 271 ALA B N 1
ATOM 5859 C CA . ALA B 1 271 ? 7.762 -10.18 -9.266 1 98.38 271 ALA B CA 1
ATOM 5860 C C . ALA B 1 271 ? 8.875 -9.156 -9.453 1 98.38 271 ALA B C 1
ATOM 5862 O O . ALA B 1 271 ? 9.82 -9.383 -10.219 1 98.38 271 ALA B O 1
ATOM 5863 N N . LEU B 1 272 ? 8.797 -8.023 -8.75 1 97.56 272 LEU B N 1
ATOM 5864 C CA . LEU B 1 272 ? 9.836 -7.004 -8.836 1 97.56 272 LEU B CA 1
ATOM 5865 C C . LEU B 1 272 ? 11.18 -7.562 -8.375 1 97.56 272 LEU B C 1
ATOM 5867 O O . LEU B 1 272 ? 12.211 -7.32 -9.008 1 97.56 272 LEU B O 1
ATOM 5871 N N . LEU B 1 273 ? 11.141 -8.312 -7.34 1 96.94 273 LEU B N 1
ATOM 5872 C CA . LEU B 1 273 ? 12.359 -8.898 -6.801 1 96.94 273 LEU B CA 1
ATOM 5873 C C . LEU B 1 273 ? 12.961 -9.906 -7.781 1 96.94 273 LEU B C 1
ATOM 5875 O O . LEU B 1 273 ? 14.156 -9.867 -8.062 1 96.94 273 LEU B O 1
ATOM 5879 N N . ASN B 1 274 ? 12.109 -10.75 -8.359 1 97 274 ASN B N 1
ATOM 5880 C CA . ASN B 1 274 ? 12.594 -11.781 -9.273 1 97 274 ASN B CA 1
ATOM 5881 C C . ASN B 1 274 ? 13.016 -11.188 -10.617 1 97 274 ASN B C 1
ATOM 5883 O O . ASN B 1 274 ? 14.031 -11.602 -11.188 1 97 274 ASN B O 1
ATOM 5887 N N . LEU B 1 275 ? 12.273 -10.258 -11.109 1 97 275 LEU B N 1
ATOM 5888 C CA . LEU B 1 275 ? 12.641 -9.594 -12.359 1 97 275 LEU B CA 1
ATOM 5889 C C . LEU B 1 275 ? 13.914 -8.773 -12.188 1 97 275 LEU B C 1
ATOM 5891 O O . LEU B 1 275 ? 14.734 -8.703 -13.102 1 97 275 LEU B O 1
ATOM 5895 N N . GLY B 1 276 ? 14.023 -8.102 -11.016 1 94.31 276 GLY B N 1
ATOM 5896 C CA . GLY B 1 276 ? 15.258 -7.387 -10.734 1 94.31 276 GLY B CA 1
ATOM 5897 C C . GLY B 1 276 ? 16.484 -8.266 -10.797 1 94.31 276 GLY B C 1
ATOM 5898 O O . GLY B 1 276 ? 17.5 -7.898 -11.406 1 94.31 276 GLY B O 1
ATOM 5899 N N . THR B 1 277 ? 16.422 -9.422 -10.25 1 91.94 277 THR B N 1
ATOM 5900 C CA . THR B 1 277 ? 17.516 -10.391 -10.273 1 91.94 277 THR B CA 1
ATOM 5901 C C . THR B 1 277 ? 17.766 -10.891 -11.688 1 91.94 277 THR B C 1
ATOM 5903 O O . THR B 1 277 ? 18.906 -10.914 -12.156 1 91.94 277 THR B O 1
ATOM 5906 N N . ALA B 1 278 ? 16.703 -11.258 -12.367 1 95.06 278 ALA B N 1
ATOM 5907 C CA . ALA B 1 278 ? 16.812 -11.797 -13.719 1 95.06 278 ALA B CA 1
ATOM 5908 C C . ALA B 1 278 ? 17.422 -10.773 -14.672 1 95.06 278 ALA B C 1
ATOM 5910 O O . ALA B 1 278 ? 18.297 -11.102 -15.477 1 95.06 278 ALA B O 1
ATOM 5911 N N . GLY B 1 279 ? 16.953 -9.562 -14.586 1 93.5 279 GLY B N 1
ATOM 5912 C CA . GLY B 1 279 ? 17.5 -8.508 -15.43 1 93.5 279 GLY B CA 1
ATOM 5913 C C . GLY B 1 279 ? 18.984 -8.289 -15.227 1 93.5 279 GLY B C 1
ATOM 5914 O O . GLY B 1 279 ? 19.75 -8.172 -16.188 1 93.5 279 GLY B O 1
ATOM 5915 N N . GLY B 1 280 ? 19.406 -8.25 -13.992 1 90.62 280 GLY B N 1
ATOM 5916 C CA . GLY B 1 280 ? 20.812 -8.055 -13.688 1 90.62 280 GLY B CA 1
ATOM 5917 C C . GLY B 1 280 ? 21.688 -9.164 -14.219 1 90.62 280 GLY B C 1
ATOM 5918 O O . GLY B 1 280 ? 22.656 -8.906 -14.938 1 90.62 280 GLY B O 1
ATOM 5919 N N . VAL B 1 281 ? 21.312 -10.383 -13.992 1 90.44 281 VAL B N 1
ATOM 5920 C CA . VAL B 1 281 ? 22.125 -11.547 -14.344 1 90.44 281 VAL B CA 1
ATOM 5921 C C . VAL B 1 281 ? 22.172 -11.688 -15.867 1 90.44 281 VAL B C 1
ATOM 5923 O O . VAL B 1 281 ? 23.25 -11.93 -16.438 1 90.44 281 VAL B O 1
ATOM 5926 N N . GLN B 1 282 ? 21.062 -11.445 -16.484 1 93.56 282 GLN B N 1
ATOM 5927 C CA . GLN B 1 282 ? 20.969 -11.766 -17.906 1 93.56 282 GLN B CA 1
ATOM 5928 C C . GLN B 1 282 ? 21.516 -10.617 -18.766 1 93.56 282 GLN B C 1
ATOM 5930 O O . GLN B 1 282 ? 22.078 -10.852 -19.844 1 93.56 282 GLN B O 1
ATOM 5935 N N . LEU B 1 283 ? 21.391 -9.391 -18.344 1 91.75 283 LEU B N 1
ATOM 5936 C CA . LEU B 1 283 ? 21.984 -8.273 -19.062 1 91.75 283 LEU B CA 1
ATOM 5937 C C . LEU B 1 283 ? 23.5 -8.367 -19.031 1 91.75 283 LEU B C 1
ATOM 5939 O O . LEU B 1 283 ? 24.156 -8.133 -20.047 1 91.75 283 LEU B O 1
ATOM 5943 N N . GLU B 1 284 ? 24.016 -8.719 -17.875 1 90.5 284 GLU B N 1
ATOM 5944 C CA . GLU B 1 284 ? 25.453 -8.922 -17.75 1 90.5 284 GLU B CA 1
ATOM 5945 C C . GLU B 1 284 ? 25.922 -10.055 -18.656 1 90.5 284 GLU B C 1
ATOM 5947 O O . GLU B 1 284 ? 26.906 -9.898 -19.391 1 90.5 284 GLU B O 1
ATOM 5952 N N . ALA B 1 285 ? 25.234 -11.141 -18.609 1 91.69 285 ALA B N 1
ATOM 5953 C CA . ALA B 1 285 ? 25.594 -12.297 -19.406 1 91.69 285 ALA B CA 1
ATOM 5954 C C . ALA B 1 285 ? 25.516 -11.984 -20.906 1 91.69 285 ALA B C 1
ATOM 5956 O O . ALA B 1 285 ? 26.375 -12.398 -21.672 1 91.69 285 ALA B O 1
ATOM 5957 N N . TYR B 1 286 ? 24.516 -11.297 -21.281 1 92.81 286 TYR B N 1
ATOM 5958 C CA . TYR B 1 286 ? 24.297 -10.977 -22.688 1 92.81 286 TYR B CA 1
ATOM 5959 C C . TYR B 1 286 ? 25.406 -10.07 -23.219 1 92.81 286 TYR B C 1
ATOM 5961 O O . TYR B 1 286 ? 26 -10.359 -24.266 1 92.81 286 TYR B O 1
ATOM 5969 N N . TYR B 1 287 ? 25.781 -9.055 -22.5 1 91.94 287 TYR B N 1
ATOM 5970 C CA . TYR B 1 287 ? 26.734 -8.07 -23 1 91.94 287 TYR B CA 1
ATOM 5971 C C . TYR B 1 287 ? 28.172 -8.547 -22.781 1 91.94 287 TYR B C 1
ATOM 5973 O O . TYR B 1 287 ? 29.094 -8.016 -23.406 1 91.94 287 TYR B O 1
ATOM 5981 N N . SER B 1 288 ? 28.328 -9.492 -21.922 1 90.94 288 SER B N 1
ATOM 5982 C CA . SER B 1 288 ? 29.641 -10.141 -21.828 1 90.94 288 SER B CA 1
ATOM 5983 C C . SER B 1 288 ? 29.938 -10.969 -23.078 1 90.94 288 SER B C 1
ATOM 5985 O O . SER B 1 288 ? 31.094 -11.109 -23.484 1 90.94 288 SER B O 1
ATOM 5987 N N . LYS B 1 289 ? 28.891 -11.484 -23.625 1 91.56 289 LYS B N 1
ATOM 5988 C CA . LYS B 1 289 ? 29.047 -12.328 -24.812 1 91.56 289 LYS B CA 1
ATOM 5989 C C . LYS B 1 289 ? 28.922 -11.508 -26.078 1 91.56 289 LYS B C 1
ATOM 5991 O O . LYS B 1 289 ? 29.5 -11.859 -27.109 1 91.56 289 LYS B O 1
ATOM 5996 N N . HIS B 1 290 ? 28.078 -10.508 -26 1 90.44 290 HIS B N 1
ATOM 5997 C CA . HIS B 1 290 ? 27.844 -9.641 -27.156 1 90.44 290 HIS B CA 1
ATOM 5998 C C . HIS B 1 290 ? 28.422 -8.242 -26.922 1 90.44 290 HIS B C 1
ATOM 6000 O O . HIS B 1 290 ? 27.719 -7.352 -26.438 1 90.44 290 HIS B O 1
ATOM 6006 N N . PHE B 1 291 ? 29.641 -8.047 -27.297 1 84.75 291 PHE B N 1
ATOM 6007 C CA . PHE B 1 291 ? 30.359 -6.809 -27.016 1 84.75 291 PHE B CA 1
ATOM 6008 C C . PHE B 1 291 ? 29.641 -5.613 -27.609 1 84.75 291 PHE B C 1
ATOM 6010 O O . PHE B 1 291 ? 29.219 -5.648 -28.766 1 84.75 291 PHE B O 1
ATOM 6017 N N . ASP B 1 292 ? 29.266 -4.672 -26.875 1 86 292 ASP B N 1
ATOM 6018 C CA . ASP B 1 292 ? 28.75 -3.355 -27.25 1 86 292 ASP B CA 1
ATOM 6019 C C . ASP B 1 292 ? 29.578 -2.244 -26.594 1 86 292 ASP B C 1
ATOM 6021 O O . ASP B 1 292 ? 29.609 -2.119 -25.375 1 86 292 ASP B O 1
ATOM 6025 N N . PRO B 1 293 ? 30.328 -1.451 -27.375 1 85.25 293 PRO B N 1
ATOM 6026 C CA . PRO B 1 293 ? 31.234 -0.444 -26.828 1 85.25 293 PRO B CA 1
ATOM 6027 C C . PRO B 1 293 ? 30.516 0.614 -26 1 85.25 293 PRO B C 1
ATOM 6029 O O . PRO B 1 293 ? 31.156 1.321 -25.219 1 85.25 293 PRO B O 1
ATOM 6032 N N . THR B 1 294 ? 29.234 0.706 -26.203 1 88.12 294 THR B N 1
ATOM 6033 C CA . THR B 1 294 ? 28.484 1.721 -25.484 1 88.12 294 THR B CA 1
ATOM 6034 C C . THR B 1 294 ? 28.078 1.208 -24.094 1 88.12 294 THR B C 1
ATOM 6036 O O . THR B 1 294 ? 27.625 1.98 -23.25 1 88.12 294 THR B O 1
ATOM 6039 N N . ILE B 1 295 ? 28.312 -0.078 -23.906 1 87.56 295 ILE B N 1
ATOM 6040 C CA . ILE B 1 295 ? 27.922 -0.67 -22.641 1 87.56 295 ILE B CA 1
ATOM 6041 C C . ILE B 1 295 ? 29.156 -1.133 -21.875 1 87.56 295 ILE B C 1
ATOM 6043 O O . ILE B 1 295 ? 29.938 -1.937 -22.375 1 87.56 295 ILE B O 1
ATOM 6047 N N . ASP B 1 296 ? 29.438 -0.529 -20.703 1 89.75 296 ASP B N 1
ATOM 6048 C CA . ASP B 1 296 ? 30.5 -0.976 -19.812 1 89.75 296 ASP B CA 1
ATOM 6049 C C . ASP B 1 296 ? 30.031 -2.133 -18.938 1 89.75 296 ASP B C 1
ATOM 6051 O O . ASP B 1 296 ? 29.344 -1.919 -17.938 1 89.75 296 ASP B O 1
ATOM 6055 N N . VAL B 1 297 ? 30.453 -3.33 -19.281 1 89.25 297 VAL B N 1
ATOM 6056 C CA . VAL B 1 297 ? 30 -4.547 -18.625 1 89.25 297 VAL B CA 1
ATOM 6057 C C . VAL B 1 297 ? 30.422 -4.523 -17.156 1 89.25 297 VAL B C 1
ATOM 6059 O O . VAL B 1 297 ? 29.719 -5.027 -16.281 1 89.25 297 VAL B O 1
ATOM 6062 N N . GLN B 1 298 ? 31.625 -3.973 -16.891 1 88.31 298 GLN B N 1
ATOM 6063 C CA . GLN B 1 298 ? 32.094 -3.871 -15.516 1 88.31 298 GLN B CA 1
ATOM 6064 C C . GLN B 1 298 ? 31.203 -2.957 -14.688 1 88.31 298 GLN B C 1
ATOM 6066 O O . GLN B 1 298 ? 30.891 -3.256 -13.539 1 88.31 298 GLN B O 1
ATOM 6071 N N . TRP B 1 299 ? 30.812 -1.876 -15.312 1 85.12 299 TRP B N 1
ATOM 6072 C CA . TRP B 1 299 ? 29.875 -0.967 -14.656 1 85.12 299 TRP B CA 1
ATOM 6073 C C . TRP B 1 299 ? 28.531 -1.648 -14.414 1 85.12 299 TRP B C 1
ATOM 6075 O O . TRP B 1 299 ? 27.922 -1.466 -13.359 1 85.12 299 TRP B O 1
ATOM 6085 N N . LEU B 1 300 ? 28.125 -2.436 -15.438 1 86.12 300 LEU B N 1
ATOM 6086 C CA . LEU B 1 300 ? 26.875 -3.188 -15.297 1 86.12 300 LEU B CA 1
ATOM 6087 C C . LEU B 1 300 ? 26.938 -4.117 -14.094 1 86.12 300 LEU B C 1
ATOM 6089 O O . LEU B 1 300 ? 26.016 -4.145 -13.273 1 86.12 300 LEU B O 1
ATOM 6093 N N . HIS B 1 301 ? 28 -4.785 -13.953 1 86.94 301 HIS B N 1
ATOM 6094 C CA . HIS B 1 301 ? 28.188 -5.758 -12.883 1 86.94 301 HIS B CA 1
ATOM 6095 C C . HIS B 1 301 ? 28.312 -5.066 -11.531 1 86.94 301 HIS B C 1
ATOM 6097 O O . HIS B 1 301 ? 27.672 -5.48 -10.562 1 86.94 301 HIS B O 1
ATOM 6103 N N . ASP B 1 302 ? 29.094 -3.994 -11.492 1 85.25 302 ASP B N 1
ATOM 6104 C CA . ASP B 1 302 ? 29.484 -3.4 -10.219 1 85.25 302 ASP B CA 1
ATOM 6105 C C . ASP B 1 302 ? 28.422 -2.416 -9.719 1 85.25 302 ASP B C 1
ATOM 6107 O O . ASP B 1 302 ? 28.312 -2.182 -8.516 1 85.25 302 ASP B O 1
ATOM 6111 N N . VAL B 1 303 ? 27.641 -1.854 -10.633 1 85.5 303 VAL B N 1
ATOM 6112 C CA . VAL B 1 303 ? 26.781 -0.74 -10.227 1 85.5 303 VAL B CA 1
ATOM 6113 C C . VAL B 1 303 ? 25.328 -1.043 -10.586 1 85.5 303 VAL B C 1
ATOM 6115 O O . VAL B 1 303 ? 24.484 -1.167 -9.703 1 85.5 303 VAL B O 1
ATOM 6118 N N . ALA B 1 304 ? 25.047 -1.27 -11.797 1 84.12 304 ALA B N 1
ATOM 6119 C CA . ALA B 1 304 ? 23.688 -1.341 -12.297 1 84.12 304 ALA B CA 1
ATOM 6120 C C . ALA B 1 304 ? 22.938 -2.523 -11.688 1 84.12 304 ALA B C 1
ATOM 6122 O O . ALA B 1 304 ? 21.781 -2.393 -11.281 1 84.12 304 ALA B O 1
ATOM 6123 N N . VAL B 1 305 ? 23.594 -3.686 -11.672 1 85.88 305 VAL B N 1
ATOM 6124 C CA . VAL B 1 305 ? 22.953 -4.906 -11.211 1 85.88 305 VAL B CA 1
ATOM 6125 C C . VAL B 1 305 ? 22.594 -4.777 -9.734 1 85.88 305 VAL B C 1
ATOM 6127 O O . VAL B 1 305 ? 21.422 -4.938 -9.359 1 85.88 305 VAL B O 1
ATOM 6130 N N . PRO B 1 306 ? 23.562 -4.391 -8.922 1 86.19 306 PRO B N 1
ATOM 6131 C CA . PRO B 1 306 ? 23.203 -4.246 -7.512 1 86.19 306 PRO B CA 1
ATOM 6132 C C . PRO B 1 306 ? 22.203 -3.109 -7.277 1 86.19 306 PRO B C 1
ATOM 6134 O O . PRO B 1 306 ? 21.359 -3.199 -6.379 1 86.19 306 PRO B O 1
ATOM 6137 N N . MET B 1 307 ? 22.25 -2.08 -8.023 1 85.75 307 MET B N 1
ATOM 6138 C CA . MET B 1 307 ? 21.328 -0.969 -7.875 1 85.75 307 MET B CA 1
ATOM 6139 C C . MET B 1 307 ? 19.906 -1.402 -8.227 1 85.75 307 MET B C 1
ATOM 6141 O O . MET B 1 307 ? 18.938 -1.01 -7.559 1 85.75 307 MET B O 1
ATOM 6145 N N . ALA B 1 308 ? 19.812 -2.127 -9.266 1 87.31 308 ALA B N 1
ATOM 6146 C CA . ALA B 1 308 ? 18.516 -2.639 -9.68 1 87.31 308 ALA B CA 1
ATOM 6147 C C . ALA B 1 308 ? 17.922 -3.555 -8.609 1 87.31 308 ALA B C 1
ATOM 6149 O O . ALA B 1 308 ? 16.719 -3.498 -8.336 1 87.31 308 ALA B O 1
ATOM 6150 N N . ALA B 1 309 ? 18.766 -4.328 -8.039 1 88.19 309 ALA B N 1
ATOM 6151 C CA . ALA B 1 309 ? 18.328 -5.223 -6.973 1 88.19 309 ALA B CA 1
ATOM 6152 C C . ALA B 1 309 ? 17.844 -4.43 -5.758 1 88.19 309 ALA B C 1
ATOM 6154 O O . ALA B 1 309 ? 16.828 -4.766 -5.156 1 88.19 309 ALA B O 1
ATOM 6155 N N . ALA B 1 310 ? 18.562 -3.396 -5.406 1 86.69 310 ALA B N 1
ATOM 6156 C CA . ALA B 1 310 ? 18.203 -2.557 -4.27 1 86.69 310 ALA B CA 1
ATOM 6157 C C . ALA B 1 310 ? 16.891 -1.816 -4.527 1 86.69 310 ALA B C 1
ATOM 6159 O O . ALA B 1 310 ? 16.047 -1.709 -3.639 1 86.69 310 ALA B O 1
ATOM 6160 N N . ALA B 1 311 ? 16.734 -1.33 -5.719 1 89.19 311 ALA B N 1
ATOM 6161 C CA . ALA B 1 311 ? 15.5 -0.647 -6.098 1 89.19 311 ALA B CA 1
ATOM 6162 C C . ALA B 1 311 ? 14.312 -1.598 -6.039 1 89.19 311 ALA B C 1
ATOM 6164 O O . ALA B 1 311 ? 13.234 -1.229 -5.555 1 89.19 311 ALA B O 1
ATOM 6165 N N . ALA B 1 312 ? 14.523 -2.77 -6.551 1 93.5 312 ALA B N 1
ATOM 6166 C CA . ALA B 1 312 ? 13.477 -3.789 -6.508 1 93.5 312 ALA B CA 1
ATOM 6167 C C . ALA B 1 312 ? 13.094 -4.117 -5.066 1 93.5 312 ALA B C 1
ATOM 6169 O O . ALA B 1 312 ? 11.906 -4.273 -4.754 1 93.5 312 ALA B O 1
ATOM 6170 N N . ALA B 1 313 ? 14.062 -4.168 -4.211 1 92.5 313 ALA B N 1
ATOM 6171 C CA . ALA B 1 313 ? 13.805 -4.465 -2.805 1 92.5 313 ALA B CA 1
ATOM 6172 C C . ALA B 1 313 ? 13.031 -3.336 -2.137 1 92.5 313 ALA B C 1
ATOM 6174 O O . ALA B 1 313 ? 12.078 -3.586 -1.386 1 92.5 313 ALA B O 1
ATOM 6175 N N . GLY B 1 314 ? 13.422 -2.086 -2.371 1 92.88 314 GLY B N 1
ATOM 6176 C CA . GLY B 1 314 ? 12.719 -0.942 -1.813 1 92.88 314 GLY B CA 1
ATOM 6177 C C . GLY B 1 314 ? 11.273 -0.852 -2.264 1 92.88 314 GLY B C 1
ATOM 6178 O O . GLY B 1 314 ? 10.367 -0.691 -1.441 1 92.88 314 GLY B O 1
ATOM 6179 N N . LEU B 1 315 ? 11.047 -0.994 -3.564 1 93.75 315 LEU B N 1
ATOM 6180 C CA . LEU B 1 315 ? 9.695 -0.953 -4.117 1 93.75 315 LEU B CA 1
ATOM 6181 C C . LEU B 1 315 ? 8.891 -2.164 -3.664 1 93.75 315 LEU B C 1
ATOM 6183 O O . LEU B 1 315 ? 7.684 -2.061 -3.436 1 93.75 315 LEU B O 1
ATOM 6187 N N . GLY B 1 316 ? 9.617 -3.303 -3.668 1 96.69 316 GLY B N 1
ATOM 6188 C CA . GLY B 1 316 ? 8.969 -4.492 -3.135 1 96.69 316 GLY B CA 1
ATOM 6189 C C . GLY B 1 316 ? 8.469 -4.312 -1.714 1 96.69 316 GLY B C 1
ATOM 6190 O O . GLY B 1 316 ? 7.34 -4.703 -1.394 1 96.69 316 GLY B O 1
ATOM 6191 N N . LEU B 1 317 ? 9.281 -3.713 -0.869 1 95.75 317 LEU B N 1
ATOM 6192 C CA . LEU B 1 317 ? 8.898 -3.455 0.515 1 95.75 317 LEU B CA 1
ATOM 6193 C C . LEU B 1 317 ? 7.73 -2.477 0.582 1 95.75 317 LEU B C 1
ATOM 6195 O O . LEU B 1 317 ? 6.812 -2.654 1.384 1 95.75 317 LEU B O 1
ATOM 6199 N N . PHE B 1 318 ? 7.754 -1.461 -0.213 1 95.81 318 PHE B N 1
ATOM 6200 C CA . PHE B 1 318 ? 6.688 -0.479 -0.342 1 95.81 318 PHE B CA 1
ATOM 6201 C C . PHE B 1 318 ? 5.359 -1.16 -0.652 1 95.81 318 PHE B C 1
ATOM 6203 O O . PHE B 1 318 ? 4.367 -0.944 0.047 1 95.81 318 PHE B O 1
ATOM 6210 N N . LEU B 1 319 ? 5.359 -2.082 -1.594 1 97.19 319 LEU B N 1
ATOM 6211 C CA . LEU B 1 319 ? 4.141 -2.756 -2.027 1 97.19 319 LEU B CA 1
ATOM 6212 C C . LEU B 1 319 ? 3.746 -3.855 -1.046 1 97.19 319 LEU B C 1
ATOM 6214 O O . LEU B 1 319 ? 2.561 -4.145 -0.875 1 97.19 319 LEU B O 1
ATOM 6218 N N . TRP B 1 320 ? 4.758 -4.48 -0.441 1 97.44 320 TRP B N 1
ATOM 6219 C CA . TRP B 1 320 ? 4.488 -5.453 0.613 1 97.44 320 TRP B CA 1
ATOM 6220 C C . TRP B 1 320 ? 3.697 -4.816 1.752 1 97.44 320 TRP B C 1
ATOM 6222 O O . TRP B 1 320 ? 2.777 -5.434 2.295 1 97.44 320 TRP B O 1
ATOM 6232 N N . GLY B 1 321 ? 4.023 -3.594 2.121 1 96.56 321 GLY B N 1
ATOM 6233 C CA . GLY B 1 321 ? 3.24 -2.873 3.111 1 96.56 321 GLY B CA 1
ATOM 6234 C C . GLY B 1 321 ? 1.786 -2.705 2.713 1 96.56 321 GLY B C 1
ATOM 6235 O O . GLY B 1 321 ? 0.885 -2.949 3.518 1 96.56 321 GLY B O 1
ATOM 6236 N N . TYR B 1 322 ? 1.584 -2.293 1.503 1 96.69 322 TYR B N 1
ATOM 6237 C CA . TYR B 1 322 ? 0.238 -2.127 0.966 1 96.69 322 TYR B CA 1
ATOM 6238 C C . TYR B 1 322 ? -0.517 -3.451 0.968 1 96.69 322 TYR B C 1
ATOM 6240 O O . TYR B 1 322 ? -1.691 -3.504 1.342 1 96.69 322 TYR B O 1
ATOM 6248 N N . ALA B 1 323 ? 0.195 -4.547 0.557 1 98.19 323 ALA B N 1
ATOM 6249 C CA . ALA B 1 323 ? -0.402 -5.879 0.592 1 98.19 323 ALA B CA 1
ATOM 6250 C C . ALA B 1 323 ? -0.778 -6.273 2.018 1 98.19 323 ALA B C 1
ATOM 6252 O O . ALA B 1 323 ? -1.811 -6.91 2.24 1 98.19 323 ALA B O 1
ATOM 6253 N N . THR B 1 324 ? 0.047 -5.895 2.943 1 97.31 324 THR B N 1
ATOM 6254 C CA . THR B 1 324 ? -0.201 -6.207 4.344 1 97.31 324 THR B CA 1
ATOM 6255 C C . THR B 1 324 ? -1.469 -5.512 4.84 1 97.31 324 THR B C 1
ATOM 6257 O O . THR B 1 324 ? -2.236 -6.09 5.609 1 97.31 324 THR B O 1
ATOM 6260 N N . TRP B 1 325 ? -1.66 -4.312 4.387 1 96 325 TRP B N 1
ATOM 6261 C CA . TRP B 1 325 ? -2.887 -3.613 4.754 1 96 325 TRP B CA 1
ATOM 6262 C C . TRP B 1 325 ? -4.117 -4.379 4.277 1 96 325 TRP B C 1
ATOM 6264 O O . TRP B 1 325 ? -5.066 -4.578 5.039 1 96 325 TRP B O 1
ATOM 6274 N N . TRP B 1 326 ? -4.152 -4.82 3.049 1 96.5 326 TRP B N 1
ATOM 6275 C CA . TRP B 1 326 ? -5.27 -5.586 2.506 1 96.5 326 TRP B CA 1
ATOM 6276 C C . TRP B 1 326 ? -5.445 -6.898 3.26 1 96.5 326 TRP B C 1
ATOM 6278 O O . TRP B 1 326 ? -6.57 -7.359 3.457 1 96.5 326 TRP B O 1
ATOM 6288 N N . LEU B 1 327 ? -4.305 -7.508 3.641 1 97.06 327 LEU B N 1
ATOM 6289 C CA . LEU B 1 327 ? -4.371 -8.758 4.391 1 97.06 327 LEU B CA 1
ATOM 6290 C C . LEU B 1 327 ? -5.07 -8.547 5.73 1 97.06 327 LEU B C 1
ATOM 6292 O O . LEU B 1 327 ? -5.945 -9.336 6.109 1 97.06 327 LEU B O 1
ATOM 6296 N N . LEU B 1 328 ? -4.703 -7.496 6.41 1 94.94 328 LEU B N 1
ATOM 6297 C CA . LEU B 1 328 ? -5.309 -7.207 7.707 1 94.94 328 LEU B CA 1
ATOM 6298 C C . LEU B 1 328 ? -6.793 -6.898 7.555 1 94.94 328 LEU B C 1
ATOM 6300 O O . LEU B 1 328 ? -7.605 -7.305 8.391 1 94.94 328 LEU B O 1
ATOM 6304 N N . LEU B 1 329 ? -7.121 -6.223 6.512 1 92.12 329 LEU B N 1
ATOM 6305 C CA . LEU B 1 329 ? -8.523 -5.945 6.246 1 92.12 329 LEU B CA 1
ATOM 6306 C C . LEU B 1 329 ? -9.289 -7.234 5.965 1 92.12 329 LEU B C 1
ATOM 6308 O O . LEU B 1 329 ? -10.43 -7.398 6.422 1 92.12 329 LEU B O 1
ATOM 6312 N N . ALA B 1 330 ? -8.727 -8.078 5.16 1 94.19 330 ALA B N 1
ATOM 6313 C CA . ALA B 1 330 ? -9.359 -9.359 4.855 1 94.19 330 ALA B CA 1
ATOM 6314 C C . ALA B 1 330 ? -9.594 -10.18 6.125 1 94.19 330 ALA B C 1
ATOM 6316 O O . ALA B 1 330 ? -10.672 -10.734 6.324 1 94.19 330 ALA B O 1
ATOM 6317 N N . LEU B 1 331 ? -8.609 -10.219 6.996 1 93.75 331 LEU B N 1
ATOM 6318 C CA . LEU B 1 331 ? -8.719 -10.945 8.258 1 93.75 331 LEU B CA 1
ATOM 6319 C C . LEU B 1 331 ? -9.812 -10.352 9.133 1 93.75 331 LEU B C 1
ATOM 6321 O O . LEU B 1 331 ? -10.594 -11.086 9.742 1 93.75 331 LEU B O 1
ATOM 6325 N N . ALA B 1 332 ? -9.867 -9.039 9.141 1 90 332 ALA B N 1
ATOM 6326 C CA . ALA B 1 332 ? -10.906 -8.367 9.914 1 90 332 ALA B CA 1
ATOM 6327 C C . ALA B 1 332 ? -12.289 -8.656 9.344 1 90 332 ALA B C 1
ATOM 6329 O O . ALA B 1 332 ? -13.242 -8.906 10.086 1 90 332 ALA B O 1
ATOM 6330 N N . SER B 1 333 ? -12.367 -8.617 8.047 1 88 333 SER B N 1
ATOM 6331 C CA . SER B 1 333 ? -13.641 -8.867 7.387 1 88 333 SER B CA 1
ATOM 6332 C C . SER B 1 333 ? -14.133 -10.289 7.664 1 88 333 SER B C 1
ATOM 6334 O O . SER B 1 333 ? -15.297 -10.484 8.023 1 88 333 SER B O 1
ATOM 6336 N N . VAL B 1 334 ? -13.305 -11.211 7.52 1 90.75 334 VAL B N 1
ATOM 6337 C CA . VAL B 1 334 ? -13.656 -12.602 7.773 1 90.75 334 VAL B CA 1
ATOM 6338 C C . VAL B 1 334 ? -13.969 -12.797 9.258 1 90.75 334 VAL B C 1
ATOM 6340 O O . VAL B 1 334 ? -14.883 -13.547 9.609 1 90.75 334 VAL B O 1
ATOM 6343 N N . GLY B 1 335 ? -13.234 -12.094 10.078 1 89.62 335 GLY B N 1
ATOM 6344 C CA . GLY B 1 335 ? -13.445 -12.172 11.516 1 89.62 335 GLY B CA 1
ATOM 6345 C C . GLY B 1 335 ? -14.844 -11.742 11.938 1 89.62 335 GLY B C 1
ATOM 6346 O O . GLY B 1 335 ? -15.414 -12.305 12.875 1 89.62 335 GLY B O 1
ATOM 6347 N N . THR B 1 336 ? -15.367 -10.852 11.203 1 83.38 336 THR B N 1
ATOM 6348 C CA . THR B 1 336 ? -16.703 -10.359 11.523 1 83.38 336 THR B CA 1
ATOM 6349 C C . THR B 1 336 ? -17.766 -11.422 11.203 1 83.38 336 THR B C 1
ATOM 6351 O O . THR B 1 336 ? -18.875 -11.383 11.742 1 83.38 336 THR B O 1
ATOM 6354 N N . CYS B 1 337 ? -17.422 -12.344 10.375 1 85.81 337 CYS B N 1
ATOM 6355 C CA . CYS B 1 337 ? -18.406 -13.328 9.922 1 85.81 337 CYS B CA 1
ATOM 6356 C C . CYS B 1 337 ? -18.141 -14.688 10.547 1 85.81 337 CYS B C 1
ATOM 6358 O O . CYS B 1 337 ? -18.953 -15.609 10.398 1 85.81 337 CYS B O 1
ATOM 6360 N N . LEU B 1 338 ? -17.125 -14.812 11.289 1 86.06 338 LEU B N 1
ATOM 6361 C CA . LEU B 1 338 ? -16.719 -16.109 11.812 1 86.06 338 LEU B CA 1
ATOM 6362 C C . LEU B 1 338 ? -17.75 -16.656 12.797 1 86.06 338 LEU B C 1
ATOM 6364 O O . LEU B 1 338 ? -18.031 -17.859 12.812 1 86.06 338 LEU B O 1
ATOM 6368 N N . ARG B 1 339 ? -18.344 -15.773 13.539 1 84.56 339 ARG B N 1
ATOM 6369 C CA . ARG B 1 339 ? -19.312 -16.203 14.547 1 84.56 339 ARG B CA 1
ATOM 6370 C C . ARG B 1 339 ? -20.594 -16.719 13.898 1 84.56 339 ARG B C 1
ATOM 6372 O O . ARG B 1 339 ? -21.219 -17.656 14.406 1 84.56 339 ARG B O 1
ATOM 6379 N N . LYS B 1 340 ? -20.953 -16.219 12.812 1 86.06 340 LYS B N 1
ATOM 6380 C CA . LYS B 1 340 ? -22.172 -16.625 12.125 1 86.06 340 LYS B CA 1
ATOM 6381 C C . LYS B 1 340 ? -21.922 -17.812 11.203 1 86.06 340 LYS B C 1
ATOM 6383 O O . LYS B 1 340 ? -22.859 -18.484 10.773 1 86.06 340 LYS B O 1
ATOM 6388 N N . GLY B 1 341 ? -20.672 -18.078 11 1 88.56 341 GLY B N 1
ATOM 6389 C CA . GLY B 1 341 ? -20.312 -19.188 10.125 1 88.56 341 GLY B CA 1
ATOM 6390 C C . GLY B 1 341 ? -20.219 -18.781 8.664 1 88.56 341 GLY B C 1
ATOM 6391 O O . GLY B 1 341 ? -21 -17.953 8.188 1 88.56 341 GLY B O 1
ATOM 6392 N N . ILE B 1 342 ? -19.312 -19.344 8.008 1 89.12 342 ILE B N 1
ATOM 6393 C CA . ILE B 1 342 ? -19.125 -19.125 6.582 1 89.12 342 ILE B CA 1
ATOM 6394 C C . ILE B 1 342 ? -19.312 -20.422 5.82 1 89.12 342 ILE B C 1
ATOM 6396 O O . ILE B 1 342 ? -18.578 -21.391 6.035 1 89.12 342 ILE B O 1
ATOM 6400 N N . PRO B 1 343 ? -20.344 -20.484 4.957 1 89 343 PRO B N 1
ATOM 6401 C CA . PRO B 1 343 ? -20.547 -21.719 4.203 1 89 343 PRO B CA 1
ATOM 6402 C C . PRO B 1 343 ? -19.375 -22.047 3.283 1 89 343 PRO B C 1
ATOM 6404 O O . PRO B 1 343 ? -18.812 -21.156 2.654 1 89 343 PRO B O 1
ATOM 6407 N N . PHE B 1 344 ? -19.078 -23.344 3.213 1 91.88 344 PHE B N 1
ATOM 6408 C CA . PHE B 1 344 ? -17.922 -23.75 2.408 1 91.88 344 PHE B CA 1
ATOM 6409 C C . PHE B 1 344 ? -18.297 -23.844 0.935 1 91.88 344 PHE B C 1
ATOM 6411 O O . PHE B 1 344 ? -19.359 -24.375 0.59 1 91.88 344 PHE B O 1
ATOM 6418 N N . ASN B 1 345 ? -17.562 -23.266 0.098 1 89.88 345 ASN B N 1
ATOM 6419 C CA . ASN B 1 345 ? -17.609 -23.375 -1.356 1 89.88 345 ASN B CA 1
ATOM 6420 C C . ASN B 1 345 ? -16.234 -23.203 -1.979 1 89.88 345 ASN B C 1
ATOM 6422 O O . ASN B 1 345 ? -15.242 -23.031 -1.265 1 89.88 345 ASN B O 1
ATOM 6426 N N . LEU B 1 346 ? -16.141 -23.344 -3.209 1 90.81 346 LEU B N 1
ATOM 6427 C CA . LEU B 1 346 ? -14.844 -23.281 -3.881 1 90.81 346 LEU B CA 1
ATOM 6428 C C . LEU B 1 346 ? -14.211 -21.906 -3.744 1 90.81 346 LEU B C 1
ATOM 6430 O O . LEU B 1 346 ? -13.008 -21.734 -3.969 1 90.81 346 LEU B O 1
ATOM 6434 N N . GLY B 1 347 ? -14.984 -20.922 -3.303 1 89.94 347 GLY B N 1
ATOM 6435 C CA . GLY B 1 347 ? -14.492 -19.578 -3.086 1 89.94 347 GLY B CA 1
ATOM 6436 C C . GLY B 1 347 ? -13.453 -19.484 -1.981 1 89.94 347 GLY B C 1
ATOM 6437 O O . GLY B 1 347 ? -12.664 -18.531 -1.937 1 89.94 347 GLY B O 1
ATOM 6438 N N . TRP B 1 348 ? -13.398 -20.469 -1.123 1 93.38 348 TRP B N 1
ATOM 6439 C CA . TRP B 1 348 ? -12.438 -20.5 -0.03 1 93.38 348 TRP B CA 1
ATOM 6440 C C . TRP B 1 348 ? -11.008 -20.578 -0.565 1 93.38 348 TRP B C 1
ATOM 6442 O O . TRP B 1 348 ? -10.062 -20.141 0.094 1 93.38 348 TRP B O 1
ATOM 6452 N N . TRP B 1 349 ? -10.906 -21.172 -1.718 1 95.69 349 TRP B N 1
ATOM 6453 C CA . TRP B 1 349 ? -9.594 -21.281 -2.342 1 95.69 349 TRP B CA 1
ATOM 6454 C C . TRP B 1 349 ? -9.055 -19.906 -2.727 1 95.69 349 TRP B C 1
ATOM 6456 O O . TRP B 1 349 ? -7.859 -19.75 -2.977 1 95.69 349 TRP B O 1
ATOM 6466 N N . GLY B 1 350 ? -9.914 -18.906 -2.744 1 94.38 350 GLY B N 1
ATOM 6467 C CA . GLY B 1 350 ? -9.523 -17.531 -3.047 1 94.38 350 GLY B CA 1
ATOM 6468 C C . GLY B 1 350 ? -8.578 -16.938 -2.021 1 94.38 350 GLY B C 1
ATOM 6469 O O . GLY B 1 350 ? -7.914 -15.93 -2.287 1 94.38 350 GLY B O 1
ATOM 6470 N N . ALA B 1 351 ? -8.438 -17.578 -0.895 1 96.62 351 ALA B N 1
ATOM 6471 C CA . ALA B 1 351 ? -7.543 -17.078 0.151 1 96.62 351 ALA B CA 1
ATOM 6472 C C . ALA B 1 351 ? -6.18 -17.766 0.077 1 96.62 351 ALA B C 1
ATOM 6474 O O . ALA B 1 351 ? -5.188 -17.234 0.584 1 96.62 351 ALA B O 1
ATOM 6475 N N . ILE B 1 352 ? -6.105 -18.906 -0.534 1 98 352 ILE B N 1
ATOM 6476 C CA . ILE B 1 352 ? -4.906 -19.734 -0.463 1 98 352 ILE B CA 1
ATOM 6477 C C . ILE B 1 352 ? -3.814 -19.141 -1.35 1 98 352 ILE B C 1
ATOM 6479 O O . ILE B 1 352 ? -2.693 -18.906 -0.891 1 98 352 ILE B O 1
ATOM 6483 N N . PHE B 1 353 ? -4.184 -18.875 -2.596 1 97.44 353 PHE B N 1
ATOM 6484 C CA . PHE B 1 353 ? -3.174 -18.375 -3.525 1 97.44 353 PHE B CA 1
ATOM 6485 C C . PHE B 1 353 ? -2.646 -17.016 -3.082 1 97.44 353 PHE B C 1
ATOM 6487 O O . PHE B 1 353 ? -1.433 -16.812 -3.002 1 97.44 353 PHE B O 1
ATOM 6494 N N . PRO B 1 354 ? -3.486 -16.078 -2.691 1 97.75 354 PRO B N 1
ATOM 6495 C CA . PRO B 1 354 ? -2.996 -14.789 -2.188 1 97.75 354 PRO B CA 1
ATOM 6496 C C . PRO B 1 354 ? -2.082 -14.938 -0.974 1 97.75 354 PRO B C 1
ATOM 6498 O O . PRO B 1 354 ? -1.067 -14.242 -0.87 1 97.75 354 PRO B O 1
ATOM 6501 N N . MET B 1 355 ? -2.43 -15.852 -0.125 1 97.81 355 MET B N 1
ATOM 6502 C CA . MET B 1 355 ? -1.573 -16.094 1.032 1 97.81 355 MET B CA 1
ATOM 6503 C C . MET B 1 355 ? -0.229 -16.672 0.603 1 97.81 355 MET B C 1
ATOM 6505 O O . MET B 1 355 ? 0.806 -16.344 1.188 1 97.81 355 MET B O 1
ATOM 6509 N N . GLY B 1 356 ? -0.281 -17.5 -0.304 1 98.19 356 GLY B N 1
ATOM 6510 C CA . GLY B 1 356 ? 0.956 -18.062 -0.827 1 98.19 356 GLY B CA 1
ATOM 6511 C C . GLY B 1 356 ? 1.881 -17.016 -1.417 1 98.19 356 GLY B C 1
ATOM 6512 O O . GLY B 1 356 ? 3.084 -17.016 -1.149 1 98.19 356 GLY B O 1
ATOM 6513 N N . VAL B 1 357 ? 1.312 -16.141 -2.242 1 97.69 357 VAL B N 1
ATOM 6514 C CA . VAL B 1 357 ? 2.104 -15.109 -2.896 1 97.69 357 VAL B CA 1
ATOM 6515 C C . VAL B 1 357 ? 2.633 -14.125 -1.854 1 97.69 357 VAL B C 1
ATOM 6517 O O . VAL B 1 357 ? 3.773 -13.664 -1.946 1 97.69 357 VAL B O 1
ATOM 6520 N N . TYR B 1 358 ? 1.819 -13.82 -0.857 1 98.31 358 TYR B N 1
ATOM 6521 C CA . TYR B 1 358 ? 2.26 -12.969 0.24 1 98.31 358 TYR B CA 1
ATOM 6522 C C . TYR B 1 358 ? 3.436 -13.594 0.981 1 98.31 358 TYR B C 1
ATOM 6524 O O . TYR B 1 358 ? 4.41 -12.914 1.305 1 98.31 358 TYR B O 1
ATOM 6532 N N . THR B 1 359 ? 3.336 -14.852 1.237 1 98 359 THR B N 1
ATOM 6533 C CA . THR B 1 359 ? 4.379 -15.617 1.908 1 98 359 THR B CA 1
ATOM 6534 C C . THR B 1 359 ? 5.672 -15.602 1.096 1 98 359 THR B C 1
ATOM 6536 O O . THR B 1 359 ? 6.746 -15.32 1.634 1 98 359 THR B O 1
ATOM 6539 N N . GLY B 1 360 ? 5.551 -15.891 -0.139 1 97.12 360 GLY B N 1
ATOM 6540 C CA . GLY B 1 360 ? 6.715 -15.883 -1.008 1 97.12 360 GLY B CA 1
ATOM 6541 C C . GLY B 1 360 ? 7.398 -14.523 -1.072 1 97.12 360 GLY B C 1
ATOM 6542 O O . GLY B 1 360 ? 8.625 -14.438 -0.993 1 97.12 360 GLY B O 1
ATOM 6543 N N . ALA B 1 361 ? 6.637 -13.477 -1.201 1 97.94 361 ALA B N 1
ATOM 6544 C CA . ALA B 1 361 ? 7.176 -12.117 -1.23 1 97.94 361 ALA B CA 1
ATOM 6545 C C . ALA B 1 361 ? 7.887 -11.781 0.078 1 97.94 361 ALA B C 1
ATOM 6547 O O . ALA B 1 361 ? 8.961 -11.172 0.071 1 97.94 361 ALA B O 1
ATOM 6548 N N . THR B 1 362 ? 7.309 -12.195 1.181 1 97.75 362 THR B N 1
ATOM 6549 C CA . THR B 1 362 ? 7.871 -11.922 2.498 1 97.75 362 THR B CA 1
ATOM 6550 C C . THR B 1 362 ? 9.227 -12.609 2.658 1 97.75 362 THR B C 1
ATOM 6552 O O . THR B 1 362 ? 10.203 -11.977 3.084 1 97.75 362 THR B O 1
ATOM 6555 N N . ALA B 1 363 ? 9.273 -13.828 2.281 1 96.25 363 ALA B N 1
ATOM 6556 C CA . ALA B 1 363 ? 10.523 -14.578 2.393 1 96.25 363 ALA B CA 1
ATOM 6557 C C . ALA B 1 363 ? 11.594 -14.008 1.472 1 96.25 363 ALA B C 1
ATOM 6559 O O . ALA B 1 363 ? 12.758 -13.875 1.868 1 96.25 363 ALA B O 1
ATOM 6560 N N . GLN B 1 364 ? 11.188 -13.68 0.298 1 96.12 364 GLN B N 1
ATOM 6561 C CA . GLN B 1 364 ? 12.156 -13.148 -0.651 1 96.12 364 GLN B CA 1
ATOM 6562 C C . GLN B 1 364 ? 12.672 -11.781 -0.205 1 96.12 364 GLN B C 1
ATOM 6564 O O . GLN B 1 364 ? 13.828 -11.445 -0.436 1 96.12 364 GLN B O 1
ATOM 6569 N N . LEU B 1 365 ? 11.852 -10.977 0.387 1 95.19 365 LEU B N 1
ATOM 6570 C CA . LEU B 1 365 ? 12.281 -9.703 0.954 1 95.19 365 LEU B CA 1
ATOM 6571 C C . LEU B 1 365 ? 13.312 -9.93 2.057 1 95.19 365 LEU B C 1
ATOM 6573 O O . LEU B 1 365 ? 14.25 -9.141 2.205 1 95.19 365 LEU B O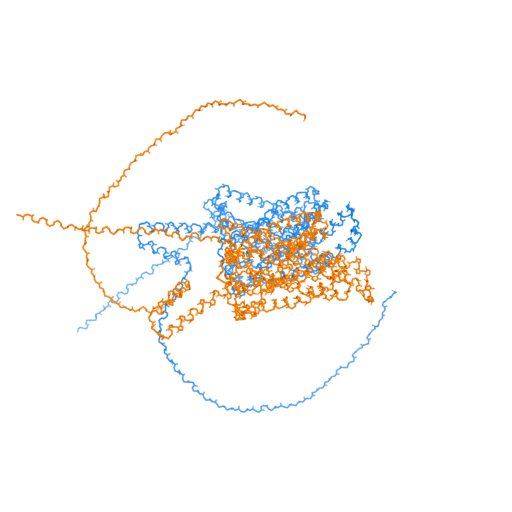 1
ATOM 6577 N N . GLY B 1 366 ? 13.094 -10.953 2.807 1 93.19 366 GLY B N 1
ATOM 6578 C CA . GLY B 1 366 ? 14.07 -11.305 3.828 1 93.19 366 GLY B CA 1
ATOM 6579 C C . GLY B 1 366 ? 15.445 -11.594 3.262 1 93.19 366 GLY B C 1
ATOM 6580 O O . GLY B 1 366 ? 16.453 -11.141 3.801 1 93.19 366 GLY B O 1
ATOM 6581 N N . HIS B 1 367 ? 15.5 -12.258 2.197 1 90.81 367 HIS B N 1
ATOM 6582 C CA . HIS B 1 367 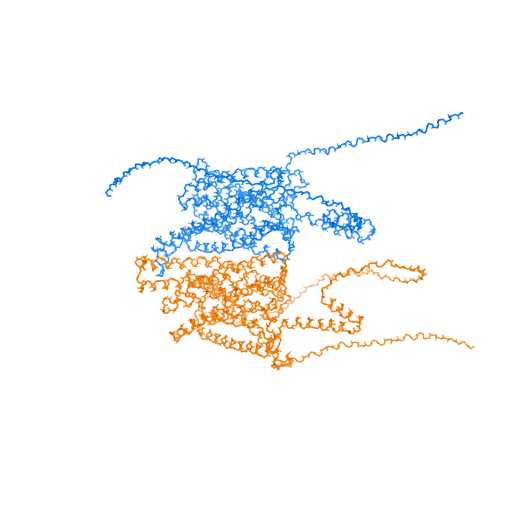? 16.766 -12.57 1.543 1 90.81 367 HIS B CA 1
ATOM 6583 C C . HIS B 1 367 ? 17.375 -11.32 0.901 1 90.81 367 HIS B C 1
ATOM 6585 O O . HIS B 1 367 ? 18.578 -11.07 1.039 1 90.81 367 HIS B O 1
ATOM 6591 N N . ALA B 1 368 ? 16.531 -10.578 0.27 1 88.12 368 ALA B N 1
ATOM 6592 C CA . ALA B 1 368 ? 17 -9.391 -0.443 1 88.12 368 ALA B CA 1
ATOM 6593 C C . ALA B 1 368 ? 17.531 -8.336 0.529 1 88.12 368 ALA B C 1
ATOM 6595 O O . ALA B 1 368 ? 18.5 -7.648 0.232 1 88.12 368 ALA B O 1
ATOM 6596 N N . ALA B 1 369 ? 16.922 -8.258 1.679 1 83.75 369 ALA B N 1
ATOM 6597 C CA . ALA B 1 369 ? 17.297 -7.242 2.658 1 83.75 369 ALA B CA 1
ATOM 6598 C C . ALA B 1 369 ? 18.203 -7.836 3.734 1 83.75 369 ALA B C 1
ATOM 6600 O O . ALA B 1 369 ? 18.562 -7.152 4.695 1 83.75 369 ALA B O 1
ATOM 6601 N N . HIS B 1 370 ? 18.562 -9.109 3.555 1 82.62 370 HIS B N 1
ATOM 6602 C CA . HIS B 1 370 ? 19.344 -9.805 4.566 1 82.62 370 HIS B CA 1
ATOM 6603 C C . HIS B 1 370 ? 18.781 -9.57 5.961 1 82.62 370 HIS B C 1
ATOM 6605 O O . HIS B 1 370 ? 19.531 -9.219 6.883 1 82.62 370 HIS B O 1
ATOM 6611 N N . SER B 1 371 ? 17.516 -9.734 6.051 1 86.44 371 SER B N 1
ATOM 6612 C CA . SER B 1 371 ? 16.812 -9.469 7.305 1 86.44 371 SER B CA 1
ATOM 6613 C C . SER B 1 371 ? 16.266 -10.758 7.906 1 86.44 371 SER B C 1
ATOM 6615 O O . SER B 1 371 ? 15.367 -11.383 7.332 1 86.44 371 SER B O 1
ATOM 6617 N N . ASN B 1 372 ? 16.641 -11.031 9.141 1 87.81 372 ASN B N 1
ATOM 6618 C CA . ASN B 1 372 ? 16.141 -12.211 9.828 1 87.81 372 ASN B CA 1
ATOM 6619 C C . ASN B 1 372 ? 14.672 -12.023 10.242 1 87.81 372 ASN B C 1
ATOM 6621 O O . ASN B 1 372 ? 13.914 -12.992 10.273 1 87.81 372 ASN B O 1
ATOM 6625 N N . THR B 1 373 ? 14.344 -10.781 10.5 1 87.69 373 THR B N 1
ATOM 6626 C CA . THR B 1 373 ? 12.961 -10.492 10.891 1 87.69 373 THR B CA 1
ATOM 6627 C C . THR B 1 373 ? 11.992 -10.898 9.781 1 87.69 373 THR B C 1
ATOM 6629 O O . THR B 1 373 ? 11.008 -11.586 10.031 1 87.69 373 THR B O 1
ATOM 6632 N N . PHE B 1 374 ? 12.328 -10.586 8.586 1 92.75 374 PHE B N 1
ATOM 6633 C CA . PHE B 1 374 ? 11.469 -10.922 7.461 1 92.75 374 PHE B CA 1
ATOM 6634 C C . PHE B 1 374 ? 11.492 -12.422 7.195 1 92.75 374 PHE B C 1
ATOM 6636 O O . PHE B 1 374 ? 10.484 -13 6.773 1 92.75 374 PHE B O 1
ATOM 6643 N N . LEU B 1 375 ? 12.602 -13.055 7.441 1 94.44 375 LEU B N 1
ATOM 6644 C CA . LEU B 1 375 ? 12.68 -14.5 7.266 1 94.44 375 LEU B CA 1
ATOM 6645 C C . LEU B 1 375 ? 11.789 -15.219 8.281 1 94.44 375 LEU B C 1
ATOM 6647 O O . LEU B 1 375 ? 11.094 -16.172 7.934 1 94.44 375 LEU B O 1
ATOM 6651 N N . VAL B 1 376 ? 11.781 -14.727 9.477 1 94.94 376 VAL B N 1
ATOM 6652 C CA . VAL B 1 376 ? 10.938 -15.305 10.508 1 94.94 376 VAL B CA 1
ATOM 6653 C C . VAL B 1 376 ? 9.469 -15.102 10.156 1 94.94 376 VAL B C 1
ATOM 6655 O O . VAL B 1 376 ? 8.656 -16.031 10.258 1 94.94 376 VAL B O 1
ATOM 6658 N N . PHE B 1 377 ? 9.164 -13.891 9.656 1 95.25 377 PHE B N 1
ATOM 6659 C CA . PHE B 1 377 ? 7.797 -13.617 9.234 1 95.25 377 PHE B CA 1
ATOM 6660 C C . PHE B 1 377 ? 7.402 -14.523 8.07 1 95.25 377 PHE B C 1
ATOM 6662 O O . PHE B 1 377 ? 6.266 -15 8 1 95.25 377 PHE B O 1
ATOM 6669 N N . GLY B 1 378 ? 8.352 -14.711 7.164 1 96.75 378 GLY B N 1
ATOM 6670 C CA . GLY B 1 378 ? 8.102 -15.617 6.055 1 96.75 378 GLY B CA 1
ATOM 6671 C C . GLY B 1 378 ? 7.84 -17.047 6.5 1 96.75 378 GLY B C 1
ATOM 6672 O O . GLY B 1 378 ? 6.961 -17.719 5.953 1 96.75 378 GLY B O 1
ATOM 6673 N N . ALA B 1 379 ? 8.539 -17.469 7.484 1 97.31 379 ALA B N 1
ATOM 6674 C CA . ALA B 1 379 ? 8.359 -18.812 8.016 1 97.31 379 ALA B CA 1
ATOM 6675 C C . ALA B 1 379 ? 6.992 -18.969 8.672 1 97.31 379 ALA B C 1
ATOM 6677 O O . ALA B 1 379 ? 6.297 -19.953 8.453 1 97.31 379 ALA B O 1
ATOM 6678 N N . ILE B 1 380 ? 6.617 -17.969 9.445 1 97.56 380 ILE B N 1
ATOM 6679 C CA . ILE B 1 380 ? 5.32 -18 10.109 1 97.56 380 ILE B CA 1
ATOM 6680 C C . ILE B 1 380 ? 4.207 -18 9.062 1 97.56 380 ILE B C 1
ATOM 6682 O O . ILE B 1 380 ? 3.242 -18.75 9.172 1 97.56 380 ILE B O 1
ATOM 6686 N N . ALA B 1 381 ? 4.375 -17.172 8.086 1 97.94 381 ALA B N 1
ATOM 6687 C CA . ALA B 1 381 ? 3.387 -17.094 7.008 1 97.94 381 ALA B CA 1
ATOM 6688 C C . ALA B 1 381 ? 3.285 -18.422 6.254 1 97.94 381 ALA B C 1
ATOM 6690 O O . ALA B 1 381 ? 2.193 -18.828 5.852 1 97.94 381 ALA B O 1
ATOM 6691 N N . THR B 1 382 ? 4.402 -19.078 6.016 1 98.12 382 THR B N 1
ATOM 6692 C CA . THR B 1 382 ? 4.395 -20.375 5.348 1 98.12 382 THR B CA 1
ATOM 6693 C C . THR B 1 382 ? 3.604 -21.406 6.16 1 98.12 382 THR B C 1
ATOM 6695 O O . THR B 1 382 ? 2.789 -22.141 5.605 1 98.12 382 THR B O 1
ATOM 6698 N N . CYS B 1 383 ? 3.82 -21.375 7.441 1 97.88 383 CYS B N 1
ATOM 6699 C CA . CYS B 1 383 ? 3.086 -22.297 8.305 1 97.88 383 CYS B CA 1
ATOM 6700 C C . CYS B 1 383 ? 1.588 -22.031 8.242 1 97.88 383 CYS B C 1
ATOM 6702 O O . CYS B 1 383 ? 0.789 -22.953 8.117 1 97.88 383 CYS B O 1
ATOM 6704 N N . ALA B 1 384 ? 1.238 -20.781 8.312 1 97.69 384 ALA B N 1
ATOM 6705 C CA . ALA B 1 384 ? -0.169 -20.406 8.211 1 97.69 384 ALA B CA 1
ATOM 6706 C C . ALA B 1 384 ? -0.752 -20.828 6.859 1 97.69 384 ALA B C 1
ATOM 6708 O O . ALA B 1 384 ? -1.876 -21.328 6.793 1 97.69 384 ALA B O 1
ATOM 6709 N N . HIS B 1 385 ? 0.019 -20.609 5.797 1 98.06 385 HIS B N 1
ATOM 6710 C CA . HIS B 1 385 ? -0.379 -20.969 4.438 1 98.06 385 HIS B CA 1
ATOM 6711 C C . HIS B 1 385 ? -0.643 -22.469 4.32 1 98.06 385 HIS B C 1
ATOM 6713 O O . HIS B 1 385 ? -1.665 -22.875 3.771 1 98.06 385 HIS B O 1
ATOM 6719 N N . VAL B 1 386 ? 0.2 -23.281 4.891 1 98 386 VAL B N 1
ATOM 6720 C CA . VAL B 1 386 ? 0.079 -24.734 4.84 1 98 386 VAL B CA 1
ATOM 6721 C C . VAL B 1 386 ? -1.144 -25.188 5.641 1 98 386 VAL B C 1
ATOM 6723 O O . VAL B 1 386 ? -1.913 -26.031 5.188 1 98 386 VAL B O 1
ATOM 6726 N N . VAL B 1 387 ? -1.326 -24.594 6.789 1 97.88 387 VAL B N 1
ATOM 6727 C CA . VAL B 1 387 ? -2.463 -24.953 7.629 1 97.88 387 VAL B CA 1
ATOM 6728 C C . VAL B 1 387 ? -3.766 -24.609 6.91 1 97.88 387 VAL B C 1
ATOM 6730 O O . VAL B 1 387 ? -4.695 -25.422 6.879 1 97.88 387 VAL B O 1
ATOM 6733 N N . MET B 1 388 ? -3.83 -23.422 6.348 1 97.5 388 MET B N 1
ATOM 6734 C CA . MET B 1 388 ? -5.02 -23.016 5.605 1 97.5 388 MET B CA 1
ATOM 6735 C C . MET B 1 388 ? -5.289 -23.969 4.445 1 97.5 388 MET B C 1
ATOM 6737 O O . MET B 1 388 ? -6.434 -24.359 4.219 1 97.5 388 MET B O 1
ATOM 6741 N N . TRP B 1 389 ? -4.285 -24.328 3.725 1 98.12 389 TRP B N 1
ATOM 6742 C CA . TRP B 1 389 ? -4.414 -25.25 2.59 1 98.12 389 TRP B CA 1
ATOM 6743 C C . TRP B 1 389 ? -4.922 -26.609 3.041 1 98.12 389 TRP B C 1
ATOM 6745 O O . TRP B 1 389 ? -5.793 -27.188 2.398 1 98.12 389 TRP B O 1
ATOM 6755 N N . LEU B 1 390 ? -4.375 -27.125 4.18 1 97.88 390 LEU B N 1
ATOM 6756 C CA . LEU B 1 390 ? -4.797 -28.422 4.699 1 97.88 390 LEU B CA 1
ATOM 6757 C C . LEU B 1 390 ? -6.285 -28.422 5.035 1 97.88 390 LEU B C 1
ATOM 6759 O O . LEU B 1 390 ? -7 -29.375 4.711 1 97.88 390 LEU B O 1
ATOM 6763 N N . VAL B 1 391 ? -6.754 -27.344 5.621 1 96.31 391 VAL B N 1
ATOM 6764 C CA . VAL B 1 391 ? -8.164 -27.234 5.984 1 96.31 391 VAL B CA 1
ATOM 6765 C C . VAL B 1 391 ? -9.023 -27.203 4.723 1 96.31 391 VAL B C 1
ATOM 6767 O O . VAL B 1 391 ? -9.992 -27.953 4.613 1 96.31 391 VAL B O 1
ATOM 6770 N N . VAL B 1 392 ? -8.656 -26.406 3.758 1 96.81 392 VAL B N 1
ATOM 6771 C CA . VAL B 1 392 ? -9.477 -26.188 2.572 1 96.81 392 VAL B CA 1
ATOM 6772 C C . VAL B 1 392 ? -9.438 -27.422 1.677 1 96.81 392 VAL B C 1
ATOM 6774 O O . VAL B 1 392 ? -10.453 -27.797 1.09 1 96.81 392 VAL B O 1
ATOM 6777 N N . ILE B 1 393 ? -8.281 -28.094 1.569 1 96.94 393 ILE B N 1
ATOM 6778 C CA . ILE B 1 393 ? -8.172 -29.25 0.691 1 96.94 393 ILE B CA 1
ATOM 6779 C C . ILE B 1 393 ? -8.992 -30.406 1.26 1 96.94 393 ILE B C 1
ATOM 6781 O O . ILE B 1 393 ? -9.578 -31.188 0.508 1 96.94 393 ILE B O 1
ATOM 6785 N N . VAL B 1 394 ? -9 -30.578 2.559 1 95.5 394 VAL B N 1
ATOM 6786 C CA . VAL B 1 394 ? -9.789 -31.625 3.195 1 95.5 394 VAL B CA 1
ATOM 6787 C C . VAL B 1 394 ? -11.273 -31.344 2.992 1 95.5 394 VAL B C 1
ATOM 6789 O O . VAL B 1 394 ? -12.031 -32.25 2.615 1 95.5 394 VAL B O 1
ATOM 6792 N N . LEU B 1 395 ? -11.664 -30.078 3.211 1 93.75 395 LEU B N 1
ATOM 6793 C CA . LEU B 1 395 ? -13.055 -29.719 3.006 1 93.75 395 LEU B CA 1
ATOM 6794 C C . LEU B 1 395 ? -13.461 -29.891 1.547 1 93.75 395 LEU B C 1
ATOM 6796 O O . LEU B 1 395 ? -14.586 -30.297 1.254 1 93.75 395 LEU B O 1
ATOM 6800 N N . THR B 1 396 ? -12.57 -29.578 0.669 1 94.5 396 THR B N 1
ATOM 6801 C CA . THR B 1 396 ? -12.836 -29.75 -0.755 1 94.5 396 THR B CA 1
ATOM 6802 C C . THR B 1 396 ? -13.008 -31.219 -1.1 1 94.5 396 THR B C 1
ATOM 6804 O O . THR B 1 396 ? -13.945 -31.594 -1.811 1 94.5 396 THR B O 1
ATOM 6807 N N . ALA B 1 397 ? -12.148 -32.094 -0.574 1 92.94 397 ALA B N 1
ATOM 6808 C CA . ALA B 1 397 ? -12.203 -33.531 -0.842 1 92.94 397 ALA B CA 1
ATOM 6809 C C . ALA B 1 397 ? -13.5 -34.156 -0.312 1 92.94 397 ALA B C 1
ATOM 6811 O O . ALA B 1 397 ? -14.156 -34.906 -1.011 1 92.94 397 ALA B O 1
ATOM 6812 N N . VAL B 1 398 ? -13.883 -33.719 0.83 1 90.19 398 VAL B N 1
ATOM 6813 C CA . VAL B 1 398 ? -15.078 -34.281 1.473 1 90.19 398 VAL B CA 1
ATOM 6814 C C . VAL B 1 398 ? -16.312 -33.844 0.694 1 90.19 398 VAL B C 1
ATOM 6816 O O . VAL B 1 398 ? -17.188 -34.656 0.408 1 90.19 398 VAL B O 1
ATOM 6819 N N . ASN B 1 399 ? -16.359 -32.594 0.32 1 88.25 399 ASN B N 1
ATOM 6820 C CA . ASN B 1 399 ? -17.531 -32.094 -0.365 1 88.25 399 ASN B CA 1
ATOM 6821 C C . ASN B 1 399 ? -17.547 -32.5 -1.837 1 88.25 399 ASN B C 1
ATOM 6823 O O . ASN B 1 399 ? -18.625 -32.625 -2.436 1 88.25 399 ASN B O 1
ATOM 6827 N N . ALA B 1 400 ? -16.438 -32.656 -2.408 1 86.69 400 ALA B N 1
ATOM 6828 C CA . ALA B 1 400 ? -16.375 -33.125 -3.781 1 86.69 400 ALA B CA 1
ATOM 6829 C C . ALA B 1 400 ? -16.797 -34.594 -3.863 1 86.69 400 ALA B C 1
ATOM 6831 O O . ALA B 1 400 ? -17.438 -35 -4.836 1 86.69 400 ALA B O 1
ATOM 6832 N N . TRP B 1 401 ? -16.406 -35.344 -2.875 1 84.12 401 TRP B N 1
ATOM 6833 C CA . TRP B 1 401 ? -16.781 -36.75 -2.811 1 84.12 401 TRP B CA 1
ATOM 6834 C C . TRP B 1 401 ? -18.297 -36.906 -2.768 1 84.12 401 TRP B C 1
ATOM 6836 O O . TRP B 1 401 ? -18.844 -37.781 -3.43 1 84.12 401 TRP B O 1
ATOM 6846 N N . SER B 1 402 ? -18.953 -36.062 -2.111 1 77.81 402 SER B N 1
ATOM 6847 C CA . SER B 1 402 ? -20.406 -36.125 -1.991 1 77.81 402 SER B CA 1
ATOM 6848 C C . SER B 1 402 ? -21.094 -35.531 -3.225 1 77.81 402 SER B C 1
ATOM 6850 O O . SER B 1 402 ? -22.281 -35.781 -3.459 1 77.81 402 SER B O 1
ATOM 6852 N N . GLY B 1 403 ? -20.328 -34.781 -4.02 1 77.19 403 GLY B N 1
ATOM 6853 C CA . GLY B 1 403 ? -20.875 -34.188 -5.223 1 77.19 403 GLY B CA 1
ATOM 6854 C C . GLY B 1 403 ? -21.438 -32.781 -4.992 1 77.19 403 GLY B C 1
ATOM 6855 O O . GLY B 1 403 ? -21.906 -32.156 -5.93 1 77.19 403 GLY B O 1
ATOM 6856 N N . ARG B 1 404 ? -21.359 -32.281 -3.885 1 74.75 404 ARG B N 1
ATOM 6857 C CA . ARG B 1 404 ? -22 -31.031 -3.496 1 74.75 404 ARG B CA 1
ATOM 6858 C C . ARG B 1 404 ? -21.281 -29.844 -4.109 1 74.75 404 ARG B C 1
ATOM 6860 O O . ARG B 1 404 ? -21.859 -28.766 -4.242 1 74.75 404 ARG B O 1
ATOM 6867 N N . LEU B 1 405 ? -20.094 -30 -4.57 1 80.06 405 LEU B N 1
ATOM 6868 C CA . LEU B 1 405 ? -19.328 -28.859 -5.066 1 80.06 405 LEU B CA 1
ATOM 6869 C C . LEU B 1 405 ? -19.531 -28.688 -6.566 1 80.06 405 LEU B C 1
ATOM 6871 O O . LEU B 1 405 ? -19.141 -27.656 -7.133 1 80.06 405 LEU B O 1
ATOM 6875 N N . PHE B 1 406 ? -20.141 -29.75 -7.117 1 75.06 406 PHE B N 1
ATOM 6876 C CA . PHE B 1 406 ? -20.344 -29.672 -8.562 1 75.06 406 PHE B CA 1
ATOM 6877 C C . PHE B 1 406 ? -21.672 -28.969 -8.883 1 75.06 406 PHE B C 1
ATOM 6879 O O . PHE B 1 406 ? -22.703 -29.625 -9.031 1 75.06 406 PHE B O 1
ATOM 6886 N N . HIS B 1 407 ? -21.781 -27.719 -8.664 1 69.44 407 HIS B N 1
ATOM 6887 C CA . HIS B 1 407 ? -22.922 -26.891 -9.016 1 69.44 407 HIS B CA 1
ATOM 6888 C C . HIS B 1 407 ? -22.516 -25.703 -9.867 1 69.44 407 HIS B C 1
ATOM 6890 O O . HIS B 1 407 ? -21.688 -24.891 -9.438 1 69.44 407 HIS B O 1
ATOM 6896 N N . ALA B 1 408 ? -22.969 -25.734 -11.094 1 63.72 408 ALA B N 1
ATOM 6897 C CA . ALA B 1 408 ? -22.734 -24.609 -11.992 1 63.72 408 ALA B CA 1
ATOM 6898 C C . ALA B 1 408 ? -23.859 -23.578 -11.891 1 63.72 408 ALA B C 1
ATOM 6900 O O . ALA B 1 408 ? -24.938 -23.797 -12.445 1 63.72 408 ALA B O 1
ATOM 6901 N N . PRO B 1 409 ? -23.578 -22.578 -11.117 1 58.69 409 PRO B N 1
ATOM 6902 C CA . PRO B 1 409 ? -24.641 -21.578 -10.961 1 58.69 409 PRO B CA 1
ATOM 6903 C C . PRO B 1 409 ? -25.172 -21.062 -12.297 1 58.69 409 PRO B C 1
ATOM 6905 O O . PRO B 1 409 ? -26.312 -20.609 -12.383 1 58.69 409 PRO B O 1
ATOM 6908 N N . CYS B 1 410 ? -24.344 -21.125 -13.289 1 58.19 410 CYS B N 1
ATOM 6909 C CA . CYS B 1 410 ? -24.734 -20.609 -14.594 1 58.19 410 CYS B CA 1
ATOM 6910 C C . CYS B 1 410 ? -25.844 -21.438 -15.211 1 58.19 410 CYS B C 1
ATOM 6912 O O . CYS B 1 410 ? -26.578 -20.969 -16.078 1 58.19 410 CYS B O 1
ATOM 6914 N N . LEU B 1 411 ? -25.938 -22.688 -14.812 1 55.81 411 LEU B N 1
ATOM 6915 C CA . LEU B 1 411 ? -26.938 -23.578 -15.391 1 55.81 411 LEU B CA 1
ATOM 6916 C C . LEU B 1 411 ? -28.25 -23.484 -14.617 1 55.81 411 LEU B C 1
ATOM 6918 O O . LEU B 1 411 ? -29.312 -23.828 -15.141 1 55.81 411 LEU B O 1
ATOM 6922 N N . SER B 1 412 ? -28.062 -23.016 -13.406 1 53.88 412 SER B N 1
ATOM 6923 C CA . SER B 1 412 ? -29.281 -22.844 -12.617 1 53.88 412 SER B CA 1
ATOM 6924 C C . SER B 1 412 ? -30.062 -21.609 -13.062 1 53.88 412 SER B C 1
ATOM 6926 O O . SER B 1 412 ? -31.297 -21.609 -13.078 1 53.88 412 SER B O 1
ATOM 6928 N N . GLN B 1 413 ? -29.375 -20.609 -13.43 1 49.28 413 GLN B N 1
ATOM 6929 C CA . GLN B 1 413 ? -30.062 -19.406 -13.875 1 49.28 413 GLN B CA 1
ATOM 6930 C C . GLN B 1 413 ? -30.609 -19.578 -15.289 1 49.28 413 GLN B C 1
ATOM 6932 O O . GLN B 1 413 ? -31.672 -19.031 -15.617 1 49.28 413 GLN B O 1
ATOM 6937 N N . SER B 1 414 ? -29.984 -20.297 -16.125 1 45 414 SER B N 1
ATOM 6938 C CA . SER B 1 414 ? -30.484 -20.531 -17.484 1 45 414 SER B CA 1
ATOM 6939 C C . SER B 1 414 ? -31.75 -21.375 -17.469 1 45 414 SER B C 1
ATOM 6941 O O . SER B 1 414 ? -32.656 -21.156 -18.266 1 45 414 SER B O 1
ATOM 6943 N N . GLY B 1 415 ? -31.828 -22.328 -16.641 1 43 415 GLY B N 1
ATOM 6944 C CA . GLY B 1 415 ? -33.031 -23.109 -16.531 1 43 415 GLY B CA 1
ATOM 6945 C C . GLY B 1 415 ? -34.25 -22.297 -16.062 1 43 415 GLY B C 1
ATOM 6946 O O . GLY B 1 415 ? -35.344 -22.5 -16.531 1 43 415 GLY B O 1
ATOM 6947 N N . ALA B 1 416 ? -34 -21.469 -15.125 1 45.31 416 ALA B N 1
ATOM 6948 C CA . ALA B 1 416 ? -35.094 -20.609 -14.688 1 45.31 416 ALA B CA 1
ATOM 6949 C C . ALA B 1 416 ? -35.562 -19.688 -15.812 1 45.31 416 ALA B C 1
ATOM 6951 O O . ALA B 1 416 ? -36.75 -19.484 -15.984 1 45.31 416 ALA B O 1
ATOM 6952 N N . VAL B 1 417 ? -34.625 -19.203 -16.516 1 45.69 417 VAL B N 1
ATOM 6953 C CA . VAL B 1 417 ? -35 -18.359 -17.641 1 45.69 417 VAL B CA 1
ATOM 6954 C C . VAL B 1 417 ? -35.719 -19.203 -18.703 1 45.69 417 VAL B C 1
ATOM 6956 O O . VAL B 1 417 ? -36.719 -18.75 -19.281 1 45.69 417 VAL B O 1
ATOM 6959 N N . GLN B 1 418 ? -35.25 -20.359 -18.953 1 43.25 418 GLN B N 1
ATOM 6960 C CA . GLN B 1 418 ? -35.906 -21.25 -19.906 1 43.25 418 GLN B CA 1
ATOM 6961 C C . GLN B 1 418 ? -37.25 -21.719 -19.359 1 43.25 418 GLN B C 1
ATOM 6963 O O . GLN B 1 418 ? -38.25 -21.797 -20.109 1 43.25 418 GLN B O 1
ATOM 6968 N N . GLN B 1 419 ? -37.312 -22.016 -18.094 1 44.53 419 GLN B N 1
ATOM 6969 C CA . GLN B 1 419 ? -38.594 -22.359 -17.516 1 44.53 419 GLN B CA 1
ATOM 6970 C C . GLN B 1 419 ? -39.531 -21.172 -17.5 1 44.53 419 GLN B C 1
ATOM 6972 O O . GLN B 1 419 ? -40.719 -21.312 -17.781 1 44.53 419 GLN B O 1
ATOM 6977 N N . ALA B 1 420 ? -38.906 -20.016 -17.234 1 46.28 420 ALA B N 1
ATOM 6978 C CA . ALA B 1 420 ? -39.688 -18.797 -17.344 1 46.28 420 ALA B CA 1
ATOM 6979 C C . ALA B 1 420 ? -40.094 -18.531 -18.781 1 46.28 420 ALA B C 1
ATOM 6981 O O . ALA B 1 420 ? -41.219 -18.156 -19.062 1 46.28 420 ALA B O 1
ATOM 6982 N N . ALA B 1 421 ? -39.188 -18.734 -19.672 1 47.97 421 ALA B N 1
ATOM 6983 C CA . ALA B 1 421 ? -39.469 -18.562 -21.094 1 47.97 421 ALA B CA 1
ATOM 6984 C C . ALA B 1 421 ? -40.438 -19.656 -21.578 1 47.97 421 ALA B C 1
ATOM 6986 O O . ALA B 1 421 ? -41.344 -19.375 -22.344 1 47.97 421 ALA B O 1
ATOM 6987 N N . ALA B 1 422 ? -40.25 -20.891 -21.188 1 47.31 422 ALA B N 1
ATOM 6988 C CA . ALA B 1 422 ? -41.188 -21.984 -21.516 1 47.31 422 ALA B CA 1
ATOM 6989 C C . ALA B 1 422 ? -42.531 -21.766 -20.875 1 47.31 422 ALA B C 1
ATOM 6991 O O . ALA B 1 422 ? -43.562 -22 -21.5 1 47.31 422 ALA B O 1
ATOM 6992 N N . ALA B 1 423 ? -42.469 -21.219 -19.656 1 46.88 423 ALA B N 1
ATOM 6993 C CA . ALA B 1 423 ? -43.719 -20.859 -19.016 1 46.88 423 ALA B CA 1
ATOM 6994 C C . ALA B 1 423 ? -44.406 -19.703 -19.734 1 46.88 423 ALA B C 1
ATOM 6996 O O . ALA B 1 423 ? -45.625 -19.688 -19.922 1 46.88 423 ALA B O 1
ATOM 6997 N N . ALA B 1 424 ? -43.562 -18.812 -20.156 1 47.62 424 ALA B N 1
ATOM 6998 C CA . ALA B 1 424 ? -44.062 -17.688 -20.922 1 47.62 424 ALA B CA 1
ATOM 6999 C C . ALA B 1 424 ? -44.594 -18.141 -22.297 1 47.62 424 ALA B C 1
ATOM 7001 O O . ALA B 1 424 ? -45.625 -17.688 -22.75 1 47.62 424 ALA B O 1
ATOM 7002 N N . ALA B 1 425 ? -43.875 -19.016 -22.969 1 45.59 425 ALA B N 1
ATOM 7003 C CA . ALA B 1 425 ? -44.281 -19.578 -24.25 1 45.59 425 ALA B CA 1
ATOM 7004 C C . ALA B 1 425 ? -45.531 -20.453 -24.078 1 45.59 425 ALA B C 1
ATOM 7006 O O . ALA B 1 425 ? -46.438 -20.406 -24.906 1 45.59 425 ALA B O 1
ATOM 7007 N N . ALA B 1 426 ? -45.5 -21.281 -23.062 1 46.78 426 ALA B N 1
ATOM 7008 C CA . ALA B 1 426 ? -46.688 -22.062 -22.75 1 46.78 426 ALA B CA 1
ATOM 7009 C C . ALA B 1 426 ? -47.875 -21.172 -22.406 1 46.78 426 ALA B C 1
ATOM 7011 O O . ALA B 1 426 ? -49.031 -21.5 -22.719 1 46.78 426 ALA B O 1
ATOM 7012 N N . ALA B 1 427 ? -47.531 -20.047 -21.703 1 40.84 427 ALA B N 1
ATOM 7013 C CA . ALA B 1 427 ? -48.562 -19.031 -21.438 1 40.84 427 ALA B CA 1
ATOM 7014 C C . ALA B 1 427 ? -49.031 -18.406 -22.734 1 40.84 427 ALA B C 1
ATOM 7016 O O . ALA B 1 427 ? -50.219 -18 -22.844 1 40.84 427 ALA B O 1
ATOM 7017 N N . ALA B 1 428 ? -48.062 -18.172 -23.422 1 42.38 428 ALA B N 1
ATOM 7018 C CA . ALA B 1 428 ? -48.438 -17.562 -24.688 1 42.38 428 ALA B CA 1
ATOM 7019 C C . ALA B 1 428 ? -49.375 -18.469 -25.484 1 42.38 428 ALA B C 1
ATOM 7021 O O . ALA B 1 428 ? -50.125 -18 -26.328 1 42.38 428 ALA B O 1
ATOM 7022 N N . ASP B 1 429 ? -49.062 -19.734 -25.5 1 40.56 429 ASP B N 1
ATOM 7023 C CA . ASP B 1 429 ? -50 -20.594 -26.219 1 40.56 429 ASP B CA 1
ATOM 7024 C C . ASP B 1 429 ? -51.375 -20.609 -25.516 1 40.56 429 ASP B C 1
ATOM 7026 O O . ASP B 1 429 ? -52.406 -20.5 -26.156 1 40.56 429 ASP B O 1
ATOM 7030 N N . GLY B 1 430 ? -51.812 -21.547 -24.828 1 38.97 430 GLY B N 1
ATOM 7031 C CA . GLY B 1 430 ? -53.188 -21.766 -24.453 1 38.97 430 GLY B CA 1
ATOM 7032 C C . GLY B 1 430 ? -53.656 -20.828 -23.359 1 38.97 430 GLY B C 1
ATOM 7033 O O . GLY B 1 430 ? -52.969 -19.891 -23 1 38.97 430 GLY B O 1
ATOM 7034 N N . GLY B 1 431 ? -54.344 -21.344 -22.203 1 35.81 431 GLY B N 1
ATOM 7035 C CA . GLY B 1 431 ? -55.312 -20.75 -21.297 1 35.81 431 GLY B CA 1
ATOM 7036 C C . GLY B 1 431 ? -54.719 -19.656 -20.422 1 35.81 431 GLY B C 1
ATOM 7037 O O . GLY B 1 431 ? -53.594 -19.766 -19.984 1 35.81 431 GLY B O 1
ATOM 7038 N N . THR B 1 432 ? -55.156 -18.375 -20.531 1 37.94 432 THR B N 1
ATOM 7039 C CA . THR B 1 432 ? -54.781 -17 -20.25 1 37.94 432 THR B CA 1
ATOM 7040 C C . THR B 1 432 ? -54.438 -16.828 -18.766 1 37.94 432 THR B C 1
ATOM 7042 O O . THR B 1 432 ? -53.438 -16.156 -18.438 1 37.94 432 THR B O 1
ATOM 7045 N N . ALA B 1 433 ? -55.438 -17.141 -17.844 1 38.75 433 ALA B N 1
ATOM 7046 C CA . ALA B 1 433 ? -55.5 -16.594 -16.5 1 38.75 433 ALA B CA 1
ATOM 7047 C C . ALA B 1 433 ? -54.469 -17.297 -15.586 1 38.75 433 ALA B C 1
ATOM 7049 O O . ALA B 1 433 ? -53.812 -16.656 -14.766 1 38.75 433 ALA B O 1
ATOM 7050 N N . ALA B 1 434 ? -54.469 -18.562 -15.648 1 38.19 434 ALA B N 1
ATOM 7051 C CA . ALA B 1 434 ? -53.656 -19.344 -14.703 1 38.19 434 ALA B CA 1
ATOM 7052 C C . ALA B 1 434 ? -52.188 -19.156 -14.969 1 38.19 434 ALA B C 1
ATOM 7054 O O . ALA B 1 434 ? -51.375 -19.172 -14.039 1 38.19 434 ALA B O 1
ATOM 7055 N N . ALA B 1 435 ? -51.781 -19 -16.156 1 41.06 435 ALA B N 1
ATOM 7056 C CA . ALA B 1 435 ? -50.375 -18.781 -16.531 1 41.06 435 ALA B CA 1
ATOM 7057 C C . ALA B 1 435 ? -49.906 -17.406 -16.062 1 41.06 435 ALA B C 1
ATOM 7059 O O . ALA B 1 435 ? -48.75 -17.25 -15.617 1 41.06 435 ALA B O 1
ATOM 7060 N N . ALA B 1 436 ? -50.844 -16.391 -16.109 1 44.03 436 ALA B N 1
ATOM 7061 C CA . ALA B 1 436 ? -50.531 -15.078 -15.523 1 44.03 436 ALA B CA 1
ATOM 7062 C C . ALA B 1 436 ? -50.281 -15.195 -14.031 1 44.03 436 ALA B C 1
ATOM 7064 O O . ALA B 1 436 ? -49.375 -14.547 -13.5 1 44.03 436 ALA B O 1
ATOM 7065 N N . ALA B 1 437 ? -51 -16.109 -13.305 1 44.88 437 ALA B N 1
ATOM 7066 C CA . ALA B 1 437 ? -50.812 -16.266 -11.867 1 44.88 437 ALA B CA 1
ATOM 7067 C C . ALA B 1 437 ? -49.5 -16.969 -11.562 1 44.88 437 ALA B C 1
ATOM 7069 O O . ALA B 1 437 ? -48.812 -16.625 -10.594 1 44.88 437 ALA B O 1
ATOM 7070 N N . GLN B 1 438 ? -49.094 -17.938 -12.328 1 44.19 438 GLN B N 1
ATOM 7071 C CA . GLN B 1 438 ? -47.812 -18.609 -12.102 1 44.19 438 GLN B CA 1
ATOM 7072 C C . GLN B 1 438 ? -46.625 -17.703 -12.453 1 44.19 438 GLN B C 1
ATOM 7074 O O . GLN B 1 438 ? -45.594 -17.734 -11.789 1 44.19 438 GLN B O 1
ATOM 7079 N N . ILE B 1 439 ? -46.75 -16.844 -13.508 1 45.69 439 ILE B N 1
ATOM 7080 C CA . ILE B 1 439 ? -45.75 -15.836 -13.781 1 45.69 439 ILE B CA 1
ATOM 7081 C C . ILE B 1 439 ? -45.688 -14.82 -12.641 1 45.69 439 ILE B C 1
ATOM 7083 O O . ILE B 1 439 ? -44.625 -14.414 -12.203 1 45.69 439 ILE B O 1
ATOM 7087 N N . GLU B 1 440 ? -46.906 -14.422 -12.148 1 48.28 440 GLU B N 1
ATOM 7088 C CA . GLU B 1 440 ? -46.938 -13.531 -10.992 1 48.28 440 GLU B CA 1
ATOM 7089 C C . GLU B 1 440 ? -46.344 -14.203 -9.758 1 48.28 440 GLU B C 1
ATOM 7091 O O . GLU B 1 440 ? -45.594 -13.578 -9 1 48.28 440 GLU B O 1
ATOM 7096 N N . LEU B 1 441 ? -46.594 -15.523 -9.578 1 45 441 LEU B N 1
ATOM 7097 C CA . LEU B 1 441 ? -46 -16.234 -8.445 1 45 441 LEU B CA 1
ATOM 7098 C C . LEU B 1 441 ? -44.5 -16.391 -8.625 1 45 441 LEU B C 1
ATOM 7100 O O . LEU B 1 441 ? -43.75 -16.234 -7.668 1 45 441 LEU B O 1
ATOM 7104 N N . LEU B 1 442 ? -44.031 -16.75 -9.836 1 43.5 442 LEU B N 1
ATOM 7105 C CA . LEU B 1 442 ? -42.594 -16.828 -10.07 1 43.5 442 LEU B CA 1
ATOM 7106 C C . LEU B 1 442 ? -41.969 -15.438 -10.047 1 43.5 442 LEU B C 1
ATOM 7108 O O . LEU B 1 442 ? -40.812 -15.273 -9.602 1 43.5 442 LEU B O 1
ATOM 7112 N N . ARG B 1 443 ? -42.562 -14.359 -10.617 1 43.97 443 ARG B N 1
ATOM 7113 C CA . ARG B 1 443 ? -42.094 -12.984 -10.438 1 43.97 443 ARG B CA 1
ATOM 7114 C C . ARG B 1 443 ? -42.094 -12.594 -8.961 1 43.97 443 ARG B C 1
ATOM 7116 O O . ARG B 1 443 ? -41.156 -11.914 -8.508 1 43.97 443 ARG B O 1
ATOM 7123 N N . VAL B 1 444 ? -43.188 -12.906 -8.148 1 42.81 444 VAL B N 1
ATOM 7124 C CA . VAL B 1 444 ? -43.219 -12.617 -6.723 1 42.81 444 VAL B CA 1
ATOM 7125 C C . VAL B 1 444 ? -42.094 -13.414 -6.031 1 42.81 444 VAL B C 1
ATOM 7127 O O . VAL B 1 444 ? -41.438 -12.906 -5.129 1 42.81 444 VAL B O 1
ATOM 7130 N N . LYS B 1 445 ? -41.906 -14.688 -6.398 1 39.16 445 LYS B N 1
ATOM 7131 C CA . LYS B 1 445 ? -40.812 -15.453 -5.801 1 39.16 445 LYS B CA 1
ATOM 7132 C C . LYS B 1 445 ? -39.469 -14.953 -6.297 1 39.16 445 LYS B C 1
ATOM 7134 O O . LYS B 1 445 ? -38.438 -15.203 -5.664 1 39.16 445 LYS B O 1
ATOM 7139 N N . SER B 1 446 ? -39.281 -14.719 -7.641 1 37.03 446 SER B N 1
ATOM 7140 C CA . SER B 1 446 ? -38.062 -14.039 -8.055 1 37.03 446 SER B CA 1
ATOM 7141 C C . SER B 1 446 ? -38.062 -12.594 -7.559 1 37.03 446 SER B C 1
ATOM 7143 O O . SER B 1 446 ? -39.031 -11.859 -7.715 1 37.03 446 SER B O 1
ATOM 7145 N N . GLY B 1 447 ? -37.938 -12.227 -6.297 1 34.19 447 GLY B N 1
ATOM 7146 C CA . GLY B 1 447 ? -37.906 -11.023 -5.48 1 34.19 447 GLY B CA 1
ATOM 7147 C C . GLY B 1 447 ? -37.938 -9.742 -6.301 1 34.19 447 GLY B C 1
ATOM 7148 O O . GLY B 1 447 ? -37.625 -8.664 -5.793 1 34.19 447 GLY B O 1
ATOM 7149 N N . VAL B 1 448 ? -37.969 -9.797 -7.641 1 32.56 448 VAL B N 1
ATOM 7150 C CA . VAL B 1 448 ? -38.062 -8.469 -8.25 1 32.56 448 VAL B CA 1
ATOM 7151 C C . VAL B 1 448 ? -39.469 -7.949 -8.195 1 32.56 448 VAL B C 1
ATOM 7153 O O . VAL B 1 448 ? -40.375 -8.477 -8.875 1 32.56 448 VAL B O 1
ATOM 7156 N N . GLU B 1 449 ? -40.094 -7.516 -7.047 1 30.52 449 GLU B N 1
ATOM 7157 C CA . GLU B 1 449 ? -41.344 -6.75 -6.941 1 30.52 449 GLU B CA 1
ATOM 7158 C C . GLU B 1 449 ? -41.375 -5.625 -7.973 1 30.52 449 GLU B C 1
ATOM 7160 O O . GLU B 1 449 ? -40.656 -4.629 -7.84 1 30.52 449 GLU B O 1
ATOM 7165 N N . GLU B 1 450 ? -41.438 -5.883 -9.203 1 30.41 450 GLU B N 1
ATOM 7166 C CA . GLU B 1 450 ? -41.844 -4.77 -10.047 1 30.41 450 GLU B CA 1
ATOM 7167 C C . GLU B 1 450 ? -43.219 -4.234 -9.594 1 30.41 450 GLU B C 1
ATOM 7169 O O . GLU B 1 450 ? -44.188 -4.984 -9.516 1 30.41 450 GLU B O 1
ATOM 7174 N N . GLN B 1 451 ? -43.344 -3.119 -8.766 1 28.33 451 GLN B N 1
ATOM 7175 C CA . GLN B 1 451 ? -44.531 -2.342 -8.445 1 28.33 451 GLN B CA 1
ATOM 7176 C C . GLN B 1 451 ? -45.344 -2.078 -9.695 1 28.33 451 GLN B C 1
ATOM 7178 O O . GLN B 1 451 ? -44.969 -1.27 -10.547 1 28.33 451 GLN B O 1
ATOM 7183 N N . LEU B 1 452 ? -45.938 -2.953 -10.289 1 28.11 452 LEU B N 1
ATOM 7184 C CA . LEU B 1 452 ? -46.969 -2.736 -11.297 1 28.11 452 LEU B CA 1
ATOM 7185 C C . LEU B 1 452 ? -48.094 -1.861 -10.75 1 28.11 452 LEU B C 1
ATOM 7187 O O . LEU B 1 452 ? -48.812 -2.26 -9.828 1 28.11 452 LEU B O 1
ATOM 7191 N N . GLN B 1 453 ? -48 -0.448 -10.82 1 26.52 453 GLN B N 1
ATOM 7192 C CA . GLN B 1 453 ? -49.062 0.539 -10.586 1 26.52 453 GLN B CA 1
ATOM 7193 C C . GLN B 1 453 ? -50.312 0.199 -11.375 1 26.52 453 GLN B C 1
ATOM 7195 O O . GLN B 1 453 ? -50.312 0.265 -12.602 1 26.52 453 GLN B O 1
ATOM 7200 N N . GLN B 1 454 ? -51.062 -0.681 -10.922 1 26.28 454 GLN B N 1
ATOM 7201 C CA . GLN B 1 454 ? -52.406 -0.929 -11.469 1 26.28 454 GLN B CA 1
ATOM 7202 C C . GLN B 1 454 ? -53.281 0.328 -11.406 1 26.28 454 GLN B C 1
ATOM 7204 O O . GLN B 1 454 ? -53.25 1.048 -10.406 1 26.28 454 GLN B O 1
ATOM 7209 N N . PRO B 1 455 ? -53.906 0.854 -12.516 1 26.27 455 PRO B N 1
ATOM 7210 C CA . PRO B 1 455 ? -54.781 2.021 -12.531 1 26.27 455 PRO B CA 1
ATOM 7211 C C . PRO B 1 455 ? -55.969 1.862 -11.602 1 26.27 455 PRO B C 1
ATOM 7213 O O . PRO B 1 455 ? -56.438 0.744 -11.375 1 26.27 455 PRO B O 1
ATOM 7216 N N . ALA B 1 456 ? -56.125 2.82 -10.57 1 23.62 456 ALA B N 1
ATOM 7217 C CA . ALA B 1 456 ? -57.156 2.945 -9.539 1 23.62 456 ALA B CA 1
ATOM 7218 C C . ALA B 1 456 ? -58.562 2.965 -10.156 1 23.62 456 ALA B C 1
ATOM 7220 O O . ALA B 1 456 ? -58.906 3.877 -10.914 1 23.62 456 ALA B O 1
ATOM 7221 N N . THR B 1 457 ? -59.125 1.896 -10.453 1 20.5 457 THR B N 1
ATOM 7222 C CA . THR B 1 457 ? -60.531 1.957 -10.836 1 20.5 457 THR B CA 1
ATOM 7223 C C . THR B 1 457 ? -61.375 2.477 -9.688 1 20.5 457 THR B C 1
ATOM 7225 O O . THR B 1 457 ? -61.156 2.111 -8.531 1 20.5 457 THR B O 1
ATOM 7228 N N . PRO B 1 458 ? -62.25 3.605 -9.711 1 23.84 458 PRO B N 1
ATOM 7229 C CA . PRO B 1 458 ? -63.062 4.414 -8.781 1 23.84 458 PRO B CA 1
ATOM 7230 C C . PRO B 1 458 ? -64.062 3.582 -7.996 1 23.84 458 PRO B C 1
ATOM 7232 O O . PRO B 1 458 ? -64.75 4.117 -7.141 1 23.84 458 PRO B O 1
ATOM 7235 N N . GLY B 1 459 ? -64.25 2.289 -8.234 1 18.27 459 GLY B N 1
ATOM 7236 C CA . GLY B 1 459 ? -65.625 1.956 -8.039 1 18.27 459 GLY B CA 1
ATOM 7237 C C . GLY B 1 459 ? -66.125 2.195 -6.625 1 18.27 459 GLY B C 1
ATOM 7238 O O . GLY B 1 459 ? -65.312 2.484 -5.73 1 18.27 459 GLY B O 1
ATOM 7239 N N . ASP B 1 460 ? -67.125 1.292 -5.941 1 17.92 460 ASP B N 1
ATOM 7240 C CA . ASP B 1 460 ? -68.5 1.282 -5.449 1 17.92 460 ASP B CA 1
ATOM 7241 C C . ASP B 1 460 ? -68.5 1.462 -3.936 1 17.92 460 ASP B C 1
ATOM 7243 O O . ASP B 1 460 ? -67.5 1.323 -3.258 1 17.92 460 ASP B O 1
ATOM 7247 N N . VAL B 1 461 ? -69.375 0.574 -3.088 1 17.31 461 VAL B N 1
ATOM 7248 C CA . VAL B 1 461 ? -70.688 0.614 -2.471 1 17.31 461 VAL B CA 1
ATOM 7249 C C . VAL B 1 461 ? -70.562 0.746 -0.957 1 17.31 461 VAL B C 1
ATOM 7251 O O . VAL B 1 461 ? -71.125 1.657 -0.352 1 17.31 461 VAL B O 1
ATOM 7254 N N . LEU B 1 462 ? -70.75 -0.394 0.195 1 16.86 462 LEU B N 1
ATOM 7255 C CA . LEU B 1 462 ? -71.938 -0.694 0.961 1 16.86 462 LEU B CA 1
ATOM 7256 C C . LEU B 1 462 ? -71.75 -0.375 2.439 1 16.86 462 LEU B C 1
ATOM 7258 O O . LEU B 1 462 ? -70.625 -0.499 2.959 1 16.86 462 LEU B O 1
ATOM 7262 N N . HIS B 1 463 ? -72.812 0.122 3.314 1 16.39 463 HIS B N 1
ATOM 7263 C CA . HIS B 1 463 ? -73.25 0.813 4.516 1 16.39 463 HIS B CA 1
ATOM 7264 C C . HIS B 1 463 ? -73.125 -0.073 5.75 1 16.39 463 HIS B C 1
ATOM 7266 O O . HIS B 1 463 ? -73.312 0.378 6.875 1 16.39 463 HIS B O 1
ATOM 7272 N N . LYS B 1 464 ? -72.938 -1.437 5.891 1 16.09 464 LYS B N 1
ATOM 7273 C CA . LYS B 1 464 ? -73.812 -2.098 6.828 1 16.09 464 LYS B CA 1
ATOM 7274 C C . LYS B 1 464 ? -73.438 -1.797 8.273 1 16.09 464 LYS B C 1
ATOM 7276 O O . LYS B 1 464 ? -72.25 -1.552 8.57 1 16.09 464 LYS B O 1
ATOM 7281 N N . HIS B 1 465 ? -74.438 -1.835 9.516 1 15.9 465 HIS B N 1
ATOM 7282 C CA . HIS B 1 465 ? -75 -1.386 10.781 1 15.9 465 HIS B CA 1
ATOM 7283 C C . HIS B 1 465 ? -74.438 -2.17 11.953 1 15.9 465 HIS B C 1
ATOM 7285 O O . HIS B 1 465 ? -74.5 -1.726 13.102 1 15.9 465 HIS B O 1
ATOM 7291 N N . GLY B 1 466 ? -73.875 -3.418 12.086 1 14.47 466 GLY B N 1
ATOM 7292 C CA . GLY B 1 466 ? -74.375 -4.273 13.141 1 14.47 466 GLY B CA 1
ATOM 7293 C C . GLY B 1 466 ? -73.875 -3.893 14.523 1 14.47 466 GLY B C 1
ATOM 7294 O O . GLY B 1 466 ? -72.875 -3.219 14.656 1 14.47 466 GLY B O 1
ATOM 7295 N N . SER B 1 467 ? -74.438 -4.426 15.805 1 15.89 467 SER B N 1
ATOM 7296 C CA . SER B 1 467 ? -75 -4.316 17.156 1 15.89 467 SER B CA 1
ATOM 7297 C C . SER B 1 467 ? -73.938 -4.762 18.203 1 15.89 467 SER B C 1
ATOM 7299 O O . SER B 1 467 ? -73.812 -4.121 19.25 1 15.89 467 SER B O 1
ATOM 7301 N N . GLY B 1 468 ? -73.25 -5.977 18.281 1 14.88 468 GLY B N 1
ATOM 7302 C CA . GLY B 1 468 ? -73.5 -6.836 19.438 1 14.88 468 GLY B CA 1
ATOM 7303 C C . GLY B 1 468 ? -72.75 -6.422 20.672 1 14.88 468 GLY B C 1
ATOM 7304 O O . GLY B 1 468 ? -71.75 -5.641 20.594 1 14.88 468 GLY B O 1
ATOM 7305 N N . ARG B 1 469 ? -72.75 -7.266 21.953 1 15.74 469 ARG B N 1
ATOM 7306 C CA . ARG B 1 469 ? -73 -7.332 23.391 1 15.74 469 ARG B CA 1
ATOM 7307 C C . ARG B 1 469 ? -71.688 -7.465 24.172 1 15.74 469 ARG B C 1
ATOM 7309 O O . ARG B 1 469 ? -71.5 -6.777 25.172 1 15.74 469 ARG B O 1
ATOM 7316 N N . HIS B 1 470 ? -70.75 -8.438 23.953 1 14.38 470 HIS B N 1
ATOM 7317 C CA . HIS B 1 470 ? -70.5 -9.289 25.125 1 14.38 470 HIS B CA 1
ATOM 7318 C C . HIS B 1 470 ? -69.625 -8.578 26.156 1 14.38 470 HIS B C 1
ATOM 7320 O O . HIS B 1 470 ? -68.938 -7.633 25.828 1 14.38 470 HIS B O 1
ATOM 7326 N N . ALA B 1 471 ? -69.312 -9.188 27.5 1 15.67 471 ALA B N 1
ATOM 7327 C CA . ALA B 1 471 ? -69.375 -9.172 28.953 1 15.67 471 ALA B CA 1
ATOM 7328 C C . ALA B 1 471 ? -67.938 -9.242 29.547 1 15.67 471 ALA B C 1
ATOM 7330 O O . ALA B 1 471 ? -67.688 -8.648 30.594 1 15.67 471 ALA B O 1
ATOM 7331 N N . GLY B 1 472 ? -66.875 -9.852 28.797 1 14.03 472 GLY B N 1
ATOM 7332 C CA . GLY B 1 472 ? -66.25 -10.711 29.766 1 14.03 472 GLY B CA 1
ATOM 7333 C C . GLY B 1 472 ? -65.5 -9.93 30.844 1 14.03 472 GLY B C 1
ATOM 7334 O O . GLY B 1 472 ? -65.25 -8.734 30.703 1 14.03 472 GLY B O 1
ATOM 7335 N N . HIS B 1 473 ? -64.812 -10.789 31.844 1 14.98 473 HIS B N 1
ATOM 7336 C CA . HIS B 1 473 ? -64.562 -11.07 33.25 1 14.98 473 HIS B CA 1
ATOM 7337 C C . HIS B 1 473 ? -63.094 -10.758 33.594 1 14.98 473 HIS B C 1
ATOM 7339 O O . HIS B 1 473 ? -62.656 -10.961 34.75 1 14.98 473 HIS B O 1
ATOM 7345 N N . HIS B 1 474 ? -62.5 -9.758 33.406 1 14.46 474 HIS B N 1
ATOM 7346 C CA . HIS B 1 474 ? -61.062 -9.719 33.688 1 14.46 474 HIS B CA 1
ATOM 7347 C C . HIS B 1 474 ? -60.781 -9.789 35.156 1 14.46 474 HIS B C 1
ATOM 7349 O O . HIS B 1 474 ? -61.219 -8.938 35.938 1 14.46 474 HIS B O 1
ATOM 7355 N N . GLN B 1 475 ? -60.281 -11.062 35.438 1 13.73 475 GLN B N 1
ATOM 7356 C CA . GLN B 1 475 ? -59.906 -11.438 36.781 1 13.73 475 GLN B CA 1
ATOM 7357 C C . GLN B 1 475 ? -58.5 -10.992 37.094 1 13.73 475 GLN B C 1
ATOM 7359 O O . GLN B 1 475 ? -58 -11.219 38.219 1 13.73 475 GLN B O 1
ATOM 7364 N N . HIS B 1 476 ? -57.906 -10.008 36.75 1 14.88 476 HIS B N 1
ATOM 7365 C CA . HIS B 1 476 ? -56.469 -9.914 37 1 14.88 476 HIS B CA 1
ATOM 7366 C C . HIS B 1 476 ? -56.188 -9.914 38.5 1 14.88 476 HIS B C 1
ATOM 7368 O O . HIS B 1 476 ? -56.844 -9.18 39.25 1 14.88 476 HIS B O 1
ATOM 7374 N N . ASP B 1 477 ? -55.25 -10.859 38.688 1 14.06 477 ASP B N 1
ATOM 7375 C CA . ASP B 1 477 ? -54.594 -11.477 39.844 1 14.06 477 ASP B CA 1
ATOM 7376 C C . ASP B 1 477 ? -53.469 -10.57 40.375 1 14.06 477 ASP B C 1
ATOM 7378 O O . ASP B 1 477 ? -52.688 -10.016 39.594 1 14.06 477 ASP B O 1
ATOM 7382 N N . ASP B 1 478 ? -53.312 -10.352 41.562 1 15.24 478 ASP B N 1
ATOM 7383 C CA . ASP B 1 478 ? -52.688 -9.438 42.5 1 15.24 478 ASP B CA 1
ATOM 7384 C C . ASP B 1 478 ? -51.188 -9.75 42.656 1 15.24 478 ASP B C 1
ATOM 7386 O O . ASP B 1 478 ? -50.719 -10.734 42.125 1 15.24 478 ASP B O 1
ATOM 7390 N N . VAL B 1 479 ? -50.5 -9.875 44.031 1 15.27 479 VAL B N 1
ATOM 7391 C CA . VAL B 1 479 ? -49.75 -9.07 45.031 1 15.27 479 VAL B CA 1
ATOM 7392 C C . VAL B 1 479 ? -48.375 -9.648 45.25 1 15.27 479 VAL B C 1
ATOM 7394 O O . VAL B 1 479 ? -47.375 -8.914 45.25 1 15.27 479 VAL B O 1
ATOM 7397 N N . ALA B 1 480 ? -47.875 -10.898 45.625 1 14.16 480 ALA B N 1
ATOM 7398 C CA . ALA B 1 480 ? -47.312 -10.945 46.969 1 14.16 480 ALA B CA 1
ATOM 7399 C C . ALA B 1 480 ? -45.781 -10.812 46.938 1 14.16 480 ALA B C 1
ATOM 7401 O O . ALA B 1 480 ? -45.219 -10.07 47.719 1 14.16 480 ALA B O 1
ATOM 7402 N N . ALA B 1 481 ? -44.75 -11.703 46.438 1 14.32 481 ALA B N 1
ATOM 7403 C CA . ALA B 1 481 ? -43.906 -12.367 47.438 1 14.32 481 ALA B CA 1
ATOM 7404 C C . ALA B 1 481 ? -42.562 -11.664 47.562 1 14.32 481 ALA B C 1
ATOM 7406 O O . ALA B 1 481 ? -41.906 -11.383 46.562 1 14.32 481 ALA B O 1
ATOM 7407 N N . ALA B 1 482 ? -41.969 -11.242 48.781 1 15.61 482 ALA B N 1
ATOM 7408 C CA . ALA B 1 482 ? -41 -10.469 49.562 1 15.61 482 ALA B CA 1
ATOM 7409 C C . ALA B 1 482 ? -39.625 -11.164 49.562 1 15.61 482 ALA B C 1
ATOM 7411 O O . ALA B 1 482 ? -38.594 -10.516 49.312 1 15.61 482 ALA B O 1
ATOM 7412 N N . ARG B 1 483 ? -39.25 -12.484 50.094 1 14.73 483 ARG B N 1
ATOM 7413 C CA . ARG B 1 483 ? -38.406 -12.5 51.312 1 14.73 483 ARG B CA 1
ATOM 7414 C C . ARG B 1 483 ? -36.938 -12.516 50.969 1 14.73 483 ARG B C 1
ATOM 7416 O O . ARG B 1 483 ? -36.562 -12.812 49.812 1 14.73 483 ARG B O 1
ATOM 7423 N N . PRO B 1 484 ? -35.844 -13.148 52.125 1 15.68 484 PRO B N 1
ATOM 7424 C CA . PRO B 1 484 ? -34.719 -12.773 53 1 15.68 484 PRO B CA 1
ATOM 7425 C C . PRO B 1 484 ? -33.406 -13.461 52.625 1 15.68 484 PRO B C 1
ATOM 7427 O O . PRO B 1 484 ? -32.375 -13.25 53.25 1 15.68 484 PRO B O 1
ATOM 7430 N N . CYS B 1 485 ? -32.719 -13.734 51.594 1 14.43 485 CYS B N 1
ATOM 7431 C CA . CYS B 1 485 ? -31.859 -14.922 51.625 1 14.43 485 CYS B CA 1
ATOM 7432 C C . CYS B 1 485 ? -30.484 -14.578 52.188 1 14.43 485 CYS B C 1
ATOM 7434 O O . CYS B 1 485 ? -29.625 -14.086 51.438 1 14.43 485 CYS B O 1
ATOM 7436 N N . CYS B 1 486 ? -30.094 -14.102 53.406 1 15.48 486 CYS B N 1
ATOM 7437 C CA . CYS B 1 486 ? -28.75 -13.664 53.812 1 15.48 486 CYS B CA 1
ATOM 7438 C C . CYS B 1 486 ? -27.812 -14.859 53.969 1 15.48 486 CYS B C 1
ATOM 7440 O O . CYS B 1 486 ? -26.594 -14.688 53.969 1 15.48 486 CYS B O 1
ATOM 7442 N N . GLU B 1 487 ? -28.031 -16.094 54.531 1 14.79 487 GLU B N 1
ATOM 7443 C CA . GLU B 1 487 ? -27.25 -16.516 55.688 1 14.79 487 GLU B CA 1
ATOM 7444 C C . GLU B 1 487 ? -25.844 -16.953 55.25 1 14.79 487 GLU B C 1
ATOM 7446 O O . GLU B 1 487 ? -24.859 -16.5 55.844 1 14.79 487 GLU B O 1
ATOM 7451 N N . ASP B 1 488 ? -25.469 -18.344 55.125 1 14.52 488 ASP B N 1
ATOM 7452 C CA . ASP B 1 488 ? -24.734 -19.172 56.062 1 14.52 488 ASP B CA 1
ATOM 7453 C C . ASP B 1 488 ? -23.25 -19.188 55.75 1 14.52 488 ASP B C 1
ATOM 7455 O O . ASP B 1 488 ? -22.859 -18.922 54.594 1 14.52 488 ASP B O 1
ATOM 7459 N N . GLU B 1 489 ? -22.375 -19.938 56.625 1 15.08 489 GLU B N 1
ATOM 7460 C CA . GLU B 1 489 ? -21.266 -20.141 57.562 1 15.08 489 GLU B CA 1
ATOM 7461 C C . GLU B 1 489 ? -20.094 -20.828 56.844 1 15.08 489 GLU B C 1
ATOM 7463 O O . GLU B 1 489 ? -18.969 -20.344 56.906 1 15.08 489 GLU B O 1
ATOM 7468 N N . GLU B 1 490 ? -19.984 -22.203 57.031 1 14.7 490 GLU B N 1
ATOM 7469 C CA . GLU B 1 490 ? -19.031 -22.906 57.906 1 14.7 490 GLU B CA 1
ATOM 7470 C C . GLU B 1 490 ? -17.766 -23.281 57.125 1 14.7 490 GLU B C 1
ATOM 7472 O O . GLU B 1 490 ? -16.656 -22.969 57.531 1 14.7 490 GLU B O 1
ATOM 7477 N N . ALA B 1 491 ? -17.5 -24.656 57 1 14.55 491 ALA B N 1
ATOM 7478 C CA . ALA B 1 491 ? -16.594 -25.531 57.75 1 14.55 491 ALA B CA 1
ATOM 7479 C C . ALA B 1 491 ? -15.305 -25.766 56.938 1 14.55 491 ALA B C 1
ATOM 7481 O O . ALA B 1 491 ? -15.078 -25.141 55.906 1 14.55 491 ALA B O 1
ATOM 7482 N N . ALA B 1 492 ? -14.914 -27.062 56.719 1 14.51 492 ALA B N 1
ATOM 7483 C CA . ALA B 1 492 ? -13.93 -27.969 57.312 1 14.51 492 ALA B CA 1
ATOM 7484 C C . ALA B 1 492 ? -12.75 -28.188 56.375 1 14.51 492 ALA B C 1
ATOM 7486 O O . ALA B 1 492 ? -11.594 -28.141 56.812 1 14.51 492 ALA B O 1
ATOM 7487 N N . ILE B 1 493 ? -12.766 -28.891 55.188 1 15.05 493 ILE B N 1
ATOM 7488 C CA . ILE B 1 493 ? -12.102 -30.188 55.25 1 15.05 493 ILE B CA 1
ATOM 7489 C C . ILE B 1 493 ? -10.625 -30.031 54.875 1 15.05 493 ILE B C 1
ATOM 7491 O O . ILE B 1 493 ? -10.234 -29.062 54.219 1 15.05 493 ILE B O 1
ATOM 7495 N N . GLY B 1 494 ? -9.977 -31.094 54.312 1 15.08 494 GLY B N 1
ATOM 7496 C CA . GLY B 1 494 ? -8.945 -32.062 54.594 1 15.08 494 GLY B CA 1
ATOM 7497 C C . GLY B 1 494 ? -7.609 -31.734 53.938 1 15.08 494 GLY B C 1
ATOM 7498 O O . GLY B 1 494 ? -7.547 -30.969 53 1 15.08 494 GLY B O 1
ATOM 7499 N N . ARG B 1 495 ? -6.391 -32.375 54.312 1 15.55 495 ARG B N 1
ATOM 7500 C CA . ARG B 1 495 ? -4.996 -32.5 54.719 1 15.55 495 ARG B CA 1
ATOM 7501 C C . ARG B 1 495 ? -4.102 -32.875 53.531 1 15.55 495 ARG B C 1
ATOM 7503 O O . ARG B 1 495 ? -2.879 -32.719 53.625 1 15.55 495 ARG B O 1
ATOM 7510 N N . ASN B 1 496 ? -4.477 -33.531 52.5 1 15.21 496 ASN B N 1
ATOM 7511 C CA . ASN B 1 496 ? -3.58 -34.656 52.25 1 15.21 496 ASN B CA 1
ATOM 7512 C C . ASN B 1 496 ? -2.195 -34.188 51.812 1 15.21 496 ASN B C 1
ATOM 7514 O O . ASN B 1 496 ? -2.033 -33.031 51.375 1 15.21 496 ASN B O 1
ATOM 7518 N N . ALA B 1 497 ? -1.53 -35.031 50.938 1 16.38 497 ALA B N 1
ATOM 7519 C CA . ALA B 1 497 ? -0.353 -35.906 50.938 1 16.38 497 ALA B CA 1
ATOM 7520 C C . ALA B 1 497 ? 0.874 -35.156 50.406 1 16.38 497 ALA B C 1
ATOM 7522 O O . ALA B 1 497 ? 0.745 -34.188 49.656 1 16.38 497 ALA B O 1
ATOM 7523 N N . ILE B 1 498 ? 2.025 -35.844 50.406 1 16.25 498 ILE B N 1
ATOM 7524 C CA . ILE B 1 498 ? 3.414 -35.906 50.875 1 16.25 498 ILE B CA 1
ATOM 7525 C C . ILE B 1 498 ? 4.336 -35.375 49.781 1 16.25 498 ILE B C 1
ATOM 7527 O O . ILE B 1 498 ? 5.156 -34.469 50.031 1 16.25 498 ILE B O 1
ATOM 7531 N N . SER B 1 499 ? 4.84 -36.312 48.875 1 16.22 499 SER B N 1
ATOM 7532 C CA . SER B 1 499 ? 6.148 -36.969 48.938 1 16.22 499 SER B CA 1
ATOM 7533 C C . SER B 1 499 ? 7.168 -36.219 48.062 1 16.22 499 SER B C 1
ATOM 7535 O O . SER B 1 499 ? 8.234 -35.812 48.562 1 16.22 499 SER B O 1
ATOM 7537 N N . GLY B 1 500 ? 7.621 -36.844 46.906 1 16.81 500 GLY B N 1
ATOM 7538 C CA . GLY B 1 500 ? 8.891 -37.469 46.594 1 16.81 500 GLY B CA 1
ATOM 7539 C C . GLY B 1 500 ? 9.898 -36.531 45.969 1 16.81 500 GLY B C 1
ATOM 7540 O O . GLY B 1 500 ? 11.039 -36.438 46.438 1 16.81 500 GLY B O 1
ATOM 7541 N N . PHE B 1 501 ? 10.227 -36.719 44.719 1 19.42 501 PHE B N 1
ATOM 7542 C CA . PHE B 1 501 ? 11.617 -36.938 44.344 1 19.42 501 PHE B CA 1
ATOM 7543 C C . PHE B 1 501 ? 12.383 -35.594 44.344 1 19.42 501 PHE B C 1
ATOM 7545 O O . PHE B 1 501 ? 11.836 -34.562 43.969 1 19.42 501 PHE B O 1
ATOM 7552 N N . LEU B 1 502 ? 13.469 -35.469 45.031 1 18.08 502 LEU B N 1
ATOM 7553 C CA . LEU B 1 502 ? 14.57 -34.75 45.656 1 18.08 502 LEU B CA 1
ATOM 7554 C C . LEU B 1 502 ? 15.211 -33.781 44.656 1 18.08 502 LEU B C 1
ATOM 7556 O O . LEU B 1 502 ? 15.406 -32.594 44.969 1 18.08 502 LEU B O 1
ATOM 7560 N N . VAL B 1 503 ? 16.172 -34.469 43.781 1 18.48 503 VAL B N 1
ATOM 7561 C CA . VAL B 1 503 ? 17.484 -33.906 43.5 1 18.48 503 VAL B CA 1
ATOM 7562 C C . VAL B 1 503 ? 17.359 -32.75 42.5 1 18.48 503 VAL B C 1
ATOM 7564 O O . VAL B 1 503 ? 16.609 -32.875 41.531 1 18.48 503 VAL B O 1
#

Solvent-accessible surface area (backbone atoms only — not comparable to full-atom values): 53763 Å² total; per-residue (Å²): 137,82,77,74,76,71,75,73,76,74,73,74,73,77,74,78,73,77,76,66,76,71,63,69,71,76,72,73,82,63,88,46,80,38,61,63,39,96,47,78,67,45,49,34,66,20,57,56,48,54,60,30,31,54,28,24,22,43,19,29,48,16,49,36,47,57,62,44,76,72,83,55,93,59,37,61,58,52,16,50,52,39,37,53,50,20,53,51,50,43,54,50,50,50,49,38,52,50,46,20,52,70,77,41,50,84,54,54,62,39,42,64,62,28,78,68,56,40,29,26,53,17,27,49,35,33,24,50,34,35,51,34,45,44,31,54,70,59,32,22,84,73,58,39,68,62,29,46,52,52,30,53,51,47,52,62,65,35,46,59,49,30,53,43,25,57,50,49,48,55,52,43,35,20,71,70,36,84,40,50,74,84,73,62,57,55,55,72,42,36,25,33,38,22,27,18,47,41,12,25,35,20,9,58,47,23,56,67,45,84,54,30,69,62,19,46,54,40,38,54,51,15,44,20,29,32,24,32,16,43,55,52,43,51,36,51,48,50,52,48,52,49,37,48,72,78,37,68,78,66,56,64,77,51,36,48,29,46,27,36,65,17,22,46,35,10,26,43,19,34,17,35,42,32,34,25,50,16,49,35,57,30,52,42,52,34,44,69,73,47,82,44,96,90,55,59,56,68,51,35,61,73,43,50,27,58,49,40,38,50,49,18,46,54,53,19,51,56,30,39,53,54,17,48,53,37,42,53,49,23,52,51,55,42,57,73,37,54,85,77,51,63,73,88,57,74,53,57,39,38,39,40,34,19,41,25,33,38,20,44,25,36,32,49,48,9,63,73,63,72,32,65,69,36,29,51,51,15,45,52,38,40,52,51,41,51,52,52,43,55,54,51,52,51,53,48,52,57,35,47,38,37,24,71,66,50,62,38,68,50,58,55,53,49,48,49,51,45,50,49,47,49,47,47,52,53,33,66,56,64,72,66,68,64,40,51,50,50,50,50,47,50,48,54,66,48,69,65,63,72,74,71,72,64,79,74,70,82,67,81,78,72,68,82,69,80,80,78,71,86,79,85,85,84,87,80,82,68,90,74,90,88,84,92,81,90,83,90,80,92,84,76,87,87,80,85,85,87,78,67,90,80,134,139,84,79,75,75,71,77,71,76,72,72,75,72,76,71,78,71,74,78,66,76,71,64,68,70,78,72,73,82,63,89,46,79,39,60,63,38,97,49,78,67,47,50,35,65,22,57,57,49,56,61,30,32,54,29,24,23,44,21,29,47,16,49,36,45,57,62,44,76,73,84,55,93,60,38,61,58,53,16,50,50,39,39,51,50,22,52,52,51,44,54,50,50,50,49,36,52,49,45,19,52,70,76,42,51,83,53,53,63,40,42,66,64,28,78,68,55,40,29,24,53,17,27,50,36,33,24,50,33,35,51,33,46,43,30,55,71,58,33,23,84,73,58,39,66,63,29,48,51,52,31,54,51,48,52,62,66,34,46,59,51,31,52,43,26,55,51,50,49,55,52,45,48,73,73,68,43,88,78,48,72,84,72,60,57,55,56,72,42,37,24,32,37,23,27,18,46,43,12,26,35,20,8,59,47,23,58,69,45,85,53,32,68,64,19,46,53,40,36,55,50,15,55,53,30,31,53,52,16,44,54,52,43,51,50,50,50,36,53,48,52,49,33,31,36,48,33,52,71,66,55,62,78,49,34,47,31,47,27,36,66,17,22,49,35,10,26,44,19,35,17,35,44,32,33,25,49,15,49,33,57,29,53,45,52,34,43,70,73,48,80,44,95,90,55,57,56,65,52,38,59,73,43,51,28,56,48,40,39,52,51,20,45,54,52,19,43,18,31,38,27,33,17,48,52,38,43,54,50,23,52,50,56,41,56,73,39,54,85,80,52,64,72,88,56,74,52,58,38,39,37,40,34,18,41,25,33,38,21,44,25,35,33,50,47,10,62,73,64,71,32,67,69,34,30,52,51,16,44,53,37,41,52,51,40,50,52,53,44,54,54,52,52,52,54,47,52,58,36,47,39,38,23,71,65,53,62,40,67,51,58,56,53,49,46,50,50,47,48,48,45,48,46,46,50,52,33,64,60,56,73,66,67,66,42,52,48,51,49,49,48,48,38,58,67,48,73,61,73,72,82,74,82,69,84,83,74,83,78,94,87,91,83,90,82,90,84,92,83,90,79,86,74,86,70,86,81,90,85,81,95,81,93,78,92,74,82,94,86,82,88,81,86,90,80,82,91,85,84,74,94,80,131